Protein AF-0000000066664403 (afdb_homodimer)

Radius of gyration: 31.85 Å; Cα contacts (8 Å, |Δi|>4): 3195; chains: 2; bounding box: 63×95×78 Å

Organism: Nocardia brasiliensis (strain ATCC 700358 / HUJEG-1) (NCBI:txid1133849)

InterPro domains:
  IPR029055 Nucleophile aminohydrolases, N-terminal [SSF56235] (3-592)
  IPR043137 Gamma-glutamyltranspeptidase, small subunit, C-terminal domain [G3DSA:3.60.20.40] (408-598)
  IPR043138 Gamma-glutamyltranspeptidase, large subunit [G3DSA:1.10.246.130] (265-372)
  IPR052896 Gamma-glutamyltransferase-like enzyme [PTHR43881] (5-597)

Nearest PDB structures (foldseek):
  6j3i-assembly2_B  TM=9.494E-01  e=6.767E-77  Streptomyces lincolnensis
  6j3i-assembly1_A  TM=9.422E-01  e=2.345E-77  Streptomyces lincolnensis
  6j3a-assembly1_B-2  TM=9.499E-01  e=2.471E-76  Streptomyces lincolnensis
  2nlz-assembly1_A  TM=9.384E-01  e=1.271E-46  Halalkalibacterium halodurans
  2i3o-assembly2_C  TM=8.991E-01  e=6.482E-43  Thermoplasma acidophilum

Sequence (1198 aa):
MPPSKPELTGTTGAVASTHWLASAAGMRMLADGGNAFDAAAAAGFVLQVVEPHFNGLGGDLSLVAHQAGHDDVQALCAQGPMPRAISSGTFADLGLRSIPGSGLLPACVPGAFGGWMRLLAEFGTKRLAEVLEPAIGYADKGFPLLPETARAIDVLAPLFRAEWHGSEQVYLKGGNAPAAGSRFRNPALANTYQRLIKAAESASGEREAQFRAAHDAFYKGFVAAEISEFLESGPMLDATGRRHRGLLTADDLADWTPSVETAPSHSYGPYQVFKPGPWSQGPVFLQQLALLDGFDLARMGQGSAEYVHTVIECTKLAMADREAWYGDPAFSDVPLAGLLDAEYNRQRRALVGARAEPTLRPGAPGGRTSFLPDLPVPDDPDADSEWMSQLQNGLPTILQATKAKTDTVTVTAVDRHGNMVAATPSGGWLKSSPAIGSLGFPLGTRGQCMFLTEGHPNSLGPGKRPRTTLSPSVALRDGRPYVAFGTPGGDRQDQWTLQFFLNVADFGLDFQSATETTAFHTDQVPASFTPHAHRPGVVVAEQTCPPEVVADLRARGHDVDLVPAYSLGRVCAVGFTDDHEFVRAAASPRGRHAYAVAEMPPSKPELTGTTGAVASTHWLASAAGMRMLADGGNAFDAAAAAGFVLQVVEPHFNGLGGDLSLVAHQAGHDDVQALCAQGPMPRAISSGTFADLGLRSIPGSGLLPACVPGAFGGWMRLLAEFGTKRLAEVLEPAIGYADKGFPLLPETARAIDVLAPLFRAEWHGSEQVYLKGGNAPAAGSRFRNPALANTYQRLIKAAESASGEREAQFRAAHDAFYKGFVAAEISEFLESGPMLDATGRRHRGLLTADDLADWTPSVETAPSHSYGPYQVFKPGPWSQGPVFLQQLALLDGFDLARMGQGSAEYVHTVIECTKLAMADREAWYGDPAFSDVPLAGLLDAEYNRQRRALVGARAEPTLRPGAPGGRTSFLPDLPVPDDPDADSEWMSQLQNGLPTILQATKAKTDTVTVTAVDRHGNMVAATPSGGWLKSSPAIGSLGFPLGTRGQCMFLTEGHPNSLGPGKRPRTTLSPSVALRDGRPYVAFGTPGGDRQDQWTLQFFLNVADFGLDFQSATETTAFHTDQVPASFTPHAHRPGVVVAEQTCPPEVVADLRARGHDVDLVPAYSLGRVCAVGFTDDHEFVRAAASPRGRHAYAVAE

Secondary structure (DSSP, 8-state):
----PPPEEESSEEEEESSHHHHHHHHHHHHTT--HHHHHHHHHHHHHHH-TTTB-TTSEEEEEEEPTT-SS-EEEEE-PPPPTT--HHHHHHTT-SS--SSSSTTPPPP-HHHHHHHHHHHH--S-HHHHHHHHHHHHHH-EEPPHHHHHHHHHHHHHHHHT-HHHHHHH-BTTBPPPTTSEE--HHHHHHHHHHHHHHHHH-SSHHHHHHHHHHHHHTSHHHHHHHHHHHT--EE-TTSSEE-----HHHHHT---EEEEPPEEEETTEEEE---TTBSTHHHHHHHHHHTTS-HHHH-TT-HHHHHHHHHHHHHHHHHHHHH-S-TTTS---HHHHT-HHHHHHHHTT--SS---S-----GGGPPP-PPPPPPP-PPPPSSHHHHHHHS-S-----TTS-------EEEEETTS-EEEEEEEB--TTTS--BTTTTBPPP-GGGGSB-STT-TTB--TTPPP-B----EEEEETTEEEEEEE---GGGHHHHHHHHHHHHHTT---HHHHTTSPPEEE--SPPSSTT----TTEEEEETTS-HHHHHHHHHTT-EEEEE-TT-S---EEEEE-TTSSSEEEEE--GGGT-EEEE-/----PPPEEESSEEEEESSHHHHHHHHHHHHTT--HHHHHHHHHHHHHHH-TTTB-TTSEEEEEEEPTT-SS-EEEEE-PPPPTT--HHHHHHTT-SS--SSSSTTPPPP-HHHHHHHHHHHH--S-HHHHHHHHHHHHHH-EEPPHHHHHHHHHHHHHHHHT-HHHHHHH-BTTBPPPTTS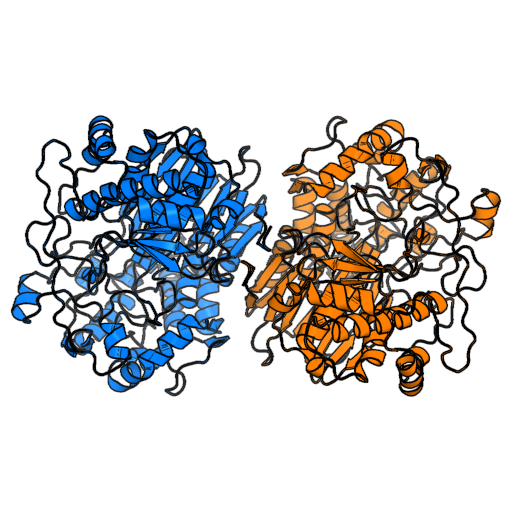EE--HHHHHHHHHHHHHHHHH-SSHHHHHHHHHHHHHTSHHHHHHHHHHHT--EE-TTSSEE-----HHHHHT---EEEEPPEEEETTEEEE---TTBSTHHHHHHHHHHTTS-HHHH-TT-HHHHHHHHHHHHHHHHHHHHH-S-TTTS---HHHHT-HHHHHHHHTT--SS---S-----GGGPPP-PPPPPPP-PPPPSSHHHHHHHS-S-----TTS-------EEEEETTS-EEEEEEEB--TTTS--BTTTTBPPP-GGGGSB-STT-TTB--TTPPPPB----EEEEETTEEEEEEE---GGGHHHHHHHHHHHHHTT---HHHHHTSPPEEE--SPPSSTT----TTEEEEETTS-HHHHHHHHHTT-EEEEE-TT-S---EEEEE-TTSSSEEEEE--GGGT-EEEE-

Foldseek 3Di:
DDDDDDWDWFQFKKKWKLFPLLRVQLVVCSVVPKFFLLSQLLSVLQCCQQPQQFFHQQFWKWKWKDDFPDLFIKIWGQFFAAAQPDALVVCVVVVFQAAFLFFQALFGQRRHLLRSLVSCLVPIDDALCSSCVSSLCCQAVFDFHAQQRLVLCQQCLVVCVPFQVLLQLQQPDVSHGDHGGDTHHRNLQSVLSVVLQVQLVVQDPDRNSSSVSSLCCCLVRDVLVLVQVVLVVAFGQFLQRDTDGHDDHSVSSNPDHMDMDTFDWADAVLKIKGKHDLLALACLLLLLSLLCSVDQLLVCPQLFLVNVLLSQLSSLASLLQSQFAGFFVVVHPRPSVQSSDNVQSVVVSVPRDLFFDQDRDYDARPNHDTDHDDQTDGSGDDDPGLLSVCRRWSASANPDPAAAGFRWMKMWMRGLSQMIMIMIGGFQRSSRYRQSNNNSTHRGSLSSLARSDPPGNRHHHRRTGHHFHIMWMWMDGNSGGFKTKWWTHQVCTSQLVSQLVCCCVNVNDDNAVSLQDKGKHAQSFFGSHPPRDGDGQEMEIEPVNDPVSVVSNVVSPHRYHYHHHQRYIKMWMKGADPVSSIIIIYIRPRPPGIDMDYD/DDDDDDWDWFQFKKKWKLFPLLRVQLVVCSVVPKFQLLSQLLSVLQCCQQPQQFFHQQFFKWKWKDDFPDLFIKIWGQFFAAAQPDALVVCVVVVFQAAFLFFQALFGQRRHLLRSLVSCLVPIDDALCSSCVSSLCCQAVFDFHAQQRLVLCQQCLVVCVPFQVLLQLQQPDVSHGDHGGDTHHRNLQSVLSVVLQVQLVVQDPDRNSSSVSSLCCCLVHDVLVLVQVVLVVAFGQFLQRDTDGHDDHSVSSNPDHMDMDTFDWADAVLKIKGKHDLLALACLLLLLSLLCSVDQLLVCPQLFLVNVLLSQLSSLASLLQSQFAGFFVVVHPRPSVQSSDNVQSVVVSVPRDLFFDQDRDHDARPNHDTDHDDQTDGSGDDDPGLLSVCRRWSASANPDPAAAGFRWMKMWMRGLSQMIMIMIGGFQRSSRYRQSNNNSTHHGSLSSLARSDPPGNRHHHHRTGHHFHIMWMWMDGNSGGFKTKWWTHQVCTSQLVSQLVCCCPNVNDDNAVSLQDKGKHAQSFFGSHPPRDGDGQEMEIEPVNDPVSVVSNVVSPHRYHYHHHLRYIKMWMKGADPVSSIIITYIRPRPPGIDMDYD

pLDDT: mean 95.49, std 7.26, range [35.66, 98.94]

Structure (mmCIF, N/CA/C/O backbone):
data_AF-0000000066664403-model_v1
#
loop_
_entity.id
_entity.type
_entity.pdbx_description
1 polymer Gamma-glutamyltransferase
#
loop_
_atom_site.group_PDB
_atom_site.id
_atom_site.type_symbol
_atom_site.label_atom_id
_atom_site.label_alt_id
_atom_site.label_comp_id
_atom_site.label_asym_id
_atom_site.label_entity_id
_atom_site.label_seq_id
_atom_site.pdbx_PDB_ins_code
_atom_site.Cartn_x
_atom_site.Cartn_y
_atom_site.Cartn_z
_atom_site.occupancy
_atom_site.B_iso_or_equiv
_atom_site.auth_seq_id
_atom_site.auth_comp_id
_atom_site.auth_asym_id
_atom_site.auth_atom_id
_atom_site.pdbx_PDB_model_num
ATOM 1 N N . MET A 1 1 ? -5.883 3.082 -17.734 1 52.94 1 MET A N 1
ATOM 2 C CA . MET A 1 1 ? -5.906 3.73 -16.422 1 52.94 1 MET A CA 1
ATOM 3 C C . MET A 1 1 ? -4.512 3.771 -15.82 1 52.94 1 MET A C 1
ATOM 5 O O . MET A 1 1 ? -3.756 2.803 -15.914 1 52.94 1 MET A O 1
ATOM 9 N N . PRO A 1 2 ? -4.121 4.867 -15.406 1 62.44 2 PRO A N 1
ATOM 10 C CA . PRO A 1 2 ? -2.783 4.957 -14.812 1 62.44 2 PRO A CA 1
ATOM 11 C C . PRO A 1 2 ? -2.574 3.963 -13.672 1 62.44 2 PRO A C 1
ATOM 13 O O . PRO A 1 2 ? -3.525 3.613 -12.969 1 62.44 2 PRO A O 1
ATOM 16 N N . PRO A 1 3 ? -1.36 3.52 -13.641 1 65.69 3 PRO A N 1
ATOM 17 C CA . PRO A 1 3 ? -1.014 2.607 -12.547 1 65.69 3 PRO A CA 1
ATOM 18 C C . PRO A 1 3 ? -1.18 3.248 -11.164 1 65.69 3 PRO A C 1
ATOM 20 O O . PRO A 1 3 ? -0.654 4.336 -10.922 1 65.69 3 PRO A O 1
ATOM 23 N N . SER A 1 4 ? -2.279 2.736 -10.547 1 78.31 4 SER A N 1
ATOM 24 C CA . SER A 1 4 ? -2.432 3.285 -9.203 1 78.31 4 SER A CA 1
ATOM 25 C C . SER A 1 4 ? -2.625 2.176 -8.18 1 78.31 4 SER A C 1
ATOM 27 O O . SER A 1 4 ? -2.402 1 -8.477 1 78.31 4 SER A O 1
ATOM 29 N N . LYS A 1 5 ? -2.842 2.561 -6.926 1 89.31 5 LYS A N 1
ATOM 30 C CA . LYS A 1 5 ? -3.117 1.714 -5.77 1 89.31 5 LYS A CA 1
ATOM 31 C C . LYS A 1 5 ? -4.531 1.144 -5.828 1 89.31 5 LYS A C 1
ATOM 33 O O . LYS A 1 5 ? -5.422 1.74 -6.438 1 89.31 5 LYS A O 1
ATOM 38 N N . PRO A 1 6 ? -4.691 -0.05 -5.289 1 91.62 6 PRO A N 1
ATOM 39 C CA . PRO A 1 6 ? -6.074 -0.498 -5.094 1 91.62 6 PRO A CA 1
ATOM 40 C C . PRO A 1 6 ? -6.777 0.236 -3.955 1 91.62 6 PRO A C 1
ATOM 42 O O . PRO A 1 6 ? -6.117 0.792 -3.074 1 91.62 6 PRO A O 1
ATOM 45 N N . GLU A 1 7 ? -8.133 0.372 -4.086 1 95.19 7 GLU A N 1
ATOM 46 C CA . GLU A 1 7 ? -8.875 0.597 -2.85 1 95.19 7 GLU A CA 1
ATOM 47 C C . GLU A 1 7 ? -8.875 -0.649 -1.97 1 95.19 7 GLU A C 1
ATOM 49 O O . GLU A 1 7 ? -9.227 -1.738 -2.424 1 95.19 7 GLU A O 1
ATOM 54 N N . LEU A 1 8 ? -8.461 -0.511 -0.781 1 97.88 8 LEU A N 1
ATOM 55 C CA . LEU A 1 8 ? -8.359 -1.663 0.109 1 97.88 8 LEU A CA 1
ATOM 56 C C . LEU A 1 8 ? -9.68 -1.89 0.85 1 97.88 8 LEU A C 1
ATOM 58 O O . LEU A 1 8 ? -10.336 -0.933 1.256 1 97.88 8 LEU A O 1
ATOM 62 N N . THR A 1 9 ? -10.07 -3.053 0.95 1 97.94 9 THR A N 1
ATOM 63 C CA . THR A 1 9 ? -11.203 -3.455 1.778 1 97.94 9 THR A CA 1
ATOM 64 C C . THR A 1 9 ? -10.781 -4.531 2.777 1 97.94 9 THR A C 1
ATOM 66 O O . THR A 1 9 ? -9.93 -5.367 2.477 1 97.94 9 THR A O 1
ATOM 69 N N . GLY A 1 10 ? -11.258 -4.477 3.967 1 97.44 10 GLY A N 1
ATOM 70 C CA . GLY A 1 10 ? -10.93 -5.438 5.008 1 97.44 10 GLY A CA 1
ATOM 71 C C . GLY A 1 10 ? -12.07 -5.676 5.984 1 97.44 10 GLY A C 1
ATOM 72 O O . GLY A 1 10 ? -13.156 -5.117 5.824 1 97.44 10 GLY A O 1
ATOM 73 N N . THR A 1 11 ? -11.797 -6.512 6.953 1 97 11 THR A N 1
ATOM 74 C CA . THR A 1 11 ? -12.844 -6.938 7.875 1 97 11 THR A CA 1
ATOM 75 C C . THR A 1 11 ? -12.562 -6.438 9.289 1 97 11 THR A C 1
ATOM 77 O O . THR A 1 11 ? -13.461 -6.383 10.125 1 97 11 THR A O 1
ATOM 80 N N . THR A 1 12 ? -11.289 -6.074 9.586 1 96 12 THR A N 1
ATOM 81 C CA . THR A 1 12 ? -10.859 -5.727 10.938 1 96 12 THR A CA 1
ATOM 82 C C . THR A 1 12 ? -10.82 -4.215 11.117 1 96 12 THR A C 1
ATOM 84 O O . THR A 1 12 ? -11.312 -3.691 12.117 1 96 12 THR A O 1
ATOM 87 N N . GLY A 1 13 ? -10.195 -3.576 10.312 1 98.38 13 GLY A N 1
ATOM 88 C CA . GLY A 1 13 ? -10 -2.137 10.336 1 98.38 13 GLY A CA 1
ATOM 89 C C . GLY A 1 13 ? -9.07 -1.643 9.242 1 98.38 13 GLY A C 1
ATOM 90 O O . GLY A 1 13 ? -8.594 -2.43 8.422 1 98.38 13 GLY A O 1
ATOM 91 N N . ALA A 1 14 ? -8.906 -0.35 9.188 1 98.81 14 ALA A N 1
ATOM 92 C CA . ALA A 1 14 ? -8.062 0.265 8.172 1 98.81 14 ALA A CA 1
ATOM 93 C C . ALA A 1 14 ? -7.461 1.575 8.672 1 98.81 14 ALA A C 1
ATOM 95 O O . ALA A 1 14 ? -8.047 2.252 9.516 1 98.81 14 ALA A O 1
ATOM 96 N N . VAL A 1 15 ? -6.312 1.878 8.219 1 98.94 15 VAL A N 1
ATOM 97 C CA . VAL A 1 15 ? -5.609 3.121 8.508 1 98.94 15 VAL A CA 1
ATOM 98 C C . VAL A 1 15 ? -5.047 3.713 7.223 1 98.94 15 VAL A C 1
ATOM 100 O O . VAL A 1 15 ? -4.539 2.984 6.363 1 98.94 15 VAL A O 1
ATOM 103 N N . ALA A 1 16 ? -5.184 4.938 6.988 1 98.88 16 ALA A N 1
ATOM 104 C CA . ALA A 1 16 ? -4.547 5.691 5.91 1 98.88 16 ALA A CA 1
ATOM 105 C C . ALA A 1 16 ? -3.891 6.961 6.441 1 98.88 16 ALA A C 1
ATOM 107 O O . ALA A 1 16 ? -4.5 7.707 7.211 1 98.88 16 ALA A O 1
ATOM 108 N N . SER A 1 17 ? -2.652 7.168 6.105 1 98.69 17 SER A N 1
ATOM 109 C CA . SER A 1 17 ? -1.935 8.359 6.555 1 98.69 17 SER A CA 1
ATOM 110 C C . SER A 1 17 ? -0.928 8.82 5.508 1 98.69 17 SER A C 1
ATOM 112 O O . SER A 1 17 ? -0.821 8.227 4.434 1 98.69 17 SER A O 1
ATOM 114 N N . THR A 1 18 ? -0.21 9.867 5.844 1 97.56 18 THR A N 1
ATOM 115 C CA . THR A 1 18 ? 0.704 10.492 4.895 1 97.56 18 THR A CA 1
ATOM 116 C C . THR A 1 18 ? 2.045 9.758 4.875 1 97.56 18 THR A C 1
ATOM 118 O O . THR A 1 18 ? 2.967 10.164 4.164 1 97.56 18 THR A O 1
ATOM 121 N N . HIS A 1 19 ? 2.207 8.719 5.645 1 97.75 19 HIS A N 1
ATOM 122 C CA . HIS A 1 19 ? 3.445 7.949 5.668 1 97.75 19 HIS A CA 1
ATOM 123 C C . HIS A 1 19 ? 3.166 6.469 5.906 1 97.75 19 HIS A C 1
ATOM 125 O O . HIS A 1 19 ? 2.4 6.113 6.805 1 97.75 19 HIS A O 1
ATOM 131 N N . TRP A 1 20 ? 3.893 5.594 5.195 1 97.88 20 TRP A N 1
ATOM 132 C CA . TRP A 1 20 ? 3.592 4.168 5.238 1 97.88 20 TRP A CA 1
ATOM 133 C C . TRP A 1 20 ? 3.965 3.574 6.594 1 97.88 20 TRP A C 1
ATOM 135 O O . TRP A 1 20 ? 3.297 2.658 7.082 1 97.88 20 TRP A O 1
ATOM 145 N N . LEU A 1 21 ? 4.984 4.043 7.293 1 98.44 21 LEU A N 1
ATOM 146 C CA . LEU A 1 21 ? 5.359 3.516 8.602 1 98.44 21 LEU A CA 1
ATOM 147 C C . LEU A 1 21 ? 4.301 3.844 9.648 1 98.44 21 LEU A C 1
ATOM 149 O O . LEU A 1 21 ? 4.066 3.059 10.57 1 98.44 21 LEU A O 1
ATOM 153 N N . ALA A 1 22 ? 3.727 5.008 9.492 1 98.69 22 ALA A N 1
ATOM 154 C CA . ALA A 1 22 ? 2.648 5.395 10.398 1 98.69 22 ALA A CA 1
ATOM 155 C C . ALA A 1 22 ? 1.413 4.523 10.18 1 98.69 22 ALA A C 1
ATOM 157 O O . ALA A 1 22 ? 0.797 4.059 11.141 1 98.69 22 ALA A O 1
ATOM 158 N N . SER A 1 23 ? 1.031 4.332 8.953 1 98.75 23 SER A N 1
ATOM 159 C CA . SER A 1 23 ? -0.115 3.479 8.648 1 98.75 23 SER A CA 1
ATOM 160 C C . SER A 1 23 ? 0.095 2.062 9.172 1 98.75 23 SER A C 1
ATOM 162 O O . SER A 1 23 ? -0.831 1.449 9.711 1 98.75 23 SER A O 1
ATOM 164 N N . ALA A 1 24 ? 1.293 1.563 9.008 1 98.19 24 ALA A N 1
ATOM 165 C CA . ALA A 1 24 ? 1.605 0.224 9.492 1 98.19 24 ALA A CA 1
ATOM 166 C C . ALA A 1 24 ? 1.487 0.155 11.016 1 98.19 24 ALA A C 1
ATOM 168 O O . ALA A 1 24 ? 0.958 -0.817 11.562 1 98.19 24 ALA A O 1
ATOM 169 N N . ALA A 1 25 ? 1.992 1.16 11.703 1 98.19 25 ALA A N 1
ATOM 170 C CA . ALA A 1 25 ? 1.91 1.204 13.156 1 98.19 25 ALA A CA 1
ATOM 171 C C . ALA A 1 25 ? 0.458 1.246 13.625 1 98.19 25 ALA A C 1
ATOM 173 O O . ALA A 1 25 ? 0.096 0.595 14.609 1 98.19 25 ALA A O 1
ATOM 174 N N . GLY A 1 26 ? -0.323 2.094 12.961 1 98.69 26 GLY A N 1
ATOM 175 C CA . GLY A 1 26 ? -1.739 2.137 13.289 1 98.69 26 GLY A CA 1
ATOM 176 C C . GLY A 1 26 ? -2.438 0.804 13.094 1 98.69 26 GLY A C 1
ATOM 177 O O . GLY A 1 26 ? -3.23 0.382 13.938 1 98.69 26 GLY A O 1
ATOM 178 N N . MET A 1 27 ? -2.15 0.115 11.992 1 98.25 27 MET A N 1
ATOM 179 C CA . MET A 1 27 ? -2.795 -1.163 11.703 1 98.25 27 MET A CA 1
ATOM 180 C C . MET A 1 27 ? -2.414 -2.213 12.742 1 98.25 27 MET A C 1
ATOM 182 O O . MET A 1 27 ? -3.221 -3.084 13.07 1 98.25 27 MET A O 1
ATOM 186 N N . ARG A 1 28 ? -1.184 -2.143 13.188 1 96.44 28 ARG A N 1
ATOM 187 C CA . ARG A 1 28 ? -0.73 -3.053 14.234 1 96.44 28 ARG A CA 1
ATOM 188 C C . ARG A 1 28 ? -1.621 -2.957 15.469 1 96.44 28 ARG A C 1
ATOM 190 O O . ARG A 1 28 ? -1.925 -3.971 16.109 1 96.44 28 ARG A O 1
ATOM 197 N N . MET A 1 29 ? -2.074 -1.715 15.852 1 97.88 29 MET A N 1
ATOM 198 C CA . MET A 1 29 ? -2.969 -1.527 16.984 1 97.88 29 MET A CA 1
ATOM 199 C C . MET A 1 29 ? -4.301 -2.229 16.75 1 97.88 29 MET A C 1
ATOM 201 O O . MET A 1 29 ? -4.836 -2.871 17.656 1 97.88 29 MET A O 1
ATOM 205 N N . LEU A 1 30 ? -4.805 -2.08 15.555 1 97.94 30 LEU A N 1
ATOM 206 C CA . LEU A 1 30 ? -6.09 -2.689 15.219 1 97.94 30 LEU A CA 1
ATOM 207 C C . LEU A 1 30 ? -5.988 -4.211 15.234 1 97.94 30 LEU A C 1
ATOM 209 O O . LEU A 1 30 ? -6.867 -4.891 15.766 1 97.94 30 LEU A O 1
ATOM 213 N N . ALA A 1 31 ? -4.914 -4.73 14.656 1 94.38 31 ALA A N 1
ATOM 214 C CA . ALA A 1 31 ? -4.711 -6.176 14.586 1 94.38 31 ALA A CA 1
ATOM 215 C C . ALA A 1 31 ? -4.562 -6.781 15.977 1 94.38 31 ALA A C 1
ATOM 217 O O . ALA A 1 31 ? -4.914 -7.941 16.203 1 94.38 31 ALA A O 1
ATOM 218 N N . ASP A 1 32 ? -4.059 -5.996 16.859 1 94.19 32 ASP A N 1
ATOM 219 C CA . ASP A 1 32 ? -3.822 -6.469 18.219 1 94.19 32 ASP A CA 1
ATOM 220 C C . ASP A 1 32 ? -5.023 -6.18 19.109 1 94.19 32 ASP A C 1
ATOM 222 O O . ASP A 1 32 ? -4.891 -6.137 20.344 1 94.19 32 ASP A O 1
ATOM 226 N N . GLY A 1 33 ? -6.117 -5.855 18.562 1 95.69 33 GLY A N 1
ATOM 227 C CA . GLY A 1 33 ? -7.367 -5.785 19.297 1 95.69 33 GLY A CA 1
ATOM 228 C C . GLY A 1 33 ? -7.734 -4.375 19.719 1 95.69 33 GLY A C 1
ATOM 229 O O . GLY A 1 33 ? -8.758 -4.164 20.375 1 95.69 33 GLY A O 1
ATOM 230 N N . GLY A 1 34 ? -6.934 -3.363 19.359 1 98.19 34 GLY A N 1
ATOM 231 C CA . GLY A 1 34 ? -7.277 -1.977 19.625 1 98.19 34 GLY A CA 1
ATOM 232 C C . GLY A 1 34 ? -8.367 -1.446 18.719 1 98.19 34 GLY A C 1
ATOM 233 O O . GLY A 1 34 ? -8.844 -2.156 17.828 1 98.19 34 GLY A O 1
ATOM 234 N N . ASN A 1 35 ? -8.797 -0.247 19 1 98.69 35 ASN A N 1
ATOM 235 C CA . ASN A 1 35 ? -9.828 0.365 18.156 1 98.69 35 ASN A CA 1
ATOM 236 C C . ASN A 1 35 ? -9.25 1.461 17.266 1 98.69 35 ASN A C 1
ATOM 238 O O . ASN A 1 35 ? -8.031 1.62 17.188 1 98.69 35 ASN A O 1
ATOM 242 N N . ALA A 1 36 ? -10.078 2.139 16.531 1 98.94 36 ALA A N 1
ATOM 243 C CA . ALA A 1 36 ? -9.656 3.133 15.547 1 98.94 36 ALA A CA 1
ATOM 244 C C . ALA A 1 36 ? -8.906 4.281 16.219 1 98.94 36 ALA A C 1
ATOM 246 O O . ALA A 1 36 ? -7.992 4.859 15.625 1 98.94 36 ALA A O 1
ATOM 247 N N . PHE A 1 37 ? -9.281 4.613 17.453 1 98.94 37 PHE A N 1
ATOM 248 C CA . PHE A 1 37 ? -8.672 5.73 18.156 1 98.94 37 PHE A CA 1
ATOM 249 C C . PHE A 1 37 ? -7.254 5.383 18.609 1 98.94 37 PHE A C 1
ATOM 251 O O . PHE A 1 37 ? -6.348 6.211 18.516 1 98.94 37 PHE A O 1
ATOM 258 N N . ASP A 1 38 ? -7.059 4.121 19.094 1 98.88 38 ASP A N 1
ATOM 259 C CA . ASP A 1 38 ? -5.715 3.629 19.375 1 98.88 38 ASP A CA 1
ATOM 260 C C . ASP A 1 38 ? -4.82 3.707 18.141 1 98.88 38 ASP A C 1
ATOM 262 O O . ASP A 1 38 ? -3.666 4.129 18.234 1 98.88 38 ASP A O 1
ATOM 266 N N . ALA A 1 39 ? -5.41 3.264 17.047 1 98.94 39 ALA A N 1
ATOM 267 C CA . ALA A 1 39 ? -4.676 3.211 15.781 1 98.94 39 ALA A CA 1
ATOM 268 C C . ALA A 1 39 ? -4.246 4.605 15.344 1 98.94 39 ALA A C 1
ATOM 270 O O . ALA A 1 39 ? -3.1 4.812 14.938 1 98.94 39 ALA A O 1
ATOM 271 N N . ALA A 1 40 ? -5.129 5.539 15.375 1 98.94 40 ALA A N 1
ATOM 272 C CA . ALA A 1 40 ? -4.836 6.902 14.945 1 98.94 40 ALA A CA 1
ATOM 273 C C . ALA A 1 40 ? -3.758 7.535 15.82 1 98.94 40 ALA A C 1
ATOM 275 O O . ALA A 1 40 ? -2.863 8.219 15.32 1 98.94 40 ALA A O 1
ATOM 276 N N . ALA A 1 41 ? -3.887 7.336 17.125 1 98.94 41 ALA A N 1
ATOM 277 C CA . ALA A 1 41 ? -2.91 7.918 18.031 1 98.94 41 ALA A CA 1
ATOM 278 C C . ALA A 1 41 ? -1.521 7.332 17.797 1 98.94 41 ALA A C 1
ATOM 280 O O . ALA A 1 41 ? -0.532 8.07 17.734 1 98.94 41 ALA A O 1
ATOM 281 N N . ALA A 1 42 ? -1.444 6.02 17.672 1 98.94 42 ALA A N 1
ATOM 282 C CA . ALA A 1 42 ? -0.158 5.379 17.406 1 98.94 42 ALA A CA 1
ATOM 283 C C . ALA A 1 42 ? 0.455 5.902 16.109 1 98.94 42 ALA A C 1
ATOM 285 O O . ALA A 1 42 ? 1.641 6.238 16.062 1 98.94 42 ALA A O 1
ATOM 286 N N . ALA A 1 43 ? -0.352 5.93 15.094 1 98.94 43 ALA A N 1
ATOM 287 C CA . ALA A 1 43 ? 0.111 6.449 13.812 1 98.94 43 ALA A CA 1
ATOM 288 C C . ALA A 1 43 ? 0.53 7.914 13.938 1 98.94 43 ALA A C 1
ATOM 290 O O . ALA A 1 43 ? 1.528 8.328 13.344 1 98.94 43 ALA A O 1
ATOM 291 N N . GLY A 1 44 ? -0.26 8.688 14.648 1 98.81 44 GLY A N 1
ATOM 292 C CA . GLY A 1 44 ? 0.051 10.094 14.852 1 98.81 44 GLY A CA 1
ATOM 293 C C . GLY A 1 44 ? 1.39 10.32 15.523 1 98.81 44 GLY A C 1
ATOM 294 O O . GLY A 1 44 ? 2.164 11.188 15.109 1 98.81 44 GLY A O 1
ATOM 295 N N . PHE A 1 45 ? 1.665 9.555 16.578 1 98.88 45 PHE A N 1
ATOM 296 C CA . PHE A 1 45 ? 2.943 9.68 17.266 1 98.88 45 PHE A CA 1
ATOM 297 C C . PHE A 1 45 ? 4.094 9.289 16.359 1 98.88 45 PHE A C 1
ATOM 299 O O . PHE A 1 45 ? 5.168 9.891 16.391 1 98.88 45 PHE A O 1
ATOM 306 N N . VAL A 1 46 ? 3.875 8.281 15.516 1 98.81 46 VAL A N 1
ATOM 307 C CA . VAL A 1 46 ? 4.914 7.879 14.57 1 98.81 46 VAL A CA 1
ATOM 308 C C . VAL A 1 46 ? 5.16 9 13.57 1 98.81 46 VAL A C 1
ATOM 310 O O . VAL A 1 46 ? 6.305 9.281 13.203 1 98.81 46 VAL A O 1
ATOM 313 N N . LEU A 1 47 ? 4.129 9.641 13.086 1 98.62 47 LEU A N 1
ATOM 314 C CA . LEU A 1 47 ? 4.27 10.742 12.141 1 98.62 47 LEU A CA 1
ATOM 315 C C . LEU A 1 47 ? 5.129 11.859 12.727 1 98.62 47 LEU A C 1
ATOM 317 O O . LEU A 1 47 ? 5.895 12.5 12 1 98.62 47 LEU A O 1
ATOM 321 N N . GLN A 1 48 ? 5.008 12.133 14.008 1 98.12 48 GLN A N 1
ATOM 322 C CA . GLN A 1 48 ? 5.797 13.172 14.664 1 98.12 48 GLN A CA 1
ATOM 323 C C . GLN A 1 48 ? 7.289 12.844 14.617 1 98.12 48 GLN A C 1
ATOM 325 O O . GLN A 1 48 ? 8.125 13.742 14.625 1 98.12 48 GLN A O 1
ATOM 330 N N . VAL A 1 49 ? 7.574 11.57 14.523 1 98.44 49 VAL A N 1
ATOM 331 C CA . VAL A 1 49 ? 8.961 11.117 14.5 1 98.44 49 VAL A CA 1
ATOM 332 C C . VAL A 1 49 ? 9.469 11.094 13.062 1 98.44 49 VAL A C 1
ATOM 334 O O . VAL A 1 49 ? 10.531 11.641 12.758 1 98.44 49 VAL A O 1
ATOM 337 N N . VAL A 1 50 ? 8.641 10.578 12.133 1 97.81 50 VAL A N 1
ATOM 338 C CA . VAL A 1 50 ? 9.164 10.242 10.812 1 97.81 50 VAL A CA 1
ATOM 339 C C . VAL A 1 50 ? 8.945 11.414 9.859 1 97.81 50 VAL A C 1
ATOM 341 O O . VAL A 1 50 ? 9.547 11.461 8.781 1 97.81 50 VAL A O 1
ATOM 344 N N . GLU A 1 51 ? 8.109 12.375 10.258 1 96.62 51 GLU A N 1
ATOM 345 C CA . GLU A 1 51 ? 7.914 13.586 9.477 1 96.62 51 GLU A CA 1
ATOM 346 C C . GLU A 1 51 ? 8.039 14.836 10.344 1 96.62 51 GLU A C 1
ATOM 348 O O . GLU A 1 51 ? 7.137 15.68 10.359 1 96.62 51 GLU A O 1
ATOM 353 N N . PRO A 1 52 ? 9.164 15.055 10.898 1 95.5 52 PRO A N 1
ATOM 354 C CA . PRO A 1 52 ? 9.328 16.156 11.859 1 95.5 52 PRO A CA 1
ATOM 355 C C . PRO A 1 52 ? 9.273 17.531 11.188 1 95.5 52 PRO A C 1
ATOM 357 O O . PRO A 1 52 ? 9.125 18.547 11.875 1 95.5 52 PRO A O 1
ATOM 360 N N . HIS A 1 53 ? 9.438 17.578 9.898 1 93.75 53 HIS A N 1
ATOM 361 C CA . HIS A 1 53 ? 9.352 18.844 9.188 1 93.75 53 HIS A CA 1
ATOM 362 C C . HIS A 1 53 ? 7.906 19.312 9.039 1 93.75 53 HIS A C 1
ATOM 364 O O . HIS A 1 53 ? 7.641 20.469 8.734 1 93.75 53 HIS A O 1
ATOM 370 N N . PHE A 1 54 ? 6.969 18.359 9.43 1 95.38 54 PHE A N 1
ATOM 371 C CA . PHE A 1 54 ? 5.574 18.719 9.211 1 95.38 54 PHE A CA 1
ATOM 372 C C . PHE A 1 54 ? 4.816 18.766 10.531 1 95.38 54 PHE A C 1
ATOM 374 O O . PHE A 1 54 ? 3.717 19.312 10.602 1 95.38 54 PHE A O 1
ATOM 381 N N . ASN A 1 55 ? 5.332 18.094 11.523 1 96.81 55 ASN A N 1
ATOM 382 C CA . ASN A 1 55 ? 4.641 18.094 12.805 1 96.81 55 ASN A CA 1
ATOM 383 C C . ASN A 1 55 ? 5.539 17.594 13.93 1 96.81 55 ASN A C 1
ATOM 385 O O . ASN A 1 55 ? 6.594 17 13.672 1 96.81 55 ASN A O 1
ATOM 389 N N . GLY A 1 56 ? 5.16 17.922 15.156 1 96.81 56 GLY A N 1
ATOM 390 C CA . GLY A 1 56 ? 5.902 17.469 16.328 1 96.81 56 GLY A CA 1
ATOM 391 C C . GLY A 1 56 ? 5.137 17.625 17.625 1 96.81 56 GLY A C 1
ATOM 392 O O . GLY A 1 56 ? 4.016 18.141 17.625 1 96.81 56 GLY A O 1
ATOM 393 N N . LEU A 1 57 ? 5.797 17.266 18.703 1 96.75 57 LEU A N 1
ATOM 394 C CA . LEU A 1 57 ? 5.188 17.297 20.031 1 96.75 57 LEU A CA 1
ATOM 395 C C . LEU A 1 57 ? 4.918 18.734 20.469 1 96.75 57 LEU A C 1
ATOM 397 O O . LEU A 1 57 ? 4.047 18.984 21.312 1 96.75 57 LEU A O 1
ATOM 401 N N . GLY A 1 58 ? 5.68 19.625 19.938 1 97.69 58 GLY A N 1
ATOM 402 C CA . GLY A 1 58 ? 5.496 21.031 20.266 1 97.69 58 GLY A CA 1
ATOM 403 C C . GLY A 1 58 ? 4.395 21.703 19.469 1 97.69 58 GLY A C 1
ATOM 404 O O . GLY A 1 58 ? 4.133 22.891 19.641 1 97.69 58 GLY A O 1
ATOM 405 N N . GLY A 1 59 ? 3.77 20.875 18.625 1 97.44 59 GLY A N 1
ATOM 406 C CA . GLY A 1 59 ? 2.76 21.422 17.734 1 97.44 59 GLY A CA 1
ATOM 407 C C . GLY A 1 59 ? 1.344 21.234 18.25 1 97.44 59 GLY A C 1
ATOM 408 O O . GLY A 1 59 ? 1.099 21.312 19.453 1 97.44 59 GLY A O 1
ATOM 409 N N . ASP A 1 60 ? 0.394 21.172 17.281 1 97.06 60 ASP A N 1
ATOM 410 C CA . ASP A 1 60 ? -1.041 21.156 17.547 1 97.06 60 ASP A CA 1
ATOM 411 C C . ASP A 1 60 ? -1.707 19.953 16.891 1 97.06 60 ASP A C 1
ATOM 413 O O . ASP A 1 60 ? -1.064 19.219 16.141 1 97.06 60 ASP A O 1
ATOM 417 N N . LEU A 1 61 ? -2.961 19.766 17.234 1 98.25 61 LEU A N 1
ATOM 418 C CA . LEU A 1 61 ? -3.758 18.656 16.719 1 98.25 61 LEU A CA 1
ATOM 419 C C . LEU A 1 61 ? -5.23 19.047 16.625 1 98.25 61 LEU A C 1
ATOM 421 O O . LEU A 1 61 ? -5.777 19.656 17.547 1 98.25 61 LEU A O 1
ATOM 425 N N . SER A 1 62 ? -5.812 18.828 15.469 1 98.69 62 SER A N 1
ATOM 426 C CA . SER A 1 62 ? -7.258 18.859 15.289 1 98.69 62 SER A CA 1
ATOM 427 C C . SER A 1 62 ? -7.789 17.5 14.844 1 98.69 62 SER A C 1
ATOM 429 O O . SER A 1 62 ? -7.23 16.875 13.945 1 98.69 62 SER A O 1
ATOM 431 N N . LEU A 1 63 ? -8.82 17 15.531 1 98.62 63 LEU A N 1
ATOM 432 C CA . LEU A 1 63 ? -9.367 15.734 15.07 1 98.62 63 LEU A CA 1
ATOM 433 C C . LEU A 1 63 ? -10.883 15.711 15.234 1 98.62 63 LEU A C 1
ATOM 435 O O . LEU A 1 63 ? -11.445 16.484 16.016 1 98.62 63 LEU A O 1
ATOM 439 N N . VAL A 1 64 ? -11.523 14.945 14.414 1 98.88 64 VAL A N 1
ATOM 440 C CA . VAL A 1 64 ? -12.938 14.594 14.531 1 98.88 64 VAL A CA 1
ATOM 441 C C . VAL A 1 64 ? -13.086 13.086 14.664 1 98.88 64 VAL A C 1
ATOM 443 O O . VAL A 1 64 ? -12.375 12.32 14 1 98.88 64 VAL A O 1
ATOM 446 N N . ALA A 1 65 ? -13.961 12.648 15.57 1 98.75 65 ALA A N 1
ATOM 447 C CA . ALA A 1 65 ? -14.086 11.242 15.922 1 98.75 65 ALA A CA 1
ATOM 448 C C . ALA A 1 65 ? -15.555 10.82 16 1 98.75 65 ALA A C 1
ATOM 450 O O . ALA A 1 65 ? -16.375 11.516 16.609 1 98.75 65 ALA A O 1
ATOM 451 N N . HIS A 1 66 ? -15.859 9.812 15.352 1 98.81 66 HIS A N 1
ATOM 452 C CA . HIS A 1 66 ? -17.156 9.148 15.508 1 98.81 66 HIS A CA 1
ATOM 453 C C . HIS A 1 66 ? -17.016 7.875 16.344 1 98.81 66 HIS A C 1
ATOM 455 O O . HIS A 1 66 ? -16.234 6.984 16 1 98.81 66 HIS A O 1
ATOM 461 N N . GLN A 1 67 ? -17.781 7.828 17.391 1 98.19 67 GLN A N 1
ATOM 462 C CA . GLN A 1 67 ? -17.844 6.621 18.219 1 98.19 67 GLN A CA 1
ATOM 463 C C . GLN A 1 67 ? -19 5.727 17.797 1 98.19 67 GLN A C 1
ATOM 465 O O . GLN A 1 67 ? -20.125 6.199 17.609 1 98.19 67 GLN A O 1
ATOM 470 N N . ALA A 1 68 ? -18.719 4.473 17.75 1 96.38 68 ALA A N 1
ATOM 471 C CA . ALA A 1 68 ? -19.75 3.496 17.391 1 96.38 68 ALA A CA 1
ATOM 472 C C . ALA A 1 68 ? -20.969 3.633 18.297 1 96.38 68 ALA A C 1
ATOM 474 O O . ALA A 1 68 ? -20.828 3.771 19.516 1 96.38 68 ALA A O 1
ATOM 475 N N . GLY A 1 69 ? -22.125 3.594 17.672 1 92.69 69 GLY A N 1
ATOM 476 C CA . GLY A 1 69 ? -23.359 3.646 18.438 1 92.69 69 GLY A CA 1
ATOM 477 C C . GLY A 1 69 ? -23.859 5.062 18.688 1 92.69 69 GLY A C 1
ATOM 478 O O . GLY A 1 69 ? -24.938 5.262 19.234 1 92.69 69 GLY A O 1
ATOM 479 N N . HIS A 1 70 ? -23.016 6.012 18.375 1 91.75 70 HIS A N 1
ATOM 480 C CA . HIS A 1 70 ? -23.422 7.402 18.531 1 91.75 70 HIS A CA 1
ATOM 481 C C . HIS A 1 70 ? -23.859 8.008 17.219 1 91.75 70 HIS A C 1
ATOM 483 O O . HIS A 1 70 ? -23.453 7.547 16.141 1 91.75 70 HIS A O 1
ATOM 489 N N . ASP A 1 71 ? -24.672 9.031 17.297 1 89.19 71 ASP A N 1
ATOM 490 C CA . ASP A 1 71 ? -25.188 9.664 16.094 1 89.19 71 ASP A CA 1
ATOM 491 C C . ASP A 1 71 ? -24.469 10.977 15.805 1 89.19 71 ASP A C 1
ATOM 493 O O . ASP A 1 71 ? -24.766 11.648 14.812 1 89.19 71 ASP A O 1
ATOM 497 N N . ASP A 1 72 ? -23.609 11.312 16.703 1 91.81 72 ASP A N 1
ATOM 498 C CA . ASP A 1 72 ? -22.875 12.562 16.5 1 91.81 72 ASP A CA 1
ATOM 499 C C . ASP A 1 72 ? -21.375 12.297 16.359 1 91.81 72 ASP A C 1
ATOM 501 O O . ASP A 1 72 ? -20.922 11.156 16.453 1 91.81 72 ASP A O 1
ATOM 505 N N . VAL A 1 73 ? -20.672 13.32 15.938 1 98.31 73 VAL A N 1
ATOM 506 C CA . VAL A 1 73 ? -19.219 13.336 15.805 1 98.31 73 VAL A CA 1
ATOM 507 C C . VAL A 1 73 ? -18.625 14.383 16.734 1 98.31 73 VAL A C 1
ATOM 509 O O . VAL A 1 73 ? -19.172 15.484 16.875 1 98.31 73 VAL A O 1
ATOM 512 N N . GLN A 1 74 ? -17.609 13.977 17.422 1 98.62 74 GLN A N 1
ATOM 513 C CA . GLN A 1 74 ? -16.953 14.898 18.328 1 98.62 74 GLN A CA 1
ATOM 514 C C . GLN A 1 74 ? -15.727 15.531 17.672 1 98.62 74 GLN A C 1
ATOM 516 O O . GLN A 1 74 ? -15.023 14.883 16.906 1 98.62 74 GLN A O 1
ATOM 521 N N . ALA A 1 75 ? -15.547 16.766 17.969 1 98.75 75 ALA A N 1
ATOM 522 C CA . ALA A 1 75 ? -14.32 17.469 17.594 1 98.75 75 ALA A CA 1
ATOM 523 C C . ALA A 1 75 ? -13.43 17.688 18.812 1 98.75 75 ALA A C 1
ATOM 525 O O . ALA A 1 75 ? -13.891 18.172 19.844 1 98.75 75 ALA A O 1
ATOM 526 N N . LEU A 1 76 ? -12.242 17.25 18.703 1 98.69 76 LEU A N 1
ATOM 527 C CA . LEU A 1 76 ? -11.242 17.516 19.734 1 98.69 76 LEU A CA 1
ATOM 528 C C . LEU A 1 76 ? -10.305 18.641 19.312 1 98.69 76 LEU A C 1
ATOM 530 O O . LEU A 1 76 ? -9.648 18.547 18.266 1 98.69 76 LEU A O 1
ATOM 534 N N . CYS A 1 77 ? -10.273 19.688 20.078 1 98.62 77 CYS A N 1
ATOM 535 C CA . CYS A 1 77 ? -9.43 20.844 19.844 1 98.62 77 CYS A CA 1
ATOM 536 C C . CYS A 1 77 ? -8.172 20.781 20.703 1 98.62 77 CYS A C 1
ATOM 538 O O . CYS A 1 77 ? -8.227 21 21.922 1 98.62 77 CYS A O 1
ATOM 540 N N . ALA A 1 78 ? -7.078 20.484 20.062 1 98.56 78 ALA A N 1
ATOM 541 C CA . ALA A 1 78 ? -5.773 20.531 20.719 1 98.56 78 ALA A CA 1
ATOM 542 C C . ALA A 1 78 ? -4.883 21.609 20.094 1 98.56 78 ALA A C 1
ATOM 544 O O . ALA A 1 78 ? -3.725 21.344 19.766 1 98.56 78 ALA A O 1
ATOM 545 N N . GLN A 1 79 ? -5.469 22.688 19.766 1 96.88 79 GLN A N 1
ATOM 546 C CA . GLN A 1 79 ? -4.789 23.938 19.453 1 96.88 79 GLN A CA 1
ATOM 547 C C . GLN A 1 79 ? -4.547 24.766 20.703 1 96.88 79 GLN A C 1
ATOM 549 O O . GLN A 1 79 ? -5.496 25.266 21.312 1 96.88 79 GLN A O 1
ATOM 554 N N . GLY A 1 80 ? -3.297 24.922 21.031 1 97.19 80 GLY A N 1
ATOM 555 C CA . GLY A 1 80 ? -2.986 25.719 22.219 1 97.19 80 GLY A CA 1
ATOM 556 C C . GLY A 1 80 ? -3.084 27.219 21.969 1 97.19 80 GLY A C 1
ATOM 557 O O . GLY A 1 80 ? -2.902 27.672 20.844 1 97.19 80 GLY A O 1
ATOM 558 N N . PRO A 1 81 ? -3.322 27.953 23.016 1 98 81 PRO A N 1
ATOM 559 C CA . PRO A 1 81 ? -3.443 29.406 22.891 1 98 81 PRO A CA 1
ATOM 560 C C . PRO A 1 81 ? -2.094 30.125 22.953 1 98 81 PRO A C 1
ATOM 562 O O . PRO A 1 81 ? -1.083 29.5 23.312 1 98 81 PRO A O 1
ATOM 565 N N . MET A 1 82 ? -2.15 31.422 22.609 1 98 82 MET A N 1
ATOM 566 C CA . MET A 1 82 ? -1.029 32.312 22.844 1 98 82 MET A CA 1
ATOM 567 C C . MET A 1 82 ? -0.81 32.531 24.344 1 98 82 MET A C 1
ATOM 569 O O . MET A 1 82 ? -1.732 32.344 25.141 1 98 82 MET A O 1
ATOM 573 N N . PRO A 1 83 ? 0.443 32.875 24.734 1 97.81 83 PRO A N 1
ATOM 574 C CA . PRO A 1 83 ? 0.704 33.188 26.141 1 97.81 83 PRO A CA 1
ATOM 575 C C . PRO A 1 83 ? -0.181 34.281 26.688 1 97.81 83 PRO A C 1
ATOM 577 O O . PRO A 1 83 ? -0.475 35.25 25.984 1 97.81 83 PRO A O 1
ATOM 580 N N . ARG A 1 84 ? -0.477 34.219 27.969 1 97.38 84 ARG A N 1
ATOM 581 C CA . ARG A 1 84 ? -1.32 35.219 28.609 1 97.38 84 ARG A CA 1
ATOM 582 C C . ARG A 1 84 ? -0.618 36.594 28.656 1 97.38 84 ARG A C 1
ATOM 584 O O . ARG A 1 84 ? -1.272 37.625 28.703 1 97.38 84 ARG A O 1
ATOM 591 N N . ALA A 1 85 ? 0.659 36.594 28.594 1 96.19 85 ALA A N 1
ATOM 592 C CA . ALA A 1 85 ? 1.434 37.812 28.719 1 96.19 85 ALA A CA 1
ATOM 593 C C . ALA A 1 85 ? 1.505 38.562 27.391 1 96.19 85 ALA A C 1
ATOM 595 O O . ALA A 1 85 ? 1.903 39.719 27.344 1 96.19 85 ALA A O 1
ATOM 596 N N . ILE A 1 86 ? 1.041 37.969 26.359 1 95.5 86 ILE A N 1
ATOM 597 C CA . ILE A 1 86 ? 1.248 38.531 25.031 1 95.5 86 ILE A CA 1
ATOM 598 C C . ILE A 1 86 ? 0.136 39.531 24.719 1 95.5 86 ILE A C 1
ATOM 600 O O . ILE A 1 86 ? -0.98 39.406 25.219 1 95.5 86 ILE A O 1
ATOM 604 N N . SER A 1 87 ? 0.427 40.562 23.922 1 93 87 SER A N 1
ATOM 605 C CA . SER A 1 87 ? -0.54 41.562 23.422 1 93 87 SER A CA 1
ATOM 606 C C . SER A 1 87 ? -0.03 42.25 22.172 1 93 87 SER A C 1
ATOM 608 O O . SER A 1 87 ? 1.135 42.094 21.797 1 93 87 SER A O 1
ATOM 610 N N . SER A 1 88 ? -1.041 42.938 21.562 1 91.5 88 SER A N 1
ATOM 611 C CA . SER A 1 88 ? -0.606 43.75 20.438 1 91.5 88 SER A CA 1
ATOM 612 C C . SER A 1 88 ? 0.451 44.781 20.859 1 91.5 88 SER A C 1
ATOM 614 O O . SER A 1 88 ? 1.348 45.125 20.094 1 91.5 88 SER A O 1
ATOM 616 N N . GLY A 1 89 ? 0.38 45.219 22.016 1 93.81 89 GLY A N 1
ATOM 617 C CA . GLY A 1 89 ? 1.373 46.156 22.562 1 93.81 89 GLY A CA 1
ATOM 618 C C . GLY A 1 89 ? 2.766 45.531 22.625 1 93.81 89 GLY A C 1
ATOM 619 O O . GLY A 1 89 ? 3.758 46.25 22.422 1 93.81 89 GLY A O 1
ATOM 620 N N . THR A 1 90 ? 2.857 44.281 22.906 1 94.81 90 THR A N 1
ATOM 621 C CA . THR A 1 90 ? 4.137 43.594 22.922 1 94.81 90 THR A CA 1
ATOM 622 C C . THR A 1 90 ? 4.859 43.75 21.578 1 94.81 90 THR A C 1
ATOM 624 O O . THR A 1 90 ? 6.051 44.062 21.562 1 94.81 90 THR A O 1
ATOM 627 N N . PHE A 1 91 ? 4.184 43.625 20.5 1 94.12 91 PHE A N 1
ATOM 628 C CA . PHE A 1 91 ? 4.781 43.719 19.172 1 94.12 91 PHE A CA 1
ATOM 629 C C . PHE A 1 91 ? 5.098 45.188 18.828 1 94.12 91 PHE A C 1
ATOM 631 O O . PHE A 1 91 ? 6.133 45.469 18.234 1 94.12 91 PHE A O 1
ATOM 638 N N . ALA A 1 92 ? 4.238 46.031 19.234 1 93.81 92 ALA A N 1
ATOM 639 C CA . ALA A 1 92 ? 4.496 47.469 19.031 1 93.81 92 ALA A CA 1
ATOM 640 C C . ALA A 1 92 ? 5.773 47.875 19.75 1 93.81 92 ALA A C 1
ATOM 642 O O . ALA A 1 92 ? 6.586 48.625 19.188 1 93.81 92 ALA A O 1
ATOM 643 N N . ASP A 1 93 ? 5.871 47.469 20.922 1 96.12 93 ASP A N 1
ATOM 644 C CA . ASP A 1 93 ? 7.043 47.812 21.719 1 96.12 93 ASP A CA 1
ATOM 645 C C . ASP A 1 93 ? 8.32 47.281 21.078 1 96.12 93 ASP A C 1
ATOM 647 O O . ASP A 1 93 ? 9.391 47.875 21.234 1 96.12 93 ASP A O 1
ATOM 651 N N . LEU A 1 94 ? 8.211 46.219 20.375 1 95.25 94 LEU A N 1
ATOM 652 C CA . LEU A 1 94 ? 9.367 45.594 19.734 1 95.25 94 LEU A CA 1
ATOM 653 C C . LEU A 1 94 ? 9.578 46.188 18.328 1 95.25 94 LEU A C 1
ATOM 655 O O . LEU A 1 94 ? 10.531 45.812 17.641 1 95.25 94 LEU A O 1
ATOM 659 N N . GLY A 1 95 ? 8.656 47.062 17.906 1 93.5 95 GLY A N 1
ATOM 660 C CA . GLY A 1 95 ? 8.734 47.656 16.578 1 93.5 95 GLY A CA 1
ATOM 661 C C . GLY A 1 95 ? 8.344 46.688 15.469 1 93.5 95 GLY A C 1
ATOM 662 O O . GLY A 1 95 ? 8.867 46.781 14.352 1 93.5 95 GLY A O 1
ATOM 663 N N . LEU A 1 96 ? 7.578 45.75 15.773 1 93.19 96 LEU A N 1
ATOM 664 C CA . LEU A 1 96 ? 7.145 44.75 14.789 1 93.19 96 LEU A CA 1
ATOM 665 C C . LEU A 1 96 ? 5.723 45.062 14.312 1 93.19 96 LEU A C 1
ATOM 667 O O . LEU A 1 96 ? 4.84 45.344 15.125 1 93.19 96 LEU A O 1
ATOM 671 N N . ARG A 1 97 ? 5.492 44.938 12.969 1 90.44 97 ARG A N 1
ATOM 672 C CA . ARG A 1 97 ? 4.191 45.219 12.367 1 90.44 97 ARG A CA 1
ATOM 673 C C . ARG A 1 97 ? 3.477 43.938 11.984 1 90.44 97 ARG A C 1
ATOM 675 O O . ARG A 1 97 ? 2.32 43.969 11.562 1 90.44 97 ARG A O 1
ATOM 682 N N . SER A 1 98 ? 4.137 42.875 12.141 1 91.5 98 SER A N 1
ATOM 683 C CA . SER A 1 98 ? 3.592 41.562 11.859 1 91.5 98 SER A CA 1
ATOM 684 C C . SER A 1 98 ? 4.16 40.5 12.82 1 91.5 98 SER A C 1
ATOM 686 O O . SER A 1 98 ? 5.207 40.719 13.43 1 91.5 98 SER A O 1
ATOM 688 N N . ILE A 1 99 ? 3.426 39.469 13.023 1 94.5 99 ILE A N 1
ATOM 689 C CA . ILE A 1 99 ? 3.904 38.375 13.836 1 94.5 99 ILE A CA 1
ATOM 690 C C . ILE A 1 99 ? 4.867 37.5 13.016 1 94.5 99 ILE A C 1
ATOM 692 O O . ILE A 1 99 ? 4.523 37.062 11.922 1 94.5 99 ILE A O 1
ATOM 696 N N . PRO A 1 100 ? 6.082 37.25 13.477 1 94.38 100 PRO A N 1
ATOM 697 C CA . PRO A 1 100 ? 7.074 36.5 12.688 1 94.38 100 PRO A CA 1
ATOM 698 C C . PRO A 1 100 ? 6.652 35.062 12.414 1 94.38 100 PRO A C 1
ATOM 700 O O . PRO A 1 100 ? 6.004 34.438 13.25 1 94.38 100 PRO A O 1
ATOM 703 N N . GLY A 1 101 ? 7.141 34.531 11.242 1 93.19 101 GLY A N 1
ATOM 704 C CA . GLY A 1 101 ? 6.785 33.188 10.828 1 93.19 101 GLY A CA 1
ATOM 705 C C . GLY A 1 101 ? 7.52 32.125 11.602 1 93.19 101 GLY A C 1
ATOM 706 O O . GLY A 1 101 ? 7.129 30.953 11.57 1 93.19 101 GLY A O 1
ATOM 707 N N . SER A 1 102 ? 8.539 32.469 12.297 1 94.5 102 SER A N 1
ATOM 708 C CA . SER A 1 102 ? 9.336 31.547 13.125 1 94.5 102 SER A CA 1
ATOM 709 C C . SER A 1 102 ? 9.875 32.25 14.359 1 94.5 102 SER A C 1
ATOM 711 O O . SER A 1 102 ? 9.82 33.5 14.453 1 94.5 102 SER A O 1
ATOM 713 N N . GLY A 1 103 ? 10.336 31.453 15.312 1 96.06 103 GLY A N 1
ATOM 714 C CA . GLY A 1 103 ? 10.875 32 16.547 1 96.06 103 GLY A CA 1
ATOM 715 C C . GLY A 1 103 ? 9.984 31.766 17.75 1 96.06 103 GLY A C 1
ATOM 716 O O . GLY A 1 103 ? 9.031 31 17.688 1 96.06 103 GLY A O 1
ATOM 717 N N . LEU A 1 104 ? 10.336 32.438 18.828 1 97.69 104 LEU A N 1
ATOM 718 C CA . LEU A 1 104 ? 9.703 32.156 20.109 1 97.69 104 LEU A CA 1
ATOM 719 C C . LEU A 1 104 ? 8.508 33.062 20.344 1 97.69 104 LEU A C 1
ATOM 721 O O . LEU A 1 104 ? 7.641 32.75 21.172 1 97.69 104 LEU A O 1
ATOM 725 N N . LEU A 1 105 ? 8.414 34.219 19.594 1 96.31 105 LEU A N 1
ATOM 726 C CA . LEU A 1 105 ? 7.344 35.156 19.797 1 96.31 105 LEU A CA 1
ATOM 727 C C . LEU A 1 105 ? 5.996 34.562 19.422 1 96.31 105 LEU A C 1
ATOM 729 O O . LEU A 1 105 ? 5.008 34.75 20.125 1 96.31 105 LEU A O 1
ATOM 733 N N . PRO A 1 106 ? 5.957 33.844 18.312 1 96.31 106 PRO A N 1
ATOM 734 C CA . PRO A 1 106 ? 4.664 33.312 17.891 1 96.31 106 PRO A CA 1
ATOM 735 C C . PRO A 1 106 ? 4.336 31.969 18.547 1 96.31 106 PRO A C 1
ATOM 737 O O . PRO A 1 106 ? 3.373 31.312 18.156 1 96.31 106 PRO A O 1
ATOM 740 N N . ALA A 1 107 ? 5.098 31.438 19.484 1 97.38 107 ALA A N 1
ATOM 741 C CA . ALA A 1 107 ? 4.906 30.125 20.094 1 97.38 107 ALA A CA 1
ATOM 742 C C . ALA A 1 107 ? 3.633 30.078 20.922 1 97.38 107 ALA A C 1
ATOM 744 O O . ALA A 1 107 ? 3.377 30.984 21.719 1 97.38 107 ALA A O 1
ATOM 745 N N . CYS A 1 108 ? 2.84 29.031 20.703 1 97.81 108 CYS A N 1
ATOM 746 C CA . CYS A 1 108 ? 1.646 28.734 21.484 1 97.81 108 CYS A CA 1
ATOM 747 C C . CYS A 1 108 ? 1.9 27.594 22.453 1 97.81 108 CYS A C 1
ATOM 749 O O . CYS A 1 108 ? 2.928 26.906 22.375 1 97.81 108 CYS A O 1
ATOM 751 N N . VAL A 1 109 ? 1.007 27.469 23.438 1 98.5 109 VAL A N 1
ATOM 752 C CA . VAL A 1 109 ? 1.054 26.25 24.25 1 98.5 109 VAL A CA 1
ATOM 753 C C . VAL A 1 109 ? 1.009 25.016 23.359 1 98.5 109 VAL A C 1
ATOM 755 O O . VAL A 1 109 ? 0.124 24.891 22.516 1 98.5 109 VAL A O 1
ATOM 758 N N . PRO A 1 110 ? 1.988 24.062 23.484 1 98.5 110 PRO A N 1
ATOM 759 C CA . PRO A 1 110 ? 1.919 22.844 22.688 1 98.5 110 PRO A CA 1
ATOM 760 C C . PRO A 1 110 ? 0.66 22.031 22.969 1 98.5 110 PRO A C 1
ATOM 762 O O . PRO A 1 110 ? 0.388 21.688 24.125 1 98.5 110 PRO A O 1
ATOM 765 N N . GLY A 1 111 ? -0.079 21.688 21.938 1 98.56 111 GLY A N 1
ATOM 766 C CA . GLY A 1 111 ? -1.354 21.031 22.188 1 98.56 111 GLY A CA 1
ATOM 767 C C . GLY A 1 111 ? -1.379 19.578 21.75 1 98.56 111 GLY A C 1
ATOM 768 O O . GLY A 1 111 ? -2.258 18.812 22.156 1 98.56 111 GLY A O 1
ATOM 769 N N . ALA A 1 112 ? -0.41 19.125 20.969 1 98.38 112 ALA A N 1
ATOM 770 C CA . ALA A 1 112 ? -0.468 17.828 20.312 1 98.38 112 ALA A CA 1
ATOM 771 C C . ALA A 1 112 ? -0.526 16.688 21.328 1 98.38 112 ALA A C 1
ATOM 773 O O . ALA A 1 112 ? -1.389 15.82 21.25 1 98.38 112 ALA A O 1
ATOM 774 N N . PHE A 1 113 ? 0.383 16.688 22.297 1 98.75 113 PHE A N 1
ATOM 775 C CA . PHE A 1 113 ? 0.453 15.594 23.266 1 98.75 113 PHE A CA 1
ATOM 776 C C . PHE A 1 113 ? -0.834 15.5 24.078 1 98.75 113 PHE A C 1
ATOM 778 O O . PHE A 1 113 ? -1.407 14.422 24.219 1 98.75 113 PHE A O 1
ATOM 785 N N . GLY A 1 114 ? -1.284 16.672 24.609 1 98.62 114 GLY A N 1
ATOM 786 C CA . GLY A 1 114 ? -2.521 16.688 25.375 1 98.62 114 GLY A CA 1
ATOM 787 C C . GLY A 1 114 ? -3.721 16.219 24.578 1 98.62 114 GLY A C 1
ATOM 788 O O . GLY A 1 114 ? -4.613 15.555 25.125 1 98.62 114 GLY A O 1
ATOM 789 N N . GLY A 1 115 ? -3.758 16.578 23.312 1 98.75 115 GLY A N 1
ATOM 790 C CA . GLY A 1 115 ? -4.828 16.109 22.453 1 98.75 115 GLY A CA 1
ATOM 791 C C . GLY A 1 115 ? -4.871 14.594 22.344 1 98.75 115 GLY A C 1
ATOM 792 O O . GLY A 1 115 ? -5.934 13.984 22.484 1 98.75 115 GLY A O 1
ATOM 793 N N . TRP A 1 116 ? -3.773 13.945 22.094 1 98.81 116 TRP A N 1
ATOM 794 C CA . TRP A 1 116 ? -3.715 12.492 21.969 1 98.81 116 TRP A CA 1
ATOM 795 C C . TRP A 1 116 ? -4.066 11.828 23.297 1 98.81 116 TRP A C 1
ATOM 797 O O . TRP A 1 116 ? -4.73 10.789 23.328 1 98.81 116 TRP A O 1
ATOM 807 N N . MET A 1 117 ? -3.576 12.422 24.438 1 98.69 117 MET A N 1
ATOM 808 C CA . MET A 1 117 ? -3.928 11.875 25.734 1 98.69 117 MET A CA 1
ATOM 809 C C . MET A 1 117 ? -5.438 11.883 25.953 1 98.69 117 MET A C 1
ATOM 811 O O . MET A 1 117 ? -6.012 10.898 26.422 1 98.69 117 MET A O 1
ATOM 815 N N . ARG A 1 118 ? -6.016 13 25.594 1 98.44 118 ARG A N 1
ATOM 816 C CA . ARG A 1 118 ? -7.461 13.109 25.766 1 98.44 118 ARG A CA 1
ATOM 817 C C . ARG A 1 118 ? -8.203 12.102 24.891 1 98.44 118 ARG A C 1
ATOM 819 O O . ARG A 1 118 ? -9.141 11.445 25.359 1 98.44 118 ARG A O 1
ATOM 826 N N . LEU A 1 119 ? -7.828 11.977 23.641 1 98.62 119 LEU A N 1
ATOM 827 C CA . LEU A 1 119 ? -8.43 11 22.75 1 98.62 119 LEU A CA 1
ATOM 828 C C . LEU A 1 119 ? -8.359 9.594 23.344 1 98.62 119 LEU A C 1
ATOM 830 O O . LEU A 1 119 ? -9.359 8.883 23.375 1 98.62 119 LEU A O 1
ATOM 834 N N . LEU A 1 120 ? -7.152 9.203 23.734 1 98.69 120 LEU A N 1
ATOM 835 C CA . LEU A 1 120 ? -6.914 7.844 24.219 1 98.69 120 LEU A CA 1
ATOM 836 C C . LEU A 1 120 ? -7.656 7.582 25.516 1 98.69 120 LEU A C 1
ATOM 838 O O . LEU A 1 120 ? -8.203 6.496 25.719 1 98.69 120 LEU A O 1
ATOM 842 N N . ALA A 1 121 ? -7.629 8.57 26.406 1 98.31 121 ALA A N 1
ATOM 843 C CA . ALA A 1 121 ? -8.289 8.414 27.703 1 98.31 121 ALA A CA 1
ATOM 844 C C . ALA A 1 121 ? -9.789 8.203 27.531 1 98.31 121 ALA A C 1
ATOM 846 O O . ALA A 1 121 ? -10.383 7.344 28.188 1 98.31 121 ALA A O 1
ATOM 847 N N . GLU A 1 122 ? -10.32 8.969 26.656 1 97.06 122 GLU A N 1
ATOM 848 C CA . GLU A 1 122 ? -11.773 8.992 26.562 1 97.06 122 GLU A CA 1
ATOM 849 C C . GLU A 1 122 ? -12.281 7.988 25.531 1 97.06 122 GLU A C 1
ATOM 851 O O . GLU A 1 122 ? -13.375 7.441 25.688 1 97.06 122 GLU A O 1
ATOM 856 N N . PHE A 1 123 ? -11.492 7.73 24.5 1 97.5 123 PHE A N 1
ATOM 857 C CA . PHE A 1 123 ? -12.047 6.984 23.375 1 97.5 123 PHE A CA 1
ATOM 858 C C . PHE A 1 123 ? -11.242 5.719 23.109 1 97.5 123 PHE A C 1
ATOM 860 O O . PHE A 1 123 ? -11.695 4.816 22.406 1 97.5 123 PHE A O 1
ATOM 867 N N . GLY A 1 124 ? -10.047 5.617 23.578 1 98.12 124 GLY A N 1
ATOM 868 C CA . GLY A 1 124 ? -9.148 4.512 23.281 1 98.12 124 GLY A CA 1
ATOM 869 C C . GLY A 1 124 ? -9.367 3.309 24.172 1 98.12 124 GLY A C 1
ATOM 870 O O . GLY A 1 124 ? -10.266 3.305 25.016 1 98.12 124 GLY A O 1
ATOM 871 N N . THR A 1 125 ? -8.547 2.232 23.938 1 98.44 125 THR A N 1
ATOM 872 C CA . THR A 1 125 ? -8.656 1.009 24.719 1 98.44 125 THR A CA 1
ATOM 873 C C . THR A 1 125 ? -7.273 0.529 25.156 1 98.44 125 THR A C 1
ATOM 875 O O . THR A 1 125 ? -7.152 -0.28 26.078 1 98.44 125 THR A O 1
ATOM 878 N N . LYS A 1 126 ? -6.246 1.006 24.516 1 98.5 126 LYS A N 1
ATOM 879 C CA . LYS A 1 126 ? -4.895 0.511 24.766 1 98.5 126 LYS A CA 1
ATOM 880 C C . LYS A 1 126 ? -4.188 1.368 25.812 1 98.5 126 LYS A C 1
ATOM 882 O O . LYS A 1 126 ? -4.621 2.484 26.109 1 98.5 126 LYS A O 1
ATOM 887 N N . ARG A 1 127 ? -3.105 0.803 26.438 1 98.06 127 ARG A N 1
ATOM 888 C CA . ARG A 1 127 ? -2.273 1.536 27.375 1 98.06 127 ARG A CA 1
ATOM 889 C C . ARG A 1 127 ? -1.285 2.443 26.656 1 98.06 127 ARG A C 1
ATOM 891 O O . ARG A 1 127 ? -0.918 2.178 25.516 1 98.06 127 ARG A O 1
ATOM 898 N N . LEU A 1 128 ? -0.876 3.473 27.312 1 98.62 128 LEU A N 1
ATOM 899 C CA . LEU A 1 128 ? -0.006 4.488 26.734 1 98.62 128 LEU A CA 1
ATOM 900 C C . LEU A 1 128 ? 1.279 3.865 26.203 1 98.62 128 LEU A C 1
ATOM 902 O O . LEU A 1 128 ? 1.737 4.211 25.109 1 98.62 128 LEU A O 1
ATOM 906 N N . ALA A 1 129 ? 1.876 2.943 26.969 1 98.62 129 ALA A N 1
ATOM 907 C CA . ALA A 1 129 ? 3.131 2.303 26.578 1 98.62 129 ALA A CA 1
ATOM 908 C C . ALA A 1 129 ? 2.98 1.551 25.266 1 98.62 129 ALA A C 1
ATOM 910 O O . ALA A 1 129 ? 3.896 1.547 24.438 1 98.62 129 ALA A O 1
ATOM 911 N N . GLU A 1 130 ? 1.827 0.896 25.062 1 98.12 130 GLU A N 1
ATOM 912 C CA . GLU A 1 130 ? 1.562 0.168 23.828 1 98.12 130 GLU A CA 1
ATOM 913 C C . GLU A 1 130 ? 1.457 1.119 22.641 1 98.12 130 GLU A C 1
ATOM 915 O O . GLU A 1 130 ? 2.016 0.854 21.578 1 98.12 130 GLU A O 1
ATOM 920 N N . VAL A 1 131 ? 0.773 2.211 22.844 1 98.75 131 VAL A N 1
ATOM 921 C CA . VAL A 1 131 ? 0.487 3.162 21.781 1 98.75 131 VAL A CA 1
ATOM 922 C C . VAL A 1 131 ? 1.774 3.867 21.359 1 98.75 131 VAL A C 1
ATOM 924 O O . VAL A 1 131 ? 1.972 4.156 20.172 1 98.75 131 VAL A O 1
ATOM 927 N N . LEU A 1 132 ? 2.707 4.117 22.297 1 98.81 132 LEU A N 1
ATOM 928 C CA . LEU A 1 132 ? 3.902 4.91 22.031 1 98.81 132 LEU A CA 1
ATOM 929 C C . LEU A 1 132 ? 5.051 4.027 21.547 1 98.81 132 LEU A C 1
ATOM 931 O O . LEU A 1 132 ? 6.059 4.527 21.047 1 98.81 132 LEU A O 1
ATOM 935 N N . GLU A 1 133 ? 4.891 2.744 21.672 1 98.25 133 GLU A N 1
ATOM 936 C CA . GLU A 1 133 ? 5.984 1.808 21.422 1 98.25 133 GLU A CA 1
ATOM 937 C C . GLU A 1 133 ? 6.59 2.008 20.031 1 98.25 133 GLU A C 1
ATOM 939 O O . GLU A 1 133 ? 7.809 2.119 19.891 1 98.25 133 GLU A O 1
ATOM 944 N N . PRO A 1 134 ? 5.75 2.084 19 1 98.25 134 PRO A N 1
ATOM 945 C CA . PRO A 1 134 ? 6.363 2.248 17.672 1 98.25 134 PRO A CA 1
ATOM 946 C C . PRO A 1 134 ? 7.117 3.568 17.531 1 98.25 134 PRO A C 1
ATOM 948 O O . PRO A 1 134 ? 8.219 3.598 16.969 1 98.25 134 PRO A O 1
ATOM 951 N N . ALA A 1 135 ? 6.535 4.652 18 1 98.75 135 ALA A N 1
ATOM 952 C CA . ALA A 1 135 ? 7.184 5.961 17.906 1 98.75 135 ALA A CA 1
ATOM 953 C C . ALA A 1 135 ? 8.523 5.961 18.641 1 98.75 135 ALA A C 1
ATOM 955 O O . ALA A 1 135 ? 9.508 6.512 18.156 1 98.75 135 ALA A O 1
ATOM 956 N N . ILE A 1 136 ? 8.547 5.379 19.859 1 98.81 136 ILE A N 1
ATOM 957 C CA . ILE A 1 136 ? 9.773 5.281 20.641 1 98.81 136 ILE A CA 1
ATOM 958 C C . ILE A 1 136 ? 10.805 4.457 19.875 1 98.81 136 ILE A C 1
ATOM 960 O O . ILE A 1 136 ? 11.984 4.82 19.812 1 98.81 136 ILE A O 1
ATOM 964 N N . GLY A 1 137 ? 10.367 3.369 19.281 1 98.25 137 GLY A N 1
ATOM 965 C CA . GLY A 1 137 ? 11.258 2.541 18.484 1 98.25 137 GLY A CA 1
ATOM 966 C C . GLY A 1 137 ? 11.93 3.301 17.359 1 98.25 137 GLY A C 1
ATOM 967 O O . GLY A 1 137 ? 13.148 3.236 17.203 1 98.25 137 GLY A O 1
ATOM 968 N N . TYR A 1 138 ? 11.172 4.047 16.578 1 98.56 138 TYR A N 1
ATOM 969 C CA . TYR A 1 138 ? 11.711 4.797 15.453 1 98.56 138 TYR A CA 1
ATOM 970 C C . TYR A 1 138 ? 12.602 5.934 15.93 1 98.56 138 TYR A C 1
ATOM 972 O O . TYR A 1 138 ? 13.641 6.211 15.328 1 98.56 138 TYR A O 1
ATOM 980 N N . ALA A 1 139 ? 12.188 6.59 17 1 98.75 139 ALA A N 1
ATOM 981 C CA . ALA A 1 139 ? 12.977 7.707 17.5 1 98.75 139 ALA A CA 1
ATOM 982 C C . ALA A 1 139 ? 14.32 7.227 18.047 1 98.75 139 ALA A C 1
ATOM 984 O O . ALA A 1 139 ? 15.336 7.91 17.891 1 98.75 139 ALA A O 1
ATOM 985 N N . ASP A 1 140 ? 14.367 6.102 18.656 1 98.56 140 ASP A N 1
ATOM 986 C CA . ASP A 1 140 ? 15.555 5.578 19.328 1 98.56 140 ASP A CA 1
ATOM 987 C C . ASP A 1 140 ? 16.438 4.801 18.359 1 98.56 140 ASP A C 1
ATOM 989 O O . ASP A 1 140 ? 17.656 5.004 18.328 1 98.56 140 ASP A O 1
ATOM 993 N N . LYS A 1 141 ? 15.805 3.896 17.578 1 97.56 141 LYS A N 1
ATOM 994 C CA . LYS A 1 141 ? 16.578 2.973 16.75 1 97.56 141 LYS A CA 1
ATOM 995 C C . LYS A 1 141 ? 16.703 3.496 15.328 1 97.56 141 LYS A C 1
ATOM 997 O O . LYS A 1 141 ? 17.562 3.023 14.562 1 97.56 141 LYS A O 1
ATOM 1002 N N . GLY A 1 142 ? 15.891 4.434 14.992 1 97.94 142 GLY A N 1
ATOM 1003 C CA . GLY A 1 142 ? 16.062 5.133 13.727 1 97.94 142 GLY A CA 1
ATOM 1004 C C . GLY A 1 142 ? 15.07 4.688 12.664 1 97.94 142 GLY A C 1
ATOM 1005 O O . GLY A 1 142 ? 14.383 3.674 12.836 1 97.94 142 GLY A O 1
ATOM 1006 N N . PHE A 1 143 ? 14.953 5.422 11.664 1 98.12 143 PHE A N 1
ATOM 1007 C CA . PHE A 1 143 ? 14.094 5.25 10.5 1 98.12 143 PHE A CA 1
ATOM 1008 C C . PHE A 1 143 ? 14.719 5.871 9.258 1 98.12 143 PHE A C 1
ATOM 1010 O O . PHE A 1 143 ? 15.633 6.691 9.367 1 98.12 143 PHE A O 1
ATOM 1017 N N . PRO A 1 144 ? 14.336 5.438 8.062 1 97.25 144 PRO A N 1
ATOM 1018 C CA . PRO A 1 144 ? 14.852 6.07 6.844 1 97.25 144 PRO A CA 1
ATOM 1019 C C . PRO A 1 144 ? 14.352 7.5 6.664 1 97.25 144 PRO A C 1
ATOM 1021 O O . PRO A 1 144 ? 13.141 7.734 6.602 1 97.25 144 PRO A O 1
ATOM 1024 N N . LEU A 1 145 ? 15.266 8.422 6.531 1 96.94 145 LEU A N 1
ATOM 1025 C CA . LEU A 1 145 ? 14.914 9.836 6.465 1 96.94 145 LEU A CA 1
ATOM 1026 C C . LEU A 1 145 ? 14.367 10.195 5.086 1 96.94 145 LEU A C 1
ATOM 1028 O O . LEU A 1 145 ? 15.008 9.914 4.07 1 96.94 145 LEU A O 1
ATOM 1032 N N . LEU A 1 146 ? 13.242 10.836 5.027 1 93.75 146 LEU A N 1
ATOM 1033 C CA . LEU A 1 146 ? 12.633 11.25 3.768 1 93.75 146 LEU A CA 1
ATOM 1034 C C . LEU A 1 146 ? 13.492 12.312 3.08 1 93.75 146 LEU A C 1
ATOM 1036 O O . LEU A 1 146 ? 14.078 13.164 3.746 1 93.75 146 LEU A O 1
ATOM 1040 N N . PRO A 1 147 ? 13.492 12.32 1.759 1 93.12 147 PRO A N 1
ATOM 1041 C CA . PRO A 1 147 ? 14.281 13.305 1.021 1 93.12 147 PRO A CA 1
ATOM 1042 C C . PRO A 1 147 ? 13.898 14.742 1.361 1 93.12 147 PRO A C 1
ATOM 1044 O O . PRO A 1 147 ? 14.773 15.602 1.503 1 93.12 147 PRO A O 1
ATOM 1047 N N . GLU A 1 148 ? 12.641 14.977 1.569 1 90.69 148 GLU A N 1
ATOM 1048 C CA . GLU A 1 148 ? 12.188 16.328 1.862 1 90.69 148 GLU A CA 1
ATOM 1049 C C . GLU A 1 148 ? 12.688 16.797 3.229 1 90.69 148 GLU A C 1
ATOM 1051 O O . GLU A 1 148 ? 13.039 17.969 3.404 1 90.69 148 GLU A O 1
ATOM 1056 N N . THR A 1 149 ? 12.648 15.914 4.145 1 94.06 149 THR A N 1
ATOM 1057 C CA . THR A 1 149 ? 13.148 16.25 5.477 1 94.06 149 THR A CA 1
ATOM 1058 C C . THR A 1 149 ? 14.648 16.5 5.438 1 94.06 149 THR A C 1
ATOM 1060 O O . THR A 1 149 ? 15.141 17.453 6.059 1 94.06 149 THR A O 1
ATOM 1063 N N . ALA A 1 150 ? 15.344 15.633 4.719 1 95.94 150 ALA A N 1
ATOM 1064 C CA . ALA A 1 150 ? 16.797 15.797 4.586 1 95.94 150 ALA A CA 1
ATOM 1065 C C . ALA A 1 150 ? 17.141 17.156 3.969 1 95.94 150 ALA A C 1
ATOM 1067 O O . ALA A 1 150 ? 18.062 17.828 4.422 1 95.94 150 ALA A O 1
ATOM 1068 N N . ARG A 1 151 ? 16.438 17.516 2.988 1 93.88 151 ARG A N 1
ATOM 1069 C CA . ARG A 1 151 ? 16.672 18.797 2.322 1 93.88 151 ARG A CA 1
ATOM 1070 C C . ARG A 1 151 ? 16.391 19.969 3.268 1 93.88 151 ARG A C 1
ATOM 1072 O O . ARG A 1 151 ? 17.156 20.938 3.291 1 93.88 151 ARG A O 1
ATOM 1079 N N . ALA A 1 152 ? 15.297 19.844 3.982 1 93.75 152 ALA A N 1
ATOM 1080 C CA . ALA A 1 152 ? 14.969 20.906 4.941 1 93.75 152 ALA A CA 1
ATOM 1081 C C . ALA A 1 152 ? 16.078 21.078 5.969 1 93.75 152 ALA A C 1
ATOM 1083 O O . ALA A 1 152 ? 16.484 22.203 6.281 1 93.75 152 ALA A O 1
ATOM 1084 N N . ILE A 1 153 ? 16.578 19.969 6.469 1 96.75 153 ILE A N 1
ATOM 1085 C CA . ILE A 1 153 ? 17.641 20.016 7.461 1 96.75 153 ILE A CA 1
ATOM 1086 C C . ILE A 1 153 ? 18.906 20.625 6.84 1 96.75 153 ILE A C 1
ATOM 1088 O O . ILE A 1 153 ? 19.578 21.438 7.465 1 96.75 153 ILE A O 1
ATOM 1092 N N . ASP A 1 154 ? 19.172 20.266 5.613 1 96.44 154 ASP A N 1
ATOM 1093 C CA . ASP A 1 154 ? 20.359 20.734 4.918 1 96.44 154 ASP A CA 1
ATOM 1094 C C . ASP A 1 154 ? 20.328 22.25 4.734 1 96.44 154 ASP A C 1
ATOM 1096 O O . ASP A 1 154 ? 21.328 22.938 4.977 1 96.44 154 ASP A O 1
ATOM 1100 N N . VAL A 1 155 ? 19.219 22.766 4.383 1 94.25 155 VAL A N 1
ATOM 1101 C CA . VAL A 1 155 ? 19.047 24.188 4.133 1 94.25 155 VAL A CA 1
ATOM 1102 C C . VAL A 1 155 ? 19.203 24.969 5.434 1 94.25 155 VAL A C 1
ATOM 1104 O O . VAL A 1 155 ? 19.734 26.078 5.438 1 94.25 155 VAL A O 1
ATOM 1107 N N . LEU A 1 156 ? 18.828 24.406 6.531 1 95.94 156 LEU A N 1
ATOM 1108 C CA . LEU A 1 156 ? 18.797 25.109 7.809 1 95.94 156 LEU A CA 1
ATOM 1109 C C . LEU A 1 156 ? 20.078 24.828 8.602 1 95.94 156 LEU A C 1
ATOM 1111 O O . LEU A 1 156 ? 20.297 25.453 9.648 1 95.94 156 LEU A O 1
ATOM 1115 N N . ALA A 1 157 ? 20.938 23.969 8.133 1 97.31 157 ALA A N 1
ATOM 1116 C CA . ALA A 1 157 ? 22.094 23.5 8.867 1 97.31 157 ALA A CA 1
ATOM 1117 C C . ALA A 1 157 ? 22.984 24.672 9.297 1 97.31 157 ALA A C 1
ATOM 1119 O O . ALA A 1 157 ? 23.469 24.703 10.43 1 97.31 157 ALA A O 1
ATOM 1120 N N . PRO A 1 158 ? 23.25 25.672 8.438 1 96.62 158 PRO A N 1
ATOM 1121 C CA . PRO A 1 158 ? 24.062 26.797 8.891 1 96.62 158 PRO A CA 1
ATOM 1122 C C . PRO A 1 158 ? 23.438 27.531 10.07 1 96.62 158 PRO A C 1
ATOM 1124 O O . PRO A 1 158 ? 24.156 27.938 11 1 96.62 158 PRO A O 1
ATOM 1127 N N . LEU A 1 159 ? 22.156 27.75 10.016 1 96.44 159 LEU A N 1
ATOM 1128 C CA . LEU A 1 159 ? 21.438 28.375 11.125 1 96.44 159 LEU A CA 1
ATOM 1129 C C . LEU A 1 159 ? 21.594 27.547 12.398 1 96.44 159 LEU A C 1
ATOM 1131 O O . LEU A 1 159 ? 21.812 28.109 13.477 1 96.44 159 LEU A O 1
ATOM 1135 N N . PHE A 1 160 ? 21.438 26.203 12.281 1 97.88 160 PHE A N 1
ATOM 1136 C CA . PHE A 1 160 ? 21.531 25.312 13.43 1 97.88 160 PHE A CA 1
ATOM 1137 C C . PHE A 1 160 ? 22.891 25.438 14.102 1 97.88 160 PHE A C 1
ATOM 1139 O O . PHE A 1 160 ? 22.984 25.5 15.328 1 97.88 160 PHE A O 1
ATOM 1146 N N . ARG A 1 161 ? 23.906 25.531 13.344 1 97 161 ARG A N 1
ATOM 1147 C CA . ARG A 1 161 ? 25.266 25.594 13.867 1 97 161 ARG A CA 1
ATOM 1148 C C . ARG A 1 161 ? 25.547 26.938 14.508 1 97 161 ARG A C 1
ATOM 1150 O O . ARG A 1 161 ? 26.203 27.016 15.539 1 97 161 ARG A O 1
ATOM 1157 N N . ALA A 1 162 ? 25.016 27.906 13.914 1 96.06 162 ALA A N 1
ATOM 1158 C CA . ALA A 1 162 ? 25.406 29.266 14.305 1 96.06 162 ALA A CA 1
ATOM 1159 C C . ALA A 1 162 ? 24.531 29.781 15.445 1 96.06 162 ALA A C 1
ATOM 1161 O O . ALA A 1 162 ? 25.016 30.516 16.312 1 96.06 162 ALA A O 1
ATOM 1162 N N . GLU A 1 163 ? 23.25 29.453 15.391 1 96.5 163 GLU A N 1
ATOM 1163 C CA . GLU A 1 163 ? 22.312 30.156 16.281 1 96.5 163 GLU A CA 1
ATOM 1164 C C . GLU A 1 163 ? 21.469 29.156 17.062 1 96.5 163 GLU A C 1
ATOM 1166 O O . GLU A 1 163 ? 21.25 29.344 18.266 1 96.5 163 GLU A O 1
ATOM 1171 N N . TRP A 1 164 ? 20.953 28.156 16.406 1 97.75 164 TRP A N 1
ATOM 1172 C CA . TRP A 1 164 ? 20.016 27.234 17.031 1 97.75 164 TRP A CA 1
ATOM 1173 C C . TRP A 1 164 ? 20.719 25.953 17.469 1 97.75 164 TRP A C 1
ATOM 1175 O O . TRP A 1 164 ? 20.5 24.875 16.891 1 97.75 164 TRP A O 1
ATOM 1185 N N . HIS A 1 165 ? 21.359 25.953 18.578 1 97.12 165 HIS A N 1
ATOM 1186 C CA . HIS A 1 165 ? 22.25 24.859 18.984 1 97.12 165 HIS A CA 1
ATOM 1187 C C . HIS A 1 165 ? 21.469 23.641 19.422 1 97.12 165 HIS A C 1
ATOM 1189 O O . HIS A 1 165 ? 21.938 22.5 19.266 1 97.12 165 HIS A O 1
ATOM 1195 N N . GLY A 1 166 ? 20.312 23.797 20.047 1 97.75 166 GLY A N 1
ATOM 1196 C CA . GLY A 1 166 ? 19.453 22.656 20.297 1 97.75 166 GLY A CA 1
ATOM 1197 C C . GLY A 1 166 ? 19.062 21.891 19.047 1 97.75 166 GLY A C 1
ATOM 1198 O O . GLY A 1 166 ? 19 20.656 19.062 1 97.75 166 GLY A O 1
ATOM 1199 N N . SER A 1 167 ? 18.797 22.672 17.984 1 98.38 167 SER A N 1
ATOM 1200 C CA . SER A 1 167 ? 18.5 22.047 16.688 1 98.38 167 SER A CA 1
ATOM 1201 C C . SER A 1 167 ? 19.703 21.312 16.141 1 98.38 167 SER A C 1
ATOM 1203 O O . SER A 1 167 ? 19.562 20.266 15.5 1 98.38 167 SER A O 1
ATOM 1205 N N . GLU A 1 168 ? 20.859 21.938 16.297 1 98.31 168 GLU A N 1
ATOM 1206 C CA . GLU A 1 168 ? 22.078 21.234 15.883 1 98.31 168 GLU A CA 1
ATOM 1207 C C . GLU A 1 168 ? 22.188 19.875 16.547 1 98.31 168 GLU A C 1
ATOM 1209 O O . GLU A 1 168 ? 22.484 18.875 15.898 1 98.31 168 GLU A O 1
ATOM 1214 N N . GLN A 1 169 ? 21.922 19.828 17.812 1 97.69 169 GLN A N 1
ATOM 1215 C CA . GLN A 1 169 ? 22.016 18.609 18.609 1 97.69 169 GLN A CA 1
ATOM 1216 C C . GLN A 1 169 ? 21.031 17.547 18.094 1 97.69 169 GLN A C 1
ATOM 1218 O O . GLN A 1 169 ? 21.344 16.359 18.078 1 97.69 169 GLN A O 1
ATOM 1223 N N . VAL A 1 170 ? 19.875 17.938 17.672 1 98.12 170 VAL A N 1
ATOM 1224 C CA . VAL A 1 170 ? 18.781 17.016 17.344 1 98.12 170 VAL A CA 1
ATOM 1225 C C . VAL A 1 170 ? 18.906 16.562 15.898 1 98.12 170 VAL A C 1
ATOM 1227 O O . VAL A 1 170 ? 18.688 15.398 15.578 1 98.12 170 VAL A O 1
ATOM 1230 N N . TYR A 1 171 ? 19.25 17.516 14.977 1 98.19 171 TYR A N 1
ATOM 1231 C CA . TYR A 1 171 ? 19 17.234 13.57 1 98.19 171 TYR A CA 1
ATOM 1232 C C . TYR A 1 171 ? 20.297 17 12.812 1 98.19 171 TYR A C 1
ATOM 1234 O O . TYR A 1 171 ? 20.297 16.469 11.703 1 98.19 171 TYR A O 1
ATOM 1242 N N . LEU A 1 172 ? 21.422 17.484 13.367 1 97.94 172 LEU A N 1
ATOM 1243 C CA . LEU A 1 172 ? 22.688 17.281 12.68 1 97.94 172 LEU A CA 1
ATOM 1244 C C . LEU A 1 172 ? 23.453 16.109 13.289 1 97.94 172 LEU A C 1
ATOM 1246 O O . LEU A 1 172 ? 23.328 15.836 14.477 1 97.94 172 LEU A O 1
ATOM 1250 N N . LYS A 1 173 ? 24.125 15.359 12.492 1 92.88 173 LYS A N 1
ATOM 1251 C CA . LYS A 1 173 ? 25.016 14.281 12.898 1 92.88 173 LYS A CA 1
ATOM 1252 C C . LYS A 1 173 ? 26.469 14.688 12.734 1 92.88 173 LYS A C 1
ATOM 1254 O O . LYS A 1 173 ? 26.969 14.789 11.617 1 92.88 173 LYS A O 1
ATOM 1259 N N . GLY A 1 174 ? 27.141 14.797 13.852 1 91.5 174 GLY A N 1
ATOM 1260 C CA . GLY A 1 174 ? 28.516 15.273 13.773 1 91.5 174 GLY A CA 1
ATOM 1261 C C . GLY A 1 174 ? 28.625 16.625 13.094 1 91.5 174 GLY A C 1
ATOM 1262 O O . GLY A 1 174 ? 29.562 16.859 12.328 1 91.5 174 GLY A O 1
ATOM 1263 N N . GLY A 1 175 ? 27.594 17.391 13.227 1 93.25 175 GLY A N 1
ATOM 1264 C CA . GLY A 1 175 ? 27.594 18.719 12.656 1 93.25 175 GLY A CA 1
ATOM 1265 C C . GLY A 1 175 ? 27.141 18.766 11.211 1 93.25 175 GLY A C 1
ATOM 1266 O O . GLY A 1 175 ? 27 19.844 10.633 1 93.25 175 GLY A O 1
ATOM 1267 N N . ASN A 1 176 ? 26.875 17.672 10.68 1 96.44 176 ASN A N 1
ATOM 1268 C CA . ASN A 1 176 ? 26.5 17.609 9.273 1 96.44 176 ASN A CA 1
ATOM 1269 C C . ASN A 1 176 ? 25.031 17.203 9.102 1 96.44 176 ASN A C 1
ATOM 1271 O O . ASN A 1 176 ? 24.5 16.438 9.898 1 96.44 176 ASN A O 1
ATOM 1275 N N . ALA A 1 177 ? 24.406 17.766 8.055 1 97.5 177 ALA A N 1
ATOM 1276 C CA . ALA A 1 177 ? 23.047 17.359 7.703 1 97.5 177 ALA A CA 1
ATOM 1277 C C . ALA A 1 177 ? 23 15.898 7.262 1 97.5 177 ALA A C 1
ATOM 1279 O O . ALA A 1 177 ? 23.891 15.43 6.547 1 97.5 177 ALA A O 1
ATOM 1280 N N . PRO A 1 178 ? 21.984 15.156 7.738 1 97.56 178 PRO A N 1
ATOM 1281 C CA . PRO A 1 178 ? 21.844 13.766 7.297 1 97.56 178 PRO A CA 1
ATOM 1282 C C . PRO A 1 178 ? 21.422 13.648 5.836 1 97.56 178 PRO A C 1
ATOM 1284 O O . PRO A 1 178 ? 20.734 14.531 5.32 1 97.56 178 PRO A O 1
ATOM 1287 N N . ALA A 1 179 ? 21.797 12.57 5.18 1 96.38 179 ALA A N 1
ATOM 1288 C CA . ALA A 1 179 ? 21.438 12.32 3.785 1 96.38 179 ALA A CA 1
ATOM 1289 C C . ALA A 1 179 ? 20.047 11.703 3.678 1 96.38 179 ALA A C 1
ATOM 1291 O O . ALA A 1 179 ? 19.594 11 4.59 1 96.38 179 ALA A O 1
ATOM 1292 N N . ALA A 1 180 ? 19.391 11.992 2.537 1 95.5 180 ALA A N 1
ATOM 1293 C CA . ALA A 1 180 ? 18.141 11.297 2.25 1 95.5 180 ALA A CA 1
ATOM 1294 C C . ALA A 1 180 ? 18.328 9.789 2.307 1 95.5 180 ALA A C 1
ATOM 1296 O O . ALA A 1 180 ? 19.328 9.258 1.813 1 95.5 180 ALA A O 1
ATOM 1297 N N . GLY A 1 181 ? 17.406 9.117 2.982 1 95.19 181 GLY A N 1
ATOM 1298 C CA . GLY A 1 181 ? 17.438 7.664 3.047 1 95.19 181 GLY A CA 1
ATOM 1299 C C . GLY A 1 181 ? 18.312 7.133 4.168 1 95.19 181 GLY A C 1
ATOM 1300 O O . GLY A 1 181 ? 18.234 5.949 4.512 1 95.19 181 GLY A O 1
ATOM 1301 N N . SER A 1 182 ? 19.109 7.977 4.793 1 96.69 182 SER A N 1
ATOM 1302 C CA . SER A 1 182 ? 19.969 7.535 5.887 1 96.69 182 SER A CA 1
ATOM 1303 C C . SER A 1 182 ? 19.156 7.27 7.152 1 96.69 182 SER A C 1
ATOM 1305 O O . SER A 1 182 ? 18.031 7.727 7.277 1 96.69 182 SER A O 1
ATOM 1307 N N . ARG A 1 183 ? 19.719 6.469 8.031 1 97.38 183 ARG A N 1
ATOM 1308 C CA . ARG A 1 183 ? 19.078 6.215 9.32 1 97.38 183 ARG A CA 1
ATOM 1309 C C . ARG A 1 183 ? 19.156 7.445 10.219 1 97.38 183 ARG A C 1
ATOM 1311 O O . ARG A 1 183 ? 20.234 7.898 10.578 1 97.38 183 ARG A O 1
ATOM 1318 N N . PHE A 1 184 ? 18.047 7.961 10.508 1 98.06 184 PHE A N 1
ATOM 1319 C CA . PHE A 1 184 ? 17.938 9.125 11.383 1 98.06 184 PHE A CA 1
ATOM 1320 C C . PHE A 1 184 ? 17.375 8.734 12.742 1 98.06 184 PHE A C 1
ATOM 1322 O O . PHE A 1 184 ? 16.438 7.93 12.82 1 98.06 184 PHE A O 1
ATOM 1329 N N . ARG A 1 185 ? 18 9.266 13.82 1 97.56 185 ARG A N 1
ATOM 1330 C CA . ARG A 1 185 ? 17.578 9.023 15.195 1 97.56 185 ARG A CA 1
ATOM 1331 C C . ARG A 1 185 ? 17.328 10.328 15.938 1 97.56 185 ARG A C 1
ATOM 1333 O O . ARG A 1 185 ? 17.969 11.344 15.648 1 97.56 185 ARG A O 1
ATOM 1340 N N . ASN A 1 186 ? 16.375 10.352 16.766 1 98.56 186 ASN A N 1
ATOM 1341 C CA . ASN A 1 186 ? 16.141 11.406 17.75 1 98.56 186 ASN A CA 1
ATOM 1342 C C . ASN A 1 186 ? 16.047 10.844 19.156 1 98.56 186 ASN A C 1
ATOM 1344 O O . ASN A 1 186 ? 14.945 10.766 19.719 1 98.56 186 ASN A O 1
ATOM 1348 N N . PRO A 1 187 ? 17.219 10.484 19.703 1 98.31 187 PRO A N 1
ATOM 1349 C CA . PRO A 1 187 ? 17.219 9.844 21.016 1 98.31 187 PRO A CA 1
ATOM 1350 C C . PRO A 1 187 ? 16.641 10.734 22.109 1 98.31 187 PRO A C 1
ATOM 1352 O O . PRO A 1 187 ? 16.047 10.234 23.078 1 98.31 187 PRO A O 1
ATOM 1355 N N . ALA A 1 188 ? 16.812 12.031 21.969 1 98.62 188 ALA A N 1
ATOM 1356 C CA . ALA A 1 188 ? 16.234 12.945 22.953 1 98.62 188 ALA A CA 1
ATOM 1357 C C . ALA A 1 188 ? 14.719 12.812 23 1 98.62 188 ALA A C 1
ATOM 1359 O O . ALA A 1 188 ? 14.125 12.758 24.078 1 98.62 188 ALA A O 1
ATOM 1360 N N . LEU A 1 189 ? 14.109 12.75 21.859 1 98.81 189 LEU A N 1
ATOM 1361 C CA . LEU A 1 189 ? 12.664 12.594 21.797 1 98.81 189 LEU A CA 1
ATOM 1362 C C . LEU A 1 189 ? 12.242 11.227 22.344 1 98.81 189 LEU A C 1
ATOM 1364 O O . LEU A 1 189 ? 11.234 11.125 23.031 1 98.81 189 LEU A O 1
ATOM 1368 N N . ALA A 1 190 ? 12.992 10.164 21.984 1 98.81 190 ALA A N 1
ATOM 1369 C CA . ALA A 1 190 ? 12.719 8.836 22.547 1 98.81 190 ALA A CA 1
ATOM 1370 C C . ALA A 1 190 ? 12.719 8.867 24.062 1 98.81 190 ALA A C 1
ATOM 1372 O O . ALA A 1 190 ? 11.828 8.297 24.703 1 98.81 190 ALA A O 1
ATOM 1373 N N . ASN A 1 191 ? 13.734 9.492 24.562 1 98.81 191 ASN A N 1
ATOM 1374 C CA . ASN A 1 191 ? 13.859 9.609 26.016 1 98.81 191 ASN A CA 1
ATOM 1375 C C . ASN A 1 191 ? 12.688 10.383 26.609 1 98.81 191 ASN A C 1
ATOM 1377 O O . ASN A 1 191 ? 12.219 10.055 27.703 1 98.81 191 ASN A O 1
ATOM 1381 N N . THR A 1 192 ? 12.289 11.422 25.938 1 98.88 192 THR A N 1
ATOM 1382 C CA . THR A 1 192 ? 11.141 12.188 26.391 1 98.88 192 THR A CA 1
ATOM 1383 C C . THR A 1 192 ? 9.906 11.289 26.5 1 98.88 192 THR A C 1
ATOM 1385 O O . THR A 1 192 ? 9.211 11.305 27.531 1 98.88 192 THR A O 1
ATOM 1388 N N . TYR A 1 193 ? 9.594 10.484 25.5 1 98.88 193 TYR A N 1
ATOM 1389 C CA . TYR A 1 193 ? 8.469 9.562 25.531 1 98.88 193 TYR A CA 1
ATOM 1390 C C . TYR A 1 193 ? 8.617 8.562 26.656 1 98.88 193 TYR A C 1
ATOM 1392 O O . TYR A 1 193 ? 7.648 8.266 27.375 1 98.88 193 TYR A O 1
ATOM 1400 N N . GLN A 1 194 ? 9.797 8.047 26.797 1 98.81 194 GLN A N 1
ATOM 1401 C CA . GLN A 1 194 ? 10.047 7.039 27.812 1 98.81 194 GLN A CA 1
ATOM 1402 C C . GLN A 1 194 ? 9.812 7.609 29.219 1 98.81 194 GLN A C 1
ATOM 1404 O O . GLN A 1 194 ? 9.242 6.938 30.078 1 98.81 194 GLN A O 1
ATOM 1409 N N . ARG A 1 195 ? 10.266 8.812 29.453 1 98.81 195 ARG A N 1
ATOM 1410 C CA . ARG A 1 195 ? 10.062 9.469 30.734 1 98.81 195 ARG A CA 1
ATOM 1411 C C . ARG A 1 195 ? 8.578 9.727 31 1 98.81 195 ARG A C 1
ATOM 1413 O O . ARG A 1 195 ? 8.117 9.648 32.125 1 98.81 195 ARG A O 1
ATOM 1420 N N . LEU A 1 196 ? 7.867 10.07 29.969 1 98.88 196 LEU A N 1
ATOM 1421 C CA . LEU A 1 196 ? 6.43 10.273 30.109 1 98.88 196 LEU A CA 1
ATOM 1422 C C . LEU A 1 196 ? 5.738 8.977 30.5 1 98.88 196 LEU A C 1
ATOM 1424 O O . LEU A 1 196 ? 4.848 8.977 31.344 1 98.88 196 LEU A O 1
ATOM 1428 N N . ILE A 1 197 ? 6.105 7.836 29.859 1 98.81 197 ILE A N 1
ATOM 1429 C CA . ILE A 1 197 ? 5.551 6.527 30.188 1 98.81 197 ILE A CA 1
ATOM 1430 C C . ILE A 1 197 ? 5.867 6.188 31.656 1 98.81 197 ILE A C 1
ATOM 1432 O O . ILE A 1 197 ? 4.996 5.723 32.375 1 98.81 197 ILE A O 1
ATOM 1436 N N . LYS A 1 198 ? 7.117 6.445 32 1 98.56 198 LYS A N 1
ATOM 1437 C CA . LYS A 1 198 ? 7.539 6.156 33.375 1 98.56 198 LYS A CA 1
ATOM 1438 C C . LYS A 1 198 ? 6.719 6.957 34.375 1 98.56 198 LYS A C 1
ATOM 1440 O O . LYS A 1 198 ? 6.305 6.43 35.406 1 98.56 198 LYS A O 1
ATOM 1445 N N . ALA A 1 199 ? 6.523 8.242 34.094 1 98.56 199 ALA A N 1
ATOM 1446 C CA . ALA A 1 199 ? 5.699 9.086 34.938 1 98.56 199 ALA A CA 1
ATOM 1447 C C . ALA A 1 199 ? 4.281 8.531 35.062 1 98.56 199 ALA A C 1
ATOM 1449 O O . ALA A 1 199 ? 3.693 8.523 36.125 1 98.56 199 ALA A O 1
ATOM 1450 N N . ALA A 1 200 ? 3.742 8.117 33.969 1 98.5 200 ALA A N 1
ATOM 1451 C CA . ALA A 1 200 ? 2.391 7.566 33.906 1 98.5 200 ALA A CA 1
ATOM 1452 C C . ALA A 1 200 ? 2.291 6.281 34.75 1 98.5 200 ALA A C 1
ATOM 1454 O O . ALA A 1 200 ? 1.39 6.133 35.562 1 98.5 200 ALA A O 1
ATOM 1455 N N . GLU A 1 201 ? 3.213 5.352 34.5 1 98.31 201 GLU A N 1
ATOM 1456 C CA . GLU A 1 201 ? 3.184 4.039 35.156 1 98.31 201 GLU A CA 1
ATOM 1457 C C . GLU A 1 201 ? 3.484 4.137 36.625 1 98.31 201 GLU A C 1
ATOM 1459 O O . GLU A 1 201 ? 2.957 3.357 37.438 1 98.31 201 GLU A O 1
ATOM 1464 N N . SER A 1 202 ? 4.316 5.074 37.031 1 98.06 202 SER A N 1
ATOM 1465 C CA . SER A 1 202 ? 4.633 5.277 38.438 1 98.06 202 SER A CA 1
ATOM 1466 C C . SER A 1 202 ? 3.441 5.859 39.188 1 98.06 202 SER A C 1
ATOM 1468 O O . SER A 1 202 ? 3.285 5.617 40.375 1 98.06 202 SER A O 1
ATOM 1470 N N . ALA A 1 203 ? 2.666 6.566 38.5 1 97.81 203 ALA A N 1
ATOM 1471 C CA . ALA A 1 203 ? 1.547 7.258 39.156 1 97.81 203 ALA A CA 1
ATOM 1472 C C . ALA A 1 203 ? 0.393 6.293 39.406 1 97.81 203 ALA A C 1
ATOM 1474 O O . ALA A 1 203 ? -0.31 6.426 40.406 1 97.81 203 ALA A O 1
ATOM 1475 N N . SER A 1 204 ? 0.149 5.297 38.531 1 96.75 204 SER A N 1
ATOM 1476 C CA . SER A 1 204 ? -1.015 4.434 38.688 1 96.75 204 SER A CA 1
ATOM 1477 C C . SER A 1 204 ? -0.896 3.182 37.844 1 96.75 204 SER A C 1
ATOM 1479 O O . SER A 1 204 ? -0.215 3.191 36.812 1 96.75 204 SER A O 1
ATOM 1481 N N . GLY A 1 205 ? -1.587 2.135 38.25 1 95.25 205 GLY A N 1
ATOM 1482 C CA . GLY A 1 205 ? -1.749 0.948 37.406 1 95.25 205 GLY A CA 1
ATOM 1483 C C . GLY A 1 205 ? -2.973 1.007 36.5 1 95.25 205 GLY A C 1
ATOM 1484 O O . GLY A 1 205 ? -3.098 0.22 35.562 1 95.25 205 GLY A O 1
ATOM 1485 N N . GLU A 1 206 ? -3.785 1.947 36.781 1 97.31 206 GLU A N 1
ATOM 1486 C CA . GLU A 1 206 ? -5.023 2.098 36 1 97.31 206 GLU A CA 1
ATOM 1487 C C . GLU A 1 206 ? -4.797 2.908 34.75 1 97.31 206 GLU A C 1
ATOM 1489 O O . GLU A 1 206 ? -4.152 3.959 34.781 1 97.31 206 GLU A O 1
ATOM 1494 N N . ARG A 1 207 ? -5.367 2.494 33.625 1 96.94 207 ARG A N 1
ATOM 1495 C CA . ARG A 1 207 ? -5.121 3.041 32.281 1 96.94 207 ARG A CA 1
ATOM 1496 C C . ARG A 1 207 ? -5.477 4.523 32.25 1 96.94 207 ARG A C 1
ATOM 1498 O O . ARG A 1 207 ? -4.656 5.348 31.844 1 96.94 207 ARG A O 1
ATOM 1505 N N . GLU A 1 208 ? -6.691 4.891 32.656 1 96.19 208 GLU A N 1
ATOM 1506 C CA . GLU A 1 208 ? -7.16 6.27 32.562 1 96.19 208 GLU A CA 1
ATOM 1507 C C . GLU A 1 208 ? -6.309 7.203 33.438 1 96.19 208 GLU A C 1
ATOM 1509 O O . GLU A 1 208 ? -6 8.32 33 1 96.19 208 GLU A O 1
ATOM 1514 N N . ALA A 1 209 ? -5.953 6.727 34.594 1 97.38 209 ALA A N 1
ATOM 1515 C CA . ALA A 1 209 ? -5.113 7.52 35.469 1 97.38 209 ALA A CA 1
ATOM 1516 C C . ALA A 1 209 ? -3.725 7.727 34.875 1 97.38 209 ALA A C 1
ATOM 1518 O O . ALA A 1 209 ? -3.105 8.773 35.094 1 97.38 209 ALA A O 1
ATOM 1519 N N . GLN A 1 210 ? -3.281 6.742 34.156 1 98.31 210 GLN A N 1
ATOM 1520 C CA . GLN A 1 210 ? -1.979 6.871 33.531 1 98.31 210 GLN A CA 1
ATOM 1521 C C . GLN A 1 210 ? -1.992 7.98 32.469 1 98.31 210 GLN A C 1
ATOM 1523 O O . GLN A 1 210 ? -1.017 8.719 32.312 1 98.31 210 GLN A O 1
ATOM 1528 N N . PHE A 1 211 ? -3.078 8.117 31.781 1 98.5 211 PHE A N 1
ATOM 1529 C CA . PHE A 1 211 ? -3.168 9.18 30.781 1 98.5 211 PHE A CA 1
ATOM 1530 C C . PHE A 1 211 ? -3.178 10.547 31.453 1 98.5 211 PHE A C 1
ATOM 1532 O O . PHE A 1 211 ? -2.562 11.492 30.953 1 98.5 211 PHE A O 1
ATOM 1539 N N . ARG A 1 212 ? -3.805 10.648 32.562 1 97.5 212 ARG A N 1
ATOM 1540 C CA . ARG A 1 212 ? -3.816 11.906 33.312 1 97.5 212 ARG A CA 1
ATOM 1541 C C . ARG A 1 212 ? -2.428 12.234 33.844 1 97.5 212 ARG A C 1
ATOM 1543 O O . ARG A 1 212 ? -1.992 13.383 33.781 1 97.5 212 ARG A O 1
ATOM 1550 N N . ALA A 1 213 ? -1.786 11.211 34.312 1 98.56 213 ALA A N 1
ATOM 1551 C CA . ALA A 1 213 ? -0.437 11.406 34.844 1 98.56 213 ALA A CA 1
ATOM 1552 C C . ALA A 1 213 ? 0.527 11.828 33.75 1 98.56 213 ALA A C 1
ATOM 1554 O O . ALA A 1 213 ? 1.413 12.656 33.969 1 98.56 213 ALA A O 1
ATOM 1555 N N . ALA A 1 214 ? 0.392 11.227 32.625 1 98.75 214 ALA A N 1
ATOM 1556 C CA . ALA A 1 214 ? 1.227 11.609 31.484 1 98.75 214 ALA A CA 1
ATOM 1557 C C . ALA A 1 214 ? 0.959 13.055 31.062 1 98.75 214 ALA A C 1
ATOM 1559 O O . ALA A 1 214 ? 1.892 13.797 30.75 1 98.75 214 ALA A O 1
ATOM 1560 N N . HIS A 1 215 ? -0.3 13.391 30.984 1 98.5 215 HIS A N 1
ATOM 1561 C CA . HIS A 1 215 ? -0.664 14.773 30.703 1 98.5 215 HIS A CA 1
ATOM 1562 C C . HIS A 1 215 ? -0.012 15.727 31.688 1 98.5 215 HIS A C 1
ATOM 1564 O O . HIS A 1 215 ? 0.572 16.734 31.297 1 98.5 215 HIS A O 1
ATOM 1570 N N . ASP A 1 216 ? -0.056 15.43 32.938 1 98.5 216 ASP A N 1
ATOM 1571 C CA . ASP A 1 216 ? 0.509 16.281 33.969 1 98.5 216 ASP A CA 1
ATOM 1572 C C . ASP A 1 216 ? 2.031 16.359 33.875 1 98.5 216 ASP A C 1
ATOM 1574 O O . ASP A 1 216 ? 2.627 17.406 34.094 1 98.5 216 ASP A O 1
ATOM 1578 N N . ALA A 1 217 ? 2.605 15.266 33.562 1 98.75 217 ALA A N 1
ATOM 1579 C CA . ALA A 1 217 ? 4.055 15.242 33.375 1 98.75 217 ALA A CA 1
ATOM 1580 C C . ALA A 1 217 ? 4.488 16.172 32.25 1 98.75 217 ALA A C 1
ATOM 1582 O O . ALA A 1 217 ? 5.562 16.781 32.312 1 98.75 217 ALA A O 1
ATOM 1583 N N . PHE A 1 218 ? 3.691 16.281 31.281 1 98.81 218 PHE A N 1
ATOM 1584 C CA . PHE A 1 218 ? 3.992 17.156 30.156 1 98.81 218 PHE A CA 1
ATOM 1585 C C . PHE A 1 218 ? 3.717 18.609 30.5 1 98.81 218 PHE A C 1
ATOM 1587 O O . PHE A 1 218 ? 4.562 19.469 30.266 1 98.81 218 PHE A O 1
ATOM 1594 N N . TYR A 1 219 ? 2.615 18.953 31.109 1 98.69 219 TYR A N 1
ATOM 1595 C CA . TYR A 1 219 ? 2.131 20.312 31.219 1 98.69 219 TYR A CA 1
ATOM 1596 C C . TYR A 1 219 ? 2.459 20.922 32.562 1 98.69 219 TYR A C 1
ATOM 1598 O O . TYR A 1 219 ? 2.439 22.141 32.75 1 98.69 219 TYR A O 1
ATOM 1606 N N . LYS A 1 220 ? 2.771 20.109 33.562 1 98.44 220 LYS A N 1
ATOM 1607 C CA . LYS A 1 220 ? 3.068 20.578 34.906 1 98.44 220 LYS A CA 1
ATOM 1608 C C . LYS A 1 220 ? 4.371 19.984 35.438 1 98.44 220 LYS A C 1
ATOM 1610 O O . LYS A 1 220 ? 4.863 20.375 36.5 1 98.44 220 LYS A O 1
ATOM 1615 N N . GLY A 1 221 ? 4.906 19.047 34.688 1 98.38 221 GLY A N 1
ATOM 1616 C CA . GLY A 1 221 ? 6.059 18.297 35.156 1 98.38 221 GLY A CA 1
ATOM 1617 C C . GLY A 1 221 ? 7.332 18.625 34.406 1 98.38 221 GLY A C 1
ATOM 1618 O O . GLY A 1 221 ? 7.664 19.797 34.219 1 98.38 221 GLY A O 1
ATOM 1619 N N . PHE A 1 222 ? 8.109 17.531 34.125 1 98.38 222 PHE A N 1
ATOM 1620 C CA . PHE A 1 222 ? 9.477 17.719 33.656 1 98.38 222 PHE A CA 1
ATOM 1621 C C . PHE A 1 222 ? 9.508 18.391 32.312 1 98.38 222 PHE A C 1
ATOM 1623 O O . PHE A 1 222 ? 10.422 19.172 32 1 98.38 222 PHE A O 1
ATOM 1630 N N . VAL A 1 223 ? 8.531 18.141 31.438 1 98.75 223 VAL A N 1
ATOM 1631 C CA . VAL A 1 223 ? 8.555 18.766 30.125 1 98.75 223 VAL A CA 1
ATOM 1632 C C . VAL A 1 223 ? 8.336 20.281 30.266 1 98.75 223 VAL A C 1
ATOM 1634 O O . VAL A 1 223 ? 9.07 21.078 29.672 1 98.75 223 VAL A O 1
ATOM 1637 N N . ALA A 1 224 ? 7.312 20.656 31.047 1 98.5 224 ALA A N 1
ATOM 1638 C CA . ALA A 1 224 ? 7.059 22.078 31.312 1 98.5 224 ALA A CA 1
ATOM 1639 C C . ALA A 1 224 ? 8.281 22.75 31.906 1 98.5 224 ALA A C 1
ATOM 1641 O O . ALA A 1 224 ? 8.617 23.875 31.547 1 98.5 224 ALA A O 1
ATOM 1642 N N . ALA A 1 225 ? 8.945 22.078 32.812 1 98.25 225 ALA A N 1
ATOM 1643 C CA . ALA A 1 225 ? 10.141 22.609 33.469 1 98.25 225 ALA A CA 1
ATOM 1644 C C . ALA A 1 225 ? 11.258 22.844 32.438 1 98.25 225 ALA A C 1
ATOM 1646 O O . ALA A 1 225 ? 11.914 23.891 32.469 1 98.25 225 ALA A O 1
ATOM 1647 N N . GLU A 1 226 ? 11.477 21.938 31.594 1 98.19 226 GLU A N 1
ATOM 1648 C CA . GLU A 1 226 ? 12.531 22.062 30.594 1 98.19 226 GLU A CA 1
ATOM 1649 C C . GLU A 1 226 ? 12.203 23.141 29.562 1 98.19 226 GLU A C 1
ATOM 1651 O O . GLU A 1 226 ? 13.094 23.844 29.094 1 98.19 226 GLU A O 1
ATOM 1656 N N . ILE A 1 227 ? 10.945 23.266 29.203 1 98.25 227 ILE A N 1
ATOM 1657 C CA . ILE A 1 227 ? 10.523 24.344 28.312 1 98.25 227 ILE A CA 1
ATOM 1658 C C . ILE A 1 227 ? 10.789 25.703 28.984 1 98.25 227 ILE A C 1
ATOM 1660 O O . ILE A 1 227 ? 11.328 26.609 28.344 1 98.25 227 ILE A O 1
ATOM 1664 N N . SER A 1 228 ? 10.43 25.797 30.234 1 97.06 228 SER A N 1
ATOM 1665 C CA . SER A 1 228 ? 10.641 27.047 30.969 1 97.06 228 SER A CA 1
ATOM 1666 C C . SER A 1 228 ? 12.125 27.406 31.047 1 97.06 228 SER A C 1
ATOM 1668 O O . SER A 1 228 ? 12.5 28.547 30.812 1 97.06 228 SER A O 1
ATOM 1670 N N . GLU A 1 229 ? 12.93 26.453 31.375 1 97.31 229 GLU A N 1
ATOM 1671 C CA . GLU A 1 229 ? 14.375 26.672 31.438 1 97.31 229 GLU A CA 1
ATOM 1672 C C . GLU A 1 229 ? 14.93 27.109 30.094 1 97.31 229 GLU A C 1
ATOM 1674 O O . GLU A 1 229 ? 15.766 28.016 30.031 1 97.31 229 GLU A O 1
ATOM 1679 N N . PHE A 1 230 ? 14.547 26.562 29.109 1 97.81 230 PHE A N 1
ATOM 1680 C CA . PHE A 1 230 ? 14.953 26.906 27.766 1 97.81 230 PHE A CA 1
ATOM 1681 C C . PHE A 1 230 ? 14.586 28.359 27.438 1 97.81 230 PHE A C 1
ATOM 1683 O O . PHE A 1 230 ? 15.414 29.109 26.938 1 97.81 230 PHE A O 1
ATOM 1690 N N . LEU A 1 231 ? 13.32 28.688 27.688 1 97.19 231 LEU A N 1
ATOM 1691 C CA . LEU A 1 231 ? 12.844 30.031 27.375 1 97.19 231 LEU A CA 1
ATOM 1692 C C . LEU A 1 231 ? 13.578 31.078 28.203 1 97.19 231 LEU A C 1
ATOM 1694 O O . LEU A 1 231 ? 13.789 32.219 27.75 1 97.19 231 LEU A O 1
ATOM 1698 N N . GLU A 1 232 ? 14.016 30.734 29.359 1 95.38 232 GLU A N 1
ATOM 1699 C CA . GLU A 1 232 ? 14.727 31.641 30.25 1 95.38 232 GLU A CA 1
ATOM 1700 C C . GLU A 1 232 ? 16.188 31.781 29.844 1 95.38 232 GLU A C 1
ATOM 1702 O O . GLU A 1 232 ? 16.875 32.719 30.281 1 95.38 232 GLU A O 1
ATOM 1707 N N . SER A 1 233 ? 16.641 30.906 29.078 1 94.25 233 SER A N 1
ATOM 1708 C CA . SER A 1 233 ? 18.047 30.891 28.703 1 94.25 233 SER A CA 1
ATOM 1709 C C . SER A 1 233 ? 18.391 32.094 27.812 1 94.25 233 SER A C 1
ATOM 1711 O O . SER A 1 233 ? 19.562 32.469 27.703 1 94.25 233 SER A O 1
ATOM 1713 N N . GLY A 1 234 ? 17.391 32.75 27.125 1 92.5 234 GLY A N 1
ATOM 1714 C CA . GLY A 1 234 ? 17.672 34 26.422 1 92.5 234 GLY A CA 1
ATOM 1715 C C . GLY A 1 234 ? 16.938 34.094 25.094 1 92.5 234 GLY A C 1
ATOM 1716 O O . GLY A 1 234 ? 16.188 33.188 24.719 1 92.5 234 GLY A O 1
ATOM 1717 N N . PRO A 1 235 ? 17.203 35.281 24.516 1 97.06 235 PRO A N 1
ATOM 1718 C CA . PRO A 1 235 ? 16.562 35.5 23.219 1 97.06 235 PRO A CA 1
ATOM 1719 C C . PRO A 1 235 ? 17.203 34.656 22.109 1 97.06 235 PRO A C 1
ATOM 1721 O O . PRO A 1 235 ? 18.359 34.281 22.203 1 97.06 235 PRO A O 1
ATOM 1724 N N . MET A 1 236 ? 16.406 34.375 21.078 1 97 236 MET A N 1
ATOM 1725 C CA . MET A 1 236 ? 16.844 33.531 19.953 1 97 236 MET A CA 1
ATOM 1726 C C . MET A 1 236 ? 16.578 34.25 18.625 1 97 236 MET A C 1
ATOM 1728 O O . MET A 1 236 ? 15.586 35 18.5 1 97 236 MET A O 1
ATOM 1732 N N . LEU A 1 237 ? 17.438 33.969 17.656 1 96.38 237 LEU A N 1
ATOM 1733 C CA . LEU A 1 237 ? 17.266 34.531 16.312 1 96.38 237 LEU A CA 1
ATOM 1734 C C . LEU A 1 237 ? 15.984 34 15.672 1 96.38 237 LEU A C 1
ATOM 1736 O O . LEU A 1 237 ? 15.664 32.812 15.797 1 96.38 237 LEU A O 1
ATOM 1740 N N . ASP A 1 238 ? 15.273 34.906 14.977 1 94.69 238 ASP A N 1
ATOM 1741 C CA . ASP A 1 238 ? 14.039 34.469 14.344 1 94.69 238 ASP A CA 1
ATOM 1742 C C . ASP A 1 238 ? 13.844 35.125 12.984 1 94.69 238 ASP A C 1
ATOM 1744 O O . ASP A 1 238 ? 14.805 35.594 12.375 1 94.69 238 ASP A O 1
ATOM 1748 N N . ALA A 1 239 ? 12.672 35.031 12.383 1 93.44 239 ALA A N 1
ATOM 1749 C CA . ALA A 1 239 ? 12.359 35.469 11.023 1 93.44 239 ALA A CA 1
ATOM 1750 C C . ALA A 1 239 ? 12.633 36.938 10.836 1 93.44 239 ALA A C 1
ATOM 1752 O O . ALA A 1 239 ? 12.836 37.406 9.711 1 93.44 239 ALA A O 1
ATOM 1753 N N . THR A 1 240 ? 12.734 37.75 11.922 1 93.19 240 THR A N 1
ATOM 1754 C CA . THR A 1 240 ? 12.922 39.188 11.828 1 93.19 240 THR A CA 1
ATOM 1755 C C . THR A 1 240 ? 14.391 39.531 11.609 1 93.19 240 THR A C 1
ATOM 1757 O O . THR A 1 240 ? 14.727 40.688 11.312 1 93.19 240 THR A O 1
ATOM 1760 N N . GLY A 1 241 ? 15.203 38.531 11.75 1 93 241 GLY A N 1
ATOM 1761 C CA . GLY A 1 241 ? 16.641 38.781 11.719 1 93 241 GLY A CA 1
ATOM 1762 C C . GLY A 1 241 ? 17.188 39.25 13.047 1 93 241 GLY A C 1
ATOM 1763 O O . GLY A 1 241 ? 18.391 39.531 13.164 1 93 241 GLY A O 1
ATOM 1764 N N . ARG A 1 242 ? 16.344 39.344 14 1 94.94 242 ARG A N 1
ATOM 1765 C CA . ARG A 1 242 ? 16.703 39.75 15.359 1 94.94 242 ARG A CA 1
ATOM 1766 C C . ARG A 1 242 ? 16.453 38.625 16.359 1 94.94 242 ARG A C 1
ATOM 1768 O O . ARG A 1 242 ? 15.914 37.594 15.992 1 94.94 242 ARG A O 1
ATOM 1775 N N . ARG A 1 243 ? 17.031 38.844 17.531 1 96.94 243 ARG A N 1
ATOM 1776 C CA . ARG A 1 243 ? 16.828 37.875 18.609 1 96.94 243 ARG A CA 1
ATOM 1777 C C . ARG A 1 243 ? 15.711 38.312 19.547 1 96.94 243 ARG A C 1
ATOM 1779 O O . ARG A 1 243 ? 15.703 39.469 20.016 1 96.94 243 ARG A O 1
ATOM 1786 N N . HIS A 1 244 ? 14.75 37.406 19.734 1 96.94 244 HIS A N 1
ATOM 1787 C CA . HIS A 1 244 ? 13.625 37.75 20.609 1 96.94 244 HIS A CA 1
ATOM 1788 C C . HIS A 1 244 ? 13.391 36.656 21.641 1 96.94 244 HIS A C 1
ATOM 1790 O O . HIS A 1 244 ? 13.695 35.469 21.406 1 96.94 244 HIS A O 1
ATOM 1796 N N . ARG A 1 245 ? 12.82 37.031 22.812 1 96.38 245 ARG A N 1
ATOM 1797 C CA . ARG A 1 245 ? 12.461 36.094 23.891 1 96.38 245 ARG A CA 1
ATOM 1798 C C . ARG A 1 245 ? 11.031 35.594 23.734 1 96.38 245 ARG A C 1
ATOM 1800 O O . ARG A 1 245 ? 10.18 36.312 23.188 1 96.38 245 ARG A O 1
ATOM 1807 N N . GLY A 1 246 ? 10.82 34.375 24.141 1 95.88 246 GLY A N 1
ATOM 1808 C CA . GLY A 1 246 ? 9.461 33.875 24.219 1 95.88 246 GLY A CA 1
ATOM 1809 C C . GLY A 1 246 ? 8.719 34.344 25.453 1 95.88 246 GLY A C 1
ATOM 1810 O O . GLY A 1 246 ? 9.336 34.781 26.438 1 95.88 246 GLY A O 1
ATOM 1811 N N . LEU A 1 247 ? 7.41 34.219 25.359 1 96.44 247 LEU A N 1
ATOM 1812 C CA . LEU A 1 247 ? 6.609 34.75 26.469 1 96.44 247 LEU A CA 1
ATOM 1813 C C . LEU A 1 247 ? 5.832 33.625 27.141 1 96.44 247 LEU A C 1
ATOM 1815 O O . LEU A 1 247 ? 5.176 33.844 28.156 1 96.44 247 LEU A O 1
ATOM 1819 N N . LEU A 1 248 ? 5.941 32.406 26.578 1 96.5 248 LEU A N 1
ATOM 1820 C CA . LEU A 1 248 ? 5.277 31.25 27.188 1 96.5 248 LEU A CA 1
ATOM 1821 C C . LEU A 1 248 ? 5.836 30.984 28.578 1 96.5 248 LEU A C 1
ATOM 1823 O O . LEU A 1 248 ? 7.047 31.031 28.781 1 96.5 248 LEU A O 1
ATOM 1827 N N . THR A 1 249 ? 4.969 30.672 29.484 1 95.75 249 THR A N 1
ATOM 1828 C CA . THR A 1 249 ? 5.379 30.359 30.844 1 95.75 249 THR A CA 1
ATOM 1829 C C . THR A 1 249 ? 4.879 28.984 31.266 1 95.75 249 THR A C 1
ATOM 1831 O O . THR A 1 249 ? 4.02 28.391 30.594 1 95.75 249 THR A O 1
ATOM 1834 N N . ALA A 1 250 ? 5.43 28.516 32.344 1 96.62 250 ALA A N 1
ATOM 1835 C CA . ALA A 1 250 ? 4.965 27.25 32.906 1 96.62 250 ALA A CA 1
ATOM 1836 C C . ALA A 1 250 ? 3.484 27.328 33.281 1 96.62 250 ALA A C 1
ATOM 1838 O O . ALA A 1 250 ? 2.756 26.344 33.156 1 96.62 250 ALA A O 1
ATOM 1839 N N . ASP A 1 251 ? 3.074 28.469 33.75 1 97.19 251 ASP A N 1
ATOM 1840 C CA . ASP A 1 251 ? 1.673 28.656 34.094 1 97.19 251 ASP A CA 1
ATOM 1841 C C . ASP A 1 251 ? 0.77 28.531 32.875 1 97.19 251 ASP A C 1
ATOM 1843 O O . ASP A 1 251 ? -0.339 28 32.969 1 97.19 251 ASP A O 1
ATOM 1847 N N . ASP A 1 252 ? 1.186 29.094 31.766 1 98.06 252 ASP A N 1
ATOM 1848 C CA . ASP A 1 252 ? 0.427 28.938 30.531 1 98.06 252 ASP A CA 1
ATOM 1849 C C . ASP A 1 252 ? 0.204 27.469 30.203 1 98.06 252 ASP A C 1
ATOM 1851 O O . ASP A 1 252 ? -0.879 27.078 29.766 1 98.06 252 ASP A O 1
ATOM 1855 N N . LEU A 1 253 ? 1.27 26.672 30.375 1 98.5 253 LEU A N 1
ATOM 1856 C CA . LEU A 1 253 ? 1.174 25.234 30.094 1 98.5 253 LEU A CA 1
ATOM 1857 C C . LEU A 1 253 ? 0.255 24.547 31.094 1 98.5 253 LEU A C 1
ATOM 1859 O O . LEU A 1 253 ? -0.632 23.781 30.719 1 98.5 253 LEU A O 1
ATOM 1863 N N . ALA A 1 254 ? 0.427 24.859 32.344 1 98.25 254 ALA A N 1
ATOM 1864 C CA . ALA A 1 254 ? -0.281 24.172 33.406 1 98.25 254 ALA A CA 1
ATOM 1865 C C . ALA A 1 254 ? -1.783 24.438 33.344 1 98.25 254 ALA A C 1
ATOM 1867 O O . ALA A 1 254 ? -2.588 23.578 33.688 1 98.25 254 ALA A O 1
ATOM 1868 N N . ASP A 1 255 ? -2.182 25.531 32.844 1 96.75 255 ASP A N 1
ATOM 1869 C CA . ASP A 1 255 ? -3.576 25.969 32.844 1 96.75 255 ASP A CA 1
ATOM 1870 C C . ASP A 1 255 ? -4.316 25.5 31.609 1 96.75 255 ASP A C 1
ATOM 1872 O O . ASP A 1 255 ? -5.527 25.688 31.484 1 96.75 255 ASP A O 1
ATOM 1876 N N . TRP A 1 256 ? -3.691 24.859 30.75 1 97.12 256 TRP A N 1
ATOM 1877 C CA . TRP A 1 256 ? -4.312 24.531 29.469 1 97.12 256 TRP A CA 1
ATOM 1878 C C . TRP A 1 256 ? -4.711 23.062 29.422 1 97.12 256 TRP A C 1
ATOM 1880 O O . TRP A 1 256 ? -3.984 22.188 29.922 1 97.12 256 TRP A O 1
ATOM 1890 N N . THR A 1 257 ? -5.816 22.766 28.828 1 97 257 THR A N 1
ATOM 1891 C CA . THR A 1 257 ? -6.254 21.422 28.484 1 97 257 THR A CA 1
ATOM 1892 C C . THR A 1 257 ? -7.004 21.438 27.156 1 97 257 THR A C 1
ATOM 1894 O O . THR A 1 257 ? -7.668 22.406 26.812 1 97 257 THR A O 1
ATOM 1897 N N . PRO A 1 258 ? -6.855 20.344 26.375 1 97.88 258 PRO A N 1
ATOM 1898 C CA . PRO A 1 258 ? -7.656 20.281 25.141 1 97.88 258 PRO A CA 1
ATOM 1899 C C . PRO A 1 258 ? -9.156 20.188 25.438 1 97.88 258 PRO A C 1
ATOM 1901 O O . PRO A 1 258 ? -9.562 19.719 26.5 1 97.88 258 PRO A O 1
ATOM 1904 N N . SER A 1 259 ? -9.953 20.594 24.469 1 97.38 259 SER A N 1
ATOM 1905 C CA . SER A 1 259 ? -11.398 20.547 24.656 1 97.38 259 SER A CA 1
ATOM 1906 C C . SER A 1 259 ? -12.047 19.609 23.641 1 97.38 259 SER A C 1
ATOM 1908 O O . SER A 1 259 ? -11.484 19.344 22.578 1 97.38 259 SER A O 1
ATOM 1910 N N . VAL A 1 260 ? -13.18 19.062 23.984 1 97.56 260 VAL A N 1
ATOM 1911 C CA . VAL A 1 260 ? -14.008 18.234 23.125 1 97.56 260 VAL A CA 1
ATOM 1912 C C . VAL A 1 260 ? -15.414 18.828 23.031 1 97.56 260 VAL A C 1
ATOM 1914 O O . VAL A 1 260 ? -15.984 19.266 24.031 1 97.56 260 VAL A O 1
ATOM 1917 N N . GLU A 1 261 ? -15.883 18.953 21.875 1 96.88 261 GLU A N 1
ATOM 1918 C CA . GLU A 1 261 ? -17.234 19.453 21.625 1 96.88 261 GLU A CA 1
ATOM 1919 C C . GLU A 1 261 ? -17.891 18.703 20.469 1 96.88 261 GLU A C 1
ATOM 1921 O O . GLU A 1 261 ? -17.234 18 19.719 1 96.88 261 GLU A O 1
ATOM 1926 N N . THR A 1 262 ? -19.203 18.844 20.406 1 97.69 262 THR A N 1
ATOM 1927 C CA . THR A 1 262 ? -19.875 18.312 19.219 1 97.69 262 THR A CA 1
ATOM 1928 C C . THR A 1 262 ? -19.422 19.078 17.969 1 97.69 262 THR A C 1
ATOM 1930 O O . THR A 1 262 ? -19.469 20.312 17.938 1 97.69 262 THR A O 1
ATOM 1933 N N . ALA A 1 263 ? -19 18.344 16.984 1 98.69 263 ALA A N 1
ATOM 1934 C CA . ALA A 1 263 ? -18.516 18.969 15.758 1 98.69 263 ALA A CA 1
ATOM 1935 C C . ALA A 1 263 ? -19.656 19.625 14.984 1 98.69 263 ALA A C 1
ATOM 1937 O O . ALA A 1 263 ? -20.75 19.062 14.859 1 98.69 263 ALA A O 1
ATOM 1938 N N . PRO A 1 264 ? -19.469 20.906 14.492 1 98.38 264 PRO A N 1
ATOM 1939 C CA . PRO A 1 264 ? -20.453 21.438 13.555 1 98.38 264 PRO A CA 1
ATOM 1940 C C . PRO A 1 264 ? -20.594 20.578 12.297 1 98.38 264 PRO A C 1
ATOM 1942 O O . PRO A 1 264 ? -19.656 19.891 11.906 1 98.38 264 PRO A O 1
ATOM 1945 N N . SER A 1 265 ? -21.766 20.625 11.758 1 98.5 265 SER A N 1
ATOM 1946 C CA . SER A 1 265 ? -22.031 19.781 10.594 1 98.5 265 SER A CA 1
ATOM 1947 C C . SER A 1 265 ? -22.984 20.453 9.625 1 98.5 265 SER A C 1
ATOM 1949 O O . SER A 1 265 ? -23.594 21.469 9.953 1 98.5 265 SER A O 1
ATOM 1951 N N . HIS A 1 266 ? -23.047 19.969 8.445 1 98.56 266 HIS A N 1
ATOM 1952 C CA . HIS A 1 266 ? -23.984 20.359 7.402 1 98.56 266 HIS A CA 1
ATOM 1953 C C . HIS A 1 266 ? -24.422 19.156 6.566 1 98.56 266 HIS A C 1
ATOM 1955 O O . HIS A 1 266 ? -23.609 18.281 6.266 1 98.56 266 HIS A O 1
ATOM 1961 N N . SER A 1 267 ? -25.719 19.141 6.242 1 98.12 267 SER A N 1
ATOM 1962 C CA . SER A 1 267 ? -26.25 18.078 5.406 1 98.12 267 SER A CA 1
ATOM 1963 C C . SER A 1 267 ? -26 18.359 3.926 1 98.12 267 SER A C 1
ATOM 1965 O O . SER A 1 267 ? -26.094 19.516 3.486 1 98.12 267 SER A O 1
ATOM 1967 N N . TYR A 1 268 ? -25.734 17.391 3.164 1 98.5 268 TYR A N 1
ATOM 1968 C CA . TYR A 1 268 ? -25.562 17.391 1.714 1 98.5 268 TYR A CA 1
ATOM 1969 C C . TYR A 1 268 ? -26.094 16.094 1.102 1 98.5 268 TYR A C 1
ATOM 1971 O O . TYR A 1 268 ? -25.375 15.094 1.06 1 98.5 268 TYR A O 1
ATOM 1979 N N . GLY A 1 269 ? -27.359 16.156 0.58 1 97.5 269 GLY A N 1
ATOM 1980 C CA . GLY A 1 269 ? -28 14.914 0.196 1 97.5 269 GLY A CA 1
ATOM 1981 C C . GLY A 1 269 ? -28.109 13.93 1.34 1 97.5 269 GLY A C 1
ATOM 1982 O O . GLY A 1 269 ? -28.594 14.273 2.418 1 97.5 269 GLY A O 1
ATOM 1983 N N . PRO A 1 270 ? -27.719 12.695 1.098 1 98 270 PRO A N 1
ATOM 1984 C CA . PRO A 1 270 ? -27.797 11.695 2.162 1 98 270 PRO A CA 1
ATOM 1985 C C . PRO A 1 270 ? -26.656 11.789 3.162 1 98 270 PRO A C 1
ATOM 1987 O O . PRO A 1 270 ? -26.578 11 4.109 1 98 270 PRO A O 1
ATOM 1990 N N . TYR A 1 271 ? -25.828 12.758 2.955 1 98.38 271 TYR A N 1
ATOM 1991 C CA . TYR A 1 271 ? -24.625 12.852 3.791 1 98.38 271 TYR A CA 1
ATOM 1992 C C . TYR A 1 271 ? -24.797 13.922 4.859 1 98.38 271 TYR A C 1
ATOM 1994 O O . TYR A 1 271 ? -25.516 14.898 4.66 1 98.38 271 TYR A O 1
ATOM 2002 N N . GLN A 1 272 ? -24.188 13.711 5.988 1 98.62 272 GLN A N 1
ATOM 2003 C CA . GLN A 1 272 ? -23.922 14.703 7.02 1 98.62 272 GLN A CA 1
ATOM 2004 C C . GLN A 1 272 ? -22.422 14.828 7.281 1 98.62 272 GLN A C 1
ATOM 2006 O O . GLN A 1 272 ? -21.781 13.867 7.723 1 98.62 272 GLN A O 1
ATOM 2011 N N . VAL A 1 273 ? -21.859 15.953 6.953 1 98.81 273 VAL A N 1
ATOM 2012 C CA . VAL A 1 273 ? -20.406 16.125 7.051 1 98.81 273 VAL A CA 1
ATOM 2013 C C . VAL A 1 273 ? -20.062 16.922 8.305 1 98.81 273 VAL A C 1
ATOM 2015 O O . VAL A 1 273 ? -20.656 17.969 8.562 1 98.81 273 VAL A O 1
ATOM 2018 N N . PHE A 1 274 ? -19.125 16.422 9.07 1 98.94 274 PHE A N 1
ATOM 2019 C CA . PHE A 1 274 ? -18.703 17.016 10.336 1 98.94 274 PHE A CA 1
ATOM 2020 C C . PHE A 1 274 ? -17.281 17.562 10.234 1 98.94 274 PHE A C 1
ATOM 2022 O O . PHE A 1 274 ? -16.406 16.922 9.656 1 98.94 274 PHE A O 1
ATOM 2029 N N . LYS A 1 275 ? -17.078 18.766 10.75 1 98.88 275 LYS A N 1
ATOM 2030 C CA . LYS A 1 275 ? -15.805 19.469 10.734 1 98.88 275 LYS A CA 1
ATOM 2031 C C . LYS A 1 275 ? -15.516 20.109 12.094 1 98.88 275 LYS A C 1
ATOM 2033 O O . LYS A 1 275 ? -16.422 20.344 12.883 1 98.88 275 LYS A O 1
ATOM 2038 N N . PRO A 1 276 ? -14.195 20.359 12.383 1 98.69 276 PRO A N 1
ATOM 2039 C CA . PRO A 1 276 ? -13.914 21.156 13.578 1 98.69 276 PRO A CA 1
ATOM 2040 C C . PRO A 1 276 ? -14.562 22.547 13.539 1 98.69 276 PRO A C 1
ATOM 2042 O O . PRO A 1 276 ? -14.883 23.047 12.453 1 98.69 276 PRO A O 1
ATOM 2045 N N . GLY A 1 277 ? -14.727 23.172 14.672 1 98.19 277 GLY A N 1
ATOM 2046 C CA . GLY A 1 277 ? -15.414 24.438 14.797 1 98.19 277 GLY A CA 1
ATOM 2047 C C . GLY A 1 277 ? -14.609 25.609 14.25 1 98.19 277 GLY A C 1
ATOM 2048 O O . GLY A 1 277 ? -13.555 25.422 13.656 1 98.19 277 GLY A O 1
ATOM 2049 N N . PRO A 1 278 ? -15.117 26.859 14.469 1 97.81 278 PRO A N 1
ATOM 2050 C CA . PRO A 1 278 ? -14.562 28.047 13.812 1 97.81 278 PRO A CA 1
ATOM 2051 C C . PRO A 1 278 ? -13.211 28.469 14.375 1 97.81 278 PRO A C 1
ATOM 2053 O O . PRO A 1 278 ? -12.555 29.359 13.836 1 97.81 278 PRO A O 1
ATOM 2056 N N . TRP A 1 279 ? -12.789 27.844 15.516 1 97.69 279 TRP A N 1
ATOM 2057 C CA . TRP A 1 279 ? -11.398 28 15.93 1 97.69 279 TRP A CA 1
ATOM 2058 C C . TRP A 1 279 ? -10.453 27.406 14.891 1 97.69 279 TRP A C 1
ATOM 2060 O O . TRP A 1 279 ? -9.25 27.656 14.93 1 97.69 279 TRP A O 1
ATOM 2070 N N . SER A 1 280 ? -10.992 26.641 13.953 1 98.19 280 SER A N 1
ATOM 2071 C CA . SER A 1 280 ? -10.305 26.109 12.789 1 98.19 280 SER A CA 1
ATOM 2072 C C . SER A 1 280 ? -10.906 26.641 11.492 1 98.19 280 SER A C 1
ATOM 2074 O O . SER A 1 280 ? -11.883 27.391 11.523 1 98.19 280 SER A O 1
ATOM 2076 N N . GLN A 1 281 ? -10.289 26.234 10.367 1 97.94 281 GLN A N 1
ATOM 2077 C CA . GLN A 1 281 ? -10.875 26.609 9.086 1 97.94 281 GLN A CA 1
ATOM 2078 C C . GLN A 1 281 ? -11.984 25.641 8.68 1 97.94 281 GLN A C 1
ATOM 2080 O O . GLN A 1 281 ? -12.641 25.828 7.66 1 97.94 281 GLN A O 1
ATOM 2085 N N . GLY A 1 282 ? -12.266 24.641 9.461 1 98.31 282 GLY A N 1
ATOM 2086 C CA . GLY A 1 282 ? -13.133 23.516 9.156 1 98.31 282 GLY A CA 1
ATOM 2087 C C . GLY A 1 282 ? -14.461 23.922 8.547 1 98.31 282 GLY A C 1
ATOM 2088 O O . GLY A 1 282 ? -14.875 23.375 7.523 1 98.31 282 GLY A O 1
ATOM 2089 N N . PRO A 1 283 ? -15.164 24.906 9.086 1 98.69 283 PRO A N 1
ATOM 2090 C CA . PRO A 1 283 ? -16.5 25.297 8.617 1 98.69 283 PRO A CA 1
ATOM 2091 C C . PRO A 1 283 ? -16.5 25.766 7.164 1 98.69 283 PRO A C 1
ATOM 2093 O O . PRO A 1 283 ? -17.547 25.828 6.527 1 98.69 283 PRO A O 1
ATOM 2096 N N . VAL A 1 284 ? -15.289 26.125 6.629 1 98.62 284 VAL A N 1
ATOM 2097 C CA . VAL A 1 284 ? -15.203 26.484 5.219 1 98.62 284 VAL A CA 1
ATOM 2098 C C . VAL A 1 284 ? -15.766 25.359 4.355 1 98.62 284 VAL A C 1
ATOM 2100 O O . VAL A 1 284 ? -16.484 25.609 3.381 1 98.62 284 VAL A O 1
ATOM 2103 N N . PHE A 1 285 ? -15.367 24.172 4.676 1 98.88 285 PHE A N 1
ATOM 2104 C CA . PHE A 1 285 ? -15.859 23.016 3.949 1 98.88 285 PHE A CA 1
ATOM 2105 C C . PHE A 1 285 ? -17.375 22.969 3.963 1 98.88 285 PHE A C 1
ATOM 2107 O O . PHE A 1 285 ? -18.016 22.766 2.922 1 98.88 285 PHE A O 1
ATOM 2114 N N . LEU A 1 286 ? -17.969 23.125 5.109 1 98.94 286 LEU A N 1
ATOM 2115 C CA . LEU A 1 286 ? -19.422 23.094 5.27 1 98.94 286 LEU A CA 1
ATOM 2116 C C . LEU A 1 286 ? -20.094 24.219 4.477 1 98.94 286 LEU A C 1
ATOM 2118 O O . LEU A 1 286 ? -21.125 24 3.854 1 98.94 286 LEU A O 1
ATOM 2122 N N . GLN A 1 287 ? -19.516 25.375 4.543 1 98.88 287 GLN A N 1
ATOM 2123 C CA . GLN A 1 287 ? -20.062 26.5 3.787 1 98.88 287 GLN A CA 1
ATOM 2124 C C . GLN A 1 287 ? -20.016 26.234 2.285 1 98.88 287 GLN A C 1
ATOM 2126 O O . GLN A 1 287 ? -20.922 26.609 1.546 1 98.88 287 GLN A O 1
ATOM 2131 N N . GLN A 1 288 ? -18.891 25.688 1.801 1 98.88 288 GLN A N 1
ATOM 2132 C CA . GLN A 1 288 ? -18.797 25.328 0.391 1 98.88 288 GLN A CA 1
ATOM 2133 C C . GLN A 1 288 ? -19.922 24.375 -0.002 1 98.88 288 GLN A C 1
ATOM 2135 O O . GLN A 1 288 ? -20.531 24.531 -1.06 1 98.88 288 GLN A O 1
ATOM 2140 N N . LEU A 1 289 ? -20.156 23.375 0.821 1 98.88 289 LEU A N 1
ATOM 2141 C CA . LEU A 1 289 ? -21.25 22.453 0.547 1 98.88 289 LEU A CA 1
ATOM 2142 C C . LEU A 1 289 ? -22.594 23.188 0.5 1 98.88 289 LEU A C 1
ATOM 2144 O O . LEU A 1 289 ? -23.438 22.906 -0.355 1 98.88 289 LEU A O 1
ATOM 2148 N N . ALA A 1 290 ? -22.812 24.078 1.501 1 98.75 290 ALA A N 1
ATOM 2149 C CA . ALA A 1 290 ? -24.062 24.844 1.553 1 98.75 290 ALA A CA 1
ATOM 2150 C C . ALA A 1 290 ? -24.266 25.641 0.267 1 98.75 290 ALA A C 1
ATOM 2152 O O . ALA A 1 290 ? -25.391 25.734 -0.232 1 98.75 290 ALA A O 1
ATOM 2153 N N . LEU A 1 291 ? -23.234 26.234 -0.252 1 98.75 291 LEU A N 1
ATOM 2154 C CA . LEU A 1 291 ? -23.297 26.984 -1.501 1 98.75 291 LEU A CA 1
ATOM 2155 C C . LEU A 1 291 ? -23.547 26.047 -2.684 1 98.75 291 LEU A C 1
ATOM 2157 O O . LEU A 1 291 ? -24.422 26.312 -3.514 1 98.75 291 LEU A O 1
ATOM 2161 N N . LEU A 1 292 ? -22.812 24.953 -2.77 1 98.69 292 LEU A N 1
ATOM 2162 C CA . LEU A 1 292 ? -22.797 24.062 -3.924 1 98.69 292 LEU A CA 1
ATOM 2163 C C . LEU A 1 292 ? -24.094 23.281 -4.012 1 98.69 292 LEU A C 1
ATOM 2165 O O . LEU A 1 292 ? -24.453 22.781 -5.086 1 98.69 292 LEU A O 1
ATOM 2169 N N . ASP A 1 293 ? -24.766 23.094 -2.877 1 96.31 293 ASP A N 1
ATOM 2170 C CA . ASP A 1 293 ? -26 22.344 -2.816 1 96.31 293 ASP A CA 1
ATOM 2171 C C . ASP A 1 293 ? -27.047 22.922 -3.777 1 96.31 293 ASP A C 1
ATOM 2173 O O . ASP A 1 293 ? -27.969 22.219 -4.203 1 96.31 293 ASP A O 1
ATOM 2177 N N . GLY A 1 294 ? -26.938 24.109 -4.215 1 95.69 294 GLY A N 1
ATOM 2178 C CA . GLY A 1 294 ? -27.891 24.75 -5.117 1 95.69 294 GLY A CA 1
ATOM 2179 C C . GLY A 1 294 ? -27.547 24.547 -6.582 1 95.69 294 GLY A C 1
ATOM 2180 O O . GLY A 1 294 ? -28.281 24.969 -7.465 1 95.69 294 GLY A O 1
ATOM 2181 N N . PHE A 1 295 ? -26.453 23.891 -6.891 1 97.69 295 PHE A N 1
ATOM 2182 C CA . PHE A 1 295 ? -26 23.625 -8.25 1 97.69 295 PHE A CA 1
ATOM 2183 C C . PHE A 1 295 ? -26.125 22.141 -8.586 1 97.69 295 PHE A C 1
ATOM 2185 O O . PHE A 1 295 ? -26 21.297 -7.703 1 97.69 295 PHE A O 1
ATOM 2192 N N . ASP A 1 296 ? -26.406 21.844 -9.859 1 97.88 296 ASP A N 1
ATOM 2193 C CA . ASP A 1 296 ? -26.406 20.469 -10.352 1 97.88 296 ASP A CA 1
ATOM 2194 C C . ASP A 1 296 ? -25.031 20.078 -10.891 1 97.88 296 ASP A C 1
ATOM 2196 O O . ASP A 1 296 ? -24.844 20.016 -12.109 1 97.88 296 ASP A O 1
ATOM 2200 N N . LEU A 1 297 ? -24.141 19.703 -10.008 1 98.38 297 LEU A N 1
ATOM 2201 C CA . LEU A 1 297 ? -22.75 19.422 -10.359 1 98.38 297 LEU A CA 1
ATOM 2202 C C . LEU A 1 297 ? -22.656 18.203 -11.273 1 98.38 297 LEU A C 1
ATOM 2204 O O . LEU A 1 297 ? -21.812 18.172 -12.172 1 98.38 297 LEU A O 1
ATOM 2208 N N . ALA A 1 298 ? -23.453 17.203 -11.008 1 97.62 298 ALA A N 1
ATOM 2209 C CA . ALA A 1 298 ? -23.438 16 -11.836 1 97.62 298 ALA A CA 1
ATOM 2210 C C . ALA A 1 298 ? -23.703 16.344 -13.297 1 97.62 298 ALA A C 1
ATOM 2212 O O . ALA A 1 298 ? -23.078 15.789 -14.195 1 97.62 298 ALA A O 1
ATOM 2213 N N . ARG A 1 299 ? -24.641 17.219 -13.539 1 97.5 299 ARG A N 1
ATOM 2214 C CA . ARG A 1 299 ? -25 17.625 -14.891 1 97.5 299 ARG A CA 1
ATOM 2215 C C . ARG A 1 299 ? -23.844 18.391 -15.547 1 97.5 299 ARG A C 1
ATOM 2217 O O . ARG A 1 299 ? -23.625 18.266 -16.75 1 97.5 299 ARG A O 1
ATOM 2224 N N . MET A 1 300 ? -23.094 19.203 -14.766 1 97.88 300 MET A N 1
ATOM 2225 C CA . MET A 1 300 ? -21.969 19.969 -15.305 1 97.88 300 MET A CA 1
ATOM 2226 C C . MET A 1 300 ? -20.875 19.031 -15.828 1 97.88 300 MET A C 1
ATOM 2228 O O . MET A 1 300 ? -20.188 19.375 -16.781 1 97.88 300 MET A O 1
ATOM 2232 N N . GLY A 1 301 ? -20.719 17.859 -15.156 1 97.75 301 GLY A N 1
ATOM 2233 C CA . GLY A 1 301 ? -19.672 16.906 -15.523 1 97.75 301 GLY A CA 1
ATOM 2234 C C . GLY A 1 301 ? -18.406 17.062 -14.695 1 97.75 301 GLY A C 1
ATOM 2235 O O . GLY A 1 301 ? -17.906 18.172 -14.516 1 97.75 301 GLY A O 1
ATOM 2236 N N . GLN A 1 302 ? -17.922 15.953 -14.258 1 97 302 GLN A N 1
ATOM 2237 C CA . GLN A 1 302 ? -16.734 15.922 -13.414 1 97 302 GLN A CA 1
ATOM 2238 C C . GLN A 1 302 ? -15.531 16.516 -14.141 1 97 302 GLN A C 1
ATOM 2240 O O . GLN A 1 302 ? -15.203 16.094 -15.258 1 97 302 GLN A O 1
ATOM 2245 N N . GLY A 1 303 ? -14.938 17.516 -13.57 1 97 303 GLY A N 1
ATOM 2246 C CA . GLY A 1 303 ? -13.711 18.094 -14.102 1 97 303 GLY A CA 1
ATOM 2247 C C . GLY A 1 303 ? -13.945 19.047 -15.258 1 97 303 GLY A C 1
ATOM 2248 O O . GLY A 1 303 ? -13 19.578 -15.828 1 97 303 GLY A O 1
ATOM 2249 N N . SER A 1 304 ? -15.18 19.266 -15.703 1 98.44 304 SER A N 1
ATOM 2250 C CA . SER A 1 304 ? -15.461 20.234 -16.75 1 98.44 304 SER A CA 1
ATOM 2251 C C . SER A 1 304 ? -15.094 21.641 -16.312 1 98.44 304 SER A C 1
ATOM 2253 O O . SER A 1 304 ? -14.914 21.906 -15.125 1 98.44 304 SER A O 1
ATOM 2255 N N . ALA A 1 305 ? -14.961 22.5 -17.25 1 98.69 305 ALA A N 1
ATOM 2256 C CA . ALA A 1 305 ? -14.648 23.891 -16.938 1 98.69 305 ALA A CA 1
ATOM 2257 C C . ALA A 1 305 ? -15.75 24.516 -16.078 1 98.69 305 ALA A C 1
ATOM 2259 O O . ALA A 1 305 ? -15.461 25.297 -15.172 1 98.69 305 ALA A O 1
ATOM 2260 N N . GLU A 1 306 ? -17 24.203 -16.438 1 98.69 306 GLU A N 1
ATOM 2261 C CA . GLU A 1 306 ? -18.125 24.734 -15.672 1 98.69 306 GLU A CA 1
ATOM 2262 C C . GLU A 1 306 ? -18.078 24.25 -14.219 1 98.69 306 GLU A C 1
ATOM 2264 O O . GLU A 1 306 ? -18.312 25.031 -13.297 1 98.69 306 GLU A O 1
ATOM 2269 N N . TYR A 1 307 ? -17.781 23 -14.055 1 98.69 307 TYR A N 1
ATOM 2270 C CA . TYR A 1 307 ? -17.641 22.422 -12.727 1 98.69 307 TYR A CA 1
ATOM 2271 C C . TYR A 1 307 ? -16.531 23.109 -11.945 1 98.69 307 TYR A C 1
ATOM 2273 O O . TYR A 1 307 ? -16.734 23.562 -10.82 1 98.69 307 TYR A O 1
ATOM 2281 N N . VAL A 1 308 ? -15.352 23.188 -12.508 1 98.88 308 VAL A N 1
ATOM 2282 C CA . VAL A 1 308 ? -14.18 23.75 -11.844 1 98.88 308 VAL A CA 1
ATOM 2283 C C . VAL A 1 308 ? -14.453 25.219 -11.492 1 98.88 308 VAL A C 1
ATOM 2285 O O . VAL A 1 308 ? -14.172 25.656 -10.367 1 98.88 308 VAL A O 1
ATOM 2288 N N . HIS A 1 309 ? -15.031 25.953 -12.414 1 98.81 309 HIS A N 1
ATOM 2289 C CA . HIS A 1 309 ? -15.391 27.344 -12.188 1 98.81 309 HIS A CA 1
ATOM 2290 C C . HIS A 1 309 ? -16.344 27.5 -11.008 1 98.81 309 HIS A C 1
ATOM 2292 O O . HIS A 1 309 ? -16.109 28.312 -10.117 1 98.81 309 HIS A O 1
ATOM 2298 N N . THR A 1 310 ? -17.359 26.734 -10.992 1 98.88 310 THR A N 1
ATOM 2299 C CA . THR A 1 310 ? -18.391 26.812 -9.953 1 98.88 310 THR A CA 1
ATOM 2300 C C . THR A 1 310 ? -17.797 26.484 -8.586 1 98.88 310 THR A C 1
ATOM 2302 O O . THR A 1 310 ? -18.047 27.203 -7.613 1 98.88 310 THR A O 1
ATOM 2305 N N . VAL A 1 311 ? -17.016 25.453 -8.508 1 98.88 311 VAL A N 1
ATOM 2306 C CA . VAL A 1 311 ? -16.391 25.047 -7.254 1 98.88 311 VAL A CA 1
ATOM 2307 C C . VAL A 1 311 ? -15.445 26.141 -6.766 1 98.88 311 VAL A C 1
ATOM 2309 O O . VAL A 1 311 ? -15.453 26.5 -5.586 1 98.88 311 VAL A O 1
ATOM 2312 N N . ILE A 1 312 ? -14.688 26.766 -7.664 1 98.81 312 ILE A N 1
ATOM 2313 C CA . ILE A 1 312 ? -13.719 27.797 -7.328 1 98.81 312 ILE A CA 1
ATOM 2314 C C . ILE A 1 312 ? -14.445 29.047 -6.812 1 98.81 312 ILE A C 1
ATOM 2316 O O . ILE A 1 312 ? -14.047 29.625 -5.801 1 98.81 312 ILE A O 1
ATOM 2320 N N . GLU A 1 313 ? -15.477 29.422 -7.492 1 98.75 313 GLU A N 1
ATOM 2321 C CA . GLU A 1 313 ? -16.203 30.625 -7.09 1 98.75 313 GLU A CA 1
ATOM 2322 C C . GLU A 1 313 ? -16.875 30.438 -5.738 1 98.75 313 GLU A C 1
ATOM 2324 O O . GLU A 1 313 ? -16.906 31.344 -4.918 1 98.75 313 GLU A O 1
ATOM 2329 N N . CYS A 1 314 ? -17.422 29.266 -5.508 1 98.81 314 CYS A N 1
ATOM 2330 C CA . CYS A 1 314 ? -18 28.969 -4.203 1 98.81 314 CYS A CA 1
ATOM 2331 C C . CYS A 1 314 ? -16.938 28.953 -3.123 1 98.81 314 CYS A C 1
ATOM 2333 O O . CYS A 1 314 ? -17.172 29.406 -1.999 1 98.81 314 CYS A O 1
ATOM 2335 N N . THR A 1 315 ? -15.789 28.438 -3.449 1 98.69 315 THR A N 1
ATOM 2336 C CA . THR A 1 315 ? -14.664 28.422 -2.521 1 98.69 315 THR A CA 1
ATOM 2337 C C . THR A 1 315 ? -14.266 29.844 -2.131 1 98.69 315 THR A C 1
ATOM 2339 O O . THR A 1 315 ? -14.031 30.125 -0.954 1 98.69 315 THR A O 1
ATOM 2342 N N . LYS A 1 316 ? -14.219 30.734 -3.104 1 98.5 316 LYS A N 1
ATOM 2343 C CA . LYS A 1 316 ? -13.859 32.125 -2.84 1 98.5 316 LYS A CA 1
ATOM 2344 C C . LYS A 1 316 ? -14.828 32.75 -1.854 1 98.5 316 LYS A C 1
ATOM 2346 O O . LYS A 1 316 ? -14.414 33.469 -0.944 1 98.5 316 LYS A O 1
ATOM 2351 N N . LEU A 1 317 ? -16.062 32.469 -2.012 1 98.62 317 LEU A N 1
ATOM 2352 C CA . LEU A 1 317 ? -17.078 33.031 -1.134 1 98.62 317 LEU A CA 1
ATOM 2353 C C . LEU A 1 317 ? -16.938 32.5 0.285 1 98.62 317 LEU A C 1
ATOM 2355 O O . LEU A 1 317 ? -16.969 33.25 1.252 1 98.62 317 LEU A O 1
ATOM 2359 N N . ALA A 1 318 ? -16.781 31.188 0.412 1 98.75 318 ALA A N 1
ATOM 2360 C CA . ALA A 1 318 ? -16.641 30.578 1.728 1 98.75 318 ALA A CA 1
ATOM 2361 C C . ALA A 1 318 ? -15.383 31.062 2.432 1 98.75 318 ALA A C 1
ATOM 2363 O O . ALA A 1 318 ? -15.398 31.344 3.631 1 98.75 318 ALA A O 1
ATOM 2364 N N . MET A 1 319 ? -14.336 31.156 1.708 1 98.25 319 MET A N 1
ATOM 2365 C CA . MET A 1 319 ? -13.062 31.562 2.297 1 98.25 319 MET A CA 1
ATOM 2366 C C . MET A 1 319 ? -13.078 33.031 2.67 1 98.25 319 MET A C 1
ATOM 2368 O O . MET A 1 319 ? -12.445 33.438 3.643 1 98.25 319 MET A O 1
ATOM 2372 N N . ALA A 1 320 ? -13.766 33.812 1.886 1 97.94 320 ALA A N 1
ATOM 2373 C CA . ALA A 1 320 ? -13.938 35.219 2.273 1 97.94 320 ALA A CA 1
ATOM 2374 C C . ALA A 1 320 ? -14.641 35.312 3.625 1 97.94 320 ALA A C 1
ATOM 2376 O O . ALA A 1 320 ? -14.266 36.156 4.457 1 97.94 320 ALA A O 1
ATOM 2377 N N . ASP A 1 321 ? -15.641 34.531 3.811 1 98.38 321 ASP A N 1
ATOM 2378 C CA . ASP A 1 321 ? -16.328 34.5 5.102 1 98.38 321 ASP A CA 1
ATOM 2379 C C . ASP A 1 321 ? -15.367 34.062 6.211 1 98.38 321 ASP A C 1
ATOM 2381 O O . ASP A 1 321 ? -15.406 34.625 7.316 1 98.38 321 ASP A O 1
ATOM 2385 N N . ARG A 1 322 ? -14.578 33.062 5.957 1 98.12 322 ARG A N 1
ATOM 2386 C CA . ARG A 1 322 ? -13.57 32.625 6.918 1 98.12 322 ARG A CA 1
ATOM 2387 C C . ARG A 1 322 ? -12.711 33.781 7.383 1 98.12 322 ARG A C 1
ATOM 2389 O O . ARG A 1 322 ? -12.492 33.969 8.586 1 98.12 322 ARG A O 1
ATOM 2396 N N . GLU A 1 323 ? -12.289 34.594 6.457 1 96.88 323 GLU A N 1
ATOM 2397 C CA . GLU A 1 323 ? -11.375 35.688 6.754 1 96.88 323 GLU A CA 1
ATOM 2398 C C . GLU A 1 323 ? -12.055 36.75 7.605 1 96.88 323 GLU A C 1
ATOM 2400 O O . GLU A 1 323 ? -11.414 37.406 8.445 1 96.88 323 GLU A O 1
ATOM 2405 N N . ALA A 1 324 ? -13.281 36.844 7.438 1 97.5 324 ALA A N 1
ATOM 2406 C CA . ALA A 1 324 ? -13.984 37.938 8.109 1 97.5 324 ALA A CA 1
ATOM 2407 C C . ALA A 1 324 ? -14.477 37.5 9.492 1 97.5 324 ALA A C 1
ATOM 2409 O O . ALA A 1 324 ? -14.57 38.312 10.406 1 97.5 324 ALA A O 1
ATOM 2410 N N . TRP A 1 325 ? -14.766 36.219 9.609 1 97.94 325 TRP A N 1
ATOM 2411 C CA . TRP A 1 325 ? -15.648 35.906 10.734 1 97.94 325 TRP A CA 1
ATOM 2412 C C . TRP A 1 325 ? -15.039 34.875 11.656 1 97.94 325 TRP A C 1
ATOM 2414 O O . TRP A 1 325 ? -15.477 34.719 12.797 1 97.94 325 TRP A O 1
ATOM 2424 N N . TYR A 1 326 ? -14.109 34.062 11.172 1 98 326 TYR A N 1
ATOM 2425 C CA . TYR A 1 326 ? -13.641 32.938 11.977 1 98 326 TYR A CA 1
ATOM 2426 C C . TYR A 1 326 ? -12.656 33.406 13.039 1 98 326 TYR A C 1
ATOM 2428 O O . TYR A 1 326 ? -11.875 34.312 12.812 1 98 326 TYR A O 1
ATOM 2436 N N . GLY A 1 327 ? -12.586 32.75 14.156 1 97.12 327 GLY A N 1
ATOM 2437 C CA . GLY A 1 327 ? -11.711 32.938 15.297 1 97.12 327 GLY A CA 1
ATOM 2438 C C . GLY A 1 327 ? -12.086 32.094 16.5 1 97.12 327 GLY A C 1
ATOM 2439 O O . GLY A 1 327 ? -12.859 31.141 16.359 1 97.12 327 GLY A O 1
ATOM 2440 N N . ASP A 1 328 ? -11.477 32.344 17.594 1 97.5 328 ASP A N 1
ATOM 2441 C CA . ASP A 1 328 ? -11.75 31.609 18.828 1 97.5 328 ASP A CA 1
ATOM 2442 C C . ASP A 1 328 ? -13.102 32.031 19.422 1 97.5 328 ASP A C 1
ATOM 2444 O O . ASP A 1 328 ? -13.266 33.156 19.875 1 97.5 328 ASP A O 1
ATOM 2448 N N . PRO A 1 329 ? -13.992 31.109 19.5 1 96.56 329 PRO A N 1
ATOM 2449 C CA . PRO A 1 329 ? -15.336 31.469 19.984 1 96.56 329 PRO A CA 1
ATOM 2450 C C . PRO A 1 329 ? -15.352 31.859 21.453 1 96.56 329 PRO A C 1
ATOM 2452 O O . PRO A 1 329 ? -16.328 32.438 21.938 1 96.56 329 PRO A O 1
ATOM 2455 N N . ALA A 1 330 ? -14.375 31.531 22.156 1 95.62 330 ALA A N 1
ATOM 2456 C CA . ALA A 1 330 ? -14.289 31.953 23.547 1 95.62 330 ALA A CA 1
ATOM 2457 C C . ALA A 1 330 ? -14.039 33.438 23.656 1 95.62 330 ALA A C 1
ATOM 2459 O O . ALA A 1 330 ? -14.297 34.062 24.703 1 95.62 330 ALA A O 1
ATOM 2460 N N . PHE A 1 331 ? -13.594 34.062 22.641 1 96 331 PHE A N 1
ATOM 2461 C CA . PHE A 1 331 ? -13.188 35.469 22.688 1 96 331 PHE A CA 1
ATOM 2462 C C . PHE A 1 331 ? -13.969 36.312 21.688 1 96 331 PHE A C 1
ATOM 2464 O O . PHE A 1 331 ? -13.977 37.531 21.766 1 96 331 PHE A O 1
ATOM 2471 N N . SER A 1 332 ? -14.578 35.688 20.719 1 93.56 332 SER A N 1
ATOM 2472 C CA . SER A 1 332 ? -15.305 36.375 19.672 1 93.56 332 SER A CA 1
ATOM 2473 C C . SER A 1 332 ? -16.609 35.656 19.344 1 93.56 332 SER A C 1
ATOM 2475 O O . SER A 1 332 ? -16.703 34.438 19.422 1 93.56 332 SER A O 1
ATOM 2477 N N . ASP A 1 333 ? -17.594 36.438 18.969 1 93.44 333 ASP A N 1
ATOM 2478 C CA . ASP A 1 333 ? -18.875 35.875 18.516 1 93.44 333 ASP A CA 1
ATOM 2479 C C . ASP A 1 333 ? -18.797 35.469 17.047 1 93.44 333 ASP A C 1
ATOM 2481 O O . ASP A 1 333 ? -19.016 36.281 16.156 1 93.44 333 ASP A O 1
ATOM 2485 N N . VAL A 1 334 ? -18.562 34.25 16.781 1 95.56 334 VAL A N 1
ATOM 2486 C CA . VAL A 1 334 ? -18.531 33.75 15.414 1 95.56 334 VAL A CA 1
ATOM 2487 C C . VAL A 1 334 ? -19.922 33.281 15 1 95.56 334 VAL A C 1
ATOM 2489 O O . VAL A 1 334 ? -20.5 32.375 15.586 1 95.56 334 VAL A O 1
ATOM 2492 N N . PRO A 1 335 ? -20.516 33.844 14 1 97.25 335 PRO A N 1
ATOM 2493 C CA . PRO A 1 335 ? -21.906 33.531 13.633 1 97.25 335 PRO A CA 1
ATOM 2494 C C . PRO A 1 335 ? -22.016 32.312 12.711 1 97.25 335 PRO A C 1
ATOM 2496 O O . PRO A 1 335 ? -22.578 32.406 11.625 1 97.25 335 PRO A O 1
ATOM 2499 N N . LEU A 1 336 ? -21.609 31.219 13.203 1 97.38 336 LEU A N 1
ATOM 2500 C CA . LEU A 1 336 ? -21.547 30.016 12.383 1 97.38 336 LEU A CA 1
ATOM 2501 C C . LEU A 1 336 ? -22.938 29.609 11.906 1 97.38 336 LEU A C 1
ATOM 2503 O O . LEU A 1 336 ? -23.109 29.203 10.758 1 97.38 336 LEU A O 1
ATOM 2507 N N . ALA A 1 337 ? -23.953 29.656 12.805 1 97.25 337 ALA A N 1
ATOM 2508 C CA . ALA A 1 337 ? -25.328 29.328 12.414 1 97.25 337 ALA A CA 1
ATOM 2509 C C . ALA A 1 337 ? -25.797 30.203 11.266 1 97.25 337 ALA A C 1
ATOM 2511 O O . ALA A 1 337 ? -26.469 29.734 10.344 1 97.25 337 ALA A O 1
ATOM 2512 N N . GLY A 1 338 ? -25.5 31.5 11.375 1 98 338 GLY A N 1
ATOM 2513 C CA . GLY A 1 338 ? -25.844 32.438 10.305 1 98 338 GLY A CA 1
ATOM 2514 C C . GLY A 1 338 ? -25.141 32.125 9 1 98 338 GLY A C 1
ATOM 2515 O O . GLY A 1 338 ? -25.734 32.25 7.926 1 98 338 GLY A O 1
ATOM 2516 N N . LEU A 1 339 ? -23.906 31.734 9.078 1 98.5 339 LEU A N 1
ATOM 2517 C CA . LEU A 1 339 ? -23.078 31.453 7.902 1 98.5 339 LEU A CA 1
ATOM 2518 C C . LEU A 1 339 ? -23.562 30.188 7.199 1 98.5 339 LEU A C 1
ATOM 2520 O O . LEU A 1 339 ? -23.328 30.016 6 1 98.5 339 LEU A O 1
ATOM 2524 N N . LEU A 1 340 ? -24.188 29.281 7.93 1 98.25 340 LEU A N 1
ATOM 2525 C CA . LEU A 1 340 ? -24.656 28.031 7.355 1 98.25 340 LEU A CA 1
ATOM 2526 C C . LEU A 1 340 ? -26.156 28.078 7.086 1 98.25 340 LEU A C 1
ATOM 2528 O O . LEU A 1 340 ? -26.734 27.078 6.648 1 98.25 340 LEU A O 1
ATOM 2532 N N . ASP A 1 341 ? -26.734 29.203 7.266 1 97.5 341 ASP A N 1
ATOM 2533 C CA . ASP A 1 341 ? -28.172 29.391 7.09 1 97.5 341 ASP A CA 1
ATOM 2534 C C . ASP A 1 341 ? -28.562 29.25 5.625 1 97.5 341 ASP A C 1
ATOM 2536 O O . ASP A 1 341 ? -27.844 29.719 4.734 1 97.5 341 ASP A O 1
ATOM 2540 N N . ALA A 1 342 ? -29.766 28.719 5.418 1 97.19 342 ALA A N 1
ATOM 2541 C CA . ALA A 1 342 ? -30.234 28.422 4.062 1 97.19 342 ALA A CA 1
ATOM 2542 C C . ALA A 1 342 ? -30.438 29.719 3.266 1 97.19 342 ALA A C 1
ATOM 2544 O O . ALA A 1 342 ? -30.047 29.797 2.098 1 97.19 342 ALA A O 1
ATOM 2545 N N . GLU A 1 343 ? -31.125 30.656 3.846 1 97.06 343 GLU A N 1
ATOM 2546 C CA . GLU A 1 343 ? -31.391 31.906 3.148 1 97.06 343 GLU A CA 1
ATOM 2547 C C . GLU A 1 343 ? -30.109 32.688 2.895 1 97.06 343 GLU A C 1
ATOM 2549 O O . GLU A 1 343 ? -29.938 33.281 1.83 1 97.06 343 GLU A O 1
ATOM 2554 N N . TYR A 1 344 ? -29.25 32.719 3.854 1 98.19 344 TYR A N 1
ATOM 2555 C CA . TYR A 1 344 ? -27.938 33.344 3.67 1 98.19 344 TYR A CA 1
ATOM 2556 C C . TYR A 1 344 ? -27.203 32.75 2.473 1 98.19 344 TYR A C 1
ATOM 2558 O O . TYR A 1 344 ? -26.719 33.469 1.607 1 98.19 344 TYR A O 1
ATOM 2566 N N . ASN A 1 345 ? -27.125 31.469 2.371 1 98.19 345 ASN A N 1
ATOM 2567 C CA . ASN A 1 345 ? -26.359 30.797 1.319 1 98.19 345 ASN A CA 1
ATOM 2568 C C . ASN A 1 345 ? -27.062 30.891 -0.031 1 98.19 345 ASN A C 1
ATOM 2570 O O . ASN A 1 345 ? -26.422 30.875 -1.077 1 98.19 345 ASN A O 1
ATOM 2574 N N . ARG A 1 346 ? -28.391 30.969 -0.029 1 97.5 346 ARG A N 1
ATOM 2575 C CA . ARG A 1 346 ? -29.094 31.266 -1.271 1 97.5 346 ARG A CA 1
ATOM 2576 C C . ARG A 1 346 ? -28.656 32.594 -1.842 1 97.5 346 ARG A C 1
ATOM 2578 O O . ARG A 1 346 ? -28.422 32.719 -3.045 1 97.5 346 ARG A O 1
ATOM 2585 N N . GLN A 1 347 ? -28.594 33.594 -0.978 1 97.5 347 GLN A N 1
ATOM 2586 C CA . GLN A 1 347 ? -28.172 34.938 -1.395 1 97.5 347 GLN A CA 1
ATOM 2587 C C . GLN A 1 347 ? -26.719 34.938 -1.859 1 97.5 347 GLN A C 1
ATOM 2589 O O . GLN A 1 347 ? -26.375 35.562 -2.869 1 97.5 347 GLN A O 1
ATOM 2594 N N . ARG A 1 348 ? -25.875 34.281 -1.11 1 98.31 348 ARG A N 1
ATOM 2595 C CA . ARG A 1 348 ? -24.453 34.188 -1.469 1 98.31 348 ARG A CA 1
ATOM 2596 C C . ARG A 1 348 ? -24.266 33.469 -2.799 1 98.31 348 ARG A C 1
ATOM 2598 O O . ARG A 1 348 ? -23.438 33.875 -3.613 1 98.31 348 ARG A O 1
ATOM 2605 N N . ARG A 1 349 ? -25 32.406 -3.035 1 97.69 349 ARG A N 1
ATOM 2606 C CA . ARG A 1 349 ? -24.922 31.594 -4.254 1 97.69 349 ARG A CA 1
ATOM 2607 C C . ARG A 1 349 ? -25.219 32.438 -5.484 1 97.69 349 ARG A C 1
ATOM 2609 O O . ARG A 1 349 ? -24.641 32.25 -6.551 1 97.69 349 ARG A O 1
ATOM 2616 N N . ALA A 1 350 ? -26.078 33.375 -5.332 1 97.75 350 ALA A N 1
ATOM 2617 C CA . ALA A 1 350 ? -26.484 34.25 -6.434 1 97.75 350 ALA A CA 1
ATOM 2618 C C . ALA A 1 350 ? -25.312 35.094 -6.914 1 97.75 350 ALA A C 1
ATOM 2620 O O . ALA A 1 350 ? -25.359 35.656 -8.008 1 97.75 350 ALA A O 1
ATOM 2621 N N . LEU A 1 351 ? -24.234 35.156 -6.172 1 98.44 351 LEU A N 1
ATOM 2622 C CA . LEU A 1 351 ? -23.062 35.938 -6.527 1 98.44 351 LEU A CA 1
ATOM 2623 C C . LEU A 1 351 ? -22.172 35.188 -7.496 1 98.44 351 LEU A C 1
ATOM 2625 O O . LEU A 1 351 ? -21.266 35.781 -8.109 1 98.44 351 LEU A O 1
ATOM 2629 N N . VAL A 1 352 ? -22.375 33.906 -7.656 1 98.44 352 VAL A N 1
ATOM 2630 C CA . VAL A 1 352 ? -21.578 33.125 -8.594 1 98.44 352 VAL A CA 1
ATOM 2631 C C . VAL A 1 352 ? -22.031 33.406 -10.023 1 98.44 352 VAL A C 1
ATOM 2633 O O . VAL A 1 352 ? -23.141 33.031 -10.422 1 98.44 352 VAL A O 1
ATOM 2636 N N . GLY A 1 353 ? -21.234 34.062 -10.766 1 97.38 353 GLY A N 1
ATOM 2637 C CA . GLY A 1 353 ? -21.531 34.406 -12.148 1 97.38 353 GLY A CA 1
ATOM 2638 C C . GLY A 1 353 ? -20.734 33.594 -13.156 1 97.38 353 GLY A C 1
ATOM 2639 O O . GLY A 1 353 ? -20.031 32.656 -12.781 1 97.38 353 GLY A O 1
ATOM 2640 N N . ALA A 1 354 ? -20.781 34 -14.422 1 97.31 354 ALA A N 1
ATOM 2641 C CA . ALA A 1 354 ? -20.141 33.25 -15.516 1 97.31 354 ALA A CA 1
ATOM 2642 C C . ALA A 1 354 ? -18.656 33.594 -15.602 1 97.31 354 ALA A C 1
ATOM 2644 O O . ALA A 1 354 ? -17.891 32.875 -16.25 1 97.31 354 ALA A O 1
ATOM 2645 N N . ARG A 1 355 ? -18.297 34.625 -14.961 1 98.12 355 ARG A N 1
ATOM 2646 C CA . ARG A 1 355 ? -16.906 35.062 -15.031 1 98.12 355 ARG A CA 1
ATOM 2647 C C . ARG A 1 355 ? -16.219 34.938 -13.672 1 98.12 355 ARG A C 1
ATOM 2649 O O . ARG A 1 355 ? -16.875 35 -12.633 1 98.12 355 ARG A O 1
ATOM 2656 N N . ALA A 1 356 ? -14.922 34.906 -13.75 1 98.38 356 ALA A N 1
ATOM 2657 C CA . ALA A 1 356 ? -14.125 34.844 -12.531 1 98.38 356 ALA A CA 1
ATOM 2658 C C . ALA A 1 356 ? -14.195 36.156 -11.75 1 98.38 356 ALA A C 1
ATOM 2660 O O . ALA A 1 356 ? -14.148 37.219 -12.336 1 98.38 356 ALA A O 1
ATOM 2661 N N . GLU A 1 357 ? -14.422 36 -10.461 1 97.88 357 GLU A N 1
ATOM 2662 C CA . GLU A 1 357 ? -14.406 37.156 -9.562 1 97.88 357 GLU A CA 1
ATOM 2663 C C . GLU A 1 357 ? -13.062 37.281 -8.844 1 97.88 357 GLU A C 1
ATOM 2665 O O . GLU A 1 357 ? -12.719 36.438 -8.016 1 97.88 357 GLU A O 1
ATOM 2670 N N . PRO A 1 358 ? -12.258 38.281 -9.023 1 96.44 358 PRO A N 1
ATOM 2671 C CA . PRO A 1 358 ? -10.906 38.375 -8.453 1 96.44 358 PRO A CA 1
ATOM 2672 C C . PRO A 1 358 ? -10.875 39.031 -7.078 1 96.44 358 PRO A C 1
ATOM 2674 O O . PRO A 1 358 ? -9.812 39.125 -6.465 1 96.44 358 PRO A O 1
ATOM 2677 N N . THR A 1 359 ? -12.031 39.469 -6.516 1 95.5 359 THR A N 1
ATOM 2678 C CA . THR A 1 359 ? -12.062 40.156 -5.227 1 95.5 359 THR A CA 1
ATOM 2679 C C . THR A 1 359 ? -12.688 39.25 -4.16 1 95.5 359 THR A C 1
ATOM 2681 O O . THR A 1 359 ? -13.539 38.406 -4.465 1 95.5 359 THR A O 1
ATOM 2684 N N . LEU A 1 360 ? -12.25 39.469 -2.891 1 94.94 360 LEU A N 1
ATOM 2685 C CA . LEU A 1 360 ? -12.867 38.781 -1.757 1 94.94 360 LEU A CA 1
ATOM 2686 C C . LEU A 1 360 ? -14.141 39.5 -1.321 1 94.94 360 LEU A C 1
ATOM 2688 O O . LEU A 1 360 ? -14.125 40.719 -1.092 1 94.94 360 LEU A O 1
ATOM 2692 N N . ARG A 1 361 ? -15.188 38.719 -1.168 1 96.5 361 ARG A N 1
ATOM 2693 C CA . ARG A 1 361 ? -16.484 39.312 -0.836 1 96.5 361 ARG A CA 1
ATOM 2694 C C . ARG A 1 361 ? -17.109 38.594 0.365 1 96.5 361 ARG A C 1
ATOM 2696 O O . ARG A 1 361 ? -18 37.781 0.209 1 96.5 361 ARG A O 1
ATOM 2703 N N . PRO A 1 362 ? -16.625 38.938 1.587 1 97.81 362 PRO A N 1
ATOM 2704 C CA . PRO A 1 362 ? -17.297 38.344 2.752 1 97.81 362 PRO A CA 1
ATOM 2705 C C . PRO A 1 362 ? -18.766 38.75 2.863 1 97.81 362 PRO A C 1
ATOM 2707 O O . PRO A 1 362 ? -19.125 39.875 2.484 1 97.81 362 PRO A O 1
ATOM 2710 N N . GLY A 1 363 ? -19.531 37.812 3.336 1 97.62 363 GLY A N 1
ATOM 2711 C CA . GLY A 1 363 ? -20.953 38.094 3.486 1 97.62 363 GLY A CA 1
ATOM 2712 C C . GLY A 1 363 ? -21.281 38.75 4.801 1 97.62 363 GLY A C 1
ATOM 2713 O O . GLY A 1 363 ? -20.391 39.156 5.551 1 97.62 363 GLY A O 1
ATOM 2714 N N . ALA A 1 364 ? -22.641 38.969 4.969 1 96.88 364 ALA A N 1
ATOM 2715 C CA . ALA A 1 364 ? -23.156 39.656 6.152 1 96.88 364 ALA A CA 1
ATOM 2716 C C . ALA A 1 364 ? -24.203 38.781 6.859 1 96.88 364 ALA A C 1
ATOM 2718 O O . ALA A 1 364 ? -25.391 39.094 6.836 1 96.88 364 ALA A O 1
ATOM 2719 N N . PRO A 1 365 ? -23.719 37.75 7.5 1 96.56 365 PRO A N 1
ATOM 2720 C CA . PRO A 1 365 ? -24.688 36.875 8.18 1 96.56 365 PRO A CA 1
ATOM 2721 C C . PRO A 1 365 ? -25.5 37.625 9.227 1 96.56 365 PRO A C 1
ATOM 2723 O O . PRO A 1 365 ? -24.953 38.344 10.047 1 96.56 365 PRO A O 1
ATOM 2726 N N . GLY A 1 366 ? -26.828 37.469 9.156 1 92.38 366 GLY A N 1
ATOM 2727 C CA . GLY A 1 366 ? -27.719 38.125 10.094 1 92.38 366 GLY A CA 1
ATOM 2728 C C . GLY A 1 366 ? -27.719 39.656 9.969 1 92.38 366 GLY A C 1
ATOM 2729 O O . GLY A 1 366 ? -28.047 40.344 10.93 1 92.38 366 GLY A O 1
ATOM 2730 N N . GLY A 1 367 ? -27.234 40.188 9.016 1 91.75 367 GLY A N 1
ATOM 2731 C CA . GLY A 1 367 ? -27.203 41.625 8.797 1 91.75 367 GLY A CA 1
ATOM 2732 C C . GLY A 1 367 ? -26 42.281 9.414 1 91.75 367 GLY A C 1
ATOM 2733 O O . GLY A 1 367 ? -25.891 43.5 9.391 1 91.75 367 GLY A O 1
ATOM 2734 N N . ARG A 1 368 ? -25.109 41.531 9.852 1 94.44 368 ARG A N 1
ATOM 2735 C CA . ARG A 1 368 ? -23.906 42.062 10.484 1 94.44 368 ARG A CA 1
ATOM 2736 C C . ARG A 1 368 ? -22.922 42.594 9.438 1 94.44 368 ARG A C 1
ATOM 2738 O O . ARG A 1 368 ? -22.953 42.188 8.273 1 94.44 368 ARG A O 1
ATOM 2745 N N . THR A 1 369 ? -22.109 43.5 9.867 1 93.69 369 THR A N 1
ATOM 2746 C CA . THR A 1 369 ? -21.109 44.062 8.961 1 93.69 369 THR A CA 1
ATOM 2747 C C . THR A 1 369 ? -19.812 43.281 9.031 1 93.69 369 THR A C 1
ATOM 2749 O O . THR A 1 369 ? -19.281 43.062 10.125 1 93.69 369 THR A O 1
ATOM 2752 N N . SER A 1 370 ? -19.375 42.875 7.891 1 93.44 370 SER A N 1
ATOM 2753 C CA . SER A 1 370 ? -18.125 42.125 7.844 1 93.44 370 SER A CA 1
ATOM 2754 C C . SER A 1 370 ? -16.922 43.062 7.777 1 93.44 370 SER A C 1
ATOM 2756 O O . SER A 1 370 ? -17.062 44.219 7.371 1 93.44 370 SER A O 1
ATOM 2758 N N . PHE A 1 371 ? -15.812 42.5 8.203 1 90.75 371 PHE A N 1
ATOM 2759 C CA . PHE A 1 371 ? -14.555 43.25 8.258 1 90.75 371 PHE A CA 1
ATOM 2760 C C . PHE A 1 371 ? -13.391 42.344 7.855 1 90.75 371 PHE A C 1
ATOM 2762 O O . PHE A 1 371 ? -13.234 41.25 8.375 1 90.75 371 PHE A O 1
ATOM 2769 N N . LEU A 1 372 ? -12.617 42.812 6.785 1 93.94 372 LEU A N 1
ATOM 2770 C CA . LEU A 1 372 ? -11.367 42.156 6.43 1 93.94 372 LEU A CA 1
ATOM 2771 C C . LEU A 1 372 ? -10.172 42.938 6.945 1 93.94 372 LEU A C 1
ATOM 2773 O O . LEU A 1 372 ? -10.031 44.125 6.629 1 93.94 372 LEU A O 1
ATOM 2777 N N . PRO A 1 373 ? -9.383 42.312 7.715 1 91.56 373 PRO A N 1
ATOM 2778 C CA . PRO A 1 373 ? -8.219 43.062 8.195 1 91.56 373 PRO A CA 1
ATOM 2779 C C . PRO A 1 373 ? -7.219 43.375 7.082 1 91.56 373 PRO A C 1
ATOM 2781 O O . PRO A 1 373 ? -7.117 42.625 6.109 1 91.56 373 PRO A O 1
ATOM 2784 N N . ASP A 1 374 ? -6.516 44.5 7.305 1 89.38 374 ASP A N 1
ATOM 2785 C CA . ASP A 1 374 ? -5.395 44.781 6.414 1 89.38 374 ASP A CA 1
ATOM 2786 C C . ASP A 1 374 ? -4.293 43.719 6.574 1 89.38 374 ASP A C 1
ATOM 2788 O O . ASP A 1 374 ? -4.012 43.281 7.688 1 89.38 374 ASP A O 1
ATOM 2792 N N . LEU A 1 375 ? -3.807 43.312 5.445 1 88.75 375 LEU A N 1
ATOM 2793 C CA . LEU A 1 375 ? -2.711 42.344 5.516 1 88.75 375 LEU A CA 1
ATOM 2794 C C . LEU A 1 375 ? -1.426 43.031 5.98 1 88.75 375 LEU A C 1
ATOM 2796 O O . LEU A 1 375 ? -1.05 44.062 5.457 1 88.75 375 LEU A O 1
ATOM 2800 N N . PRO A 1 376 ? -0.86 42.406 6.945 1 81.56 376 PRO A N 1
ATOM 2801 C CA . PRO A 1 376 ? 0.373 43.031 7.438 1 81.56 376 PRO A CA 1
ATOM 2802 C C . PRO A 1 376 ? 1.519 42.938 6.43 1 81.56 376 PRO A C 1
ATOM 2804 O O . PRO A 1 376 ? 1.594 41.969 5.656 1 81.56 376 PRO A O 1
ATOM 2807 N N . VAL A 1 377 ? 2.344 43.969 6.359 1 76.5 377 VAL A N 1
ATOM 2808 C CA . VAL A 1 377 ? 3.596 43.938 5.609 1 76.5 377 VAL A CA 1
ATOM 2809 C C . VAL A 1 377 ? 4.715 43.375 6.492 1 76.5 377 VAL A C 1
ATOM 2811 O O . VAL A 1 377 ? 5.023 43.969 7.543 1 76.5 377 VAL A O 1
ATOM 2814 N N . PRO A 1 378 ? 5.254 42.281 6.027 1 73.12 378 PRO A N 1
ATOM 2815 C CA . PRO A 1 378 ? 6.281 41.688 6.891 1 73.12 378 PRO A CA 1
ATOM 2816 C C . PRO A 1 378 ? 7.465 42.625 7.121 1 73.12 378 PRO A C 1
ATOM 2818 O O . PRO A 1 378 ? 7.848 43.375 6.219 1 73.12 378 PRO A O 1
ATOM 2821 N N . ASP A 1 379 ? 7.941 42.656 8.32 1 71.19 379 ASP A N 1
ATOM 2822 C CA . ASP A 1 379 ? 9.086 43.469 8.719 1 71.19 379 ASP A CA 1
ATOM 2823 C C . ASP A 1 379 ? 10.398 42.781 8.32 1 71.19 379 ASP A C 1
ATOM 2825 O O . ASP A 1 379 ? 11.461 43.125 8.852 1 71.19 379 ASP A O 1
ATOM 2829 N N . ASP A 1 380 ? 10.359 41.969 7.395 1 70 380 ASP A N 1
ATOM 2830 C CA . ASP A 1 380 ? 11.508 41.125 7.094 1 70 380 ASP A CA 1
ATOM 2831 C C . ASP A 1 380 ? 12.492 41.844 6.172 1 70 380 ASP A C 1
ATOM 2833 O O . ASP A 1 380 ? 12.094 42.406 5.156 1 70 380 ASP A O 1
ATOM 2837 N N . PRO A 1 381 ? 13.719 41.906 6.68 1 71.81 381 PRO A N 1
ATOM 2838 C CA . PRO A 1 381 ? 14.719 42.375 5.711 1 71.81 381 PRO A CA 1
ATOM 2839 C C . PRO A 1 381 ? 14.875 41.438 4.527 1 71.81 381 PRO A C 1
ATOM 2841 O O . PRO A 1 381 ? 14.359 40.312 4.555 1 71.81 381 PRO A O 1
ATOM 2844 N N . ASP A 1 382 ? 15.516 42 3.562 1 80.75 382 ASP A N 1
ATOM 2845 C CA . ASP A 1 382 ? 15.859 41.094 2.469 1 80.75 382 ASP A CA 1
ATOM 2846 C C . ASP A 1 382 ? 16.688 39.906 2.973 1 80.75 382 ASP A C 1
ATOM 2848 O O . ASP A 1 382 ? 17.625 40.094 3.742 1 80.75 382 ASP A O 1
ATOM 2852 N N . ALA A 1 383 ? 16.234 38.781 2.68 1 83.81 383 ALA A N 1
ATOM 2853 C CA . ALA A 1 383 ? 16.953 37.594 3.125 1 83.81 383 ALA A CA 1
ATOM 2854 C C . ALA A 1 383 ? 18.359 37.531 2.518 1 83.81 383 ALA A C 1
ATOM 2856 O O . ALA A 1 383 ? 18.516 37.594 1.296 1 83.81 383 ALA A O 1
ATOM 2857 N N . ASP A 1 384 ? 19.312 37.438 3.398 1 83.94 384 ASP A N 1
ATOM 2858 C CA . ASP A 1 384 ? 20.688 37.406 2.938 1 83.94 384 ASP A CA 1
ATOM 2859 C C . ASP A 1 384 ? 21.188 35.969 2.795 1 83.94 384 ASP A C 1
ATOM 2861 O O . ASP A 1 384 ? 22.344 35.719 2.447 1 83.94 384 ASP A O 1
ATOM 2865 N N . SER A 1 385 ? 20.344 35.062 3.16 1 87.62 385 SER A N 1
ATOM 2866 C CA . SER A 1 385 ? 20.656 33.656 3.074 1 87.62 385 SER A CA 1
ATOM 2867 C C . SER A 1 385 ? 19.391 32.812 2.801 1 87.62 385 SER A C 1
ATOM 2869 O O . SER A 1 385 ? 18.281 33.312 2.998 1 87.62 385 SER A O 1
ATOM 2871 N N . GLU A 1 386 ? 19.641 31.594 2.338 1 86.62 386 GLU A N 1
ATOM 2872 C CA . GLU A 1 386 ? 18.516 30.703 2.049 1 86.62 386 GLU A CA 1
ATOM 2873 C C . GLU A 1 386 ? 17.766 30.328 3.32 1 86.62 386 GLU A C 1
ATOM 2875 O O . GLU A 1 386 ? 16.531 30.25 3.312 1 86.62 386 GLU A O 1
ATOM 2880 N N . TRP A 1 387 ? 18.484 30.094 4.359 1 88.31 387 TRP A N 1
ATOM 2881 C CA . TRP A 1 387 ? 17.781 29.703 5.582 1 88.31 387 TRP A CA 1
ATOM 2882 C C . TRP A 1 387 ? 16.969 30.859 6.148 1 88.31 387 TRP A C 1
ATOM 2884 O O . TRP A 1 387 ? 15.922 30.641 6.754 1 88.31 387 TRP A O 1
ATOM 2894 N N . MET A 1 388 ? 17.453 32.094 5.949 1 89.62 388 MET A N 1
ATOM 2895 C CA . MET A 1 388 ? 16.641 33.25 6.379 1 89.62 388 MET A CA 1
ATOM 2896 C C . MET A 1 388 ? 15.352 33.344 5.582 1 89.62 388 MET A C 1
ATOM 2898 O O . MET A 1 388 ? 14.305 33.688 6.133 1 89.62 388 MET A O 1
ATOM 2902 N N . SER A 1 389 ? 15.461 33.031 4.336 1 88.38 389 SER A N 1
ATOM 2903 C CA . SER A 1 389 ? 14.258 33 3.506 1 88.38 389 SER A CA 1
ATOM 2904 C C . SER A 1 389 ? 13.273 31.938 4.012 1 88.38 389 SER A C 1
ATOM 2906 O O . SER A 1 389 ? 12.062 32.188 4.027 1 88.38 389 SER A O 1
ATOM 2908 N N . GLN A 1 390 ? 13.773 30.828 4.441 1 87.44 390 GLN A N 1
ATOM 2909 C CA . GLN A 1 390 ? 12.945 29.766 5 1 87.44 390 GLN A CA 1
ATOM 2910 C C . GLN A 1 390 ? 12.297 30.203 6.309 1 87.44 390 GLN A C 1
ATOM 2912 O O . GLN A 1 390 ? 11.117 29.922 6.543 1 87.44 390 GLN A O 1
ATOM 2917 N N . LEU A 1 391 ? 12.992 30.875 7.086 1 89.69 391 LEU A N 1
ATOM 2918 C CA . LEU A 1 391 ? 12.477 31.328 8.375 1 89.69 391 LEU A CA 1
ATOM 2919 C C . LEU A 1 391 ? 11.367 32.344 8.18 1 89.69 391 LEU A C 1
ATOM 2921 O O . LEU A 1 391 ? 10.43 32.406 8.984 1 89.69 391 LEU A O 1
ATOM 2925 N N . GLN A 1 392 ? 11.547 33.125 7.133 1 88.75 392 GLN A N 1
ATOM 2926 C CA . GLN A 1 392 ? 10.602 34.188 6.887 1 88.75 392 GLN A CA 1
ATOM 2927 C C . GLN A 1 392 ? 9.305 33.656 6.281 1 88.75 392 GLN A C 1
ATOM 2929 O O . GLN A 1 392 ? 8.25 34.281 6.387 1 88.75 392 GLN A O 1
ATOM 2934 N N . ASN A 1 393 ? 9.43 32.469 5.688 1 85.75 393 ASN A N 1
ATOM 2935 C CA . ASN A 1 393 ? 8.234 31.781 5.223 1 85.75 393 ASN A CA 1
ATOM 2936 C C . ASN A 1 393 ? 7.598 30.953 6.34 1 85.75 393 ASN A C 1
ATOM 2938 O O . ASN A 1 393 ? 8.18 29.969 6.805 1 85.75 393 ASN A O 1
ATOM 2942 N N . GLY A 1 394 ? 6.406 31.312 6.66 1 84.19 394 GLY A N 1
ATOM 2943 C CA . GLY A 1 394 ? 5.738 30.703 7.805 1 84.19 394 GLY A CA 1
ATOM 2944 C C . GLY A 1 394 ? 5.309 29.266 7.559 1 84.19 394 GLY A C 1
ATOM 2945 O O . GLY A 1 394 ? 5.004 28.531 8.5 1 84.19 394 GLY A O 1
ATOM 2946 N N . LEU A 1 395 ? 5.281 28.844 6.348 1 80.69 395 LEU A N 1
ATOM 2947 C CA . LEU A 1 395 ? 4.926 27.469 6.012 1 80.69 395 LEU A CA 1
ATOM 2948 C C . LEU A 1 395 ? 6.164 26.578 5.973 1 80.69 395 LEU A C 1
ATOM 2950 O O . LEU A 1 395 ? 7.223 27 5.512 1 80.69 395 LEU A O 1
ATOM 2954 N N . PRO A 1 396 ? 5.992 25.359 6.512 1 72.38 396 PRO A N 1
ATOM 2955 C CA . PRO A 1 396 ? 7.152 24.453 6.492 1 72.38 396 PRO A CA 1
ATOM 2956 C C . PRO A 1 396 ? 7.453 23.922 5.102 1 72.38 396 PRO A C 1
ATOM 2958 O O . PRO A 1 396 ? 7.355 22.703 4.871 1 72.38 396 PRO A O 1
ATOM 2961 N N . THR A 1 397 ? 7.594 24.625 4.094 1 69.06 397 THR A N 1
ATOM 2962 C CA . THR A 1 397 ? 7.871 24.188 2.73 1 69.06 397 THR A CA 1
ATOM 2963 C C . THR A 1 397 ? 9.305 24.531 2.33 1 69.06 397 THR A C 1
ATOM 2965 O O . THR A 1 397 ? 9.859 25.516 2.807 1 69.06 397 THR A O 1
ATOM 2968 N N . ILE A 1 398 ? 9.891 23.469 1.824 1 59.47 398 ILE A N 1
ATOM 2969 C CA . ILE A 1 398 ? 11.18 23.812 1.223 1 59.47 398 ILE A CA 1
ATOM 2970 C C . ILE A 1 398 ? 10.953 24.625 -0.052 1 59.47 398 ILE A C 1
ATOM 2972 O O . ILE A 1 398 ? 10.312 24.141 -0.993 1 59.47 398 ILE A O 1
ATOM 2976 N N . LEU A 1 399 ? 11.109 25.859 0.065 1 51.34 399 LEU A N 1
ATOM 2977 C CA . LEU A 1 399 ? 10.852 26.797 -1.014 1 51.34 399 LEU A CA 1
ATOM 2978 C C . LEU A 1 399 ? 11.617 26.406 -2.273 1 51.34 399 LEU A C 1
ATOM 2980 O O . LEU A 1 399 ? 12.836 26.594 -2.348 1 51.34 399 LEU A O 1
ATOM 2984 N N . GLN A 1 400 ? 11.578 25.172 -2.605 1 50.06 400 GLN A N 1
ATOM 2985 C CA . GLN A 1 400 ? 12.055 25.062 -3.979 1 50.06 400 GLN A CA 1
ATOM 2986 C C . GLN A 1 400 ? 10.953 25.406 -4.977 1 50.06 400 GLN A C 1
ATOM 2988 O O . GLN A 1 400 ? 9.789 25.047 -4.773 1 50.06 400 GLN A O 1
ATOM 2993 N N . ALA A 1 401 ? 11.203 26.391 -5.984 1 41.81 401 ALA A N 1
ATOM 2994 C CA . ALA A 1 401 ? 10.344 26.984 -7.012 1 41.81 401 ALA A CA 1
ATOM 2995 C C . ALA A 1 401 ? 9.336 25.969 -7.535 1 41.81 401 ALA A C 1
ATOM 2997 O O . ALA A 1 401 ? 8.289 26.344 -8.078 1 41.81 401 ALA A O 1
ATOM 2998 N N . THR A 1 402 ? 9.469 24.703 -7.602 1 36.62 402 THR A N 1
ATOM 2999 C CA . THR A 1 402 ? 8.703 23.906 -8.547 1 36.62 402 THR A CA 1
ATOM 3000 C C . THR A 1 402 ? 7.75 22.969 -7.812 1 36.62 402 THR A C 1
ATOM 3002 O O . THR A 1 402 ? 7.008 22.203 -8.438 1 36.62 402 THR A O 1
ATOM 3005 N N . LYS A 1 403 ? 7.766 23.094 -6.344 1 53.12 403 LYS A N 1
ATOM 3006 C CA . LYS A 1 403 ? 6.98 21.969 -5.848 1 53.12 403 LYS A CA 1
ATOM 3007 C C . LYS A 1 403 ? 5.887 22.453 -4.895 1 53.12 403 LYS A C 1
ATOM 3009 O O . LYS A 1 403 ? 5.984 23.531 -4.312 1 53.12 403 LYS A O 1
ATOM 3014 N N . ALA A 1 404 ? 4.82 21.609 -4.848 1 51.38 404 ALA A N 1
ATOM 3015 C CA . ALA A 1 404 ? 3.652 21.797 -3.988 1 51.38 404 ALA A CA 1
ATOM 3016 C C . ALA A 1 404 ? 4.066 21.938 -2.525 1 51.38 404 ALA A C 1
ATOM 3018 O O . ALA A 1 404 ? 4.906 21.188 -2.035 1 51.38 404 ALA A O 1
ATOM 3019 N N . LYS A 1 405 ? 3.609 22.922 -1.906 1 56.38 405 LYS A N 1
ATOM 3020 C CA . LYS A 1 405 ? 3.822 23.281 -0.506 1 56.38 405 LYS A CA 1
ATOM 3021 C C . LYS A 1 405 ? 2.996 22.391 0.418 1 56.38 405 LYS A C 1
ATOM 3023 O O . LYS A 1 405 ? 1.788 22.234 0.224 1 56.38 405 LYS A O 1
ATOM 3028 N N . THR A 1 406 ? 3.643 21.422 1.116 1 62.75 406 THR A N 1
ATOM 3029 C CA . THR A 1 406 ? 2.967 20.625 2.135 1 62.75 406 THR A CA 1
ATOM 3030 C C . THR A 1 406 ? 3.357 21.094 3.533 1 62.75 406 THR A C 1
ATOM 3032 O O . THR A 1 406 ? 4.5 21.5 3.762 1 62.75 406 THR A O 1
ATOM 3035 N N . ASP A 1 407 ? 2.391 21.156 4.414 1 71.69 407 ASP A N 1
ATOM 3036 C CA . ASP A 1 407 ? 2.664 21.875 5.66 1 71.69 407 ASP A CA 1
ATOM 3037 C C . ASP A 1 407 ? 2.191 21.078 6.871 1 71.69 407 ASP A C 1
ATOM 3039 O O . ASP A 1 407 ? 2.279 21.547 8.008 1 71.69 407 ASP A O 1
ATOM 3043 N N . THR A 1 408 ? 1.653 19.938 6.66 1 89.5 408 THR A N 1
ATOM 3044 C CA . THR A 1 408 ? 1.139 19.141 7.766 1 89.5 408 THR A CA 1
ATOM 3045 C C . THR A 1 408 ? 1.048 17.672 7.367 1 89.5 408 THR A C 1
ATOM 3047 O O . THR A 1 408 ? 1.742 17.219 6.449 1 89.5 408 THR A O 1
ATOM 3050 N N . VAL A 1 409 ? 0.433 16.812 8.289 1 96.5 409 VAL A N 1
ATOM 3051 C CA . VAL A 1 409 ? 0.184 15.406 8.016 1 96.5 409 VAL A CA 1
ATOM 3052 C C . VAL A 1 409 ? -1.275 15.07 8.312 1 96.5 409 VAL A C 1
ATOM 3054 O O . VAL A 1 409 ? -2.027 15.922 8.797 1 96.5 409 VAL A O 1
ATOM 3057 N N . THR A 1 410 ? -1.668 13.969 7.918 1 98.19 410 THR A N 1
ATOM 3058 C CA . THR A 1 410 ? -3.01 13.484 8.219 1 98.19 410 THR A CA 1
ATOM 3059 C C . THR A 1 410 ? -2.992 11.992 8.523 1 98.19 410 THR A C 1
ATOM 3061 O O . THR A 1 410 ? -2.141 11.258 8.008 1 98.19 410 THR A O 1
ATOM 3064 N N . VAL A 1 411 ? -3.867 11.57 9.43 1 98.75 411 VAL A N 1
ATOM 3065 C CA . VAL A 1 411 ? -4.105 10.156 9.695 1 98.75 411 VAL A CA 1
ATOM 3066 C C . VAL A 1 411 ? -5.605 9.898 9.844 1 98.75 411 VAL A C 1
ATOM 3068 O O . VAL A 1 411 ? -6.32 10.695 10.461 1 98.75 411 VAL A O 1
ATOM 3071 N N . THR A 1 412 ? -6.082 8.883 9.203 1 98.94 412 THR A N 1
ATOM 3072 C CA . THR A 1 412 ? -7.453 8.406 9.336 1 98.94 412 THR A CA 1
ATOM 3073 C C . THR A 1 412 ? -7.477 6.926 9.711 1 98.94 412 THR A C 1
ATOM 3075 O O . THR A 1 412 ? -6.605 6.16 9.289 1 98.94 412 THR A O 1
ATOM 3078 N N . ALA A 1 413 ? -8.43 6.527 10.539 1 98.94 413 ALA A N 1
ATOM 3079 C CA . ALA A 1 413 ? -8.57 5.133 10.961 1 98.94 413 ALA A CA 1
ATOM 3080 C C . ALA A 1 413 ? -10.031 4.758 11.148 1 98.94 413 ALA A C 1
ATOM 3082 O O . ALA A 1 413 ? -10.859 5.602 11.516 1 98.94 413 ALA A O 1
ATOM 3083 N N . VAL A 1 414 ? -10.359 3.598 10.867 1 98.94 414 VAL A N 1
ATOM 3084 C CA . VAL A 1 414 ? -11.68 3.021 11.062 1 98.94 414 VAL A CA 1
ATOM 3085 C C . VAL A 1 414 ? -11.555 1.592 11.586 1 98.94 414 VAL A C 1
ATOM 3087 O O . VAL A 1 414 ? -10.562 0.908 11.297 1 98.94 414 VAL A O 1
ATOM 3090 N N . ASP A 1 415 ? -12.438 1.121 12.422 1 98.69 415 ASP A N 1
ATOM 3091 C CA . ASP A 1 415 ? -12.438 -0.267 12.867 1 98.69 415 ASP A CA 1
ATOM 3092 C C . ASP A 1 415 ? -13.797 -0.921 12.617 1 98.69 415 ASP A C 1
ATOM 3094 O O . ASP A 1 415 ? -14.758 -0.245 12.25 1 98.69 415 ASP A O 1
ATOM 3098 N N . ARG A 1 416 ? -13.906 -2.174 12.742 1 96.06 416 ARG A N 1
ATOM 3099 C CA . ARG A 1 416 ? -15.07 -2.977 12.375 1 96.06 416 ARG A CA 1
ATOM 3100 C C . ARG A 1 416 ? -16.266 -2.641 13.25 1 96.06 416 ARG A C 1
ATOM 3102 O O . ARG A 1 416 ? -17.406 -2.971 12.914 1 96.06 416 ARG A O 1
ATOM 3109 N N . HIS A 1 417 ? -16.047 -1.977 14.375 1 96.25 417 HIS A N 1
ATOM 3110 C CA . HIS A 1 417 ? -17.125 -1.717 15.32 1 96.25 417 HIS A CA 1
ATOM 3111 C C . HIS A 1 417 ? -17.906 -0.457 14.945 1 96.25 417 HIS A C 1
ATOM 3113 O O . HIS A 1 417 ? -18.984 -0.204 15.484 1 96.25 417 HIS A O 1
ATOM 3119 N N . GLY A 1 418 ? -17.312 0.347 14.102 1 97.5 418 GLY A N 1
ATOM 3120 C CA . GLY A 1 418 ? -18 1.551 13.664 1 97.5 418 GLY A CA 1
ATOM 3121 C C . GLY A 1 418 ? -17.312 2.826 14.102 1 97.5 418 GLY A C 1
ATOM 3122 O O . GLY A 1 418 ? -17.781 3.928 13.812 1 97.5 418 GLY A O 1
ATOM 3123 N N . ASN A 1 419 ? -16.156 2.703 14.82 1 98.75 419 ASN A N 1
ATOM 3124 C CA . ASN A 1 419 ? -15.375 3.881 15.195 1 98.75 419 ASN A CA 1
ATOM 3125 C C . ASN A 1 419 ? -14.602 4.438 14 1 98.75 419 ASN A C 1
ATOM 3127 O O . ASN A 1 419 ? -14.094 3.68 13.172 1 98.75 419 ASN A O 1
ATOM 3131 N N . MET A 1 420 ? -14.586 5.711 13.906 1 98.69 420 MET A N 1
ATOM 3132 C CA . MET A 1 420 ? -13.844 6.387 12.844 1 98.69 420 MET A CA 1
ATOM 3133 C C . MET A 1 420 ? -13.227 7.688 13.352 1 98.69 420 MET A C 1
ATOM 3135 O O . MET A 1 420 ? -13.828 8.383 14.164 1 98.69 420 MET A O 1
ATOM 3139 N N . VAL A 1 421 ? -12.094 7.988 12.805 1 98.94 421 VAL A N 1
ATOM 3140 C CA . VAL A 1 421 ? -11.438 9.219 13.234 1 98.94 421 VAL A CA 1
ATOM 3141 C C . VAL A 1 421 ? -10.578 9.773 12.102 1 98.94 421 VAL A C 1
ATOM 3143 O O . VAL A 1 421 ? -9.977 9.008 11.344 1 98.94 421 VAL A O 1
ATOM 3146 N N . ALA A 1 422 ? -10.562 11 11.906 1 98.94 422 ALA A N 1
ATOM 3147 C CA . ALA A 1 422 ? -9.609 11.766 11.102 1 98.94 422 ALA A CA 1
ATOM 3148 C C . ALA A 1 422 ? -8.867 12.789 11.953 1 98.94 422 ALA A C 1
ATOM 3150 O O . ALA A 1 422 ? -9.484 13.508 12.75 1 98.94 422 ALA A O 1
ATOM 3151 N N . ALA A 1 423 ? -7.574 12.797 11.82 1 98.88 423 ALA A N 1
ATOM 3152 C CA . ALA A 1 423 ? -6.75 13.711 12.602 1 98.88 423 ALA A CA 1
ATOM 3153 C C . ALA A 1 423 ? -5.738 14.43 11.711 1 98.88 423 ALA A C 1
ATOM 3155 O O . ALA A 1 423 ? -5.191 13.836 10.781 1 98.88 423 ALA A O 1
ATOM 3156 N N . THR A 1 424 ? -5.512 15.656 11.992 1 98.56 424 THR A N 1
ATOM 3157 C CA . THR A 1 424 ? -4.508 16.469 11.32 1 98.56 424 THR A CA 1
ATOM 3158 C C . THR A 1 424 ? -3.57 17.125 12.328 1 98.56 424 THR A C 1
ATOM 3160 O O . THR A 1 424 ? -3.811 18.25 12.773 1 98.56 424 THR A O 1
ATOM 3163 N N . PRO A 1 425 ? -2.52 16.453 12.695 1 97.88 425 PRO A N 1
ATOM 3164 C CA . PRO A 1 425 ? -1.485 17.078 13.516 1 97.88 425 PRO A CA 1
ATOM 3165 C C . PRO A 1 425 ? -0.556 17.984 12.703 1 97.88 425 PRO A C 1
ATOM 3167 O O . PRO A 1 425 ? -0.353 17.75 11.508 1 97.88 425 PRO A O 1
ATOM 3170 N N . SER A 1 426 ? -0.036 18.969 13.344 1 97.19 426 SER A N 1
ATOM 3171 C CA . SER A 1 426 ? 0.856 19.922 12.695 1 97.19 426 SER A CA 1
ATOM 3172 C C . SER A 1 426 ? 1.636 20.734 13.727 1 97.19 426 SER A C 1
ATOM 3174 O O . SER A 1 426 ? 1.467 20.547 14.93 1 97.19 426 SER A O 1
ATOM 3176 N N . GLY A 1 427 ? 2.498 21.594 13.234 1 96 427 GLY A N 1
ATOM 3177 C CA . GLY A 1 427 ? 3.246 22.484 14.109 1 96 427 GLY A CA 1
ATOM 3178 C C . GLY A 1 427 ? 4.438 21.812 14.766 1 96 427 GLY A C 1
ATOM 3179 O O . GLY A 1 427 ? 4.676 20.625 14.555 1 96 427 GLY A O 1
ATOM 3180 N N . GLY A 1 428 ? 5.168 22.641 15.547 1 96.5 428 GLY A N 1
ATOM 3181 C CA . GLY A 1 428 ? 6.402 22.094 16.078 1 96.5 428 GLY A CA 1
ATOM 3182 C C . GLY A 1 428 ? 7.371 21.625 15.008 1 96.5 428 GLY A C 1
ATOM 3183 O O . GLY A 1 428 ? 8.008 20.578 15.141 1 96.5 428 GLY A O 1
ATOM 3184 N N . TRP A 1 429 ? 7.406 22.406 13.891 1 95.56 429 TRP A N 1
ATOM 3185 C CA . TRP A 1 429 ? 8.273 22.062 12.766 1 95.56 429 TRP A CA 1
ATOM 3186 C C . TRP A 1 429 ? 9.742 22.281 13.133 1 95.56 429 TRP A C 1
ATOM 3188 O O . TRP A 1 429 ? 10.062 23.109 13.977 1 95.56 429 TRP A O 1
ATOM 3198 N N . LEU A 1 430 ? 10.555 21.578 12.391 1 94.88 430 LEU A N 1
ATOM 3199 C CA . LEU A 1 430 ? 11.977 21.719 12.688 1 94.88 430 LEU A CA 1
ATOM 3200 C C . LEU A 1 430 ? 12.445 23.141 12.398 1 94.88 430 LEU A C 1
ATOM 3202 O O . LEU A 1 430 ? 13.469 23.578 12.938 1 94.88 430 LEU A O 1
ATOM 3206 N N . LYS A 1 431 ? 11.688 23.922 11.602 1 93.69 431 LYS A N 1
ATOM 3207 C CA . LYS A 1 431 ? 12.094 25.281 11.289 1 93.69 431 LYS A CA 1
ATOM 3208 C C . LYS A 1 431 ? 11.305 26.297 12.117 1 93.69 431 LYS A C 1
ATOM 3210 O O . LYS A 1 431 ? 11.484 27.5 11.961 1 93.69 431 LYS A O 1
ATOM 3215 N N . SER A 1 432 ? 10.391 25.828 12.945 1 95.25 432 SER A N 1
ATOM 3216 C CA . SER A 1 432 ? 9.516 26.734 13.68 1 95.25 432 SER A CA 1
ATOM 3217 C C . SER A 1 432 ? 10.297 27.562 14.688 1 95.25 432 SER A C 1
ATOM 3219 O O . SER A 1 432 ? 10.086 28.781 14.805 1 95.25 432 SER A O 1
ATOM 3221 N N . SER A 1 433 ? 11.086 26.969 15.438 1 97.06 433 SER A N 1
ATOM 3222 C CA . SER A 1 433 ? 11.922 27.531 16.484 1 97.06 433 SER A CA 1
ATOM 3223 C C . SER A 1 433 ? 13.07 26.609 16.844 1 97.06 433 SER A C 1
ATOM 3225 O O . SER A 1 433 ? 13.133 25.469 16.359 1 97.06 433 SER A O 1
ATOM 3227 N N . PRO A 1 434 ? 14.07 27.109 17.609 1 97.88 434 PRO A N 1
ATOM 3228 C CA . PRO A 1 434 ? 15.117 26.172 18.016 1 97.88 434 PRO A CA 1
ATOM 3229 C C . PRO A 1 434 ? 14.562 24.969 18.812 1 97.88 434 PRO A C 1
ATOM 3231 O O . PRO A 1 434 ? 13.734 25.156 19.703 1 97.88 434 PRO A O 1
ATOM 3234 N N . ALA A 1 435 ? 15.047 23.797 18.453 1 98.31 435 ALA A N 1
ATOM 3235 C CA . ALA A 1 435 ? 14.672 22.625 19.234 1 98.31 435 ALA A CA 1
ATOM 3236 C C . ALA A 1 435 ? 15.195 22.719 20.656 1 98.31 435 ALA A C 1
ATOM 3238 O O . ALA A 1 435 ? 16.281 23.266 20.891 1 98.31 435 ALA A O 1
ATOM 3239 N N . ILE A 1 436 ? 14.414 22.266 21.578 1 98.5 436 ILE A N 1
ATOM 3240 C CA . ILE A 1 436 ? 14.867 22.062 22.938 1 98.5 436 ILE A CA 1
ATOM 3241 C C . ILE A 1 436 ? 15.68 20.766 23.031 1 98.5 436 ILE A C 1
ATOM 3243 O O . ILE A 1 436 ? 15.109 19.672 23.109 1 98.5 436 ILE A O 1
ATOM 3247 N N . GLY A 1 437 ? 16.969 20.891 23.062 1 97.56 437 GLY A N 1
ATOM 3248 C CA . GLY A 1 437 ? 17.891 19.781 22.922 1 97.56 437 GLY A CA 1
ATOM 3249 C C . GLY A 1 437 ? 17.578 18.625 23.859 1 97.56 437 GLY A C 1
ATOM 3250 O O . GLY A 1 437 ? 17.656 17.469 23.453 1 97.56 437 GLY A O 1
ATOM 3251 N N . SER A 1 438 ? 17.156 18.906 25.062 1 97.62 438 SER A N 1
ATOM 3252 C CA . SER A 1 438 ? 16.922 17.891 26.078 1 97.62 438 SER A CA 1
ATOM 3253 C C . SER A 1 438 ? 15.633 17.125 25.812 1 97.62 438 SER A C 1
ATOM 3255 O O . SER A 1 438 ? 15.469 16 26.266 1 97.62 438 SER A O 1
ATOM 3257 N N . LEU A 1 439 ? 14.734 17.766 25.062 1 98.69 439 LEU A N 1
ATOM 3258 C CA . LEU A 1 439 ? 13.43 17.156 24.828 1 98.69 439 LEU A CA 1
ATOM 3259 C C . LEU A 1 439 ? 13.328 16.609 23.406 1 98.69 439 LEU A C 1
ATOM 3261 O O . LEU A 1 439 ? 12.492 15.75 23.125 1 98.69 439 LEU A O 1
ATOM 3265 N N . GLY A 1 440 ? 14.055 17.172 22.516 1 98.62 440 GLY A N 1
ATOM 3266 C CA . GLY A 1 440 ? 14.141 16.656 21.156 1 98.62 440 GLY A CA 1
ATOM 3267 C C . GLY A 1 440 ? 13.102 17.234 20.219 1 98.62 440 GLY A C 1
ATOM 3268 O O . GLY A 1 440 ? 12.797 16.656 19.172 1 98.62 440 GLY A O 1
ATOM 3269 N N . PHE A 1 441 ? 12.422 18.344 20.531 1 98.5 441 PHE A N 1
ATOM 3270 C CA . PHE A 1 441 ? 11.445 18.953 19.625 1 98.5 441 PHE A CA 1
ATOM 3271 C C . PHE A 1 441 ? 11.414 20.469 19.797 1 98.5 441 PHE A C 1
ATOM 3273 O O . PHE A 1 441 ? 11.82 20.984 20.828 1 98.5 441 PHE A O 1
ATOM 3280 N N . PRO A 1 442 ? 11.016 21.203 18.766 1 98.25 442 PRO A N 1
ATOM 3281 C CA . PRO A 1 442 ? 10.812 22.641 18.844 1 98.25 442 PRO A CA 1
ATOM 3282 C C . PRO A 1 442 ? 9.383 23.016 19.234 1 98.25 442 PRO A C 1
ATOM 3284 O O . PRO A 1 442 ? 8.477 22.188 19.141 1 98.25 442 PRO A O 1
ATOM 3287 N N . LEU A 1 443 ? 9.242 24.25 19.688 1 98.12 443 LEU A N 1
ATOM 3288 C CA . LEU A 1 443 ? 7.91 24.781 19.938 1 98.12 443 LEU A CA 1
ATOM 3289 C C . LEU A 1 443 ? 7.254 25.234 18.641 1 98.12 443 LEU A C 1
ATOM 3291 O O . LEU A 1 443 ? 7.945 25.562 17.672 1 98.12 443 LEU A O 1
ATOM 3295 N N . GLY A 1 444 ? 5.953 25.188 18.609 1 96.81 444 GLY A N 1
ATOM 3296 C CA . GLY A 1 444 ? 5.207 25.594 17.422 1 96.81 444 GLY A CA 1
ATOM 3297 C C . GLY A 1 444 ? 5.09 27.109 17.281 1 96.81 444 GLY A C 1
ATOM 3298 O O . GLY A 1 444 ? 5.332 27.844 18.234 1 96.81 444 GLY A O 1
ATOM 3299 N N . THR A 1 445 ? 4.68 27.531 16.078 1 96.75 445 THR A N 1
ATOM 3300 C CA . THR A 1 445 ? 4.621 28.969 15.789 1 96.75 445 THR A CA 1
ATOM 3301 C C . THR A 1 445 ? 3.275 29.344 15.172 1 96.75 445 THR A C 1
ATOM 3303 O O . THR A 1 445 ? 3.205 30.203 14.305 1 96.75 445 THR A O 1
ATOM 3306 N N . ARG A 1 446 ? 2.262 28.625 15.539 1 96.56 446 ARG A N 1
ATOM 3307 C CA . ARG A 1 446 ? 0.956 28.828 14.922 1 96.56 446 ARG A CA 1
ATOM 3308 C C . ARG A 1 446 ? 0.403 30.203 15.266 1 96.56 446 ARG A C 1
ATOM 3310 O O . ARG A 1 446 ? -0.539 30.688 14.625 1 96.56 446 ARG A O 1
ATOM 3317 N N . GLY A 1 447 ? 0.937 30.891 16.25 1 97 447 GLY A N 1
ATOM 3318 C CA . GLY A 1 447 ? 0.55 32.281 16.531 1 97 447 GLY A CA 1
ATOM 3319 C C . GLY A 1 447 ? 0.702 33.188 15.328 1 97 447 GLY A C 1
ATOM 3320 O O . GLY A 1 447 ? 0.042 34.219 15.25 1 97 447 GLY A O 1
ATOM 3321 N N . GLN A 1 448 ? 1.519 32.812 14.383 1 95.56 448 GLN A N 1
ATOM 3322 C CA . GLN A 1 448 ? 1.787 33.625 13.188 1 95.56 448 GLN A CA 1
ATOM 3323 C C . GLN A 1 448 ? 0.522 33.812 12.359 1 95.56 448 GLN A C 1
ATOM 3325 O O . GLN A 1 448 ? 0.468 34.688 11.484 1 95.56 448 GLN A O 1
ATOM 3330 N N . CYS A 1 449 ? -0.481 33 12.633 1 95.94 449 CYS A N 1
ATOM 3331 C CA . CYS A 1 449 ? -1.711 33.031 11.852 1 95.94 449 CYS A CA 1
ATOM 3332 C C . CYS A 1 449 ? -2.631 34.156 12.328 1 95.94 449 CYS A C 1
ATOM 3334 O O . CYS A 1 449 ? -3.645 34.438 11.688 1 95.94 449 CYS A O 1
ATOM 3336 N N . MET A 1 450 ? -2.305 34.812 13.414 1 96.56 450 MET A N 1
ATOM 3337 C CA . MET A 1 450 ? -3.164 35.844 13.992 1 96.56 450 MET A CA 1
ATOM 3338 C C . MET A 1 450 ? -2.822 37.219 13.43 1 96.56 450 MET A C 1
ATOM 3340 O O . MET A 1 450 ? -1.772 37.375 12.812 1 96.56 450 MET A O 1
ATOM 3344 N N . PHE A 1 451 ? -3.723 38.094 13.68 1 95.38 451 PHE A N 1
ATOM 3345 C CA . PHE A 1 451 ? -3.549 39.5 13.242 1 95.38 451 PHE A CA 1
ATOM 3346 C C . PHE A 1 451 ? -3.299 40.406 14.43 1 95.38 451 PHE A C 1
ATOM 3348 O O . PHE A 1 451 ? -3.783 40.156 15.531 1 95.38 451 PHE A O 1
ATOM 3355 N N . LEU A 1 452 ? -2.555 41.469 14.141 1 94.94 452 LEU A N 1
ATOM 3356 C CA . LEU A 1 452 ? -2.348 42.5 15.156 1 94.94 452 LEU A CA 1
ATOM 3357 C C . LEU A 1 452 ? -3.439 43.562 15.086 1 94.94 452 LEU A C 1
ATOM 3359 O O . LEU A 1 452 ? -3.527 44.438 15.961 1 94.94 452 LEU A O 1
ATOM 3363 N N . THR A 1 453 ? -4.305 43.438 14.18 1 92.94 453 THR A N 1
ATOM 3364 C CA . THR A 1 453 ? -5.43 44.344 14.016 1 92.94 453 THR A CA 1
ATOM 3365 C C . THR A 1 453 ? -6.445 44.156 15.141 1 92.94 453 THR A C 1
ATOM 3367 O O . THR A 1 453 ? -6.906 43.031 15.391 1 92.94 453 THR A O 1
ATOM 3370 N N . GLU A 1 454 ? -6.891 45.25 15.711 1 91.06 454 GLU A N 1
ATOM 3371 C CA . GLU A 1 454 ? -7.824 45.188 16.828 1 91.06 454 GLU A CA 1
ATOM 3372 C C . GLU A 1 454 ? -9.25 44.938 16.344 1 91.06 454 GLU A C 1
ATOM 3374 O O . GLU A 1 454 ? -9.664 45.469 15.32 1 91.06 454 GLU A O 1
ATOM 3379 N N . GLY A 1 455 ? -9.891 44.125 17.078 1 91 455 GLY A N 1
ATOM 3380 C CA . GLY A 1 455 ? -11.32 43.969 16.859 1 91 455 GLY A CA 1
ATOM 3381 C C . GLY A 1 455 ? -11.664 42.844 15.93 1 91 455 GLY A C 1
ATOM 3382 O O . GLY A 1 455 ? -12.828 42.438 15.812 1 91 455 GLY A O 1
ATOM 3383 N N . HIS A 1 456 ? -10.75 42.344 15.219 1 94.69 456 HIS A N 1
ATOM 3384 C CA . HIS A 1 456 ? -10.984 41.219 14.336 1 94.69 456 HIS A CA 1
ATOM 3385 C C . HIS A 1 456 ? -11.148 39.906 15.125 1 94.69 456 HIS A C 1
ATOM 3387 O O . HIS A 1 456 ? -10.523 39.75 16.172 1 94.69 456 HIS A O 1
ATOM 3393 N N . PRO A 1 457 ? -12 38.969 14.648 1 96.12 457 PRO A N 1
ATOM 3394 C CA . PRO A 1 457 ? -12.203 37.719 15.375 1 96.12 457 PRO A CA 1
ATOM 3395 C C . PRO A 1 457 ? -10.898 36.938 15.594 1 96.12 457 PRO A C 1
ATOM 3397 O O . PRO A 1 457 ? -10.758 36.219 16.578 1 96.12 457 PRO A O 1
ATOM 3400 N N . ASN A 1 458 ? -9.953 37.094 14.734 1 96.69 458 ASN A N 1
ATOM 3401 C CA . ASN A 1 458 ? -8.68 36.375 14.844 1 96.69 458 ASN A CA 1
ATOM 3402 C C . ASN A 1 458 ? -7.559 37.312 15.266 1 96.69 458 ASN A C 1
ATOM 3404 O O . ASN A 1 458 ? -6.387 37.062 14.984 1 96.69 458 ASN A O 1
ATOM 3408 N N . SER A 1 459 ? -7.863 38.375 15.898 1 96.12 459 SER A N 1
ATOM 3409 C CA . SER A 1 459 ? -6.863 39.25 16.5 1 96.12 459 SER A CA 1
ATOM 3410 C C . SER A 1 459 ? -6.105 38.531 17.609 1 96.12 459 SER A C 1
ATOM 3412 O O . SER A 1 459 ? -6.688 37.75 18.375 1 96.12 459 SER A O 1
ATOM 3414 N N . LEU A 1 460 ? -4.863 38.875 17.656 1 96.62 460 LEU A N 1
ATOM 3415 C CA . LEU A 1 460 ? -4.047 38.375 18.75 1 96.62 460 LEU A CA 1
ATOM 3416 C C . LEU A 1 460 ? -4.594 38.844 20.094 1 96.62 460 LEU A C 1
ATOM 3418 O O . LEU A 1 460 ? -5.039 39.969 20.234 1 96.62 460 LEU A O 1
ATOM 3422 N N . GLY A 1 461 ? -4.516 37.969 21.062 1 95.69 461 GLY A N 1
ATOM 3423 C CA . GLY A 1 461 ? -4.918 38.281 22.422 1 95.69 461 GLY A CA 1
ATOM 3424 C C . GLY A 1 461 ? -4.387 37.312 23.438 1 95.69 461 GLY A C 1
ATOM 3425 O O . GLY A 1 461 ? -4.043 36.156 23.109 1 95.69 461 GLY A O 1
ATOM 3426 N N . PRO A 1 462 ? -4.316 37.812 24.734 1 96.31 462 PRO A N 1
ATOM 3427 C CA . PRO A 1 462 ? -3.828 36.938 25.797 1 96.31 462 PRO A CA 1
ATOM 3428 C C . PRO A 1 462 ? -4.688 35.688 25.984 1 96.31 462 PRO A C 1
ATOM 3430 O O . PRO A 1 462 ? -5.879 35.781 26.297 1 96.31 462 PRO A O 1
ATOM 3433 N N . GLY A 1 463 ? -4.016 34.5 25.812 1 97 463 GLY A N 1
ATOM 3434 C CA . GLY A 1 463 ? -4.711 33.25 26.047 1 97 463 GLY A CA 1
ATOM 3435 C C . GLY A 1 463 ? -5.656 32.875 24.922 1 97 463 GLY A C 1
ATOM 3436 O O . GLY A 1 463 ? -6.484 31.984 25.078 1 97 463 GLY A O 1
ATOM 3437 N N . LYS A 1 464 ? -5.582 33.594 23.875 1 97.06 464 LYS A N 1
ATOM 3438 C CA . LYS A 1 464 ? -6.453 33.344 22.734 1 97.06 464 LYS A CA 1
ATOM 3439 C C . LYS A 1 464 ? -5.805 32.375 21.734 1 97.06 464 LYS A C 1
ATOM 3441 O O . LYS A 1 464 ? -4.602 32.469 21.484 1 97.06 464 LYS A O 1
ATOM 3446 N N . ARG A 1 465 ? -6.629 31.484 21.203 1 97.06 465 ARG A N 1
ATOM 3447 C CA . ARG A 1 465 ? -6.141 30.547 20.188 1 97.06 465 ARG A CA 1
ATOM 3448 C C . ARG A 1 465 ? -6.086 31.203 18.812 1 97.06 465 ARG A C 1
ATOM 3450 O O . ARG A 1 465 ? -6.984 31.953 18.453 1 97.06 465 ARG A O 1
ATOM 3457 N N . PRO A 1 466 ? -5.016 30.891 18.094 1 97.5 466 PRO A N 1
ATOM 3458 C CA . PRO A 1 466 ? -5.059 31.281 16.688 1 97.5 466 PRO A CA 1
ATOM 3459 C C . PRO A 1 466 ? -6.023 30.422 15.867 1 97.5 466 PRO A C 1
ATOM 3461 O O . PRO A 1 466 ? -6.203 29.234 16.172 1 97.5 466 PRO A O 1
ATOM 3464 N N . ARG A 1 467 ? -6.645 30.984 14.836 1 97.38 467 ARG A N 1
ATOM 3465 C CA . ARG A 1 467 ? -7.422 30.172 13.898 1 97.38 467 ARG A CA 1
ATOM 3466 C C . ARG A 1 467 ? -6.52 29.219 13.125 1 97.38 467 ARG A C 1
ATOM 3468 O O . ARG A 1 467 ? -5.66 29.656 12.359 1 97.38 467 ARG A O 1
ATOM 3475 N N . THR A 1 468 ? -6.703 27.953 13.312 1 97.19 468 THR A N 1
ATOM 3476 C CA . THR A 1 468 ? -5.82 26.969 12.68 1 97.19 468 THR A CA 1
ATOM 3477 C C . THR A 1 468 ? -6.348 26.578 11.305 1 97.19 468 THR A C 1
ATOM 3479 O O . THR A 1 468 ? -7.531 26.734 11.016 1 97.19 468 THR A O 1
ATOM 3482 N N . THR A 1 469 ? -5.469 26.078 10.422 1 97.12 469 THR A N 1
ATOM 3483 C CA . THR A 1 469 ? -5.836 25.562 9.109 1 97.12 469 THR A CA 1
ATOM 3484 C C . THR A 1 469 ? -6.184 24.078 9.195 1 97.12 469 THR A C 1
ATOM 3486 O O . THR A 1 469 ? -6.641 23.484 8.211 1 97.12 469 THR A O 1
ATOM 3489 N N . LEU A 1 470 ? -5.934 23.375 10.273 1 98.06 470 LEU A N 1
ATOM 3490 C CA . LEU A 1 470 ? -6.129 21.938 10.422 1 98.06 470 LEU A CA 1
ATOM 3491 C C . LEU A 1 470 ? -7.602 21.578 10.297 1 98.06 470 LEU A C 1
ATOM 3493 O O . LEU A 1 470 ? -8.43 22.031 11.086 1 98.06 470 LEU A O 1
ATOM 3497 N N . SER A 1 471 ? -7.859 20.734 9.305 1 98.19 471 SER A N 1
ATOM 3498 C CA . SER A 1 471 ? -9.266 20.578 8.938 1 98.19 471 SER A CA 1
ATOM 3499 C C . SER A 1 471 ? -9.594 19.125 8.594 1 98.19 471 SER A C 1
ATOM 3501 O O . SER A 1 471 ? -9.938 18.812 7.453 1 98.19 471 SER A O 1
ATOM 3503 N N . PRO A 1 472 ? -9.609 18.203 9.578 1 98.69 472 PRO A N 1
ATOM 3504 C CA . PRO A 1 472 ? -10.055 16.828 9.352 1 98.69 472 PRO A CA 1
ATOM 3505 C C . PRO A 1 472 ? -11.562 16.719 9.141 1 98.69 472 PRO A C 1
ATOM 3507 O O . PRO A 1 472 ? -12.305 17.625 9.539 1 98.69 472 PRO A O 1
ATOM 3510 N N . SER A 1 473 ? -12 15.602 8.539 1 98.88 473 SER A N 1
ATOM 3511 C CA . SER A 1 473 ? -13.406 15.477 8.164 1 98.88 473 SER A CA 1
ATOM 3512 C C . SER A 1 473 ? -13.938 14.078 8.461 1 98.88 473 SER A C 1
ATOM 3514 O O . SER A 1 473 ? -13.227 13.086 8.281 1 98.88 473 SER A O 1
ATOM 3516 N N . VAL A 1 474 ? -15.172 14.039 8.906 1 98.88 474 VAL A N 1
ATOM 3517 C CA . VAL A 1 474 ? -15.938 12.797 8.977 1 98.88 474 VAL A CA 1
ATOM 3518 C C . VAL A 1 474 ? -17.312 13.008 8.344 1 98.88 474 VAL A C 1
ATOM 3520 O O . VAL A 1 474 ? -17.922 14.062 8.516 1 98.88 474 VAL A O 1
ATOM 3523 N N . ALA A 1 475 ? -17.75 12.086 7.562 1 98.75 475 ALA A N 1
ATOM 3524 C CA . ALA A 1 475 ? -19.094 12.125 7 1 98.75 475 ALA A CA 1
ATOM 3525 C C . ALA A 1 475 ? -19.891 10.875 7.375 1 98.75 475 ALA A C 1
ATOM 3527 O O . ALA A 1 475 ? -19.344 9.766 7.375 1 98.75 475 ALA A O 1
ATOM 3528 N N . LEU A 1 476 ? -21.094 11.094 7.797 1 98.19 476 LEU A N 1
ATOM 3529 C CA . LEU A 1 476 ? -22.078 10.023 7.895 1 98.19 476 LEU A CA 1
ATOM 3530 C C . LEU A 1 476 ? -22.953 9.977 6.645 1 98.19 476 LEU A C 1
ATOM 3532 O O . LEU A 1 476 ? -23.125 10.984 5.961 1 98.19 476 LEU A O 1
ATOM 3536 N N . ARG A 1 477 ? -23.406 8.875 6.266 1 97.81 477 ARG A N 1
ATOM 3537 C CA . ARG A 1 477 ? -24.375 8.68 5.195 1 97.81 477 ARG A CA 1
ATOM 3538 C C . ARG A 1 477 ? -25.625 7.965 5.715 1 97.81 477 ARG A C 1
ATOM 3540 O O . ARG A 1 477 ? -25.531 6.859 6.25 1 97.81 477 ARG A O 1
ATOM 3547 N N . ASP A 1 478 ? -26.812 8.594 5.586 1 96.56 478 ASP A N 1
ATOM 3548 C CA . ASP A 1 478 ? -28.078 8.055 6.09 1 96.56 478 ASP A CA 1
ATOM 3549 C C . ASP A 1 478 ? -27.969 7.711 7.574 1 96.56 478 ASP A C 1
ATOM 3551 O O . ASP A 1 478 ? -28.438 6.652 8.008 1 96.56 478 ASP A O 1
ATOM 3555 N N . GLY A 1 479 ? -27.234 8.531 8.281 1 95.5 479 GLY A N 1
ATOM 3556 C CA . GLY A 1 479 ? -27.141 8.422 9.734 1 95.5 479 GLY A CA 1
ATOM 3557 C C . GLY A 1 479 ? -26.109 7.402 10.18 1 95.5 479 GLY A C 1
ATOM 3558 O O . GLY A 1 479 ? -25.906 7.203 11.383 1 95.5 479 GLY A O 1
ATOM 3559 N N . ARG A 1 480 ? -25.391 6.75 9.242 1 96.38 480 ARG A N 1
ATOM 3560 C CA . ARG A 1 480 ? -24.391 5.742 9.57 1 96.38 480 ARG A CA 1
ATOM 3561 C C . ARG A 1 480 ? -22.984 6.227 9.203 1 96.38 480 ARG A C 1
ATOM 3563 O O . ARG A 1 480 ? -22.812 6.98 8.242 1 96.38 480 ARG A O 1
ATOM 3570 N N . PRO A 1 481 ? -21.953 5.793 10.023 1 98.06 481 PRO A N 1
ATOM 3571 C CA . PRO A 1 481 ? -20.594 6.18 9.656 1 98.06 481 PRO A CA 1
ATOM 3572 C C . PRO A 1 481 ? -20.234 5.789 8.227 1 98.06 481 PRO A C 1
ATOM 3574 O O . PRO A 1 481 ? -20.484 4.656 7.805 1 98.06 481 PRO A O 1
ATOM 3577 N N . TYR A 1 482 ? -19.594 6.699 7.492 1 98.25 482 TYR A N 1
ATOM 3578 C CA . TYR A 1 482 ? -19.359 6.426 6.078 1 98.25 482 TYR A CA 1
ATOM 3579 C C . TYR A 1 482 ? -17.906 6.641 5.711 1 98.25 482 TYR A C 1
ATOM 3581 O O . TYR A 1 482 ? -17.234 5.719 5.242 1 98.25 482 TYR A O 1
ATOM 3589 N N . VAL A 1 483 ? -17.328 7.867 5.98 1 98.88 483 VAL A N 1
ATOM 3590 C CA . VAL A 1 483 ? -15.953 8.094 5.574 1 98.88 483 VAL A CA 1
ATOM 3591 C C . VAL A 1 483 ? -15.305 9.133 6.484 1 98.88 483 VAL A C 1
ATOM 3593 O O . VAL A 1 483 ? -15.953 10.109 6.867 1 98.88 483 VAL A O 1
ATOM 3596 N N . ALA A 1 484 ? -14.102 8.898 6.973 1 98.94 484 ALA A N 1
ATOM 3597 C CA . ALA A 1 484 ? -13.172 9.852 7.562 1 98.94 484 ALA A CA 1
ATOM 3598 C C . ALA A 1 484 ? -12.047 10.195 6.586 1 98.94 484 ALA A C 1
ATOM 3600 O O . ALA A 1 484 ? -11.469 9.305 5.965 1 98.94 484 ALA A O 1
ATOM 3601 N N . PHE A 1 485 ? -11.727 11.469 6.387 1 98.94 485 PHE A N 1
ATOM 3602 C CA . PHE A 1 485 ? -10.75 11.836 5.367 1 98.94 485 PHE A CA 1
ATOM 3603 C C . PHE A 1 485 ? -10.086 13.172 5.707 1 98.94 485 PHE A C 1
ATOM 3605 O O . PHE A 1 485 ? -10.633 13.961 6.48 1 98.94 485 PHE A O 1
ATOM 3612 N N . GLY A 1 486 ? -8.969 13.398 5.203 1 98.62 486 GLY A N 1
ATOM 3613 C CA . GLY A 1 486 ? -8.18 14.609 5.387 1 98.62 486 GLY A CA 1
ATOM 3614 C C . GLY A 1 486 ? -6.984 14.688 4.457 1 98.62 486 GLY A C 1
ATOM 3615 O O . GLY A 1 486 ? -6.75 13.781 3.66 1 98.62 486 GLY A O 1
ATOM 3616 N N . THR A 1 487 ? -6.352 15.781 4.465 1 98.12 487 THR A N 1
ATOM 3617 C CA . THR A 1 487 ? -5.152 16.031 3.672 1 98.12 487 THR A CA 1
ATOM 3618 C C . THR A 1 487 ? -4.312 17.141 4.297 1 98.12 487 THR A C 1
ATOM 3620 O O . THR A 1 487 ? -4.848 18.031 4.953 1 98.12 487 THR A O 1
ATOM 3623 N N . PRO A 1 488 ? -2.994 17.016 4.172 1 95.44 488 PRO A N 1
ATOM 3624 C CA . PRO A 1 488 ? -2.205 18.219 4.418 1 95.44 488 PRO A CA 1
ATOM 3625 C C . PRO A 1 488 ? -2.42 19.297 3.355 1 95.44 488 PRO A C 1
ATOM 3627 O O . PRO A 1 488 ? -2.98 19.016 2.291 1 95.44 488 PRO A O 1
ATOM 3630 N N . GLY A 1 489 ? -2.047 20.609 3.73 1 94.25 489 GLY A N 1
ATOM 3631 C CA . GLY A 1 489 ? -2.104 21.578 2.646 1 94.25 489 GLY A CA 1
ATOM 3632 C C . GLY A 1 489 ? -2.488 22.969 3.109 1 94.25 489 GLY A C 1
ATOM 3633 O O . GLY A 1 489 ? -2.99 23.766 2.322 1 94.25 489 GLY A O 1
ATOM 3634 N N . GLY A 1 490 ? -2.293 23.297 4.406 1 94.25 490 GLY A N 1
ATOM 3635 C CA . GLY A 1 490 ? -2.611 24.625 4.883 1 94.25 490 GLY A CA 1
ATOM 3636 C C . GLY A 1 490 ? -4.012 25.078 4.508 1 94.25 490 GLY A C 1
ATOM 3637 O O . GLY A 1 490 ? -4.984 24.375 4.762 1 94.25 490 GLY A O 1
ATOM 3638 N N . ASP A 1 491 ? -4.012 26.172 3.812 1 95.75 491 ASP A N 1
ATOM 3639 C CA . ASP A 1 491 ? -5.289 26.781 3.467 1 95.75 491 ASP A CA 1
ATOM 3640 C C . ASP A 1 491 ? -5.988 26.016 2.35 1 95.75 491 ASP A C 1
ATOM 3642 O O . ASP A 1 491 ? -7.172 26.234 2.086 1 95.75 491 ASP A O 1
ATOM 3646 N N . ARG A 1 492 ? -5.316 25.062 1.775 1 96.81 492 ARG A N 1
ATOM 3647 C CA . ARG A 1 492 ? -5.863 24.359 0.619 1 96.81 492 ARG A CA 1
ATOM 3648 C C . ARG A 1 492 ? -6.555 23.078 1.041 1 96.81 492 ARG A C 1
ATOM 3650 O O . ARG A 1 492 ? -7.223 22.422 0.23 1 96.81 492 ARG A O 1
ATOM 3657 N N . GLN A 1 493 ? -6.484 22.688 2.264 1 97.62 493 GLN A N 1
ATOM 3658 C CA . GLN A 1 493 ? -7 21.422 2.746 1 97.62 493 GLN A CA 1
ATOM 3659 C C . GLN A 1 493 ? -8.469 21.25 2.367 1 97.62 493 GLN A C 1
ATOM 3661 O O . GLN A 1 493 ? -8.844 20.219 1.791 1 97.62 493 GLN A O 1
ATOM 3666 N N . ASP A 1 494 ? -9.242 22.281 2.596 1 98.19 494 ASP A N 1
ATOM 3667 C CA . ASP A 1 494 ? -10.688 22.141 2.4 1 98.19 494 ASP A CA 1
ATOM 3668 C C . ASP A 1 494 ? -11.062 22.344 0.938 1 98.19 494 ASP A C 1
ATOM 3670 O O . ASP A 1 494 ? -12.25 22.312 0.586 1 98.19 494 ASP A O 1
ATOM 3674 N N . GLN A 1 495 ? -10.078 22.656 0.119 1 98.38 495 GLN A N 1
ATOM 3675 C CA . GLN A 1 495 ? -10.312 22.656 -1.322 1 98.38 495 GLN A CA 1
ATOM 3676 C C . GLN A 1 495 ? -10.078 21.266 -1.912 1 98.38 495 GLN A C 1
ATOM 3678 O O . GLN A 1 495 ? -10.898 20.781 -2.689 1 98.38 495 GLN A O 1
ATOM 3683 N N . TRP A 1 496 ? -9.055 20.656 -1.509 1 98.31 496 TRP A N 1
ATOM 3684 C CA . TRP A 1 496 ? -8.711 19.344 -2.057 1 98.31 496 TRP A CA 1
ATOM 3685 C C . TRP A 1 496 ? -9.594 18.25 -1.455 1 98.31 496 TRP A C 1
ATOM 3687 O O . TRP A 1 496 ? -10.016 17.328 -2.156 1 98.31 496 TRP A O 1
ATOM 3697 N N . THR A 1 497 ? -9.891 18.297 -0.13 1 98.69 497 THR A N 1
ATOM 3698 C CA . THR A 1 497 ? -10.773 17.297 0.464 1 98.69 497 THR A CA 1
ATOM 3699 C C . THR A 1 497 ? -12.195 17.469 -0.054 1 98.69 497 THR A C 1
ATOM 3701 O O . THR A 1 497 ? -12.93 16.484 -0.197 1 98.69 497 THR A O 1
ATOM 3704 N N . LEU A 1 498 ? -12.562 18.719 -0.387 1 98.88 498 LEU A N 1
ATOM 3705 C CA . LEU A 1 498 ? -13.875 18.922 -0.986 1 98.88 498 LEU A CA 1
ATOM 3706 C C . LEU A 1 498 ? -14 18.188 -2.314 1 98.88 498 LEU A C 1
ATOM 3708 O O . LEU A 1 498 ? -15.016 17.547 -2.584 1 98.88 498 LEU A O 1
ATOM 3712 N N . GLN A 1 499 ? -12.992 18.344 -3.109 1 98.69 499 GLN A N 1
ATOM 3713 C CA . GLN A 1 499 ? -12.992 17.672 -4.406 1 98.69 499 GLN A CA 1
ATOM 3714 C C . GLN A 1 499 ? -13.117 16.156 -4.242 1 98.69 499 GLN A C 1
ATOM 3716 O O . GLN A 1 499 ? -13.883 15.516 -4.957 1 98.69 499 GLN A O 1
ATOM 3721 N N . PHE A 1 500 ? -12.375 15.578 -3.301 1 98.62 500 PHE A N 1
ATOM 3722 C CA . PHE A 1 500 ? -12.516 14.164 -2.98 1 98.62 500 PHE A CA 1
ATOM 3723 C C . PHE A 1 500 ? -13.961 13.828 -2.641 1 98.62 500 PHE A C 1
ATOM 3725 O O . PHE A 1 500 ? -14.531 12.883 -3.195 1 98.62 500 PHE A O 1
ATOM 3732 N N . PHE A 1 501 ? -14.531 14.594 -1.743 1 98.88 501 PHE A N 1
ATOM 3733 C CA . PHE A 1 501 ? -15.883 14.32 -1.259 1 98.88 501 PHE A CA 1
ATOM 3734 C C . PHE A 1 501 ? -16.891 14.438 -2.391 1 98.88 501 PHE A C 1
ATOM 3736 O O . PHE A 1 501 ? -17.781 13.594 -2.523 1 98.88 501 PHE A O 1
ATOM 3743 N N . LEU A 1 502 ? -16.797 15.469 -3.221 1 98.88 502 LEU A N 1
ATOM 3744 C CA . LEU A 1 502 ? -17.734 15.664 -4.324 1 98.88 502 LEU A CA 1
ATOM 3745 C C . LEU A 1 502 ? -17.625 14.523 -5.332 1 98.88 502 LEU A C 1
ATOM 3747 O O . LEU A 1 502 ? -18.625 14.125 -5.934 1 98.88 502 LEU A O 1
ATOM 3751 N N . ASN A 1 503 ? -16.391 14.055 -5.559 1 98.5 503 ASN A N 1
ATOM 3752 C CA . ASN A 1 503 ? -16.203 12.922 -6.453 1 98.5 503 ASN A CA 1
ATOM 3753 C C . ASN A 1 503 ? -16.938 11.68 -5.949 1 98.5 503 ASN A C 1
ATOM 3755 O O . ASN A 1 503 ? -17.453 10.898 -6.746 1 98.5 503 ASN A O 1
ATOM 3759 N N . VAL A 1 504 ? -16.969 11.508 -4.676 1 98.38 504 VAL A N 1
ATOM 3760 C CA . VAL A 1 504 ? -17.672 10.383 -4.07 1 98.38 504 VAL A CA 1
ATOM 3761 C C . VAL A 1 504 ? -19.172 10.648 -4.074 1 98.38 504 VAL A C 1
ATOM 3763 O O . VAL A 1 504 ? -19.953 9.82 -4.551 1 98.38 504 VAL A O 1
ATOM 3766 N N . ALA A 1 505 ? -19.578 11.805 -3.648 1 98.44 505 ALA A N 1
ATOM 3767 C CA . ALA A 1 505 ? -20.984 12.109 -3.363 1 98.44 505 ALA A CA 1
ATOM 3768 C C . ALA A 1 505 ? -21.766 12.383 -4.652 1 98.44 505 ALA A C 1
ATOM 3770 O O . ALA A 1 505 ? -22.891 11.914 -4.812 1 98.44 505 ALA A O 1
ATOM 3771 N N . ASP A 1 506 ? -21.156 13.164 -5.559 1 98.44 506 ASP A N 1
ATOM 3772 C CA . ASP A 1 506 ? -21.891 13.625 -6.73 1 98.44 506 ASP A CA 1
ATOM 3773 C C . ASP A 1 506 ? -21.594 12.758 -7.949 1 98.44 506 ASP A C 1
ATOM 3775 O O . ASP A 1 506 ? -22.438 12.594 -8.828 1 98.44 506 ASP A O 1
ATOM 3779 N N . PHE A 1 507 ? -20.391 12.188 -7.961 1 98.25 507 PHE A N 1
ATOM 3780 C CA . PHE A 1 507 ? -19.984 11.508 -9.188 1 98.25 507 PHE A CA 1
ATOM 3781 C C . PHE A 1 507 ? -19.844 10.008 -8.953 1 98.25 507 PHE A C 1
ATOM 3783 O O . PHE A 1 507 ? -19.516 9.258 -9.883 1 98.25 507 PHE A O 1
ATOM 3790 N N . GLY A 1 508 ? -19.969 9.539 -7.805 1 97.38 508 GLY A N 1
ATOM 3791 C CA . GLY A 1 508 ? -20.109 8.125 -7.508 1 97.38 508 GLY A CA 1
ATOM 3792 C C . GLY A 1 508 ? -18.781 7.371 -7.574 1 97.38 508 GLY A C 1
ATOM 3793 O O . GLY A 1 508 ? -18.766 6.152 -7.746 1 97.38 508 GLY A O 1
ATOM 3794 N N . LEU A 1 509 ? -17.703 8.031 -7.469 1 96.94 509 LEU A N 1
ATOM 3795 C CA . LEU A 1 509 ? -16.406 7.371 -7.512 1 96.94 509 LEU A CA 1
ATOM 3796 C C . LEU A 1 509 ? -16.109 6.645 -6.199 1 96.94 509 LEU A C 1
ATOM 3798 O O . LEU A 1 509 ? -16.594 7.059 -5.141 1 96.94 509 LEU A O 1
ATOM 3802 N N . ASP A 1 510 ? -15.336 5.504 -6.293 1 96.06 510 ASP A N 1
ATOM 3803 C CA . ASP A 1 510 ? -14.836 4.895 -5.062 1 96.06 510 ASP A CA 1
ATOM 3804 C C . ASP A 1 510 ? -13.773 5.777 -4.406 1 96.06 510 ASP A C 1
ATOM 3806 O O . ASP A 1 510 ? -13.328 6.766 -4.996 1 96.06 510 ASP A O 1
ATOM 3810 N N . PHE A 1 511 ? -13.398 5.469 -3.168 1 98 511 PHE A N 1
ATOM 3811 C CA . PHE A 1 511 ? -12.508 6.336 -2.404 1 98 511 PHE A CA 1
ATOM 3812 C C . PHE A 1 511 ? -11.172 6.5 -3.117 1 98 511 PHE A C 1
ATOM 3814 O O . PHE A 1 511 ? -10.625 7.602 -3.174 1 98 511 PHE A O 1
ATOM 3821 N N . GLN A 1 512 ? -10.609 5.406 -3.643 1 96.56 512 GLN A N 1
ATOM 3822 C CA . GLN A 1 512 ? -9.281 5.48 -4.242 1 96.56 512 GLN A CA 1
ATOM 3823 C C . GLN A 1 512 ? -9.297 6.312 -5.52 1 96.56 512 GLN A C 1
ATOM 3825 O O . GLN A 1 512 ? -8.469 7.203 -5.699 1 96.56 512 GLN A O 1
ATOM 3830 N N . SER A 1 513 ? -10.227 6.059 -6.422 1 95.25 513 SER A N 1
ATOM 3831 C CA . SER A 1 513 ? -10.352 6.828 -7.656 1 95.25 513 SER A CA 1
ATOM 3832 C C . SER A 1 513 ? -10.586 8.305 -7.359 1 95.25 513 SER A C 1
ATOM 3834 O O . SER A 1 513 ? -10.117 9.172 -8.102 1 95.25 513 SER A O 1
ATOM 3836 N N . ALA A 1 514 ? -11.297 8.555 -6.301 1 97.06 514 ALA A N 1
ATOM 3837 C CA . ALA A 1 514 ? -11.609 9.93 -5.922 1 97.06 514 ALA A CA 1
ATOM 3838 C C . ALA A 1 514 ? -10.352 10.695 -5.543 1 97.06 514 ALA A C 1
ATOM 3840 O O . ALA A 1 514 ? -10.281 11.914 -5.723 1 97.06 514 ALA A O 1
ATOM 3841 N N . THR A 1 515 ? -9.328 10.023 -4.992 1 95.75 515 THR A N 1
ATOM 3842 C CA . THR A 1 515 ? -8.086 10.688 -4.613 1 95.75 515 THR A CA 1
ATOM 3843 C C . THR A 1 515 ? -7.211 10.945 -5.84 1 95.75 515 THR A C 1
ATOM 3845 O O . THR A 1 515 ? -6.211 11.656 -5.758 1 95.75 515 THR A O 1
ATOM 3848 N N . GLU A 1 516 ? -7.574 10.414 -6.996 1 94.06 516 GLU A N 1
ATOM 3849 C CA . GLU A 1 516 ? -6.684 10.391 -8.148 1 94.06 516 GLU A CA 1
ATOM 3850 C C . GLU A 1 516 ? -7.152 11.367 -9.227 1 94.06 516 GLU A C 1
ATOM 3852 O O . GLU A 1 516 ? -6.496 11.523 -10.258 1 94.06 516 GLU A O 1
ATOM 3857 N N . THR A 1 517 ? -8.289 12.078 -9.016 1 95 517 THR A N 1
ATOM 3858 C CA . THR A 1 517 ? -8.812 13.023 -9.992 1 95 517 THR A CA 1
ATOM 3859 C C . THR A 1 517 ? -7.953 14.281 -10.039 1 95 517 THR A C 1
ATOM 3861 O O . THR A 1 517 ? -7.164 14.531 -9.133 1 95 517 THR A O 1
ATOM 3864 N N . THR A 1 518 ? -8.07 15.023 -11.117 1 96.12 518 THR A N 1
ATOM 3865 C CA . THR A 1 518 ? -7.359 16.297 -11.25 1 96.12 518 THR A CA 1
ATOM 3866 C C . THR A 1 518 ? -7.652 17.203 -10.062 1 96.12 518 THR A C 1
ATOM 3868 O O . THR A 1 518 ? -8.812 17.469 -9.75 1 96.12 518 THR A O 1
ATOM 3871 N N . ALA A 1 519 ? -6.613 17.641 -9.414 1 96.75 519 ALA A N 1
ATOM 3872 C CA . ALA A 1 519 ? -6.77 18.547 -8.281 1 96.75 519 ALA A CA 1
ATOM 3873 C C . ALA A 1 519 ? -6.559 20 -8.711 1 96.75 519 ALA A C 1
ATOM 3875 O O . ALA A 1 519 ? -5.758 20.281 -9.602 1 96.75 519 ALA A O 1
ATOM 3876 N N . PHE A 1 520 ? -7.258 20.844 -8.086 1 98.56 520 PHE A N 1
ATOM 3877 C CA . PHE A 1 520 ? -7.141 22.281 -8.336 1 98.56 520 PHE A CA 1
ATOM 3878 C C . PHE A 1 520 ? -7.48 23.078 -7.078 1 98.56 520 PHE A C 1
ATOM 3880 O O . PHE A 1 520 ? -8.086 22.547 -6.145 1 98.56 520 PHE A O 1
ATOM 3887 N N . HIS A 1 521 ? -6.992 24.281 -6.988 1 98.44 521 HIS A N 1
ATOM 3888 C CA . HIS A 1 521 ? -7.367 25.203 -5.918 1 98.44 521 HIS A CA 1
ATOM 3889 C C . HIS A 1 521 ? -7.164 26.656 -6.344 1 98.44 521 HIS A C 1
ATOM 3891 O O . HIS A 1 521 ? -6.551 26.922 -7.379 1 98.44 521 HIS A O 1
ATOM 3897 N N . THR A 1 522 ? -7.711 27.594 -5.609 1 98.38 522 THR A N 1
ATOM 3898 C CA . THR A 1 522 ? -7.438 29 -5.824 1 98.38 522 THR A CA 1
ATOM 3899 C C . THR A 1 522 ? -6.473 29.547 -4.77 1 98.38 522 THR A C 1
ATOM 3901 O O . THR A 1 522 ? -6.504 29.109 -3.615 1 98.38 522 THR A O 1
ATOM 3904 N N . ASP A 1 523 ? -5.621 30.422 -5.156 1 96.69 523 ASP A N 1
ATOM 3905 C CA . ASP A 1 523 ? -4.707 31.109 -4.258 1 96.69 523 ASP A CA 1
ATOM 3906 C C . ASP A 1 523 ? -5.152 32.562 -4.027 1 96.69 523 ASP A C 1
ATOM 3908 O O . ASP A 1 523 ? -4.355 33.406 -3.625 1 96.69 523 ASP A O 1
ATOM 3912 N N . GLN A 1 524 ? -6.391 32.781 -4.297 1 96.06 524 GLN A N 1
ATOM 3913 C CA . GLN A 1 524 ? -6.887 34.156 -4.203 1 96.06 524 GLN A CA 1
ATOM 3914 C C . GLN A 1 524 ? -6.953 34.625 -2.75 1 96.06 524 GLN A C 1
ATOM 3916 O O . GLN A 1 524 ? -6.781 35.812 -2.463 1 96.06 524 GLN A O 1
ATOM 3921 N N . VAL A 1 525 ? -7.191 33.75 -1.846 1 94.06 525 VAL A N 1
ATOM 3922 C CA . VAL A 1 525 ? -7.387 34.094 -0.44 1 94.06 525 VAL A CA 1
ATOM 3923 C C . VAL A 1 525 ? -6.035 34.188 0.264 1 94.06 525 VAL A C 1
ATOM 3925 O O . VAL A 1 525 ? -5.188 33.281 0.102 1 94.06 525 VAL A O 1
ATOM 3928 N N . PRO A 1 526 ? -5.836 35.281 1.052 1 93.56 526 PRO A N 1
ATOM 3929 C CA . PRO A 1 526 ? -4.559 35.375 1.767 1 93.56 526 PRO A CA 1
ATOM 3930 C C . PRO A 1 526 ? -4.262 34.156 2.605 1 93.56 526 PRO A C 1
ATOM 3932 O O . PRO A 1 526 ? -5.137 33.656 3.322 1 93.56 526 PRO A O 1
ATOM 3935 N N . ALA A 1 527 ? -3.004 33.688 2.504 1 93.62 527 ALA A N 1
ATOM 3936 C CA . ALA A 1 527 ? -2.576 32.531 3.303 1 93.62 527 ALA A CA 1
ATOM 3937 C C . ALA A 1 527 ? -2.635 32.844 4.793 1 93.62 527 ALA A C 1
ATOM 3939 O O . ALA A 1 527 ? -2.373 33.969 5.203 1 93.62 527 ALA A O 1
ATOM 3940 N N . SER A 1 528 ? -2.934 31.812 5.547 1 94.94 528 SER A N 1
ATOM 3941 C CA . SER A 1 528 ? -2.984 31.984 6.996 1 94.94 528 SER A CA 1
ATOM 3942 C C . SER A 1 528 ? -1.599 32.25 7.566 1 94.94 528 SER A C 1
ATOM 3944 O O . SER A 1 528 ? -1.467 32.969 8.57 1 94.94 528 SER A O 1
ATOM 3946 N N . PHE A 1 529 ? -0.596 31.812 6.941 1 93.94 529 PHE A N 1
ATOM 3947 C CA . PHE A 1 529 ? 0.766 31.875 7.457 1 93.94 529 PHE A CA 1
ATOM 3948 C C . PHE A 1 529 ? 1.478 33.125 6.93 1 93.94 529 PHE A C 1
ATOM 3950 O O . PHE A 1 529 ? 1.218 33.562 5.809 1 93.94 529 PHE A O 1
ATOM 3957 N N . THR A 1 530 ? 2.338 33.688 7.809 1 91.5 530 THR A N 1
ATOM 3958 C CA . THR A 1 530 ? 3.207 34.75 7.352 1 91.5 530 THR A CA 1
ATOM 3959 C C . THR A 1 530 ? 4 34.312 6.121 1 91.5 530 THR A C 1
ATOM 3961 O O . THR A 1 530 ? 4.496 33.188 6.055 1 91.5 530 THR A O 1
ATOM 3964 N N . PRO A 1 531 ? 4.07 35.125 4.996 1 90.81 531 PRO A N 1
ATOM 3965 C CA . PRO A 1 531 ? 3.734 36.562 4.953 1 90.81 531 PRO A CA 1
ATOM 3966 C C . PRO A 1 531 ? 2.32 36.812 4.434 1 90.81 531 PRO A C 1
ATOM 3968 O O . PRO A 1 531 ? 2.051 37.875 3.867 1 90.81 531 PRO A O 1
ATOM 3971 N N . HIS A 1 532 ? 1.436 35.844 4.449 1 92.69 532 HIS A N 1
ATOM 3972 C CA . HIS A 1 532 ? 0.035 35.938 4.059 1 92.69 532 HIS A CA 1
ATOM 3973 C C . HIS A 1 532 ? -0.099 36.219 2.564 1 92.69 532 HIS A C 1
ATOM 3975 O O . HIS A 1 532 ? -0.868 37.094 2.162 1 92.69 532 HIS A O 1
ATOM 3981 N N . ALA A 1 533 ? 0.709 35.5 1.841 1 90.06 533 ALA A N 1
ATOM 3982 C CA . ALA A 1 533 ? 0.738 35.688 0.393 1 90.06 533 ALA A CA 1
ATOM 3983 C C . ALA A 1 533 ? -0.587 35.281 -0.241 1 90.06 533 ALA A C 1
ATOM 3985 O O . ALA A 1 533 ? -1.276 34.406 0.269 1 90.06 533 ALA A O 1
ATOM 3986 N N . HIS A 1 534 ? -0.991 35.969 -1.301 1 93.75 534 HIS A N 1
ATOM 3987 C CA . HIS A 1 534 ? -2.164 35.594 -2.082 1 93.75 534 HIS A CA 1
ATOM 3988 C C . HIS A 1 534 ? -2.018 36.031 -3.537 1 93.75 534 HIS A C 1
ATOM 3990 O O . HIS A 1 534 ? -1.204 36.906 -3.85 1 93.75 534 HIS A O 1
ATOM 3996 N N . ARG A 1 535 ? -2.693 35.375 -4.453 1 96.19 535 ARG A N 1
ATOM 3997 C CA . ARG A 1 535 ? -2.717 35.625 -5.887 1 96.19 535 ARG A CA 1
ATOM 3998 C C . ARG A 1 535 ? -4.148 35.75 -6.395 1 96.19 535 ARG A C 1
ATOM 4000 O O . ARG A 1 535 ? -4.746 34.781 -6.84 1 96.19 535 ARG A O 1
ATOM 4007 N N . PRO A 1 536 ? -4.672 37.031 -6.441 1 96.31 536 PRO A N 1
ATOM 4008 C CA . PRO A 1 536 ? -6.059 37.25 -6.867 1 96.31 536 PRO A CA 1
ATOM 4009 C C . PRO A 1 536 ? -6.34 36.688 -8.258 1 96.31 536 PRO A C 1
ATOM 4011 O O . PRO A 1 536 ? -5.574 36.938 -9.195 1 96.31 536 PRO A O 1
ATOM 4014 N N . GLY A 1 537 ? -7.348 35.906 -8.375 1 96.88 537 GLY A N 1
ATOM 4015 C CA . GLY A 1 537 ? -7.828 35.406 -9.656 1 96.88 537 GLY A CA 1
ATOM 4016 C C . GLY A 1 537 ? -7.125 34.125 -10.102 1 96.88 537 GLY A C 1
ATOM 4017 O O . GLY A 1 537 ? -7.512 33.531 -11.094 1 96.88 537 GLY A O 1
ATOM 4018 N N . VAL A 1 538 ? -6.188 33.656 -9.344 1 98.19 538 VAL A N 1
ATOM 4019 C CA . VAL A 1 538 ? -5.371 32.531 -9.797 1 98.19 538 VAL A CA 1
ATOM 4020 C C . VAL A 1 538 ? -6.039 31.234 -9.414 1 98.19 538 VAL A C 1
ATOM 4022 O O . VAL A 1 538 ? -6.48 31.062 -8.273 1 98.19 538 VAL A O 1
ATOM 4025 N N . VAL A 1 539 ? -6.109 30.359 -10.352 1 98.56 539 VAL A N 1
ATOM 4026 C CA . VAL A 1 539 ? -6.469 28.953 -10.164 1 98.56 539 VAL A CA 1
ATOM 4027 C C . VAL A 1 539 ? -5.266 28.062 -10.469 1 98.56 539 VAL A C 1
ATOM 4029 O O . VAL A 1 539 ? -4.73 28.094 -11.586 1 98.56 539 VAL A O 1
ATOM 4032 N N . VAL A 1 540 ? -4.816 27.344 -9.508 1 98.38 540 VAL A N 1
ATOM 4033 C CA . VAL A 1 540 ? -3.752 26.359 -9.688 1 98.38 540 VAL A CA 1
ATOM 4034 C C . VAL A 1 540 ? -4.355 25 -10.008 1 98.38 540 VAL A C 1
ATOM 4036 O O . VAL A 1 540 ? -5.246 24.531 -9.305 1 98.38 540 VAL A O 1
ATOM 4039 N N . ALA A 1 541 ? -3.93 24.391 -11.078 1 98.44 541 ALA A N 1
ATOM 4040 C CA . ALA A 1 541 ? -4.449 23.094 -11.469 1 98.44 541 ALA A CA 1
ATOM 4041 C C . ALA A 1 541 ? -3.318 22.172 -11.914 1 98.44 541 ALA A C 1
ATOM 4043 O O . ALA A 1 541 ? -2.299 22.625 -12.438 1 98.44 541 ALA A O 1
ATOM 4044 N N . GLU A 1 542 ? -3.459 20.875 -11.672 1 96.19 542 GLU A N 1
ATOM 4045 C CA . GLU A 1 542 ? -2.502 19.891 -12.156 1 96.19 542 GLU A CA 1
ATOM 4046 C C . GLU A 1 542 ? -2.533 19.797 -13.68 1 96.19 542 GLU A C 1
ATOM 4048 O O . GLU A 1 542 ? -3.58 20.016 -14.297 1 96.19 542 GLU A O 1
ATOM 4053 N N . GLN A 1 543 ? -1.464 19.375 -14.242 1 96.12 543 GLN A N 1
ATOM 4054 C CA . GLN A 1 543 ? -1.306 19.25 -15.688 1 96.12 543 GLN A CA 1
ATOM 4055 C C . GLN A 1 543 ? -2.225 18.172 -16.25 1 96.12 543 GLN A C 1
ATOM 4057 O O . GLN A 1 543 ? -2.432 18.094 -17.469 1 96.12 543 GLN A O 1
ATOM 4062 N N . THR A 1 544 ? -2.77 17.391 -15.383 1 94.44 544 THR A N 1
ATOM 4063 C CA . THR A 1 544 ? -3.74 16.406 -15.82 1 94.44 544 THR A CA 1
ATOM 4064 C C . THR A 1 544 ? -5.035 17.062 -16.281 1 94.44 544 THR A C 1
ATOM 4066 O O . THR A 1 544 ? -5.887 16.438 -16.891 1 94.44 544 THR A O 1
ATOM 4069 N N . CYS A 1 545 ? -5.227 18.344 -15.969 1 97.56 545 CYS A N 1
ATOM 4070 C CA . CYS A 1 545 ? -6.379 19.094 -16.469 1 97.56 545 CYS A CA 1
ATOM 4071 C C . CYS A 1 545 ? -6.352 19.188 -17.984 1 97.56 545 CYS A C 1
ATOM 4073 O O . CYS A 1 545 ? -5.367 19.656 -18.562 1 97.56 545 CYS A O 1
ATOM 4075 N N . PRO A 1 546 ? -7.426 18.859 -18.672 1 97.5 546 PRO A N 1
ATOM 4076 C CA . PRO A 1 546 ? -7.43 18.922 -20.125 1 97.5 546 PRO A CA 1
ATOM 4077 C C . PRO A 1 546 ? -7.223 20.328 -20.672 1 97.5 546 PRO A C 1
ATOM 4079 O O . PRO A 1 546 ? -7.746 21.297 -20.109 1 97.5 546 PRO A O 1
ATOM 4082 N N . PRO A 1 547 ? -6.539 20.391 -21.781 1 98.25 547 PRO A N 1
ATOM 4083 C CA . PRO A 1 547 ? -6.242 21.703 -22.359 1 98.25 547 PRO A CA 1
ATOM 4084 C C . PRO A 1 547 ? -7.504 22.484 -22.703 1 98.25 547 PRO A C 1
ATOM 4086 O O . PRO A 1 547 ? -7.52 23.719 -22.562 1 98.25 547 PRO A O 1
ATOM 4089 N N . GLU A 1 548 ? -8.461 21.797 -23.125 1 98.5 548 GLU A N 1
ATOM 4090 C CA . GLU A 1 548 ? -9.695 22.5 -23.469 1 98.5 548 GLU A CA 1
ATOM 4091 C C . GLU A 1 548 ? -10.352 23.109 -22.234 1 98.5 548 GLU A C 1
ATOM 4093 O O . GLU A 1 548 ? -10.992 24.156 -22.312 1 98.5 548 GLU A O 1
ATOM 4098 N N . VAL A 1 549 ? -10.266 22.438 -21.078 1 98.75 549 VAL A N 1
ATOM 4099 C CA . VAL A 1 549 ? -10.789 22.953 -19.828 1 98.75 549 VAL A CA 1
ATOM 4100 C C . VAL A 1 549 ? -9.984 24.172 -19.391 1 98.75 549 VAL A C 1
ATOM 4102 O O . VAL A 1 549 ? -10.547 25.188 -18.969 1 98.75 549 VAL A O 1
ATOM 4105 N N . VAL A 1 550 ? -8.68 24.125 -19.5 1 98.81 550 VAL A N 1
ATOM 4106 C CA . VAL A 1 550 ? -7.801 25.234 -19.172 1 98.81 550 VAL A CA 1
ATOM 4107 C C . VAL A 1 550 ? -8.164 26.469 -20 1 98.81 550 VAL A C 1
ATOM 4109 O O . VAL A 1 550 ? -8.289 27.578 -19.484 1 98.81 550 VAL A O 1
ATOM 4112 N N . ALA A 1 551 ? -8.352 26.234 -21.312 1 98.75 551 ALA A N 1
ATOM 4113 C CA . ALA A 1 551 ? -8.688 27.312 -22.219 1 98.75 551 ALA A CA 1
ATOM 4114 C C . ALA A 1 551 ? -10.016 27.969 -21.844 1 98.75 551 ALA A C 1
ATOM 4116 O O . ALA A 1 551 ? -10.156 29.188 -21.875 1 98.75 551 ALA A O 1
ATOM 4117 N N . ASP A 1 552 ? -10.938 27.141 -21.531 1 98.81 552 ASP A N 1
ATOM 4118 C CA . ASP A 1 552 ? -12.25 27.656 -21.156 1 98.81 552 ASP A CA 1
ATOM 4119 C C . ASP A 1 552 ? -12.18 28.438 -19.844 1 98.81 552 ASP A C 1
ATOM 4121 O O . ASP A 1 552 ? -12.82 29.484 -19.703 1 98.81 552 ASP A O 1
ATOM 4125 N N . LEU A 1 553 ? -11.445 27.969 -18.844 1 98.88 553 LEU A N 1
ATOM 4126 C CA . LEU A 1 553 ? -11.273 28.688 -17.578 1 98.88 553 LEU A CA 1
ATOM 4127 C C . LEU A 1 553 ? -10.633 30.047 -17.812 1 98.88 553 LEU A C 1
ATOM 4129 O O . LEU A 1 553 ? -11.039 31.031 -17.203 1 98.88 553 LEU A O 1
ATOM 4133 N N . ARG A 1 554 ? -9.672 30.078 -18.672 1 98.75 554 ARG A N 1
ATOM 4134 C CA . ARG A 1 554 ? -9.039 31.344 -19 1 98.75 554 ARG A CA 1
ATOM 4135 C C . ARG A 1 554 ? -10.016 32.281 -19.703 1 98.75 554 ARG A C 1
ATOM 4137 O O . ARG A 1 554 ? -10.023 33.5 -19.438 1 98.75 554 ARG A O 1
ATOM 4144 N N . ALA A 1 555 ? -10.789 31.766 -20.547 1 98.69 555 ALA A N 1
ATOM 4145 C CA . ALA A 1 555 ? -11.805 32.562 -21.219 1 98.69 555 ALA A CA 1
ATOM 4146 C C . ALA A 1 555 ? -12.812 33.125 -20.234 1 98.69 555 ALA A C 1
ATOM 4148 O O . ALA A 1 555 ? -13.352 34.219 -20.453 1 98.69 555 ALA A O 1
ATOM 4149 N N . ARG A 1 556 ? -13.023 32.438 -19.156 1 98.62 556 ARG A N 1
ATOM 4150 C CA . ARG A 1 556 ? -13.938 32.875 -18.125 1 98.62 556 ARG A CA 1
ATOM 4151 C C . ARG A 1 556 ? -13.281 33.938 -17.219 1 98.62 556 ARG A C 1
ATOM 4153 O O . ARG A 1 556 ? -13.938 34.531 -16.359 1 98.62 556 ARG A O 1
ATOM 4160 N N . GLY A 1 557 ? -11.984 34.094 -17.375 1 98.62 557 GLY A N 1
ATOM 4161 C CA . GLY A 1 557 ? -11.312 35.156 -16.656 1 98.62 557 GLY A CA 1
ATOM 4162 C C . GLY A 1 557 ? -10.375 34.656 -15.578 1 98.62 557 GLY A C 1
ATOM 4163 O O . GLY A 1 557 ? -9.758 35.438 -14.867 1 98.62 557 GLY A O 1
ATOM 4164 N N . HIS A 1 558 ? -10.273 33.344 -15.375 1 98.69 558 HIS A N 1
ATOM 4165 C CA . HIS A 1 558 ? -9.32 32.812 -14.422 1 98.69 558 HIS A CA 1
ATOM 4166 C C . HIS A 1 558 ? -7.891 32.906 -14.945 1 98.69 558 HIS A C 1
ATOM 4168 O O . HIS A 1 558 ? -7.656 32.781 -16.141 1 98.69 558 HIS A O 1
ATOM 4174 N N . ASP A 1 559 ? -6.938 33.25 -14.094 1 98.56 559 ASP A N 1
ATOM 4175 C CA . ASP A 1 559 ? -5.52 33.062 -14.375 1 98.56 559 ASP A CA 1
ATOM 4176 C C . ASP A 1 559 ? -5.062 31.641 -13.977 1 98.56 559 ASP A C 1
ATOM 4178 O O . ASP A 1 559 ? -4.719 31.406 -12.82 1 98.56 559 ASP A O 1
ATOM 4182 N N . VAL A 1 560 ? -4.973 30.781 -14.953 1 98.69 560 VAL A N 1
ATOM 4183 C CA . VAL A 1 560 ? -4.73 29.375 -14.656 1 98.69 560 VAL A CA 1
ATOM 4184 C C . VAL A 1 560 ? -3.23 29.109 -14.586 1 98.69 560 VAL A C 1
ATOM 4186 O O . VAL A 1 560 ? -2.5 29.359 -15.547 1 98.69 560 VAL A O 1
ATOM 4189 N N . ASP A 1 561 ? -2.723 28.625 -13.461 1 98.38 561 ASP A N 1
ATOM 4190 C CA . ASP A 1 561 ? -1.35 28.188 -13.227 1 98.38 561 ASP A CA 1
ATOM 4191 C C . ASP A 1 561 ? -1.253 26.672 -13.195 1 98.38 561 ASP A C 1
ATOM 4193 O O . ASP A 1 561 ? -1.749 26.031 -12.266 1 98.38 561 ASP A O 1
ATOM 4197 N N . LEU A 1 562 ? -0.615 26.125 -14.203 1 98 562 LEU A N 1
ATOM 4198 C CA . LEU A 1 562 ? -0.498 24.688 -14.297 1 98 562 LEU A CA 1
ATOM 4199 C C . LEU A 1 562 ? 0.721 24.188 -13.523 1 98 562 LEU A C 1
ATOM 4201 O O . LEU A 1 562 ? 1.815 24.734 -13.664 1 98 562 LEU A O 1
ATOM 4205 N N . VAL A 1 563 ? 0.508 23.172 -12.672 1 95.94 563 VAL A N 1
ATOM 4206 C CA . VAL A 1 563 ? 1.571 22.531 -11.898 1 95.94 563 VAL A CA 1
ATOM 4207 C C . VAL A 1 563 ? 1.714 21.078 -12.32 1 95.94 563 VAL A C 1
ATOM 4209 O O . VAL A 1 563 ? 0.854 20.547 -13.023 1 95.94 563 VAL A O 1
ATOM 4212 N N . PRO A 1 564 ? 2.773 20.391 -11.977 1 93.56 564 PRO A N 1
ATOM 4213 C CA . PRO A 1 564 ? 2.986 19.016 -12.414 1 93.56 564 PRO A CA 1
ATOM 4214 C C . PRO A 1 564 ? 1.826 18.094 -12.047 1 93.56 564 PRO A C 1
ATOM 4216 O O . PRO A 1 564 ? 1.174 18.281 -11.023 1 93.56 564 PRO A O 1
ATOM 4219 N N . ALA A 1 565 ? 1.614 17.062 -12.844 1 93.31 565 ALA A N 1
ATOM 4220 C CA . ALA A 1 565 ? 0.569 16.062 -12.609 1 93.31 565 ALA A CA 1
ATOM 4221 C C . ALA A 1 565 ? 0.756 15.383 -11.258 1 93.31 565 ALA A C 1
ATOM 4223 O O . ALA A 1 565 ? 1.88 15.062 -10.867 1 93.31 565 ALA A O 1
ATOM 4224 N N . TYR A 1 566 ? -0.391 15.273 -10.508 1 91.38 566 TYR A N 1
ATOM 4225 C CA . TYR A 1 566 ? -0.453 14.523 -9.258 1 91.38 566 TYR A CA 1
ATOM 4226 C C . TYR A 1 566 ? 0.508 15.109 -8.227 1 91.38 566 TYR A C 1
ATOM 4228 O O . TYR A 1 566 ? 1.274 14.375 -7.598 1 91.38 566 TYR A O 1
ATOM 4236 N N . SER A 1 567 ? 0.403 16.422 -8.047 1 91.62 567 SER A N 1
ATOM 4237 C CA . SER A 1 567 ? 1.32 17.094 -7.125 1 91.62 567 SER A CA 1
ATOM 4238 C C . SER A 1 567 ? 0.563 17.844 -6.035 1 91.62 567 SER A C 1
ATOM 4240 O O . SER A 1 567 ? 1.171 18.359 -5.098 1 91.62 567 SER A O 1
ATOM 4242 N N . LEU A 1 568 ? -0.778 17.859 -6.133 1 93.56 568 LEU A N 1
ATOM 4243 C CA . LEU A 1 568 ? -1.541 18.703 -5.223 1 93.56 568 LEU A CA 1
ATOM 4244 C C . LEU A 1 568 ? -2.303 17.859 -4.203 1 93.56 568 LEU A C 1
ATOM 4246 O O . LEU A 1 568 ? -3.223 17.125 -4.562 1 93.56 568 LEU A O 1
ATOM 4250 N N . GLY A 1 569 ? -1.963 18.062 -2.945 1 91.69 569 GLY A N 1
ATOM 4251 C CA . GLY A 1 569 ? -2.658 17.391 -1.864 1 91.69 569 GLY A CA 1
ATOM 4252 C C . GLY A 1 569 ? -2.199 15.953 -1.664 1 91.69 569 GLY A C 1
ATOM 4253 O O . GLY A 1 569 ? -1.455 15.414 -2.486 1 91.69 569 GLY A O 1
ATOM 4254 N N . ARG A 1 570 ? -2.633 15.336 -0.588 1 94.75 570 ARG A N 1
ATOM 4255 C CA . ARG A 1 570 ? -2.365 13.945 -0.232 1 94.75 570 ARG A CA 1
ATOM 4256 C C . ARG A 1 570 ? -3.52 13.352 0.57 1 94.75 570 ARG A C 1
ATOM 4258 O O . ARG A 1 570 ? -3.322 12.875 1.688 1 94.75 570 ARG A O 1
ATOM 4265 N N . VAL A 1 571 ? -4.645 13.344 -0.057 1 97.81 571 VAL A N 1
ATOM 4266 C CA . VAL A 1 571 ? -5.875 12.945 0.624 1 97.81 571 VAL A CA 1
ATOM 4267 C C . VAL A 1 571 ? -5.766 11.492 1.086 1 97.81 571 VAL A C 1
ATOM 4269 O O . VAL A 1 571 ? -5.34 10.625 0.322 1 97.81 571 VAL A O 1
ATOM 4272 N N . CYS A 1 572 ? -6.043 11.234 2.301 1 98.62 572 CYS A N 1
ATOM 4273 C CA . CYS A 1 572 ? -6.203 9.914 2.895 1 98.62 572 CYS A CA 1
ATOM 4274 C C . CYS A 1 572 ? -7.629 9.703 3.393 1 98.62 572 CYS A C 1
ATOM 4276 O O . CYS A 1 572 ? -8.25 10.633 3.922 1 98.62 572 CYS A O 1
ATOM 4278 N N . ALA A 1 573 ? -8.141 8.523 3.201 1 98.88 573 ALA A N 1
ATOM 4279 C CA . ALA A 1 573 ? -9.531 8.273 3.562 1 98.88 573 ALA A CA 1
ATOM 4280 C C . ALA A 1 573 ? -9.727 6.832 4.02 1 98.88 573 ALA A C 1
ATOM 4282 O O . ALA A 1 573 ? -9.117 5.91 3.467 1 98.88 573 ALA A O 1
ATOM 4283 N N . VAL A 1 574 ? -10.555 6.637 5.027 1 98.94 574 VAL A N 1
ATOM 4284 C CA . VAL A 1 574 ? -11.039 5.324 5.453 1 98.94 574 VAL A CA 1
ATOM 4285 C C . VAL A 1 574 ? -12.547 5.379 5.688 1 98.94 574 VAL A C 1
ATOM 4287 O O . VAL A 1 574 ? -13.102 6.449 5.93 1 98.94 574 VAL A O 1
ATOM 4290 N N . GLY A 1 575 ? -13.195 4.316 5.652 1 98.81 575 GLY A N 1
ATOM 4291 C CA . GLY A 1 575 ? -14.625 4.27 5.898 1 98.81 575 GLY A CA 1
ATOM 4292 C C . GLY A 1 575 ? -15.219 2.883 5.715 1 98.81 575 GLY A C 1
ATOM 4293 O O . GLY A 1 575 ? -14.586 1.882 6.047 1 98.81 575 GLY A O 1
ATOM 4294 N N . PHE A 1 576 ? -16.453 2.881 5.312 1 98.44 576 PHE A N 1
ATOM 4295 C CA . PHE A 1 576 ? -17.188 1.626 5.164 1 98.44 576 PHE A CA 1
ATOM 4296 C C . PHE A 1 576 ? -17.719 1.479 3.744 1 98.44 576 PHE A C 1
ATOM 4298 O O . PHE A 1 576 ? -17.969 2.477 3.061 1 98.44 576 PHE A O 1
ATOM 4305 N N . THR A 1 577 ? -17.859 0.203 3.291 1 97.44 577 THR A N 1
ATOM 4306 C CA . THR A 1 577 ? -18.656 -0.071 2.094 1 97.44 577 THR A CA 1
ATOM 4307 C C . THR A 1 577 ? -20.109 0.308 2.311 1 97.44 577 THR A C 1
ATOM 4309 O O . THR A 1 577 ? -20.562 0.485 3.447 1 97.44 577 THR A O 1
ATOM 4312 N N . ASP A 1 578 ? -20.875 0.451 1.223 1 94.44 578 ASP A N 1
ATOM 4313 C CA . ASP A 1 578 ? -22.25 0.927 1.291 1 94.44 578 ASP A CA 1
ATOM 4314 C C . ASP A 1 578 ? -23.109 0.006 2.158 1 94.44 578 ASP A C 1
ATOM 4316 O O . ASP A 1 578 ? -24.016 0.466 2.854 1 94.44 578 ASP A O 1
ATOM 4320 N N . ASP A 1 579 ? -22.812 -1.238 2.131 1 94.69 579 ASP A N 1
ATOM 4321 C CA . ASP A 1 579 ? -23.578 -2.221 2.887 1 94.69 579 ASP A CA 1
ATOM 4322 C C . ASP A 1 579 ? -23.047 -2.369 4.305 1 94.69 579 ASP A C 1
ATOM 4324 O O . ASP A 1 579 ? -23.578 -3.145 5.102 1 94.69 579 ASP A O 1
ATOM 4328 N N . HIS A 1 580 ? -21.922 -1.707 4.664 1 95.25 580 HIS A N 1
ATOM 4329 C CA . HIS A 1 580 ? -21.297 -1.672 5.977 1 95.25 580 HIS A CA 1
ATOM 4330 C C . HIS A 1 580 ? -20.734 -3.037 6.355 1 95.25 580 HIS A C 1
ATOM 4332 O O . HIS A 1 580 ? -20.516 -3.318 7.535 1 95.25 580 HIS A O 1
ATOM 4338 N N . GLU A 1 581 ? -20.5 -3.873 5.285 1 96.5 581 GLU A N 1
ATOM 4339 C CA . GLU A 1 581 ? -19.953 -5.207 5.543 1 96.5 581 GLU A CA 1
ATOM 4340 C C . GLU A 1 581 ? -18.438 -5.164 5.727 1 96.5 581 GLU A C 1
ATOM 4342 O O . GLU A 1 581 ? -17.859 -6.039 6.371 1 96.5 581 GLU A O 1
ATOM 4347 N N . PHE A 1 582 ? -17.844 -4.164 5.137 1 98.25 582 PHE A N 1
ATOM 4348 C CA . PHE A 1 582 ? -16.391 -4.098 5.148 1 98.25 582 PHE A CA 1
ATOM 4349 C C . PHE A 1 582 ? -15.922 -2.668 5.379 1 98.25 582 PHE A C 1
ATOM 4351 O O . PHE A 1 582 ? -16.641 -1.713 5.082 1 98.25 582 PHE A O 1
ATOM 4358 N N . VAL A 1 583 ? -14.727 -2.531 5.938 1 98.62 583 VAL A N 1
ATOM 4359 C CA . VAL A 1 583 ? -14.039 -1.245 5.973 1 98.62 583 VAL A CA 1
ATOM 4360 C C . VAL A 1 583 ? -13.328 -1.002 4.641 1 98.62 583 VAL A C 1
ATOM 4362 O O . VAL A 1 583 ? -13.047 -1.945 3.898 1 98.62 583 VAL A O 1
ATOM 4365 N N . ARG A 1 584 ? -13.055 0.249 4.32 1 98 584 ARG A N 1
ATOM 4366 C CA . ARG A 1 584 ? -12.352 0.693 3.123 1 98 584 ARG A CA 1
ATOM 4367 C C . ARG A 1 584 ? -11.211 1.638 3.482 1 98 584 ARG A C 1
ATOM 4369 O O . ARG A 1 584 ? -11.273 2.344 4.492 1 98 584 ARG A O 1
ATOM 4376 N N . ALA A 1 585 ? -10.242 1.664 2.646 1 98.69 585 ALA A N 1
ATOM 4377 C CA . ALA A 1 585 ? -9.148 2.615 2.82 1 98.69 585 ALA A CA 1
ATOM 4378 C C . ALA A 1 585 ? -8.57 3.043 1.474 1 98.69 585 ALA A C 1
ATOM 4380 O O . ALA A 1 585 ? -8.492 2.24 0.541 1 98.69 585 ALA A O 1
ATOM 4381 N N . ALA A 1 586 ? -8.18 4.258 1.377 1 97.88 586 ALA A N 1
ATOM 4382 C CA . ALA A 1 586 ? -7.566 4.859 0.192 1 97.88 586 ALA A CA 1
ATOM 4383 C C . ALA A 1 586 ? -6.508 5.887 0.58 1 97.88 586 ALA A C 1
ATOM 4385 O O . ALA A 1 586 ? -6.59 6.496 1.647 1 97.88 586 ALA A O 1
ATOM 4386 N N . ALA A 1 587 ? -5.516 6.027 -0.214 1 97.19 587 ALA A N 1
ATOM 4387 C CA . ALA A 1 587 ? -4.473 7.031 -0.029 1 97.19 587 ALA A CA 1
ATOM 4388 C C . ALA A 1 587 ? -4.035 7.621 -1.367 1 97.19 587 ALA A C 1
ATOM 4390 O O . ALA A 1 587 ? -3.809 6.887 -2.332 1 97.19 587 ALA A O 1
ATOM 4391 N N . SER A 1 588 ? -3.861 8.883 -1.363 1 95.06 588 SER A N 1
ATOM 4392 C CA . SER A 1 588 ? -3.459 9.617 -2.557 1 95.06 588 SER A CA 1
ATOM 4393 C C . SER A 1 588 ? -2.133 9.102 -3.107 1 95.06 588 SER A C 1
ATOM 4395 O O . SER A 1 588 ? -1.215 8.797 -2.344 1 95.06 588 SER A O 1
ATOM 4397 N N . PRO A 1 589 ? -2.064 8.945 -4.438 1 91.94 589 PRO A N 1
ATOM 4398 C CA . PRO A 1 589 ? -0.778 8.555 -5.02 1 91.94 589 PRO A CA 1
ATOM 4399 C C . PRO A 1 589 ? 0.203 9.719 -5.129 1 91.94 589 PRO A C 1
ATOM 4401 O O . PRO A 1 589 ? 1.366 9.516 -5.488 1 91.94 589 PRO A O 1
ATOM 4404 N N . ARG A 1 590 ? -0.262 10.914 -4.883 1 90.12 590 ARG A N 1
ATOM 4405 C CA . ARG A 1 590 ? 0.529 12.125 -5.074 1 90.12 590 ARG A CA 1
ATOM 4406 C C . ARG A 1 590 ? 1.732 12.148 -4.137 1 90.12 590 ARG A C 1
ATOM 4408 O O . ARG A 1 590 ? 1.609 11.828 -2.953 1 90.12 590 ARG A O 1
ATOM 4415 N N . GLY A 1 591 ? 2.889 12.43 -4.754 1 83.44 591 GLY A N 1
ATOM 4416 C CA . GLY A 1 591 ? 4.113 12.5 -3.969 1 83.44 591 GLY A CA 1
ATOM 4417 C C . GLY A 1 591 ? 4.676 11.133 -3.617 1 83.44 591 GLY A C 1
ATOM 4418 O O . GLY A 1 591 ? 5.797 11.031 -3.119 1 83.44 591 GLY A O 1
ATOM 4419 N N . ARG A 1 592 ? 3.945 10.039 -3.854 1 87.88 592 ARG A N 1
ATOM 4420 C CA . ARG A 1 592 ? 4.371 8.672 -3.576 1 87.88 592 ARG A CA 1
ATOM 4421 C C . ARG A 1 592 ? 4.793 8.516 -2.117 1 87.88 592 ARG A C 1
ATOM 4423 O O . ARG A 1 592 ? 5.883 8.016 -1.831 1 87.88 592 ARG A O 1
ATOM 4430 N N . HIS A 1 593 ? 3.848 8.922 -1.261 1 90.31 593 HIS A N 1
ATOM 4431 C CA . HIS A 1 593 ? 4.195 8.859 0.155 1 90.31 593 HIS A CA 1
ATOM 4432 C C . HIS A 1 593 ? 3.025 8.352 0.989 1 90.31 593 HIS A C 1
ATOM 4434 O O . HIS A 1 593 ? 3.197 7.457 1.824 1 90.31 593 HIS A O 1
ATOM 4440 N N . ALA A 1 594 ? 1.859 8.922 0.759 1 95.69 594 ALA A N 1
ATOM 4441 C CA . ALA A 1 594 ? 0.673 8.508 1.504 1 95.69 594 ALA A CA 1
ATOM 4442 C C . ALA A 1 594 ? 0.363 7.031 1.264 1 95.69 594 ALA A C 1
ATOM 4444 O O . ALA A 1 594 ? 0.562 6.523 0.159 1 95.69 594 ALA A O 1
ATOM 4445 N N . TYR A 1 595 ? -0.089 6.359 2.271 1 97.75 595 TYR A N 1
ATOM 4446 C CA . TYR A 1 595 ? -0.256 4.914 2.18 1 97.75 595 TYR A CA 1
ATOM 4447 C C . TYR A 1 595 ? -1.366 4.434 3.105 1 97.75 595 TYR A C 1
ATOM 4449 O O . TYR A 1 595 ? -1.592 5.016 4.168 1 97.75 595 TYR A O 1
ATOM 4457 N N . ALA A 1 596 ? -2.092 3.447 2.674 1 98.5 596 ALA A N 1
ATOM 4458 C CA . ALA A 1 596 ? -3.17 2.84 3.449 1 98.5 596 ALA A CA 1
ATOM 4459 C C . ALA A 1 596 ? -2.891 1.363 3.717 1 98.5 596 ALA A C 1
ATOM 4461 O O . ALA A 1 596 ? -2.168 0.714 2.955 1 98.5 596 ALA A O 1
ATOM 4462 N N . VAL A 1 597 ? -3.342 0.831 4.766 1 98.62 597 VAL A N 1
ATOM 4463 C CA . VAL A 1 597 ? -3.312 -0.59 5.098 1 98.62 597 VAL A CA 1
ATOM 4464 C C . VAL A 1 597 ? -4.672 -1.02 5.645 1 98.62 597 VAL A C 1
ATOM 4466 O O . VAL A 1 597 ? -5.312 -0.272 6.387 1 98.62 597 VAL A O 1
ATOM 4469 N N . ALA A 1 598 ? -5.16 -2.158 5.262 1 98.25 598 ALA A N 1
ATOM 4470 C CA . ALA A 1 598 ? -6.43 -2.693 5.746 1 98.25 598 ALA A CA 1
ATOM 4471 C C . ALA A 1 598 ? -6.332 -4.195 5.992 1 98.25 598 ALA A C 1
ATOM 4473 O O . ALA A 1 598 ? -5.566 -4.895 5.324 1 98.25 598 ALA A O 1
ATOM 4474 N N . GLU A 1 599 ? -7.031 -4.695 6.945 1 96.81 599 GLU A N 1
ATOM 4475 C CA . GLU A 1 599 ? -7.188 -6.113 7.246 1 96.81 599 GLU A CA 1
ATOM 4476 C C . GLU A 1 599 ? -8.641 -6.453 7.562 1 96.81 599 GLU A C 1
ATOM 4478 O O . GLU A 1 599 ? -9.336 -5.672 8.219 1 96.81 599 GLU A O 1
ATOM 4483 N N . MET B 1 1 ? 5.531 11.383 -14.305 1 54.66 1 MET B N 1
ATOM 4484 C CA . MET B 1 1 ? 5.535 10 -13.812 1 54.66 1 MET B CA 1
ATOM 4485 C C . MET B 1 1 ? 4.133 9.57 -13.398 1 54.66 1 MET B C 1
ATOM 4487 O O . MET B 1 1 ? 3.402 10.336 -12.766 1 54.66 1 MET B O 1
ATOM 4491 N N . PRO B 1 2 ? 3.725 8.5 -13.867 1 64.5 2 PRO B N 1
ATOM 4492 C CA . PRO B 1 2 ? 2.379 8.062 -13.492 1 64.5 2 PRO B CA 1
ATOM 4493 C C . PRO B 1 2 ? 2.213 7.906 -11.984 1 64.5 2 PRO B C 1
ATOM 4495 O O . PRO B 1 2 ? 3.182 7.613 -11.273 1 64.5 2 PRO B O 1
ATOM 4498 N N . PRO B 1 3 ? 1.04 8.266 -11.578 1 71 3 PRO B N 1
ATOM 4499 C CA . PRO B 1 3 ? 0.759 8.047 -10.164 1 71 3 PRO B CA 1
ATOM 4500 C C . PRO B 1 3 ? 0.926 6.582 -9.75 1 71 3 PRO B C 1
ATOM 4502 O O . PRO B 1 3 ? 0.449 5.684 -10.445 1 71 3 PRO B O 1
ATOM 4505 N N . SER B 1 4 ? 1.973 6.441 -8.891 1 80.88 4 SER B N 1
ATOM 4506 C CA . SER B 1 4 ? 2.143 5.062 -8.438 1 80.88 4 SER B CA 1
ATOM 4507 C C . SER B 1 4 ? 2.414 5.004 -6.938 1 80.88 4 SER B C 1
ATOM 4509 O O . SER B 1 4 ? 2.184 5.98 -6.223 1 80.88 4 SER B O 1
ATOM 4511 N N . LYS B 1 5 ? 2.717 3.785 -6.422 1 89.62 5 LYS B N 1
ATOM 4512 C CA . LYS B 1 5 ? 3.047 3.469 -5.035 1 89.62 5 LYS B CA 1
ATOM 4513 C C . LYS B 1 5 ? 4.473 3.895 -4.699 1 89.62 5 LYS B C 1
ATOM 4515 O O . LYS B 1 5 ? 5.328 3.98 -5.586 1 89.62 5 LYS B O 1
ATOM 4520 N N . PRO B 1 6 ? 4.691 4.23 -3.449 1 91.81 6 PRO B N 1
ATOM 4521 C CA . PRO B 1 6 ? 6.09 4.383 -3.035 1 91.81 6 PRO B CA 1
ATOM 4522 C C . PRO B 1 6 ? 6.809 3.043 -2.9 1 91.81 6 PRO B C 1
ATOM 4524 O O . PRO B 1 6 ? 6.164 2.004 -2.734 1 91.81 6 PRO B O 1
ATOM 4527 N N . GLU B 1 7 ? 8.156 3.064 -3.146 1 95.25 7 GLU B N 1
ATOM 4528 C CA . GLU B 1 7 ? 8.938 1.98 -2.555 1 95.25 7 GLU B CA 1
ATOM 4529 C C . GLU B 1 7 ? 8.984 2.104 -1.035 1 95.25 7 GLU B C 1
ATOM 4531 O O . GLU B 1 7 ? 9.352 3.154 -0.503 1 95.25 7 GLU B O 1
ATOM 4536 N N . LEU B 1 8 ? 8.617 1.095 -0.361 1 97.94 8 LEU B N 1
ATOM 4537 C CA . LEU B 1 8 ? 8.562 1.149 1.096 1 97.94 8 LEU B CA 1
ATOM 4538 C C . LEU B 1 8 ? 9.906 0.746 1.702 1 97.94 8 LEU B C 1
ATOM 4540 O O . LEU B 1 8 ? 10.57 -0.169 1.205 1 97.94 8 LEU B O 1
ATOM 4544 N N . THR B 1 9 ? 10.312 1.422 2.648 1 98 9 THR B N 1
ATOM 4545 C CA . THR B 1 9 ? 11.477 1.057 3.455 1 98 9 THR B CA 1
ATOM 4546 C C . THR B 1 9 ? 11.102 0.967 4.93 1 98 9 THR B C 1
ATOM 4548 O O . THR B 1 9 ? 10.234 1.711 5.406 1 98 9 THR B O 1
ATOM 4551 N N . GLY B 1 10 ? 11.617 0.026 5.633 1 97.5 10 GLY B N 1
ATOM 4552 C CA . GLY B 1 10 ? 11.328 -0.171 7.047 1 97.5 10 GLY B CA 1
ATOM 4553 C C . GLY B 1 10 ? 12.5 -0.744 7.82 1 97.5 10 GLY B C 1
ATOM 4554 O O . GLY B 1 10 ? 13.578 -0.949 7.258 1 97.5 10 GLY B O 1
ATOM 4555 N N . THR B 1 11 ? 12.273 -0.957 9.086 1 97.06 11 THR B N 1
ATOM 4556 C CA . THR B 1 11 ? 13.359 -1.37 9.969 1 97.06 11 THR B CA 1
ATOM 4557 C C . THR B 1 11 ? 13.117 -2.781 10.5 1 97.06 11 THR B C 1
ATOM 4559 O O . THR B 1 11 ? 14.047 -3.445 10.961 1 97.06 11 THR B O 1
ATOM 4562 N N . THR B 1 12 ? 11.859 -3.268 10.438 1 96.12 12 THR B N 1
ATOM 4563 C CA . THR B 1 12 ? 11.469 -4.535 11.055 1 96.12 12 THR B CA 1
ATOM 4564 C C . THR B 1 12 ? 11.406 -5.645 10.008 1 96.12 12 THR B C 1
ATOM 4566 O O . THR B 1 12 ? 11.93 -6.742 10.227 1 96.12 12 THR B O 1
ATOM 4569 N N . GLY B 1 13 ? 10.742 -5.441 9.031 1 98.38 13 GLY B N 1
ATOM 4570 C CA . GLY B 1 13 ? 10.523 -6.387 7.953 1 98.38 13 GLY B CA 1
ATOM 4571 C C . GLY B 1 13 ? 9.555 -5.879 6.906 1 98.38 13 GLY B C 1
ATOM 4572 O O . GLY B 1 13 ? 9.062 -4.754 7.004 1 98.38 13 GLY B O 1
ATOM 4573 N N . ALA B 1 14 ? 9.375 -6.664 5.875 1 98.81 14 ALA B N 1
ATOM 4574 C CA . ALA B 1 14 ? 8.492 -6.285 4.777 1 98.81 14 ALA B CA 1
ATOM 4575 C C . ALA B 1 14 ? 7.891 -7.52 4.105 1 98.81 14 ALA B C 1
ATOM 4577 O O . ALA B 1 14 ? 8.5 -8.594 4.109 1 98.81 14 ALA B O 1
ATOM 4578 N N . VAL B 1 15 ? 6.723 -7.387 3.619 1 98.94 15 VAL B N 1
ATOM 4579 C CA . VAL B 1 15 ? 6.012 -8.422 2.873 1 98.94 15 VAL B CA 1
ATOM 4580 C C . VAL B 1 15 ? 5.398 -7.816 1.611 1 98.94 15 VAL B C 1
ATOM 4582 O O . VAL B 1 15 ? 4.875 -6.699 1.642 1 98.94 15 VAL B O 1
ATOM 4585 N N . ALA B 1 16 ? 5.512 -8.414 0.511 1 98.88 16 ALA B N 1
ATOM 4586 C CA . ALA B 1 16 ? 4.828 -8.078 -0.735 1 98.88 16 ALA B CA 1
ATOM 4587 C C . ALA B 1 16 ? 4.172 -9.305 -1.354 1 98.88 16 ALA B C 1
ATOM 4589 O O . ALA B 1 16 ? 4.801 -10.367 -1.462 1 98.88 16 ALA B O 1
ATOM 4590 N N . SER B 1 17 ? 2.922 -9.203 -1.68 1 98.69 17 SER B N 1
ATOM 4591 C CA . SER B 1 17 ? 2.199 -10.312 -2.287 1 98.69 17 SER B CA 1
ATOM 4592 C C . SER B 1 17 ? 1.155 -9.82 -3.281 1 98.69 17 SER B C 1
ATOM 4594 O O . SER B 1 17 ? 1.027 -8.617 -3.506 1 98.69 17 SER B O 1
ATOM 4596 N N . THR B 1 18 ? 0.429 -10.766 -3.854 1 97.56 18 THR B N 1
ATOM 4597 C CA . THR B 1 18 ? -0.526 -10.438 -4.906 1 97.56 18 THR B CA 1
ATOM 4598 C C . THR B 1 18 ? -1.854 -9.984 -4.309 1 97.56 18 THR B C 1
ATOM 4600 O O . THR B 1 18 ? -2.809 -9.711 -5.043 1 97.56 18 THR B O 1
ATOM 4603 N N . HIS B 1 19 ? -1.968 -9.898 -3.008 1 97.69 19 HIS B N 1
ATOM 4604 C CA . HIS B 1 19 ? -3.193 -9.453 -2.357 1 97.69 19 HIS B CA 1
ATOM 4605 C C . HIS B 1 19 ? -2.887 -8.688 -1.074 1 97.69 19 HIS B C 1
ATOM 4607 O O . HIS B 1 19 ? -2.09 -9.141 -0.25 1 97.69 19 HIS B O 1
ATOM 4613 N N . TRP B 1 20 ? -3.623 -7.594 -0.832 1 97.88 20 TRP B N 1
ATOM 4614 C CA . TRP B 1 20 ? -3.303 -6.711 0.286 1 97.88 20 TRP B CA 1
ATOM 4615 C C . TRP B 1 20 ? -3.623 -7.383 1.617 1 97.88 20 TRP B C 1
ATOM 4617 O O . TRP B 1 20 ? -2.93 -7.164 2.613 1 97.88 20 TRP B O 1
ATOM 4627 N N . LEU B 1 21 ? -4.629 -8.227 1.732 1 98.44 21 LEU B N 1
ATOM 4628 C CA . LEU B 1 21 ? -4.957 -8.906 2.982 1 98.44 21 LEU B CA 1
ATOM 4629 C C . LEU B 1 21 ? -3.867 -9.906 3.361 1 98.44 21 LEU B C 1
ATOM 4631 O O . LEU B 1 21 ? -3.594 -10.109 4.547 1 98.44 21 LEU B O 1
ATOM 4635 N N . ALA B 1 22 ? -3.316 -10.523 2.355 1 98.69 22 ALA B N 1
ATOM 4636 C CA . ALA B 1 22 ? -2.215 -11.445 2.604 1 98.69 22 ALA B CA 1
ATOM 4637 C C . ALA B 1 22 ? -0.974 -10.711 3.092 1 98.69 22 ALA B C 1
ATOM 4639 O O . ALA B 1 22 ? -0.322 -11.141 4.047 1 98.69 22 ALA B O 1
ATOM 4640 N N . SER B 1 23 ? -0.629 -9.633 2.436 1 98.75 23 SER B N 1
ATOM 4641 C CA . SER B 1 23 ? 0.52 -8.836 2.861 1 98.75 23 SER B CA 1
ATOM 4642 C C . SER B 1 23 ? 0.349 -8.344 4.293 1 98.75 23 SER B C 1
ATOM 4644 O O . SER B 1 23 ? 1.301 -8.344 5.074 1 98.75 23 SER B O 1
ATOM 4646 N N . ALA B 1 24 ? -0.847 -7.914 4.609 1 98.19 24 ALA B N 1
ATOM 4647 C CA . ALA B 1 24 ? -1.123 -7.438 5.961 1 98.19 24 ALA B CA 1
ATOM 4648 C C . ALA B 1 24 ? -0.955 -8.562 6.98 1 98.19 24 ALA B C 1
ATOM 4650 O O . ALA B 1 24 ? -0.394 -8.352 8.062 1 98.19 24 ALA B O 1
ATOM 4651 N N . ALA B 1 25 ? -1.45 -9.734 6.656 1 98.25 25 ALA B N 1
ATOM 4652 C CA . ALA B 1 25 ? -1.323 -10.883 7.551 1 98.25 25 ALA B CA 1
ATOM 4653 C C . ALA B 1 25 ? 0.142 -11.25 7.773 1 98.25 25 ALA B C 1
ATOM 4655 O O . ALA B 1 25 ? 0.545 -11.586 8.891 1 98.25 25 ALA B O 1
ATOM 4656 N N . GLY B 1 26 ? 0.888 -11.266 6.672 1 98.75 26 GLY B N 1
ATOM 4657 C CA . GLY B 1 26 ? 2.312 -11.523 6.805 1 98.75 26 GLY B CA 1
ATOM 4658 C C . GLY B 1 26 ? 3.023 -10.508 7.684 1 98.75 26 GLY B C 1
ATOM 4659 O O . GLY B 1 26 ? 3.848 -10.883 8.523 1 98.75 26 GLY B O 1
ATOM 4660 N N . MET B 1 27 ? 2.717 -9.227 7.52 1 98.25 27 MET B N 1
ATOM 4661 C CA . MET B 1 27 ? 3.367 -8.18 8.297 1 98.25 27 MET B CA 1
ATOM 4662 C C . MET B 1 27 ? 3.035 -8.312 9.781 1 98.25 27 MET B C 1
ATOM 4664 O O . MET B 1 27 ? 3.863 -8 10.641 1 98.25 27 MET B O 1
ATOM 4668 N N . ARG B 1 28 ? 1.82 -8.727 10.055 1 96.5 28 ARG B N 1
ATOM 4669 C CA . ARG B 1 28 ? 1.414 -8.953 11.43 1 96.5 28 ARG B CA 1
ATOM 4670 C C . ARG B 1 28 ? 2.344 -9.953 12.117 1 96.5 28 ARG B C 1
ATOM 4672 O O . ARG B 1 28 ? 2.682 -9.789 13.289 1 96.5 28 ARG B O 1
ATOM 4679 N N . MET B 1 29 ? 2.787 -11.039 11.391 1 97.94 29 MET B N 1
ATOM 4680 C CA . MET B 1 29 ? 3.717 -12.016 11.945 1 97.94 29 MET B CA 1
ATOM 4681 C C . MET B 1 29 ? 5.051 -11.367 12.289 1 97.94 29 MET B C 1
ATOM 4683 O O . MET B 1 29 ? 5.625 -11.641 13.344 1 97.94 29 MET B O 1
ATOM 4687 N N . LEU B 1 30 ? 5.516 -10.531 11.391 1 98 30 LEU B N 1
ATOM 4688 C CA . LEU B 1 30 ? 6.793 -9.859 11.609 1 98 30 LEU B CA 1
ATOM 4689 C C . LEU B 1 30 ? 6.711 -8.906 12.789 1 98 30 LEU B C 1
ATOM 4691 O O . LEU B 1 30 ? 7.617 -8.859 13.625 1 98 30 LEU B O 1
ATOM 4695 N N . ALA B 1 31 ? 5.633 -8.148 12.859 1 94.44 31 ALA B N 1
ATOM 4696 C CA . ALA B 1 31 ? 5.445 -7.168 13.922 1 94.44 31 ALA B CA 1
ATOM 4697 C C . ALA B 1 31 ? 5.348 -7.852 15.281 1 94.44 31 ALA B C 1
ATOM 4699 O O . ALA B 1 31 ? 5.727 -7.277 16.312 1 94.44 31 ALA B O 1
ATOM 4700 N N . ASP B 1 32 ? 4.871 -9.039 15.258 1 94.19 32 ASP B N 1
ATOM 4701 C CA . ASP B 1 32 ? 4.688 -9.781 16.5 1 94.19 32 ASP B CA 1
ATOM 4702 C C . ASP B 1 32 ? 5.914 -10.633 16.812 1 94.19 32 ASP B C 1
ATOM 4704 O O . ASP B 1 32 ? 5.828 -11.602 17.578 1 94.19 32 ASP B O 1
ATOM 4708 N N . GLY B 1 33 ? 6.98 -10.406 16.172 1 95.69 33 GLY B N 1
ATOM 4709 C CA . GLY B 1 33 ? 8.25 -10.992 16.547 1 95.69 33 GLY B CA 1
ATOM 4710 C C . GLY B 1 33 ? 8.617 -12.211 15.727 1 95.69 33 GLY B C 1
ATOM 4711 O O . GLY B 1 33 ? 9.656 -12.836 15.953 1 95.69 33 GLY B O 1
ATOM 4712 N N . GLY B 1 34 ? 7.781 -12.602 14.742 1 98.19 34 GLY B N 1
ATOM 4713 C CA . GLY B 1 34 ? 8.117 -13.688 13.836 1 98.19 34 GLY B CA 1
ATOM 4714 C C . GLY B 1 34 ? 9.172 -13.312 12.82 1 98.19 34 GLY B C 1
ATOM 4715 O O . GLY B 1 34 ? 9.633 -12.164 12.781 1 98.19 34 GLY B O 1
ATOM 4716 N N . ASN B 1 35 ? 9.594 -14.281 12.055 1 98.69 35 ASN B N 1
ATOM 4717 C CA . ASN B 1 35 ? 10.586 -14.016 11.016 1 98.69 35 ASN B CA 1
ATOM 4718 C C . ASN B 1 35 ? 9.961 -14.039 9.625 1 98.69 35 ASN B C 1
ATOM 4720 O O . ASN B 1 35 ? 8.742 -14.102 9.484 1 98.69 35 ASN B O 1
ATOM 4724 N N . ALA B 1 36 ? 10.758 -13.883 8.602 1 98.94 36 ALA B N 1
ATOM 4725 C CA . ALA B 1 36 ? 10.289 -13.773 7.227 1 98.94 36 ALA B CA 1
ATOM 4726 C C . ALA B 1 36 ? 9.547 -15.031 6.793 1 98.94 36 ALA B C 1
ATOM 4728 O O . ALA B 1 36 ? 8.602 -14.969 6.004 1 98.94 36 ALA B O 1
ATOM 4729 N N . PHE B 1 37 ? 9.945 -16.188 7.316 1 98.94 37 PHE B N 1
ATOM 4730 C CA . PHE B 1 37 ? 9.344 -17.453 6.93 1 98.94 37 PHE B CA 1
ATOM 4731 C C . PHE B 1 37 ? 7.953 -17.609 7.527 1 98.94 37 PHE B C 1
ATOM 4733 O O . PHE B 1 37 ? 7.031 -18.078 6.859 1 98.94 37 PHE B O 1
ATOM 4740 N N . ASP B 1 38 ? 7.793 -17.172 8.805 1 98.88 38 ASP B N 1
ATOM 4741 C CA . ASP B 1 38 ? 6.469 -17.094 9.414 1 98.88 38 ASP B CA 1
ATOM 4742 C C . ASP B 1 38 ? 5.535 -16.219 8.586 1 98.88 38 ASP B C 1
ATOM 4744 O O . ASP B 1 38 ? 4.379 -16.562 8.359 1 98.88 38 ASP B O 1
ATOM 4748 N N . ALA B 1 39 ? 6.094 -15.078 8.211 1 98.94 39 ALA B N 1
ATOM 4749 C CA . ALA B 1 39 ? 5.32 -14.086 7.469 1 98.94 39 ALA B CA 1
ATOM 4750 C C . ALA B 1 39 ? 4.855 -14.641 6.129 1 98.94 39 ALA B C 1
ATOM 4752 O O . ALA B 1 39 ? 3.693 -14.484 5.75 1 98.94 39 ALA B O 1
ATOM 4753 N N . ALA B 1 40 ? 5.723 -15.258 5.41 1 98.94 40 ALA B N 1
ATOM 4754 C CA . ALA B 1 40 ? 5.395 -15.805 4.094 1 98.94 40 ALA B CA 1
ATOM 4755 C C . ALA B 1 40 ? 4.34 -16.891 4.203 1 98.94 40 ALA B C 1
ATOM 4757 O O . ALA B 1 40 ? 3.42 -16.969 3.383 1 98.94 40 ALA B O 1
ATOM 4758 N N . ALA B 1 41 ? 4.516 -17.766 5.184 1 98.94 41 ALA B N 1
ATOM 4759 C CA . ALA B 1 41 ? 3.559 -18.859 5.352 1 98.94 41 ALA B CA 1
ATOM 4760 C C . ALA B 1 41 ? 2.17 -18.328 5.695 1 98.94 41 ALA B C 1
ATOM 4762 O O . ALA B 1 41 ? 1.171 -18.75 5.117 1 98.94 41 ALA B O 1
ATOM 4763 N N . ALA B 1 42 ? 2.111 -17.375 6.625 1 98.94 42 ALA B N 1
ATOM 4764 C CA . ALA B 1 42 ? 0.827 -16.797 6.984 1 98.94 42 ALA B CA 1
ATOM 4765 C C . ALA B 1 42 ? 0.163 -16.141 5.777 1 98.94 42 ALA B C 1
ATOM 4767 O O . ALA B 1 42 ? -1.027 -16.344 5.527 1 98.94 42 ALA B O 1
ATOM 4768 N N . ALA B 1 43 ? 0.935 -15.359 5.09 1 98.94 43 ALA B N 1
ATOM 4769 C CA . ALA B 1 43 ? 0.422 -14.719 3.883 1 98.94 43 ALA B CA 1
ATOM 4770 C C . ALA B 1 43 ? -0.013 -15.75 2.85 1 98.94 43 ALA B C 1
ATOM 4772 O O . ALA B 1 43 ? -1.037 -15.586 2.184 1 98.94 43 ALA B O 1
ATOM 4773 N N . GLY B 1 44 ? 0.789 -16.781 2.678 1 98.81 44 GLY B N 1
ATOM 4774 C CA . GLY B 1 44 ? 0.464 -17.844 1.735 1 98.81 44 GLY B CA 1
ATOM 4775 C C . GLY B 1 44 ? -0.855 -18.531 2.039 1 98.81 44 GLY B C 1
ATOM 4776 O O . GLY B 1 44 ? -1.656 -18.781 1.136 1 98.81 44 GLY B O 1
ATOM 4777 N N . PHE B 1 45 ? -1.081 -18.859 3.307 1 98.88 45 PHE B N 1
ATOM 4778 C CA . PHE B 1 45 ? -2.338 -19.484 3.697 1 98.88 45 PHE B CA 1
ATOM 4779 C C . PHE B 1 45 ? -3.512 -18.547 3.453 1 98.88 45 PHE B C 1
ATOM 4781 O O . PHE B 1 45 ? -4.59 -18.984 3.045 1 98.88 45 PHE B O 1
ATOM 4788 N N . VAL B 1 46 ? -3.311 -17.266 3.688 1 98.81 46 VAL B N 1
ATOM 4789 C CA . VAL B 1 46 ? -4.371 -16.297 3.428 1 98.81 46 VAL B CA 1
ATOM 4790 C C . VAL B 1 46 ? -4.668 -16.234 1.931 1 98.81 46 VAL B C 1
ATOM 4792 O O . VAL B 1 46 ? -5.828 -16.156 1.522 1 98.81 46 VAL B O 1
ATOM 4795 N N . LEU B 1 47 ? -3.662 -16.266 1.098 1 98.62 47 LEU B N 1
ATOM 4796 C CA . LEU B 1 47 ? -3.852 -16.234 -0.349 1 98.62 47 LEU B CA 1
ATOM 4797 C C . LEU B 1 47 ? -4.711 -17.406 -0.807 1 98.62 47 LEU B C 1
ATOM 4799 O O . LEU B 1 47 ? -5.508 -17.266 -1.735 1 98.62 47 LEU B O 1
ATOM 4803 N N . GLN B 1 48 ? -4.555 -18.578 -0.199 1 98.12 48 GLN B N 1
ATOM 4804 C CA . GLN B 1 48 ? -5.34 -19.75 -0.557 1 98.12 48 GLN B CA 1
ATOM 4805 C C . GLN B 1 48 ? -6.824 -19.516 -0.284 1 98.12 48 GLN B C 1
ATOM 4807 O O . GLN B 1 48 ? -7.68 -20.125 -0.935 1 98.12 48 GLN B O 1
ATOM 4812 N N . VAL B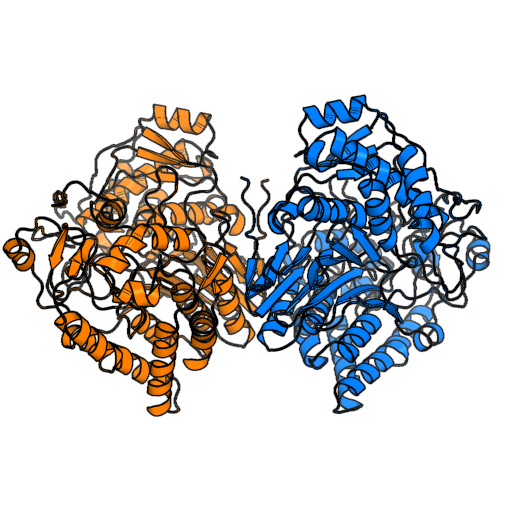 1 49 ? -7.09 -18.641 0.64 1 98.44 49 VAL B N 1
ATOM 4813 C CA . VAL B 1 49 ? -8.469 -18.344 1.015 1 98.44 49 VAL B CA 1
ATOM 4814 C C . VAL B 1 49 ? -9.023 -17.234 0.132 1 98.44 49 VAL B C 1
ATOM 4816 O O . VAL B 1 49 ? -10.109 -17.359 -0.443 1 98.44 49 VAL B O 1
ATOM 4819 N N . VAL B 1 50 ? -8.219 -16.188 -0.092 1 97.75 50 VAL B N 1
ATOM 4820 C CA . VAL B 1 50 ? -8.781 -14.961 -0.657 1 97.75 50 VAL B CA 1
ATOM 4821 C C . VAL B 1 50 ? -8.609 -14.961 -2.174 1 97.75 50 VAL B C 1
ATOM 4823 O O . VAL B 1 50 ? -9.242 -14.18 -2.881 1 97.75 50 VAL B O 1
ATOM 4826 N N . GLU B 1 51 ? -7.77 -15.875 -2.684 1 96.62 51 GLU B N 1
ATOM 4827 C CA . GLU B 1 51 ? -7.621 -16.047 -4.125 1 96.62 51 GLU B CA 1
ATOM 4828 C C . GLU B 1 51 ? -7.734 -17.516 -4.523 1 96.62 51 GLU B C 1
ATOM 4830 O O . GLU B 1 51 ? -6.844 -18.047 -5.188 1 96.62 51 GLU B O 1
ATOM 4835 N N . PRO B 1 52 ? -8.844 -18.094 -4.309 1 95.44 52 PRO B N 1
ATOM 4836 C CA . PRO B 1 52 ? -9 -19.531 -4.539 1 95.44 52 PRO B CA 1
ATOM 4837 C C . PRO B 1 52 ? -8.984 -19.891 -6.02 1 95.44 52 PRO B C 1
ATOM 4839 O O . PRO B 1 52 ? -8.82 -21.062 -6.367 1 95.44 52 PRO B O 1
ATOM 4842 N N . HIS B 1 53 ? -9.195 -18.953 -6.879 1 93.69 53 HIS B N 1
ATOM 4843 C CA . HIS B 1 53 ? -9.148 -19.203 -8.312 1 93.69 53 HIS B CA 1
ATOM 4844 C C . HIS B 1 53 ? -7.711 -19.375 -8.797 1 93.69 53 HIS B C 1
ATOM 4846 O O . HIS B 1 53 ? -7.473 -19.875 -9.898 1 93.69 53 HIS B O 1
ATOM 4852 N N . PHE B 1 54 ? -6.75 -19.031 -7.855 1 95.44 54 PHE B N 1
ATOM 4853 C CA . PHE B 1 54 ? -5.363 -19.078 -8.312 1 95.44 54 PHE B CA 1
ATOM 4854 C C . PHE B 1 54 ? -4.57 -20.125 -7.531 1 95.44 54 PHE B C 1
ATOM 4856 O O . PHE B 1 54 ? -3.479 -20.516 -7.941 1 95.44 54 PHE B O 1
ATOM 4863 N N . ASN B 1 55 ? -5.047 -20.469 -6.363 1 96.75 55 ASN B N 1
ATOM 4864 C CA . ASN B 1 55 ? -4.316 -21.453 -5.574 1 96.75 55 ASN B CA 1
ATOM 4865 C C . ASN B 1 55 ? -5.172 -22 -4.438 1 96.75 55 ASN B C 1
ATOM 4867 O O . ASN B 1 55 ? -6.219 -21.438 -4.113 1 96.75 55 ASN B O 1
ATOM 4871 N N . GLY B 1 56 ? -4.762 -23.156 -3.918 1 96.81 56 GLY B N 1
ATOM 4872 C CA . GLY B 1 56 ? -5.457 -23.766 -2.795 1 96.81 56 GLY B CA 1
ATOM 4873 C C . GLY B 1 56 ? -4.652 -24.859 -2.121 1 96.81 56 GLY B C 1
ATOM 4874 O O . GLY B 1 56 ? -3.537 -25.172 -2.545 1 96.81 56 GLY B O 1
ATOM 4875 N N . LEU B 1 57 ? -5.273 -25.469 -1.125 1 96.62 57 LEU B N 1
ATOM 4876 C CA . LEU B 1 57 ? -4.617 -26.5 -0.325 1 96.62 57 LEU B CA 1
ATOM 4877 C C . LEU B 1 57 ? -4.352 -27.734 -1.157 1 96.62 57 LEU B C 1
ATOM 4879 O O . LEU B 1 57 ? -3.457 -28.531 -0.84 1 96.62 57 LEU B O 1
ATOM 4883 N N . GLY B 1 58 ? -5.145 -27.922 -2.162 1 97.69 58 GLY B N 1
ATOM 4884 C CA . GLY B 1 58 ? -4.973 -29.078 -3.029 1 97.69 58 GLY B CA 1
ATOM 4885 C C . GLY B 1 58 ? -3.906 -28.875 -4.09 1 97.69 58 GLY B C 1
ATOM 4886 O O . GLY B 1 58 ? -3.668 -29.75 -4.918 1 97.69 58 GLY B O 1
ATOM 4887 N N . GLY B 1 59 ? -3.293 -27.703 -4.02 1 97.44 59 GLY B N 1
ATOM 4888 C CA . GLY B 1 59 ? -2.322 -27.344 -5.043 1 97.44 59 GLY B CA 1
ATOM 4889 C C . GLY B 1 59 ? -0.887 -27.594 -4.617 1 97.44 59 GLY B C 1
ATOM 4890 O O . GLY B 1 59 ? -0.603 -28.578 -3.922 1 97.44 59 GLY B O 1
ATOM 4891 N N . ASP B 1 60 ? 0.031 -26.781 -5.199 1 97.06 60 ASP B N 1
ATOM 4892 C CA . ASP B 1 60 ? 1.474 -26.953 -5.062 1 97.06 60 ASP B CA 1
ATOM 4893 C C . ASP B 1 60 ? 2.137 -25.672 -4.582 1 97.06 60 ASP B C 1
ATOM 4895 O O . ASP B 1 60 ? 1.481 -24.641 -4.465 1 97.06 60 ASP B O 1
ATOM 4899 N N . LEU B 1 61 ? 3.408 -25.812 -4.273 1 98.25 61 LEU B N 1
ATOM 4900 C CA . LEU B 1 61 ? 4.203 -24.688 -3.777 1 98.25 61 LEU B CA 1
ATOM 4901 C C . LEU B 1 61 ? 5.668 -24.844 -4.184 1 98.25 61 LEU B C 1
ATOM 4903 O O . LEU B 1 61 ? 6.234 -25.938 -4.082 1 98.25 61 LEU B O 1
ATOM 4907 N N . SER B 1 62 ? 6.219 -23.797 -4.766 1 98.69 62 SER B N 1
ATOM 4908 C CA . SER B 1 62 ? 7.656 -23.656 -4.953 1 98.69 62 SER B CA 1
ATOM 4909 C C . SER B 1 62 ? 8.195 -22.438 -4.207 1 98.69 62 SER B C 1
ATOM 4911 O O . SER B 1 62 ? 7.613 -21.359 -4.281 1 98.69 62 SER B O 1
ATOM 4913 N N . LEU B 1 63 ? 9.242 -22.641 -3.422 1 98.62 63 LEU B N 1
ATOM 4914 C CA . LEU B 1 63 ? 9.797 -21.453 -2.762 1 98.62 63 LEU B CA 1
ATOM 4915 C C . LEU B 1 63 ? 11.32 -21.547 -2.682 1 98.62 63 LEU B C 1
ATOM 4917 O O . LEU B 1 63 ? 11.891 -22.625 -2.803 1 98.62 63 LEU B O 1
ATOM 4921 N N . VAL B 1 64 ? 11.945 -20.422 -2.645 1 98.88 64 VAL B N 1
ATOM 4922 C CA . VAL B 1 64 ? 13.367 -20.266 -2.348 1 98.88 64 VAL B CA 1
ATOM 4923 C C . VAL B 1 64 ? 13.539 -19.406 -1.101 1 98.88 64 VAL B C 1
ATOM 4925 O O . VAL B 1 64 ? 12.828 -18.422 -0.916 1 98.88 64 VAL B O 1
ATOM 4928 N N . ALA B 1 65 ? 14.445 -19.812 -0.213 1 98.75 65 ALA B N 1
ATOM 4929 C CA . ALA B 1 65 ? 14.602 -19.188 1.096 1 98.75 65 ALA B CA 1
ATOM 4930 C C . ALA B 1 65 ? 16.078 -18.953 1.42 1 98.75 65 ALA B C 1
ATOM 4932 O O . ALA B 1 65 ? 16.906 -19.859 1.257 1 98.75 65 ALA B O 1
ATOM 4933 N N . HIS B 1 66 ? 16.375 -17.797 1.769 1 98.81 66 HIS B N 1
ATOM 4934 C CA . HIS B 1 66 ? 17.688 -17.469 2.332 1 98.81 66 HIS B CA 1
ATOM 4935 C C . HIS B 1 66 ? 17.609 -17.297 3.846 1 98.81 66 HIS B C 1
ATOM 4937 O O . HIS B 1 66 ? 16.828 -16.484 4.34 1 98.81 66 HIS B O 1
ATOM 4943 N N . GLN B 1 67 ? 18.406 -18.062 4.531 1 98.25 67 GLN B N 1
ATOM 4944 C CA . GLN B 1 67 ? 18.516 -17.922 5.98 1 98.25 67 GLN B CA 1
ATOM 4945 C C . GLN B 1 67 ? 19.672 -17 6.359 1 98.25 67 GLN B C 1
ATOM 4947 O O . GLN B 1 67 ? 20.781 -17.156 5.84 1 98.25 67 GLN B O 1
ATOM 4952 N N . ALA B 1 68 ? 19.406 -16.172 7.297 1 96.44 68 ALA B N 1
ATOM 4953 C CA . ALA B 1 68 ? 20.422 -15.258 7.785 1 96.44 68 ALA B CA 1
ATOM 4954 C C . ALA B 1 68 ? 21.672 -16.031 8.227 1 96.44 68 ALA B C 1
ATOM 4956 O O . ALA B 1 68 ? 21.578 -17.047 8.906 1 96.44 68 ALA B O 1
ATOM 4957 N N . GLY B 1 69 ? 22.812 -15.516 7.824 1 92.75 69 GLY B N 1
ATOM 4958 C CA . GLY B 1 69 ? 24.078 -16.109 8.234 1 92.75 69 GLY B CA 1
ATOM 4959 C C . GLY B 1 69 ? 24.547 -17.203 7.289 1 92.75 69 GLY B C 1
ATOM 4960 O O . GLY B 1 69 ? 25.656 -17.734 7.445 1 92.75 69 GLY B O 1
ATOM 4961 N N . HIS B 1 70 ? 23.688 -17.562 6.379 1 91.81 70 HIS B N 1
ATOM 4962 C CA . HIS B 1 70 ? 24.078 -18.578 5.402 1 91.81 70 HIS B CA 1
ATOM 4963 C C . HIS B 1 70 ? 24.469 -17.938 4.07 1 91.81 70 HIS B C 1
ATOM 4965 O O . HIS B 1 70 ? 24.031 -16.828 3.762 1 91.81 70 HIS B O 1
ATOM 4971 N N . ASP B 1 71 ? 25.25 -18.656 3.312 1 89.19 71 ASP B N 1
ATOM 4972 C CA . ASP B 1 71 ? 25.719 -18.125 2.037 1 89.19 71 ASP B CA 1
ATOM 4973 C C . ASP B 1 71 ? 24.969 -18.75 0.868 1 89.19 71 ASP B C 1
ATOM 4975 O O . ASP B 1 71 ? 25.234 -18.422 -0.292 1 89.19 71 ASP B O 1
ATOM 4979 N N . ASP B 1 72 ? 24.125 -19.672 1.22 1 91.75 72 ASP B N 1
ATOM 4980 C CA . ASP B 1 72 ? 23.375 -20.328 0.16 1 91.75 72 ASP B CA 1
ATOM 4981 C C . ASP B 1 72 ? 21.875 -20.078 0.32 1 91.75 72 ASP B C 1
ATOM 4983 O O . ASP B 1 72 ? 21.453 -19.422 1.274 1 91.75 72 ASP B O 1
ATOM 4987 N N . VAL B 1 73 ? 21.156 -20.406 -0.713 1 98.31 73 VAL B N 1
ATOM 4988 C CA . VAL B 1 73 ? 19.703 -20.344 -0.761 1 98.31 73 VAL B CA 1
ATOM 4989 C C . VAL B 1 73 ? 19.109 -21.75 -0.956 1 98.31 73 VAL B C 1
ATOM 4991 O O . VAL B 1 73 ? 19.641 -22.531 -1.736 1 98.31 73 VAL B O 1
ATOM 4994 N N . GLN B 1 74 ? 18.141 -22.016 -0.167 1 98.62 74 GLN B N 1
ATOM 4995 C CA . GLN B 1 74 ? 17.484 -23.312 -0.276 1 98.62 74 GLN B CA 1
ATOM 4996 C C . GLN B 1 74 ? 16.234 -23.234 -1.143 1 98.62 74 GLN B C 1
ATOM 4998 O O . GLN B 1 74 ? 15.508 -22.234 -1.11 1 98.62 74 GLN B O 1
ATOM 5003 N N . ALA B 1 75 ? 16.047 -24.25 -1.91 1 98.75 75 ALA B N 1
ATOM 5004 C CA . ALA B 1 75 ? 14.805 -24.438 -2.646 1 98.75 75 ALA B CA 1
ATOM 5005 C C . ALA B 1 75 ? 13.945 -25.531 -2.014 1 98.75 75 ALA B C 1
ATOM 5007 O O . ALA B 1 75 ? 14.438 -26.625 -1.742 1 98.75 75 ALA B O 1
ATOM 5008 N N . LEU B 1 76 ? 12.766 -25.188 -1.698 1 98.75 76 LEU B N 1
ATOM 5009 C CA . LEU B 1 76 ? 11.797 -26.156 -1.21 1 98.75 76 LEU B CA 1
ATOM 5010 C C . LEU B 1 76 ? 10.828 -26.562 -2.318 1 98.75 76 LEU B C 1
ATOM 5012 O O . LEU B 1 76 ? 10.148 -25.719 -2.896 1 98.75 76 LEU B O 1
ATOM 5016 N N . CYS B 1 77 ? 10.805 -27.828 -2.627 1 98.62 77 CYS B N 1
ATOM 5017 C CA . CYS B 1 77 ? 9.938 -28.406 -3.643 1 98.62 77 CYS B CA 1
ATOM 5018 C C . CYS B 1 77 ? 8.703 -29.047 -3.008 1 98.62 77 CYS B C 1
ATOM 5020 O O . CYS B 1 77 ? 8.797 -30.109 -2.396 1 98.62 77 CYS B O 1
ATOM 5022 N N . ALA B 1 78 ? 7.594 -28.375 -3.166 1 98.56 78 ALA B N 1
ATOM 5023 C CA . ALA B 1 78 ? 6.312 -28.922 -2.738 1 98.56 78 ALA B CA 1
ATOM 5024 C C . ALA B 1 78 ? 5.391 -29.156 -3.93 1 98.56 78 ALA B C 1
ATOM 5026 O O . ALA B 1 78 ? 4.223 -28.75 -3.908 1 98.56 78 ALA B O 1
ATOM 5027 N N . GLN B 1 79 ? 5.953 -29.578 -4.988 1 96.88 79 GLN B N 1
ATOM 5028 C CA . GLN B 1 79 ? 5.246 -30.156 -6.133 1 96.88 79 GLN B CA 1
ATOM 5029 C C . GLN B 1 79 ? 5.035 -31.656 -5.965 1 96.88 79 GLN B C 1
ATOM 5031 O O . GLN B 1 79 ? 5.992 -32.438 -5.988 1 96.88 79 GLN B O 1
ATOM 5036 N N . GLY B 1 80 ? 3.787 -32.031 -5.832 1 97.25 80 GLY B N 1
ATOM 5037 C CA . GLY B 1 80 ? 3.502 -33.438 -5.68 1 97.25 80 GLY B CA 1
ATOM 5038 C C . GLY B 1 80 ? 3.572 -34.219 -6.984 1 97.25 80 GLY B C 1
ATOM 5039 O O . GLY B 1 80 ? 3.348 -33.625 -8.055 1 97.25 80 GLY B O 1
ATOM 5040 N N . PRO B 1 81 ? 3.832 -35.469 -6.902 1 98.06 81 PRO B N 1
ATOM 5041 C CA . PRO B 1 81 ? 3.928 -36.312 -8.094 1 98.06 81 PRO B CA 1
ATOM 5042 C C . PRO B 1 81 ? 2.568 -36.844 -8.562 1 98.06 81 PRO B C 1
ATOM 5044 O O . PRO B 1 81 ? 1.578 -36.719 -7.832 1 98.06 81 PRO B O 1
ATOM 5047 N N . MET B 1 82 ? 2.6 -37.406 -9.781 1 98 82 MET B N 1
ATOM 5048 C CA . MET B 1 82 ? 1.473 -38.188 -10.289 1 98 82 MET B CA 1
ATOM 5049 C C . MET B 1 82 ? 1.295 -39.469 -9.477 1 98 82 MET B C 1
ATOM 5051 O O . MET B 1 82 ? 2.244 -39.938 -8.859 1 98 82 MET B O 1
ATOM 5055 N N . PRO B 1 83 ? 0.05 -40 -9.477 1 97.81 83 PRO B N 1
ATOM 5056 C CA . PRO B 1 83 ? -0.173 -41.281 -8.789 1 97.81 83 PRO B CA 1
ATOM 5057 C C . PRO B 1 83 ? 0.711 -42.406 -9.328 1 97.81 83 PRO B C 1
ATOM 5059 O O . PRO B 1 83 ? 0.965 -42.469 -10.531 1 97.81 83 PRO B O 1
ATOM 5062 N N . ARG B 1 84 ? 1.05 -43.344 -8.469 1 97.38 84 ARG B N 1
ATOM 5063 C CA . ARG B 1 84 ? 1.895 -44.469 -8.859 1 97.38 84 ARG B CA 1
ATOM 5064 C C . ARG B 1 84 ? 1.172 -45.375 -9.844 1 97.38 84 ARG B C 1
ATOM 5066 O O . ARG B 1 84 ? 1.81 -46.062 -10.641 1 97.38 84 ARG B O 1
ATOM 5073 N N . ALA B 1 85 ? -0.108 -45.344 -9.844 1 96.19 85 ALA B N 1
ATOM 5074 C CA . ALA B 1 85 ? -0.899 -46.25 -10.688 1 96.19 85 ALA B CA 1
ATOM 5075 C C . ALA B 1 85 ? -1.023 -45.688 -12.102 1 96.19 85 ALA B C 1
ATOM 5077 O O . ALA B 1 85 ? -1.447 -46.406 -13.016 1 96.19 85 ALA B O 1
ATOM 5078 N N . ILE B 1 86 ? -0.58 -44.531 -12.328 1 95.44 86 ILE B N 1
ATOM 5079 C CA . ILE B 1 86 ? -0.835 -43.875 -13.602 1 95.44 86 ILE B CA 1
ATOM 5080 C C . ILE B 1 86 ? 0.25 -44.25 -14.609 1 95.44 86 ILE B C 1
ATOM 5082 O O . ILE B 1 86 ? 1.38 -44.562 -14.227 1 95.44 86 ILE B O 1
ATOM 5086 N N . SER B 1 87 ? -0.086 -44.281 -15.898 1 93.06 87 SER B N 1
ATOM 5087 C CA . SER B 1 87 ? 0.851 -44.5 -17 1 93.06 87 SER B CA 1
ATOM 5088 C C . SER B 1 87 ? 0.292 -44 -18.312 1 93.06 87 SER B C 1
ATOM 5090 O O . SER B 1 87 ? -0.882 -43.625 -18.391 1 93.06 87 SER B O 1
ATOM 5092 N N . SER B 1 88 ? 1.271 -43.938 -19.281 1 91.62 88 SER B N 1
ATOM 5093 C CA . SER B 1 88 ? 0.788 -43.594 -20.609 1 91.62 88 SER B CA 1
ATOM 5094 C C . SER B 1 88 ? -0.268 -44.594 -21.094 1 91.62 88 SER B C 1
ATOM 5096 O O . SER B 1 88 ? -1.196 -44.219 -21.812 1 91.62 88 SER B O 1
ATOM 5098 N N . GLY B 1 89 ? -0.16 -45.781 -20.703 1 93.88 89 GLY B N 1
ATOM 5099 C CA . GLY B 1 89 ? -1.146 -46.781 -21.031 1 93.88 89 GLY B CA 1
ATOM 5100 C C . GLY B 1 89 ? -2.529 -46.469 -20.5 1 93.88 89 GLY B C 1
ATOM 5101 O O . GLY B 1 89 ? -3.535 -46.781 -21.125 1 93.88 89 GLY B O 1
ATOM 5102 N N . THR B 1 90 ? -2.588 -45.906 -19.328 1 94.94 90 THR B N 1
ATOM 5103 C CA . THR B 1 90 ? -3.857 -45.5 -18.734 1 94.94 90 THR B CA 1
ATOM 5104 C C . THR B 1 90 ? -4.629 -44.594 -19.703 1 94.94 90 THR B C 1
ATOM 5106 O O . THR B 1 90 ? -5.824 -44.781 -19.922 1 94.94 90 THR B O 1
ATOM 5109 N N . PHE B 1 91 ? -3.996 -43.656 -20.328 1 94.19 91 PHE B N 1
ATOM 5110 C CA . PHE B 1 91 ? -4.641 -42.719 -21.234 1 94.19 91 PHE B CA 1
ATOM 5111 C C . PHE B 1 91 ? -4.988 -43.375 -22.547 1 94.19 91 PHE B C 1
ATOM 5113 O O . PHE B 1 91 ? -6.051 -43.125 -23.125 1 94.19 91 PHE B O 1
ATOM 5120 N N . ALA B 1 92 ? -4.133 -44.219 -22.969 1 93.88 92 ALA B N 1
ATOM 5121 C CA . ALA B 1 92 ? -4.418 -44.969 -24.188 1 93.88 92 ALA B CA 1
ATOM 5122 C C . ALA B 1 92 ? -5.676 -45.812 -24.031 1 93.88 92 ALA B C 1
ATOM 5124 O O . ALA B 1 92 ? -6.512 -45.875 -24.922 1 93.88 92 ALA B O 1
ATOM 5125 N N . ASP B 1 93 ? -5.723 -46.438 -22.953 1 96.19 93 ASP B N 1
ATOM 5126 C CA . ASP B 1 93 ? -6.871 -47.312 -22.656 1 96.19 93 ASP B CA 1
ATOM 5127 C C . ASP B 1 93 ? -8.164 -46.5 -22.625 1 96.19 93 ASP B C 1
ATOM 5129 O O . ASP B 1 93 ? -9.234 -47 -22.953 1 96.19 93 ASP B O 1
ATOM 5133 N N . LEU B 1 94 ? -8.062 -45.281 -22.25 1 95.31 94 LEU B N 1
ATOM 5134 C CA . LEU B 1 94 ? -9.227 -44.406 -22.156 1 95.31 94 LEU B CA 1
ATOM 5135 C C . LEU B 1 94 ? -9.492 -43.719 -23.484 1 95.31 94 LEU B C 1
ATOM 5137 O O . LEU B 1 94 ? -10.461 -42.938 -23.609 1 95.31 94 LEU B O 1
ATOM 5141 N N . GLY B 1 95 ? -8.594 -43.906 -24.469 1 93.69 95 GLY B N 1
ATOM 5142 C CA . GLY B 1 95 ? -8.727 -43.281 -25.766 1 93.69 95 GLY B CA 1
ATOM 5143 C C . GLY B 1 95 ? -8.352 -41.812 -25.75 1 93.69 95 GLY B C 1
ATOM 5144 O O . GLY B 1 95 ? -8.906 -41 -26.516 1 93.69 95 GLY B O 1
ATOM 5145 N N . LEU B 1 96 ? -7.562 -41.438 -24.859 1 93.25 96 LEU B N 1
ATOM 5146 C CA . LEU B 1 96 ? -7.145 -40.031 -24.75 1 93.25 96 LEU B CA 1
ATOM 5147 C C . LEU B 1 96 ? -5.746 -39.844 -25.312 1 93.25 96 LEU B C 1
ATOM 5149 O O . LEU B 1 96 ? -4.84 -40.625 -25.031 1 93.25 96 LEU B O 1
ATOM 5153 N N . ARG B 1 97 ? -5.551 -38.719 -26.109 1 90.5 97 ARG B N 1
ATOM 5154 C CA . ARG B 1 97 ? -4.273 -38.438 -26.734 1 90.5 97 ARG B CA 1
ATOM 5155 C C . ARG B 1 97 ? -3.553 -37.312 -26.016 1 90.5 97 ARG B C 1
ATOM 5157 O O . ARG B 1 97 ? -2.414 -36.969 -26.344 1 90.5 97 ARG B O 1
ATOM 5164 N N . SER B 1 98 ? -4.191 -36.75 -25.078 1 91.62 98 SER B N 1
ATOM 5165 C CA . SER B 1 98 ? -3.637 -35.688 -24.266 1 91.62 98 SER B CA 1
ATOM 5166 C C . SER B 1 98 ? -4.16 -35.781 -22.828 1 91.62 98 SER B C 1
ATOM 5168 O O . SER B 1 98 ? -5.188 -36.406 -22.578 1 91.62 98 SER B O 1
ATOM 5170 N N . ILE B 1 99 ? -3.416 -35.25 -21.922 1 94.62 99 ILE B N 1
ATOM 5171 C CA . ILE B 1 99 ? -3.854 -35.188 -20.531 1 94.62 99 ILE B CA 1
ATOM 5172 C C . ILE B 1 99 ? -4.832 -34 -20.375 1 94.62 99 ILE B C 1
ATOM 5174 O O . ILE B 1 99 ? -4.527 -32.875 -20.734 1 94.62 99 ILE B O 1
ATOM 5178 N N . PRO B 1 100 ? -6.027 -34.219 -19.844 1 94.44 100 PRO B N 1
ATOM 5179 C CA . PRO B 1 100 ? -7.035 -33.156 -19.734 1 94.44 100 PRO B CA 1
ATOM 5180 C C . PRO B 1 100 ? -6.602 -32.031 -18.812 1 94.44 100 PRO B C 1
ATOM 5182 O O . PRO B 1 100 ? -5.922 -32.25 -17.812 1 94.44 100 PRO B O 1
ATOM 5185 N N . GLY B 1 101 ? -7.109 -30.812 -19.141 1 93.31 101 GLY B N 1
ATOM 5186 C CA . GLY B 1 101 ? -6.742 -29.625 -18.391 1 93.31 101 GLY B CA 1
ATOM 5187 C C . GLY B 1 101 ? -7.434 -29.531 -17.047 1 93.31 101 GLY B C 1
ATOM 5188 O O . GLY B 1 101 ? -7.027 -28.75 -16.172 1 93.31 101 GLY B O 1
ATOM 5189 N N . SER B 1 102 ? -8.438 -30.312 -16.812 1 94.62 102 SER B N 1
ATOM 5190 C CA . SER B 1 102 ? -9.188 -30.375 -15.57 1 94.62 102 SER B CA 1
ATOM 5191 C C . SER B 1 102 ? -9.688 -31.797 -15.305 1 94.62 102 SER B C 1
ATOM 5193 O O . SER B 1 102 ? -9.656 -32.656 -16.188 1 94.62 102 SER B O 1
ATOM 5195 N N . GLY B 1 103 ? -10.109 -32 -14.07 1 96.25 103 GLY B N 1
ATOM 5196 C CA . GLY B 1 103 ? -10.625 -33.312 -13.688 1 96.25 103 GLY B CA 1
ATOM 5197 C C . GLY B 1 103 ? -9.695 -34.094 -12.766 1 96.25 103 GLY B C 1
ATOM 5198 O O . GLY B 1 103 ? -8.734 -33.5 -12.234 1 96.25 103 GLY B O 1
ATOM 5199 N N . LEU B 1 104 ? -10.016 -35.344 -12.594 1 97.75 104 LEU B N 1
ATOM 5200 C CA . LEU B 1 104 ? -9.336 -36.125 -11.562 1 97.75 104 LEU B CA 1
ATOM 5201 C C . LEU B 1 104 ? -8.148 -36.875 -12.141 1 97.75 104 LEU B C 1
ATOM 5203 O O . LEU B 1 104 ? -7.254 -37.312 -11.406 1 97.75 104 LEU B O 1
ATOM 5207 N N . LEU B 1 105 ? -8.094 -37.031 -13.508 1 96.38 105 LEU B N 1
ATOM 5208 C CA . LEU B 1 105 ? -7.027 -37.781 -14.148 1 96.38 105 LEU B CA 1
ATOM 5209 C C . LEU B 1 105 ? -5.684 -37.094 -13.977 1 96.38 105 LEU B C 1
ATOM 5211 O O . LEU B 1 105 ? -4.676 -37.75 -13.68 1 96.38 105 LEU B O 1
ATOM 5215 N N . PRO B 1 106 ? -5.676 -35.781 -14.125 1 96.44 106 PRO B N 1
ATOM 5216 C CA . PRO B 1 106 ? -4.387 -35.094 -14.016 1 96.44 106 PRO B CA 1
ATOM 5217 C C . PRO B 1 106 ? -4.027 -34.719 -12.578 1 96.44 106 PRO B C 1
ATOM 5219 O O . PRO B 1 106 ? -3.072 -33.969 -12.352 1 96.44 106 PRO B O 1
ATOM 5222 N N . ALA B 1 107 ? -4.746 -35.125 -11.547 1 97.38 107 ALA B N 1
ATOM 5223 C CA . ALA B 1 107 ? -4.523 -34.75 -10.156 1 97.38 107 ALA B CA 1
ATOM 5224 C C . ALA B 1 107 ? -3.223 -35.344 -9.625 1 97.38 107 ALA B C 1
ATOM 5226 O O . ALA B 1 107 ? -2.961 -36.531 -9.805 1 97.38 107 ALA B O 1
ATOM 5227 N N . CYS B 1 108 ? -2.416 -34.5 -8.992 1 97.81 108 CYS B N 1
ATOM 5228 C CA . CYS B 1 108 ? -1.193 -34.875 -8.297 1 97.81 108 CYS B CA 1
ATOM 5229 C C . CYS B 1 108 ? -1.402 -34.906 -6.793 1 97.81 108 CYS B C 1
ATOM 5231 O O . CYS B 1 108 ? -2.422 -34.406 -6.297 1 97.81 108 CYS B O 1
ATOM 5233 N N . VAL B 1 109 ? -0.476 -35.562 -6.094 1 98.5 109 VAL B N 1
ATOM 5234 C CA . VAL B 1 109 ? -0.477 -35.406 -4.641 1 98.5 109 VAL B CA 1
ATOM 5235 C C . VAL B 1 109 ? -0.439 -33.938 -4.27 1 98.5 109 VAL B C 1
ATOM 5237 O O . VAL B 1 109 ? 0.423 -33.188 -4.742 1 98.5 109 VAL B O 1
ATOM 5240 N N . PRO B 1 110 ? -1.401 -33.438 -3.432 1 98.5 110 PRO B N 1
ATOM 5241 C CA . PRO B 1 110 ? -1.338 -32.031 -3.006 1 98.5 110 PRO B CA 1
ATOM 5242 C C . PRO B 1 110 ? -0.061 -31.703 -2.236 1 98.5 110 PRO B C 1
ATOM 5244 O O . PRO B 1 110 ? 0.249 -32.375 -1.24 1 98.5 110 PRO B O 1
ATOM 5247 N N . GLY B 1 111 ? 0.658 -30.688 -2.648 1 98.62 111 GLY B N 1
ATOM 5248 C CA . GLY B 1 111 ? 1.949 -30.438 -2.023 1 98.62 111 GLY B CA 1
ATOM 5249 C C . GLY B 1 111 ? 1.98 -29.172 -1.189 1 98.62 111 GLY B C 1
ATOM 5250 O O . GLY B 1 111 ? 2.885 -28.984 -0.374 1 98.62 111 GLY B O 1
ATOM 5251 N N . ALA B 1 112 ? 0.989 -28.312 -1.322 1 98.38 112 ALA B N 1
ATOM 5252 C CA . ALA B 1 112 ? 1.043 -26.969 -0.745 1 98.38 112 ALA B CA 1
ATOM 5253 C C . ALA B 1 112 ? 1.15 -27.031 0.776 1 98.38 112 ALA B C 1
ATOM 5255 O O . ALA B 1 112 ? 2.021 -26.391 1.37 1 98.38 112 ALA B O 1
ATOM 5256 N N . PHE B 1 113 ? 0.276 -27.797 1.441 1 98.75 113 PHE B N 1
ATOM 5257 C CA . PHE B 1 113 ? 0.254 -27.844 2.898 1 98.75 113 PHE B CA 1
ATOM 5258 C C . PHE B 1 113 ? 1.569 -28.375 3.445 1 98.75 113 PHE B C 1
ATOM 5260 O O . PHE B 1 113 ? 2.162 -27.781 4.352 1 98.75 113 PHE B O 1
ATOM 5267 N N . GLY B 1 114 ? 2.018 -29.516 2.867 1 98.62 114 GLY B N 1
ATOM 5268 C CA . GLY B 1 114 ? 3.279 -30.094 3.301 1 98.62 114 GLY B CA 1
ATOM 5269 C C . GLY B 1 114 ? 4.457 -29.156 3.127 1 98.62 114 GLY B C 1
ATOM 5270 O O . GLY B 1 114 ? 5.375 -29.141 3.949 1 98.62 114 GLY B O 1
ATOM 5271 N N . GLY B 1 115 ? 4.441 -28.422 2.033 1 98.75 115 GLY B N 1
ATOM 5272 C CA . GLY B 1 115 ? 5.492 -27.453 1.817 1 98.75 115 GLY B CA 1
ATOM 5273 C C . GLY B 1 115 ? 5.555 -26.391 2.904 1 98.75 115 GLY B C 1
ATOM 5274 O O . GLY B 1 115 ? 6.629 -26.094 3.43 1 98.75 115 GLY B O 1
ATOM 5275 N N . TRP B 1 116 ? 4.457 -25.812 3.273 1 98.81 116 TRP B N 1
ATOM 5276 C CA . TRP B 1 116 ? 4.414 -24.797 4.32 1 98.81 116 TRP B CA 1
ATOM 5277 C C . TRP B 1 116 ? 4.82 -25.391 5.668 1 98.81 116 TRP B C 1
ATOM 5279 O O . TRP B 1 116 ? 5.5 -24.734 6.461 1 98.81 116 TRP B O 1
ATOM 5289 N N . MET B 1 117 ? 4.367 -26.641 5.953 1 98.69 117 MET B N 1
ATOM 5290 C CA . MET B 1 117 ? 4.77 -27.281 7.195 1 98.69 117 MET B CA 1
ATOM 5291 C C . MET B 1 117 ? 6.289 -27.438 7.27 1 98.69 117 MET B C 1
ATOM 5293 O O . MET B 1 117 ? 6.891 -27.156 8.305 1 98.69 117 MET B O 1
ATOM 5297 N N . ARG B 1 118 ? 6.836 -27.844 6.164 1 98.44 118 ARG B N 1
ATOM 5298 C CA . ARG B 1 118 ? 8.281 -28.031 6.145 1 98.44 118 ARG B CA 1
ATOM 5299 C C . ARG B 1 118 ? 9.008 -26.703 6.34 1 98.44 118 ARG B C 1
ATOM 5301 O O . ARG B 1 118 ? 9.969 -26.625 7.102 1 98.44 118 ARG B O 1
ATOM 5308 N N . LEU B 1 119 ? 8.586 -25.672 5.652 1 98.62 119 LEU B N 1
ATOM 5309 C CA . LEU B 1 119 ? 9.172 -24.344 5.809 1 98.62 119 LEU B CA 1
ATOM 5310 C C . LEU B 1 119 ? 9.141 -23.906 7.27 1 98.62 119 LEU B C 1
ATOM 5312 O O . LEU B 1 119 ? 10.156 -23.469 7.812 1 98.62 119 LEU B O 1
ATOM 5316 N N . LEU B 1 120 ? 7.961 -24 7.875 1 98.69 120 LEU B N 1
ATOM 5317 C CA . LEU B 1 120 ? 7.762 -23.5 9.227 1 98.69 120 LEU B CA 1
ATOM 5318 C C . LEU B 1 120 ? 8.555 -24.328 10.234 1 98.69 120 LEU B C 1
ATOM 5320 O O . LEU B 1 120 ? 9.125 -23.781 11.18 1 98.69 120 LEU B O 1
ATOM 5324 N N . ALA B 1 121 ? 8.539 -25.625 10.039 1 98.31 121 ALA B N 1
ATOM 5325 C CA . ALA B 1 121 ? 9.242 -26.516 10.969 1 98.31 121 ALA B CA 1
ATOM 5326 C C . ALA B 1 121 ? 10.742 -26.219 10.969 1 98.31 121 ALA B C 1
ATOM 5328 O O . ALA B 1 121 ? 11.367 -26.172 12.023 1 98.31 121 ALA B O 1
ATOM 5329 N N . GLU B 1 122 ? 11.227 -26.047 9.805 1 97.12 122 GLU B N 1
ATOM 5330 C CA . GLU B 1 122 ? 12.68 -25.969 9.672 1 97.12 122 GLU B CA 1
ATOM 5331 C C . GLU B 1 122 ? 13.172 -24.531 9.773 1 97.12 122 GLU B C 1
ATOM 5333 O O . GLU B 1 122 ? 14.273 -24.266 10.258 1 97.12 122 GLU B O 1
ATOM 5338 N N . PHE B 1 123 ? 12.344 -23.562 9.344 1 97.5 123 PHE B N 1
ATOM 5339 C CA . PHE B 1 123 ? 12.875 -22.219 9.18 1 97.5 123 PHE B CA 1
ATOM 5340 C C . PHE B 1 123 ? 12.078 -21.219 10.016 1 97.5 123 PHE B C 1
ATOM 5342 O O . PHE B 1 123 ? 12.523 -20.094 10.242 1 97.5 123 PHE B O 1
ATOM 5349 N N . GLY B 1 124 ? 10.898 -21.547 10.438 1 98.19 124 GLY B N 1
ATOM 5350 C CA . GLY B 1 124 ? 10.016 -20.609 11.117 1 98.19 124 GLY B CA 1
ATOM 5351 C C . GLY B 1 124 ? 10.273 -20.531 12.609 1 98.19 124 GLY B C 1
ATOM 5352 O O . GLY B 1 124 ? 11.203 -21.156 13.117 1 98.19 124 GLY B O 1
ATOM 5353 N N . THR B 1 125 ? 9.469 -19.672 13.312 1 98.44 125 THR B N 1
ATOM 5354 C CA . THR B 1 125 ? 9.617 -19.484 14.75 1 98.44 125 THR B CA 1
ATOM 5355 C C . THR B 1 125 ? 8.258 -19.547 15.445 1 98.44 125 THR B C 1
ATOM 5357 O O . THR B 1 125 ? 8.18 -19.734 16.656 1 98.44 125 THR B O 1
ATOM 5360 N N . LYS B 1 126 ? 7.203 -19.375 14.695 1 98.5 126 LYS B N 1
ATOM 5361 C CA . LYS B 1 126 ? 5.871 -19.281 15.289 1 98.5 126 LYS B CA 1
ATOM 5362 C C . LYS B 1 126 ? 5.184 -20.641 15.312 1 98.5 126 LYS B C 1
ATOM 5364 O O . LYS B 1 126 ? 5.605 -21.562 14.625 1 98.5 126 LYS B O 1
ATOM 5369 N N . ARG B 1 127 ? 4.133 -20.766 16.188 1 98.06 127 ARG B N 1
ATOM 5370 C CA . ARG B 1 127 ? 3.32 -21.984 16.25 1 98.06 127 ARG B CA 1
ATOM 5371 C C . ARG B 1 127 ? 2.299 -22.016 15.117 1 98.06 127 ARG B C 1
ATOM 5373 O O . ARG B 1 127 ? 1.901 -20.969 14.602 1 98.06 127 ARG B O 1
ATOM 5380 N N . LEU B 1 128 ? 1.892 -23.188 14.766 1 98.62 128 LEU B N 1
ATOM 5381 C CA . LEU B 1 128 ? 0.989 -23.406 13.641 1 98.62 128 LEU B CA 1
ATOM 5382 C C . LEU B 1 128 ? -0.303 -22.625 13.82 1 98.62 128 LEU B C 1
ATOM 5384 O O . LEU B 1 128 ? -0.799 -22.016 12.867 1 98.62 128 LEU B O 1
ATOM 5388 N N . ALA B 1 129 ? -0.859 -22.625 15.031 1 98.62 129 ALA B N 1
ATOM 5389 C CA . ALA B 1 129 ? -2.117 -21.938 15.312 1 98.62 129 ALA B CA 1
ATOM 5390 C C . ALA B 1 129 ? -1.997 -20.438 15.047 1 98.62 129 ALA B C 1
ATOM 5392 O O . ALA B 1 129 ? -2.938 -19.812 14.547 1 98.62 129 ALA B O 1
ATOM 5393 N N . GLU B 1 130 ? -0.846 -19.844 15.391 1 98.19 130 GLU B N 1
ATOM 5394 C CA . GLU B 1 130 ? -0.609 -18.422 15.156 1 98.19 130 GLU B CA 1
ATOM 5395 C C . GLU B 1 130 ? -0.557 -18.125 13.656 1 98.19 130 GLU B C 1
ATOM 5397 O O . GLU B 1 130 ? -1.146 -17.141 13.203 1 98.19 130 GLU B O 1
ATOM 5402 N N . VAL B 1 131 ? 0.121 -18.969 12.93 1 98.75 131 VAL B N 1
ATOM 5403 C CA . VAL B 1 131 ? 0.359 -18.75 11.508 1 98.75 131 VAL B CA 1
ATOM 5404 C C . VAL B 1 131 ? -0.95 -18.891 10.742 1 98.75 131 VAL B C 1
ATOM 5406 O O . VAL B 1 131 ? -1.189 -18.172 9.766 1 98.75 131 VAL B O 1
ATOM 5409 N N . LEU B 1 132 ? -1.861 -19.781 11.172 1 98.81 132 LEU B N 1
ATOM 5410 C CA . LEU B 1 132 ? -3.076 -20.109 10.43 1 98.81 132 LEU B CA 1
ATOM 5411 C C . LEU B 1 132 ? -4.223 -19.203 10.844 1 98.81 132 LEU B C 1
ATOM 5413 O O . LEU B 1 132 ? -5.258 -19.141 10.172 1 98.81 132 LEU B O 1
ATOM 5417 N N . GLU B 1 133 ? -4.043 -18.469 11.898 1 98.25 133 GLU B N 1
ATOM 5418 C CA . GLU B 1 133 ? -5.129 -17.703 12.5 1 98.25 133 GLU B CA 1
ATOM 5419 C C . GLU B 1 133 ? -5.777 -16.766 11.477 1 98.25 133 GLU B C 1
ATOM 5421 O O . GLU B 1 133 ? -7.004 -16.75 11.344 1 98.25 133 GLU B O 1
ATOM 5426 N N . PRO B 1 134 ? -4.969 -16 10.727 1 98.25 134 PRO B N 1
ATOM 5427 C CA . PRO B 1 134 ? -5.625 -15.102 9.781 1 98.25 134 PRO B CA 1
ATOM 5428 C C . PRO B 1 134 ? -6.41 -15.844 8.703 1 98.25 134 PRO B C 1
ATOM 5430 O O . PRO B 1 134 ? -7.523 -15.445 8.359 1 98.25 134 PRO B O 1
ATOM 5433 N N . ALA B 1 135 ? -5.836 -16.891 8.148 1 98.75 135 ALA B N 1
ATOM 5434 C CA . ALA B 1 135 ? -6.508 -17.656 7.105 1 98.75 135 ALA B CA 1
ATOM 5435 C C . ALA B 1 135 ? -7.82 -18.25 7.617 1 98.75 135 ALA B C 1
ATOM 5437 O O . ALA B 1 135 ? -8.836 -18.234 6.91 1 98.75 135 ALA B O 1
ATOM 5438 N N . ILE B 1 136 ? -7.793 -18.812 8.836 1 98.81 136 ILE B N 1
ATOM 5439 C CA . ILE B 1 136 ? -9 -19.359 9.445 1 98.81 136 ILE B CA 1
ATOM 5440 C C . ILE B 1 136 ? -10.039 -18.266 9.625 1 98.81 136 ILE B C 1
ATOM 5442 O O . ILE B 1 136 ? -11.227 -18.469 9.352 1 98.81 136 ILE B O 1
ATOM 5446 N N . GLY B 1 137 ? -9.602 -17.109 10.07 1 98.25 137 GLY B N 1
ATOM 5447 C CA . GLY B 1 137 ? -10.508 -15.984 10.234 1 98.25 137 GLY B CA 1
ATOM 5448 C C . GLY B 1 137 ? -11.227 -15.602 8.953 1 98.25 137 GLY B C 1
ATOM 5449 O O . GLY B 1 137 ? -12.453 -15.453 8.938 1 98.25 137 GLY B O 1
ATOM 5450 N N . TYR B 1 138 ? -10.508 -15.461 7.855 1 98.56 138 TYR B N 1
ATOM 5451 C CA . TYR B 1 138 ? -11.094 -15.078 6.574 1 98.56 138 TYR B CA 1
ATOM 5452 C C . TYR B 1 138 ? -11.984 -16.188 6.031 1 98.56 138 TYR B C 1
ATOM 5454 O O . TYR B 1 138 ? -13.055 -15.922 5.469 1 98.56 138 TYR B O 1
ATOM 5462 N N . ALA B 1 139 ? -11.547 -17.422 6.199 1 98.75 139 ALA B N 1
ATOM 5463 C CA . ALA B 1 139 ? -12.336 -18.547 5.691 1 98.75 139 ALA B CA 1
ATOM 5464 C C . ALA B 1 139 ? -13.664 -18.656 6.445 1 98.75 139 ALA B C 1
ATOM 5466 O O . ALA B 1 139 ? -14.695 -18.984 5.855 1 98.75 139 ALA B O 1
ATOM 5467 N N . ASP B 1 140 ? -13.664 -18.422 7.703 1 98.56 140 ASP B N 1
ATOM 5468 C CA . ASP B 1 140 ? -14.82 -18.625 8.57 1 98.56 140 ASP B CA 1
ATOM 5469 C C . ASP B 1 140 ? -15.727 -17.391 8.578 1 98.56 140 ASP B C 1
ATOM 5471 O O . ASP B 1 140 ? -16.953 -17.516 8.445 1 98.56 140 ASP B O 1
ATOM 5475 N N . LYS B 1 141 ? -15.109 -16.203 8.758 1 97.5 141 LYS B N 1
ATOM 5476 C CA . LYS B 1 141 ? -15.891 -14.992 8.961 1 97.5 141 LYS B CA 1
ATOM 5477 C C . LYS B 1 141 ? -16.078 -14.234 7.652 1 97.5 141 LYS B C 1
ATOM 5479 O O . LYS B 1 141 ? -16.953 -13.359 7.559 1 97.5 141 LYS B O 1
ATOM 5484 N N . GLY B 1 142 ? -15.281 -14.555 6.691 1 97.88 142 GLY B N 1
ATOM 5485 C CA . GLY B 1 142 ? -15.5 -14.031 5.355 1 97.88 142 GLY B CA 1
ATOM 5486 C C . GLY B 1 142 ? -14.547 -12.922 4.984 1 97.88 142 GLY B C 1
ATOM 5487 O O . GLY B 1 142 ? -13.836 -12.391 5.844 1 97.88 142 GLY B O 1
ATOM 5488 N N . PHE B 1 143 ? -14.477 -12.609 3.777 1 98.12 143 PHE B N 1
ATOM 5489 C CA . PHE B 1 143 ? -13.641 -11.594 3.141 1 98.12 143 PHE B CA 1
ATOM 5490 C C . PHE B 1 143 ? -14.32 -11.047 1.888 1 98.12 143 PHE B C 1
ATOM 5492 O O . PHE B 1 143 ? -15.242 -11.672 1.356 1 98.12 143 PHE B O 1
ATOM 5499 N N . PRO B 1 144 ? -13.969 -9.844 1.439 1 97.25 144 PRO B N 1
ATOM 5500 C CA . PRO B 1 144 ? -14.531 -9.32 0.193 1 97.25 144 PRO B CA 1
ATOM 5501 C C . PRO B 1 144 ? -14.055 -10.094 -1.037 1 97.25 144 PRO B C 1
ATOM 5503 O O . PRO B 1 144 ? -12.852 -10.172 -1.298 1 97.25 144 PRO B O 1
ATOM 5506 N N . LEU B 1 145 ? -14.992 -10.602 -1.793 1 97 145 LEU B N 1
ATOM 5507 C CA . LEU B 1 145 ? -14.656 -11.445 -2.932 1 97 145 LEU B CA 1
ATOM 5508 C C . LEU B 1 145 ? -14.164 -10.609 -4.105 1 97 145 LEU B C 1
ATOM 5510 O O . LEU B 1 145 ? -14.828 -9.656 -4.52 1 97 145 LEU B O 1
ATOM 5514 N N . LEU B 1 146 ? -13.047 -10.961 -4.672 1 93.75 146 LEU B N 1
ATOM 5515 C CA . LEU B 1 146 ? -12.484 -10.25 -5.816 1 93.75 146 LEU B CA 1
ATOM 5516 C C . LEU B 1 146 ? -13.375 -10.414 -7.047 1 93.75 146 LEU B C 1
ATOM 5518 O O . LEU B 1 146 ? -13.961 -11.484 -7.258 1 93.75 146 LEU B O 1
ATOM 5522 N N . PRO B 1 147 ? -13.414 -9.398 -7.898 1 93.06 147 PRO B N 1
ATOM 5523 C CA . PRO B 1 147 ? -14.242 -9.477 -9.102 1 93.06 147 PRO B CA 1
ATOM 5524 C C . PRO B 1 147 ? -13.859 -10.656 -10 1 93.06 147 PRO B C 1
ATOM 5526 O O . PRO B 1 147 ? -14.742 -11.32 -10.547 1 93.06 147 PRO B O 1
ATOM 5529 N N . GLU B 1 148 ? -12.594 -10.945 -10.094 1 90.75 148 GLU B N 1
ATOM 5530 C CA . GLU B 1 148 ? -12.156 -12.039 -10.961 1 90.75 148 GLU B CA 1
ATOM 5531 C C . GLU B 1 148 ? -12.617 -13.391 -10.422 1 90.75 148 GLU B C 1
ATOM 5533 O O . GLU B 1 148 ? -12.977 -14.281 -11.195 1 90.75 148 GLU B O 1
ATOM 5538 N N . THR B 1 149 ? -12.547 -13.523 -9.156 1 94.19 149 THR B N 1
ATOM 5539 C CA . THR B 1 149 ? -13.008 -14.766 -8.539 1 94.19 149 THR B CA 1
ATOM 5540 C C . THR B 1 149 ? -14.516 -14.922 -8.727 1 94.19 149 THR B C 1
ATOM 5542 O O . THR B 1 149 ? -15 -16.016 -9.047 1 94.19 149 THR B O 1
ATOM 5545 N N . ALA B 1 150 ? -15.219 -13.828 -8.5 1 96 150 ALA B N 1
ATOM 5546 C CA . ALA B 1 150 ? -16.672 -13.852 -8.672 1 96 150 ALA B CA 1
ATOM 5547 C C . ALA B 1 150 ? -17.047 -14.25 -10.094 1 96 150 ALA B C 1
ATOM 5549 O O . ALA B 1 150 ? -17.969 -15.047 -10.297 1 96 150 ALA B O 1
ATOM 5550 N N . ARG B 1 151 ? -16.391 -13.719 -11.023 1 94 151 ARG B N 1
ATOM 5551 C CA . ARG B 1 151 ? -16.656 -14.031 -12.422 1 94 151 ARG B CA 1
ATOM 5552 C C . ARG B 1 151 ? -16.375 -15.5 -12.727 1 94 151 ARG B C 1
ATOM 5554 O O . ARG B 1 151 ? -17.141 -16.156 -13.438 1 94 151 ARG B O 1
ATOM 5561 N N . ALA B 1 152 ? -15.25 -15.969 -12.219 1 93.94 152 ALA B N 1
ATOM 5562 C CA . ALA B 1 152 ? -14.906 -17.375 -12.414 1 93.94 152 ALA B CA 1
ATOM 5563 C C . ALA B 1 152 ? -15.992 -18.281 -11.859 1 93.94 152 ALA B C 1
ATOM 5565 O O . ALA B 1 152 ? -16.391 -19.25 -12.516 1 93.94 152 ALA B O 1
ATOM 5566 N N . ILE B 1 153 ? -16.453 -17.969 -10.68 1 96.88 153 ILE B N 1
ATOM 5567 C CA . ILE B 1 153 ? -17.5 -18.766 -10.047 1 96.88 153 ILE B CA 1
ATOM 5568 C C . ILE B 1 153 ? -18.781 -18.703 -10.875 1 96.88 153 ILE B C 1
ATOM 5570 O O . ILE B 1 153 ? -19.438 -19.719 -11.086 1 96.88 153 ILE B O 1
ATOM 5574 N N . ASP B 1 154 ? -19.078 -17.531 -11.359 1 96.56 154 ASP B N 1
ATOM 5575 C CA . ASP B 1 154 ? -20.297 -17.328 -12.133 1 96.56 154 ASP B CA 1
ATOM 5576 C C . ASP B 1 154 ? -20.297 -18.156 -13.414 1 96.56 154 ASP B C 1
ATOM 5578 O O . ASP B 1 154 ? -21.281 -18.797 -13.758 1 96.56 154 ASP B O 1
ATOM 5582 N N . VAL B 1 155 ? -19.188 -18.188 -14.07 1 94.38 155 VAL B N 1
ATOM 5583 C CA . VAL B 1 155 ? -19.047 -18.906 -15.336 1 94.38 155 VAL B CA 1
ATOM 5584 C C . VAL B 1 155 ? -19.188 -20.406 -15.094 1 94.38 155 VAL B C 1
ATOM 5586 O O . VAL B 1 155 ? -19.734 -21.125 -15.93 1 94.38 155 VAL B O 1
ATOM 5589 N N . LEU B 1 156 ? -18.766 -20.891 -13.969 1 96.12 156 LEU B N 1
ATOM 5590 C CA . LEU B 1 156 ? -18.719 -22.312 -13.695 1 96.12 156 LEU B CA 1
ATOM 5591 C C . LEU B 1 156 ? -19.953 -22.766 -12.938 1 96.12 156 LEU B C 1
ATOM 5593 O O . LEU B 1 156 ? -20.172 -23.969 -12.742 1 96.12 156 LEU B O 1
ATOM 5597 N N . ALA B 1 157 ? -20.812 -21.875 -12.555 1 97.38 157 ALA B N 1
ATOM 5598 C CA . ALA B 1 157 ? -21.953 -22.141 -11.688 1 97.38 157 ALA B CA 1
ATOM 5599 C C . ALA B 1 157 ? -22.844 -23.234 -12.281 1 97.38 157 ALA B C 1
ATOM 5601 O O . ALA B 1 157 ? -23.297 -24.125 -11.562 1 97.38 157 ALA B O 1
ATOM 5602 N N . PRO B 1 158 ? -23.141 -23.219 -13.594 1 96.75 158 PRO B N 1
ATOM 5603 C CA . PRO B 1 158 ? -23.969 -24.297 -14.141 1 96.75 158 PRO B CA 1
ATOM 5604 C C . PRO B 1 158 ? -23.312 -25.672 -13.977 1 96.75 158 PRO B C 1
ATOM 5606 O O . PRO B 1 158 ? -24 -26.656 -13.664 1 96.75 158 PRO B O 1
ATOM 5609 N N . LEU B 1 159 ? -22.047 -25.75 -14.211 1 96.62 159 LEU B N 1
ATOM 5610 C CA . LEU B 1 159 ? -21.312 -26.984 -14.008 1 96.62 159 LEU B CA 1
ATOM 5611 C C . LEU B 1 159 ? -21.406 -27.438 -12.555 1 96.62 159 LEU B C 1
ATOM 5613 O O . LEU B 1 159 ? -21.609 -28.625 -12.281 1 96.62 159 LEU B O 1
ATOM 5617 N N . PHE B 1 160 ? -21.234 -26.5 -11.602 1 97.94 160 PHE B N 1
ATOM 5618 C CA . PHE B 1 160 ? -21.281 -26.797 -10.18 1 97.94 160 PHE B CA 1
ATOM 5619 C C . PHE B 1 160 ? -22.625 -27.406 -9.797 1 97.94 160 PHE B C 1
ATOM 5621 O O . PHE B 1 160 ? -22.672 -28.406 -9.062 1 97.94 160 PHE B O 1
ATOM 5628 N N . ARG B 1 161 ? -23.656 -26.891 -10.32 1 97.12 161 ARG B N 1
ATOM 5629 C CA . ARG B 1 161 ? -25 -27.359 -9.984 1 97.12 161 ARG B CA 1
ATOM 5630 C C . ARG B 1 161 ? -25.281 -28.719 -10.602 1 97.12 161 ARG B C 1
ATOM 5632 O O . ARG B 1 161 ? -25.906 -29.578 -9.969 1 97.12 161 ARG B O 1
ATOM 5639 N N . ALA B 1 162 ? -24.781 -28.891 -11.742 1 96.19 162 ALA B N 1
ATOM 5640 C CA . ALA B 1 162 ? -25.188 -30.062 -12.516 1 96.19 162 ALA B CA 1
ATOM 5641 C C . ALA B 1 162 ? -24.297 -31.25 -12.203 1 96.19 162 ALA B C 1
ATOM 5643 O O . ALA B 1 162 ? -24.75 -32.406 -12.188 1 96.19 162 ALA B O 1
ATOM 5644 N N . GLU B 1 163 ? -23 -30.984 -12.031 1 96.56 163 GLU B N 1
ATOM 5645 C CA . GLU B 1 163 ? -22.047 -32.094 -12.031 1 96.56 163 GLU B CA 1
ATOM 5646 C C . GLU B 1 163 ? -21.156 -32.062 -10.797 1 96.56 163 GLU B C 1
ATOM 5648 O O . GLU B 1 163 ? -20.906 -33.094 -10.172 1 96.56 163 GLU B O 1
ATOM 5653 N N . TRP B 1 164 ? -20.656 -30.891 -10.469 1 97.88 164 TRP B N 1
ATOM 5654 C CA . TRP B 1 164 ? -19.672 -30.766 -9.391 1 97.88 164 TRP B CA 1
ATOM 5655 C C . TRP B 1 164 ? -20.344 -30.297 -8.109 1 97.88 164 TRP B C 1
ATOM 5657 O O . TRP B 1 164 ? -20.125 -29.172 -7.66 1 97.88 164 TRP B O 1
ATOM 5667 N N . HIS B 1 165 ? -20.938 -31.156 -7.375 1 97.19 165 HIS B N 1
ATOM 5668 C CA . HIS B 1 165 ? -21.812 -30.781 -6.262 1 97.19 165 HIS B CA 1
ATOM 5669 C C . HIS B 1 165 ? -20.984 -30.312 -5.059 1 97.19 165 HIS B C 1
ATOM 5671 O O . HIS B 1 165 ? -21.438 -29.484 -4.277 1 97.19 165 HIS B O 1
ATOM 5677 N N . GLY B 1 166 ? -19.812 -30.891 -4.824 1 97.81 166 GLY B N 1
ATOM 5678 C CA . GLY B 1 166 ? -18.938 -30.344 -3.805 1 97.81 166 GLY B CA 1
ATOM 5679 C C . GLY B 1 166 ? -18.578 -28.891 -4.035 1 97.81 166 GLY B C 1
ATOM 5680 O O . GLY B 1 166 ? -18.5 -28.109 -3.09 1 97.81 166 GLY B O 1
ATOM 5681 N N . SER B 1 167 ? -18.359 -28.562 -5.328 1 98.44 167 SER B N 1
ATOM 5682 C CA . SER B 1 167 ? -18.078 -27.172 -5.688 1 98.44 167 SER B CA 1
ATOM 5683 C C . SER B 1 167 ? -19.297 -26.297 -5.441 1 98.44 167 SER B C 1
ATOM 5685 O O . SER B 1 167 ? -19.156 -25.125 -5.051 1 98.44 167 SER B O 1
ATOM 5687 N N . GLU B 1 168 ? -20.453 -26.812 -5.773 1 98.38 168 GLU B N 1
ATOM 5688 C CA . GLU B 1 168 ? -21.672 -26.078 -5.461 1 98.38 168 GLU B CA 1
ATOM 5689 C C . GLU B 1 168 ? -21.734 -25.719 -3.98 1 98.38 168 GLU B C 1
ATOM 5691 O O . GLU B 1 168 ? -22.047 -24.578 -3.623 1 98.38 168 GLU B O 1
ATOM 5696 N N . GLN B 1 169 ? -21.453 -26.656 -3.141 1 97.69 169 GLN B N 1
ATOM 5697 C CA . GLN B 1 169 ? -21.484 -26.484 -1.692 1 97.69 169 GLN B CA 1
ATOM 5698 C C . GLN B 1 169 ? -20.516 -25.406 -1.236 1 97.69 169 GLN B C 1
ATOM 5700 O O . GLN B 1 169 ? -20.812 -24.641 -0.325 1 97.69 169 GLN B O 1
ATOM 5705 N N . VAL B 1 170 ? -19.359 -25.312 -1.84 1 98.19 170 VAL B N 1
ATOM 5706 C CA . VAL B 1 170 ? -18.281 -24.453 -1.378 1 98.19 170 VAL B CA 1
ATOM 5707 C C . VAL B 1 170 ? -18.438 -23.062 -1.96 1 98.19 170 VAL B C 1
ATOM 5709 O O . VAL B 1 170 ? -18.219 -22.062 -1.267 1 98.19 170 VAL B O 1
ATOM 5712 N N . TYR B 1 171 ? -18.828 -22.953 -3.258 1 98.19 171 TYR B N 1
ATOM 5713 C CA . TYR B 1 171 ? -18.609 -21.688 -3.953 1 98.19 171 TYR B CA 1
ATOM 5714 C C . TYR B 1 171 ? -19.938 -20.984 -4.219 1 98.19 171 TYR B C 1
ATOM 5716 O O . TYR B 1 171 ? -19.953 -19.781 -4.516 1 98.19 171 TYR B O 1
ATOM 5724 N N . LEU B 1 172 ? -21.031 -21.75 -4.203 1 98 172 LEU B N 1
ATOM 5725 C CA . LEU B 1 172 ? -22.328 -21.109 -4.445 1 98 172 LEU B CA 1
ATOM 5726 C C . LEU B 1 172 ? -23.062 -20.844 -3.133 1 98 172 LEU B C 1
ATOM 5728 O O . LEU B 1 172 ? -22.891 -21.578 -2.16 1 98 172 LEU B O 1
ATOM 5732 N N . LYS B 1 173 ? -23.734 -19.766 -3.041 1 92.94 173 LYS B N 1
ATOM 5733 C CA . LYS B 1 173 ? -24.594 -19.406 -1.919 1 92.94 173 LYS B CA 1
ATOM 5734 C C . LYS B 1 173 ? -26.062 -19.562 -2.285 1 92.94 173 LYS B C 1
ATOM 5736 O O . LYS B 1 173 ? -26.609 -18.766 -3.062 1 92.94 173 LYS B O 1
ATOM 5741 N N . GLY B 1 174 ? -26.688 -20.484 -1.635 1 91.56 174 GLY B N 1
ATOM 5742 C CA . GLY B 1 174 ? -28.078 -20.766 -2.006 1 91.56 174 GLY B CA 1
ATOM 5743 C C . GLY B 1 174 ? -28.234 -21.109 -3.475 1 91.56 174 GLY B C 1
ATOM 5744 O O . GLY B 1 174 ? -29.203 -20.688 -4.113 1 91.56 174 GLY B O 1
ATOM 5745 N N . GLY B 1 175 ? -27.188 -21.688 -4.016 1 93.44 175 GLY B N 1
ATOM 5746 C CA . GLY B 1 175 ? -27.25 -22.094 -5.406 1 93.44 175 GLY B CA 1
ATOM 5747 C C . GLY B 1 175 ? -26.844 -21 -6.375 1 93.44 175 GLY B C 1
ATOM 5748 O O . GLY B 1 175 ? -26.734 -21.234 -7.582 1 93.44 175 GLY B O 1
ATOM 5749 N N . ASN B 1 176 ? -26.578 -19.891 -5.879 1 96.5 176 ASN B N 1
ATOM 5750 C CA . ASN B 1 176 ? -26.25 -18.75 -6.738 1 96.5 176 ASN B CA 1
ATOM 5751 C C . ASN B 1 176 ? -24.797 -18.344 -6.59 1 96.5 176 ASN B C 1
ATOM 5753 O O . ASN B 1 176 ? -24.219 -18.453 -5.508 1 96.5 176 ASN B O 1
ATOM 5757 N N . ALA B 1 177 ? -24.203 -17.891 -7.707 1 97.56 177 ALA B N 1
ATOM 5758 C CA . ALA B 1 177 ? -22.844 -17.344 -7.668 1 97.56 177 ALA B CA 1
ATOM 5759 C C . ALA B 1 177 ? -22.797 -16.062 -6.832 1 97.56 177 ALA B C 1
ATOM 5761 O O . ALA B 1 177 ? -23.703 -15.227 -6.906 1 97.56 177 ALA B O 1
ATOM 5762 N N . PRO B 1 178 ? -21.766 -15.938 -5.988 1 97.62 178 PRO B N 1
ATOM 5763 C CA . PRO B 1 178 ? -21.625 -14.711 -5.207 1 97.62 178 PRO B CA 1
ATOM 5764 C C . PRO B 1 178 ? -21.234 -13.508 -6.062 1 97.62 178 PRO B C 1
ATOM 5766 O O . PRO B 1 178 ? -20.562 -13.664 -7.09 1 97.62 178 PRO B O 1
ATOM 5769 N N . ALA B 1 179 ? -21.609 -12.32 -5.641 1 96.38 179 ALA B N 1
ATOM 5770 C CA . ALA B 1 179 ? -21.281 -11.078 -6.348 1 96.38 179 ALA B CA 1
ATOM 5771 C C . ALA B 1 179 ? -19.891 -10.578 -5.98 1 96.38 179 ALA B C 1
ATOM 5773 O O . ALA B 1 179 ? -19.406 -10.828 -4.871 1 96.38 179 ALA B O 1
ATOM 5774 N N . ALA B 1 180 ? -19.297 -9.883 -6.953 1 95.56 180 ALA B N 1
ATOM 5775 C CA . ALA B 1 180 ? -18.047 -9.195 -6.641 1 95.56 180 ALA B CA 1
ATOM 5776 C C . ALA B 1 180 ? -18.203 -8.273 -5.438 1 95.56 180 ALA B C 1
ATOM 5778 O O . ALA B 1 180 ? -19.219 -7.578 -5.316 1 95.56 180 ALA B O 1
ATOM 5779 N N . GLY B 1 181 ? -17.25 -8.352 -4.523 1 95.25 181 GLY B N 1
ATOM 5780 C CA . GLY B 1 181 ? -17.25 -7.469 -3.365 1 95.25 181 GLY B CA 1
ATOM 5781 C C . GLY B 1 181 ? -18.094 -8 -2.215 1 95.25 181 GLY B C 1
ATOM 5782 O O . GLY B 1 181 ? -18 -7.508 -1.09 1 95.25 181 GLY B O 1
ATOM 5783 N N . SER B 1 182 ? -18.875 -9.031 -2.438 1 96.69 182 SER B N 1
ATOM 5784 C CA . SER B 1 182 ? -19.703 -9.594 -1.372 1 96.69 182 SER B CA 1
ATOM 5785 C C . SER B 1 182 ? -18.844 -10.391 -0.384 1 96.69 182 SER B C 1
ATOM 5787 O O . SER B 1 182 ? -17.719 -10.758 -0.692 1 96.69 182 SER B O 1
ATOM 5789 N N . ARG B 1 183 ? -19.375 -10.57 0.805 1 97.38 183 ARG B N 1
ATOM 5790 C CA . ARG B 1 183 ? -18.688 -11.391 1.803 1 97.38 183 ARG B CA 1
ATOM 5791 C C . ARG B 1 183 ? -18.734 -12.867 1.428 1 97.38 183 ARG B C 1
ATOM 5793 O O . ARG B 1 183 ? -19.828 -13.453 1.336 1 97.38 183 ARG B O 1
ATOM 5800 N N . PHE B 1 184 ? -17.625 -13.406 1.181 1 98.06 184 PHE B N 1
ATOM 5801 C CA . PHE B 1 184 ? -17.516 -14.82 0.842 1 98.06 184 PHE B CA 1
ATOM 5802 C C . PHE B 1 184 ? -16.891 -15.602 1.991 1 98.06 184 PHE B C 1
ATOM 5804 O O . PHE B 1 184 ? -15.953 -15.133 2.637 1 98.06 184 PHE B O 1
ATOM 5811 N N . ARG B 1 185 ? -17.5 -16.797 2.293 1 97.62 185 ARG B N 1
ATOM 5812 C CA . ARG B 1 185 ? -17.016 -17.672 3.348 1 97.62 185 ARG B CA 1
ATOM 5813 C C . ARG B 1 185 ? -16.766 -19.078 2.812 1 97.62 185 ARG B C 1
ATOM 5815 O O . ARG B 1 185 ? -17.422 -19.516 1.867 1 97.62 185 ARG B O 1
ATOM 5822 N N . ASN B 1 186 ? -15.789 -19.719 3.289 1 98.56 186 ASN B N 1
ATOM 5823 C CA . ASN B 1 186 ? -15.531 -21.141 3.096 1 98.56 186 ASN B CA 1
ATOM 5824 C C . ASN B 1 186 ? -15.383 -21.859 4.43 1 98.56 186 ASN B C 1
ATOM 5826 O O . ASN B 1 186 ? -14.273 -22.234 4.82 1 98.56 186 ASN B O 1
ATOM 5830 N N . PRO B 1 187 ? -16.531 -22.062 5.082 1 98.31 187 PRO B N 1
ATOM 5831 C CA . PRO B 1 187 ? -16.484 -22.672 6.418 1 98.31 187 PRO B CA 1
ATOM 5832 C C . PRO B 1 187 ? -15.891 -24.078 6.414 1 98.31 187 PRO B C 1
ATOM 5834 O O . PRO B 1 187 ? -15.266 -24.484 7.398 1 98.31 187 PRO B O 1
ATOM 5837 N N . ALA B 1 188 ? -16.078 -24.781 5.32 1 98.62 188 ALA B N 1
ATOM 5838 C CA . ALA B 1 188 ? -15.484 -26.125 5.23 1 98.62 188 ALA B CA 1
ATOM 5839 C C . ALA B 1 188 ? -13.969 -26.047 5.316 1 98.62 188 ALA B C 1
ATOM 5841 O O . ALA B 1 188 ? -13.344 -26.844 6.031 1 98.62 188 ALA B O 1
ATOM 5842 N N . LEU B 1 189 ? -13.391 -25.125 4.613 1 98.81 189 LEU B N 1
ATOM 5843 C CA . LEU B 1 189 ? -11.945 -24.953 4.652 1 98.81 189 LEU B CA 1
ATOM 5844 C C . LEU B 1 189 ? -11.484 -24.5 6.035 1 98.81 189 LEU B C 1
ATOM 5846 O O . LEU B 1 189 ? -10.453 -24.953 6.531 1 98.81 189 LEU B O 1
ATOM 5850 N N . ALA B 1 190 ? -12.234 -23.562 6.664 1 98.81 190 ALA B N 1
ATOM 5851 C CA . ALA B 1 190 ? -11.922 -23.141 8.023 1 98.81 190 ALA B CA 1
ATOM 5852 C C . ALA B 1 190 ? -11.875 -24.328 8.977 1 98.81 190 ALA B C 1
ATOM 5854 O O . ALA B 1 190 ? -10.953 -24.453 9.789 1 98.81 190 ALA B O 1
ATOM 5855 N N . ASN B 1 191 ? -12.891 -25.125 8.836 1 98.81 191 ASN B N 1
ATOM 5856 C CA . ASN B 1 191 ? -12.969 -26.328 9.68 1 98.81 191 ASN B CA 1
ATOM 5857 C C . ASN B 1 191 ? -11.789 -27.266 9.43 1 98.81 191 ASN B C 1
ATOM 5859 O O . ASN B 1 191 ? -11.281 -27.875 10.367 1 98.81 191 ASN B O 1
ATOM 5863 N N . THR B 1 192 ? -11.43 -27.406 8.188 1 98.88 192 THR B N 1
ATOM 5864 C CA . THR B 1 192 ? -10.273 -28.219 7.855 1 98.88 192 THR B CA 1
ATOM 5865 C C . THR B 1 192 ? -9.023 -27.719 8.57 1 98.88 192 THR B C 1
ATOM 5867 O O . THR B 1 192 ? -8.305 -28.5 9.195 1 98.88 192 THR B O 1
ATOM 5870 N N . TYR B 1 193 ? -8.734 -26.422 8.539 1 98.88 193 TYR B N 1
ATOM 5871 C CA . TYR B 1 193 ? -7.59 -25.844 9.234 1 98.88 193 TYR B CA 1
ATOM 5872 C C . TYR B 1 193 ? -7.688 -26.078 10.734 1 98.88 193 TYR B C 1
ATOM 5874 O O . TYR B 1 193 ? -6.691 -26.422 11.383 1 98.88 193 TYR B O 1
ATOM 5882 N N . GLN B 1 194 ? -8.867 -25.859 11.25 1 98.81 194 GLN B N 1
ATOM 5883 C CA . GLN B 1 194 ? -9.062 -26.016 12.688 1 98.81 194 GLN B CA 1
ATOM 5884 C C . GLN B 1 194 ? -8.797 -27.453 13.133 1 98.81 194 GLN B C 1
ATOM 5886 O O . GLN B 1 194 ? -8.195 -27.672 14.18 1 98.81 194 GLN B O 1
ATOM 5891 N N . ARG B 1 195 ? -9.25 -28.406 12.359 1 98.81 195 ARG B N 1
ATOM 5892 C CA . ARG B 1 195 ? -9.023 -29.812 12.672 1 98.81 195 ARG B CA 1
ATOM 5893 C C . ARG B 1 195 ? -7.539 -30.156 12.594 1 98.81 195 ARG B C 1
ATOM 5895 O O . ARG B 1 195 ? -7.039 -30.969 13.367 1 98.81 195 ARG B O 1
ATOM 5902 N N . LEU B 1 196 ? -6.863 -29.578 11.648 1 98.88 196 LEU B N 1
ATOM 5903 C CA . LEU B 1 196 ? -5.426 -29.781 11.539 1 98.88 196 LEU B CA 1
ATOM 5904 C C . LEU B 1 196 ? -4.703 -29.25 12.766 1 98.88 196 LEU B C 1
ATOM 5906 O O . LEU B 1 196 ? -3.787 -29.891 13.281 1 98.88 196 LEU B O 1
ATOM 5910 N N . ILE B 1 197 ? -5.07 -28.031 13.25 1 98.81 197 ILE B N 1
ATOM 5911 C CA . ILE B 1 197 ? -4.488 -27.453 14.445 1 98.81 197 ILE B CA 1
ATOM 5912 C C . ILE B 1 197 ? -4.754 -28.359 15.648 1 98.81 197 ILE B C 1
ATOM 5914 O O . ILE B 1 197 ? -3.854 -28.609 16.453 1 98.81 197 ILE B O 1
ATOM 5918 N N . LYS B 1 198 ? -5.996 -28.812 15.719 1 98.56 198 LYS B N 1
ATOM 5919 C CA . LYS B 1 198 ? -6.371 -29.688 16.828 1 98.56 198 LYS B CA 1
ATOM 5920 C C . LYS B 1 198 ? -5.531 -30.953 16.828 1 98.56 198 LYS B C 1
ATOM 5922 O O . LYS B 1 198 ? -5.078 -31.406 17.875 1 98.56 198 LYS B O 1
ATOM 5927 N N . ALA B 1 199 ? -5.367 -31.547 15.641 1 98.56 199 ALA B N 1
ATOM 5928 C CA . ALA B 1 199 ? -4.531 -32.719 15.523 1 98.56 199 ALA B CA 1
ATOM 5929 C C . ALA B 1 199 ? -3.1 -32.438 15.969 1 98.56 199 ALA B C 1
ATOM 5931 O O . ALA B 1 199 ? -2.479 -33.281 16.641 1 98.56 199 ALA B O 1
ATOM 5932 N N . ALA B 1 200 ? -2.59 -31.328 15.578 1 98.5 200 ALA B N 1
ATOM 5933 C CA . ALA B 1 200 ? -1.231 -30.922 15.93 1 98.5 200 ALA B CA 1
ATOM 5934 C C . ALA B 1 200 ? -1.087 -30.734 17.438 1 98.5 200 ALA B C 1
ATOM 5936 O O . ALA B 1 200 ? -0.158 -31.266 18.047 1 98.5 200 ALA B O 1
ATOM 5937 N N . GLU B 1 201 ? -2.002 -29.984 18.031 1 98.31 201 GLU B N 1
ATOM 5938 C CA . GLU B 1 201 ? -1.933 -29.625 19.438 1 98.31 201 GLU B CA 1
ATOM 5939 C C . GLU B 1 201 ? -2.186 -30.844 20.328 1 98.31 201 GLU B C 1
ATOM 5941 O O . GLU B 1 201 ? -1.621 -30.938 21.422 1 98.31 201 GLU B O 1
ATOM 5946 N N . SER B 1 202 ? -3.027 -31.734 19.875 1 98.12 202 SER B N 1
ATOM 5947 C CA . SER B 1 202 ? -3.301 -32.969 20.641 1 98.12 202 SER B CA 1
ATOM 5948 C C . SER B 1 202 ? -2.094 -33.875 20.641 1 98.12 202 SER B C 1
ATOM 5950 O O . SER B 1 202 ? -1.893 -34.656 21.578 1 98.12 202 SER B O 1
ATOM 5952 N N . ALA B 1 203 ? -1.346 -33.812 19.641 1 97.81 203 ALA B N 1
ATOM 5953 C CA . ALA B 1 203 ? -0.219 -34.75 19.484 1 97.81 203 ALA B CA 1
ATOM 5954 C C . ALA B 1 203 ? 0.958 -34.312 20.359 1 97.81 203 ALA B C 1
ATOM 5956 O O . ALA B 1 203 ? 1.691 -35.156 20.875 1 97.81 203 ALA B O 1
ATOM 5957 N N . SER B 1 204 ? 1.191 -32.969 20.547 1 96.81 204 SER B N 1
ATOM 5958 C CA . SER B 1 204 ? 2.373 -32.531 21.266 1 96.81 204 SER B CA 1
ATOM 5959 C C . SER B 1 204 ? 2.248 -31.078 21.688 1 96.81 204 SER B C 1
ATOM 5961 O O . SER B 1 204 ? 1.535 -30.297 21.031 1 96.81 204 SER B O 1
ATOM 5963 N N . GLY B 1 205 ? 2.959 -30.703 22.734 1 95.31 205 GLY B N 1
ATOM 5964 C CA . GLY B 1 205 ? 3.115 -29.312 23.109 1 95.31 205 GLY B CA 1
ATOM 5965 C C . GLY B 1 205 ? 4.309 -28.641 22.453 1 95.31 205 GLY B C 1
ATOM 5966 O O . GLY B 1 205 ? 4.418 -27.422 22.453 1 95.31 205 GLY B O 1
ATOM 5967 N N . GLU B 1 206 ? 5.121 -29.438 21.859 1 97.31 206 GLU B N 1
ATOM 5968 C CA . GLU B 1 206 ? 6.336 -28.938 21.219 1 97.31 206 GLU B CA 1
ATOM 5969 C C . GLU B 1 206 ? 6.059 -28.469 19.797 1 97.31 206 GLU B C 1
ATOM 5971 O O . GLU B 1 206 ? 5.402 -29.188 19.031 1 97.31 206 GLU B O 1
ATOM 5976 N N . ARG B 1 207 ? 6.594 -27.344 19.391 1 96.94 207 ARG B N 1
ATOM 5977 C CA . ARG B 1 207 ? 6.301 -26.672 18.125 1 96.94 207 ARG B CA 1
ATOM 5978 C C . ARG B 1 207 ? 6.629 -27.578 16.938 1 96.94 207 ARG B C 1
ATOM 5980 O O . ARG B 1 207 ? 5.777 -27.812 16.078 1 96.94 207 ARG B O 1
ATOM 5987 N N . GLU B 1 208 ? 7.852 -28.125 16.891 1 96.25 208 GLU B N 1
ATOM 5988 C CA . GLU B 1 208 ? 8.297 -28.922 15.75 1 96.25 208 GLU B CA 1
ATOM 5989 C C . GLU B 1 208 ? 7.457 -30.188 15.609 1 96.25 208 GLU B C 1
ATOM 5991 O O . GLU B 1 208 ? 7.117 -30.594 14.5 1 96.25 208 GLU B O 1
ATOM 5996 N N . ALA B 1 209 ? 7.148 -30.781 16.734 1 97.44 209 ALA B N 1
ATOM 5997 C CA . ALA B 1 209 ? 6.32 -31.984 16.719 1 97.44 209 ALA B CA 1
ATOM 5998 C C . ALA B 1 209 ? 4.91 -31.672 16.219 1 97.44 209 ALA B C 1
ATOM 6000 O O . ALA B 1 209 ? 4.281 -32.5 15.562 1 97.44 209 ALA B O 1
ATOM 6001 N N . GLN B 1 210 ? 4.461 -30.5 16.531 1 98.38 210 GLN B N 1
ATOM 6002 C CA . GLN B 1 210 ? 3.139 -30.109 16.062 1 98.38 210 GLN B CA 1
ATOM 6003 C C . GLN B 1 210 ? 3.102 -30.016 14.539 1 98.38 210 GLN B C 1
ATOM 6005 O O . GLN B 1 210 ? 2.109 -30.391 13.914 1 98.38 210 GLN B O 1
ATOM 6010 N N . PHE B 1 211 ? 4.16 -29.547 13.961 1 98.5 211 PHE B N 1
ATOM 6011 C CA . PHE B 1 211 ? 4.199 -29.453 12.508 1 98.5 211 PHE B CA 1
ATOM 6012 C C . PHE B 1 211 ? 4.215 -30.844 11.883 1 98.5 211 PHE B C 1
ATOM 6014 O O . PHE B 1 211 ? 3.568 -31.078 10.859 1 98.5 211 PHE B O 1
ATOM 6021 N N . ARG B 1 212 ? 4.879 -31.75 12.484 1 97.5 212 ARG B N 1
ATOM 6022 C CA . ARG B 1 212 ? 4.898 -33.125 11.992 1 97.5 212 ARG B CA 1
ATOM 6023 C C . ARG B 1 212 ? 3.523 -33.781 12.125 1 97.5 212 ARG B C 1
ATOM 6025 O O . ARG B 1 212 ? 3.072 -34.469 11.219 1 97.5 212 ARG B O 1
ATOM 6032 N N . ALA B 1 213 ? 2.916 -33.5 13.234 1 98.56 213 ALA B N 1
ATOM 6033 C CA . ALA B 1 213 ? 1.582 -34.062 13.469 1 98.56 213 ALA B CA 1
ATOM 6034 C C . ALA B 1 213 ? 0.576 -33.469 12.469 1 98.56 213 ALA B C 1
ATOM 6036 O O . ALA B 1 213 ? -0.315 -34.188 12 1 98.56 213 ALA B O 1
ATOM 6037 N N . ALA B 1 214 ? 0.686 -32.25 12.219 1 98.75 214 ALA B N 1
ATOM 6038 C CA . ALA B 1 214 ? -0.191 -31.625 11.227 1 98.75 214 ALA B CA 1
ATOM 6039 C C . ALA B 1 214 ? 0.039 -32.219 9.844 1 98.75 214 ALA B C 1
ATOM 6041 O O . ALA B 1 214 ? -0.915 -32.469 9.102 1 98.75 214 ALA B O 1
ATOM 6042 N N . HIS B 1 215 ? 1.293 -32.344 9.5 1 98.5 215 HIS B N 1
ATOM 6043 C CA . HIS B 1 215 ? 1.628 -33 8.242 1 98.5 215 HIS B CA 1
ATOM 6044 C C . HIS B 1 215 ? 0.994 -34.375 8.156 1 98.5 215 HIS B C 1
ATOM 6046 O O . HIS B 1 215 ? 0.383 -34.719 7.141 1 98.5 215 HIS B O 1
ATOM 6052 N N . ASP B 1 216 ? 1.08 -35.156 9.18 1 98.5 216 ASP B N 1
ATOM 6053 C CA . ASP B 1 216 ? 0.536 -36.5 9.195 1 98.5 216 ASP B CA 1
ATOM 6054 C C . ASP B 1 216 ? -0.989 -36.5 9.125 1 98.5 216 ASP B C 1
ATOM 6056 O O . ASP B 1 216 ? -1.596 -37.344 8.477 1 98.5 216 ASP B O 1
ATOM 6060 N N . ALA B 1 217 ? -1.559 -35.562 9.773 1 98.75 217 ALA B N 1
ATOM 6061 C CA 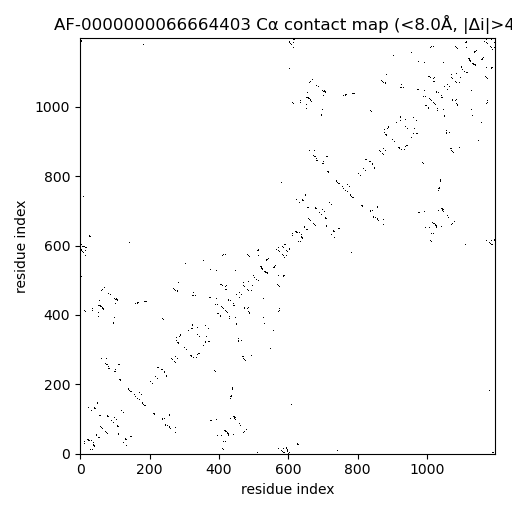. ALA B 1 217 ? -3.014 -35.438 9.727 1 98.75 217 ALA B CA 1
ATOM 6062 C C . ALA B 1 217 ? -3.496 -35.188 8.305 1 98.75 217 ALA B C 1
ATOM 6064 O O . ALA B 1 217 ? -4.578 -35.625 7.918 1 98.75 217 ALA B O 1
ATOM 6065 N N . PHE B 1 218 ? -2.738 -34.469 7.582 1 98.81 218 PHE B N 1
ATOM 6066 C CA . PHE B 1 218 ? -3.09 -34.156 6.199 1 98.81 218 PHE B CA 1
ATOM 6067 C C . PHE B 1 218 ? -2.826 -35.375 5.297 1 98.81 218 PHE B C 1
ATOM 6069 O O . PHE B 1 218 ? -3.691 -35.75 4.508 1 98.81 218 PHE B O 1
ATOM 6076 N N . TYR B 1 219 ? -1.707 -36.031 5.398 1 98.69 219 TYR B N 1
ATOM 6077 C CA . TYR B 1 219 ? -1.24 -36.969 4.387 1 98.69 219 TYR B CA 1
ATOM 6078 C C . TYR B 1 219 ? -1.532 -38.406 4.805 1 98.69 219 TYR B C 1
ATOM 6080 O O . TYR B 1 219 ? -1.525 -39.312 3.971 1 98.69 219 TYR B O 1
ATOM 6088 N N . LYS B 1 220 ? -1.802 -38.656 6.066 1 98.44 220 LYS B N 1
ATOM 6089 C CA . LYS B 1 220 ? -2.059 -40 6.57 1 98.44 220 LYS B CA 1
ATOM 6090 C C . LYS B 1 220 ? -3.332 -40.062 7.41 1 98.44 220 LYS B C 1
ATOM 6092 O O . LYS B 1 220 ? -3.789 -41.125 7.809 1 98.44 220 LYS B O 1
ATOM 6097 N N . GLY B 1 221 ? -3.893 -38.906 7.664 1 98.38 221 GLY B N 1
ATOM 6098 C CA . GLY B 1 221 ? -5.016 -38.781 8.578 1 98.38 221 GLY B CA 1
ATOM 6099 C C . GLY B 1 221 ? -6.32 -38.438 7.887 1 98.38 221 GLY B C 1
ATOM 6100 O O . GLY B 1 221 ? -6.672 -39.062 6.879 1 98.38 221 GLY B O 1
ATOM 6101 N N . PHE B 1 222 ? -7.078 -37.531 8.57 1 98.38 222 PHE B N 1
ATOM 6102 C CA . PHE B 1 222 ? -8.469 -37.312 8.18 1 98.38 222 PHE B CA 1
ATOM 6103 C C . PHE B 1 222 ? -8.547 -36.688 6.785 1 98.38 222 PHE B C 1
ATOM 6105 O O . PHE B 1 222 ? -9.484 -36.969 6.035 1 98.38 222 PHE B O 1
ATOM 6112 N N . VAL B 1 223 ? -7.602 -35.875 6.406 1 98.75 223 VAL B N 1
ATOM 6113 C CA . VAL B 1 223 ? -7.676 -35.25 5.082 1 98.75 223 VAL B CA 1
ATOM 6114 C C . VAL B 1 223 ? -7.48 -36.344 4.012 1 98.75 223 VAL B C 1
ATOM 6116 O O . VAL B 1 223 ? -8.242 -36.406 3.043 1 98.75 223 VAL B O 1
ATOM 6119 N N . ALA B 1 224 ? -6.43 -37.156 4.176 1 98.5 224 ALA B N 1
ATOM 6120 C CA . ALA B 1 224 ? -6.191 -38.25 3.244 1 98.5 224 ALA B CA 1
ATOM 6121 C C . ALA B 1 224 ? -7.41 -39.156 3.152 1 98.5 224 ALA B C 1
ATOM 6123 O O . ALA B 1 224 ? -7.77 -39.625 2.064 1 98.5 224 ALA B O 1
ATOM 6124 N N . ALA B 1 225 ? -8.023 -39.438 4.262 1 98.25 225 ALA B N 1
ATOM 6125 C CA . ALA B 1 225 ? -9.203 -40.312 4.301 1 98.25 225 ALA B CA 1
ATOM 6126 C C . ALA B 1 225 ? -10.359 -39.688 3.51 1 98.25 225 ALA B C 1
ATOM 6128 O O . ALA B 1 225 ? -11.039 -40.375 2.748 1 98.25 225 ALA B O 1
ATOM 6129 N N . GLU B 1 226 ? -10.602 -38.469 3.68 1 98.19 226 GLU B N 1
ATOM 6130 C CA . GLU B 1 226 ? -11.688 -37.781 2.986 1 98.19 226 GLU B CA 1
ATOM 6131 C C . GLU B 1 226 ? -11.414 -37.688 1.49 1 98.19 226 GLU B C 1
ATOM 6133 O O . GLU B 1 226 ? -12.328 -37.781 0.673 1 98.19 226 GLU B O 1
ATOM 6138 N N . ILE B 1 227 ? -10.172 -37.469 1.12 1 98.25 227 ILE B N 1
ATOM 6139 C CA . ILE B 1 227 ? -9.797 -37.469 -0.29 1 98.25 227 ILE B CA 1
ATOM 6140 C C . ILE B 1 227 ? -10.07 -38.844 -0.897 1 98.25 227 ILE B C 1
ATOM 6142 O O . ILE B 1 227 ? -10.648 -38.938 -1.982 1 98.25 227 ILE B O 1
ATOM 6146 N N . SER B 1 228 ? -9.664 -39.875 -0.19 1 97.19 228 SER B N 1
ATOM 6147 C CA . SER B 1 228 ? -9.867 -41.219 -0.663 1 97.19 228 SER B CA 1
ATOM 6148 C C . SER B 1 228 ? -11.352 -41.531 -0.849 1 97.19 228 SER B C 1
ATOM 6150 O O . SER B 1 228 ? -11.75 -42.094 -1.866 1 97.19 228 SER B O 1
ATOM 6152 N N . GLU B 1 229 ? -12.133 -41.188 0.108 1 97.38 229 GLU B N 1
ATOM 6153 C CA . GLU B 1 229 ? -13.578 -41.406 0.034 1 97.38 229 GLU B CA 1
ATOM 6154 C C . GLU B 1 229 ? -14.188 -40.656 -1.15 1 97.38 229 GLU B C 1
ATOM 6156 O O . GLU B 1 229 ? -15.039 -41.188 -1.857 1 97.38 229 GLU B O 1
ATOM 6161 N N . PHE B 1 230 ? -13.82 -39.562 -1.36 1 97.81 230 PHE B N 1
ATOM 6162 C CA . PHE B 1 230 ? -14.281 -38.75 -2.48 1 97.81 230 PHE B CA 1
ATOM 6163 C C . PHE B 1 230 ? -13.938 -39.406 -3.809 1 97.81 230 PHE B C 1
ATOM 6165 O O . PHE B 1 230 ? -14.797 -39.531 -4.684 1 97.81 230 PHE B O 1
ATOM 6172 N N . LEU B 1 231 ? -12.672 -39.781 -3.949 1 97.19 231 LEU B N 1
ATOM 6173 C CA . LEU B 1 231 ? -12.227 -40.406 -5.191 1 97.19 231 LEU B CA 1
ATOM 6174 C C . LEU B 1 231 ? -12.945 -41.719 -5.441 1 97.19 231 LEU B C 1
ATOM 6176 O O . LEU B 1 231 ? -13.188 -42.094 -6.59 1 97.19 231 LEU B O 1
ATOM 6180 N N . GLU B 1 232 ? -13.352 -42.406 -4.434 1 95.5 232 GLU B N 1
ATOM 6181 C CA . GLU B 1 232 ? -14.047 -43.656 -4.527 1 95.5 232 GLU B CA 1
ATOM 6182 C C . GLU B 1 232 ? -15.531 -43.469 -4.848 1 95.5 232 GLU B C 1
ATOM 6184 O O . GLU B 1 232 ? -16.219 -44.406 -5.262 1 95.5 232 GLU B O 1
ATOM 6189 N N . SER B 1 233 ? -15.984 -42.312 -4.645 1 94.31 233 SER B N 1
ATOM 6190 C CA . SER B 1 233 ? -17.406 -42.031 -4.82 1 94.31 233 SER B CA 1
ATOM 6191 C C . SER B 1 233 ? -17.812 -42.125 -6.289 1 94.31 233 SER B C 1
ATOM 6193 O O . SER B 1 233 ? -18.984 -42.312 -6.609 1 94.31 233 SER B O 1
ATOM 6195 N N . GLY B 1 234 ? -16.844 -42 -7.289 1 92.75 234 GLY B N 1
ATOM 6196 C CA . GLY B 1 234 ? -17.172 -42.25 -8.68 1 92.75 234 GLY B CA 1
ATOM 6197 C C . GLY B 1 234 ? -16.469 -41.281 -9.633 1 92.75 234 GLY B C 1
ATOM 6198 O O . GLY B 1 234 ? -15.711 -40.438 -9.203 1 92.75 234 GLY B O 1
ATOM 6199 N N . PRO B 1 235 ? -16.766 -41.625 -10.898 1 97.12 235 PRO B N 1
ATOM 6200 C CA . PRO B 1 235 ? -16.172 -40.75 -11.922 1 97.12 235 PRO B CA 1
ATOM 6201 C C . PRO B 1 235 ? -16.812 -39.375 -11.977 1 97.12 235 PRO B C 1
ATOM 6203 O O . PRO B 1 235 ? -17.969 -39.188 -11.578 1 97.12 235 PRO B O 1
ATOM 6206 N N . MET B 1 236 ? -16.047 -38.375 -12.414 1 97.06 236 MET B N 1
ATOM 6207 C CA . MET B 1 236 ? -16.484 -37 -12.492 1 97.06 236 MET B CA 1
ATOM 6208 C C . MET B 1 236 ? -16.281 -36.438 -13.891 1 97.06 236 MET B C 1
ATOM 6210 O O . MET B 1 236 ? -15.32 -36.781 -14.57 1 97.06 236 MET B O 1
ATOM 6214 N N . LEU B 1 237 ? -17.188 -35.5 -14.289 1 96.5 237 LEU B N 1
ATOM 6215 C CA . LEU B 1 237 ? -17.062 -34.844 -15.57 1 96.5 237 LEU B CA 1
ATOM 6216 C C . LEU B 1 237 ? -15.797 -33.969 -15.617 1 96.5 237 LEU B C 1
ATOM 6218 O O . LEU B 1 237 ? -15.461 -33.312 -14.641 1 96.5 237 LEU B O 1
ATOM 6222 N N . ASP B 1 238 ? -15.133 -34.031 -16.797 1 94.94 238 ASP B N 1
ATOM 6223 C CA . ASP B 1 238 ? -13.914 -33.219 -16.891 1 94.94 238 ASP B CA 1
ATOM 6224 C C . ASP B 1 238 ? -13.766 -32.594 -18.266 1 94.94 238 ASP B C 1
ATOM 6226 O O . ASP B 1 238 ? -14.75 -32.438 -19 1 94.94 238 ASP B O 1
ATOM 6230 N N . ALA B 1 239 ? -12.609 -32.062 -18.609 1 93.69 239 ALA B N 1
ATOM 6231 C CA . ALA B 1 239 ? -12.344 -31.281 -19.812 1 93.69 239 ALA B CA 1
ATOM 6232 C C . ALA B 1 239 ? -12.648 -32.094 -21.078 1 93.69 239 ALA B C 1
ATOM 6234 O O . ALA B 1 239 ? -12.898 -31.516 -22.141 1 93.69 239 ALA B O 1
ATOM 6235 N N . THR B 1 240 ? -12.734 -33.438 -21 1 93.31 240 THR B N 1
ATOM 6236 C CA . THR B 1 240 ? -12.945 -34.281 -22.156 1 93.31 240 THR B CA 1
ATOM 6237 C C . THR B 1 240 ? -14.43 -34.344 -22.5 1 93.31 240 THR B C 1
ATOM 6239 O O . THR B 1 240 ? -14.805 -34.844 -23.562 1 93.31 240 THR B O 1
ATOM 6242 N N . GLY B 1 241 ? -15.219 -33.844 -21.625 1 93.19 241 GLY B N 1
ATOM 6243 C CA . GLY B 1 241 ? -16.656 -34 -21.781 1 93.19 241 GLY B CA 1
ATOM 6244 C C . GLY B 1 241 ? -17.172 -35.344 -21.297 1 93.19 241 GLY B C 1
ATOM 6245 O O . GLY B 1 241 ? -18.359 -35.625 -21.375 1 93.19 241 GLY B O 1
ATOM 6246 N N . ARG B 1 242 ? -16.297 -36.125 -20.781 1 95.06 242 ARG B N 1
ATOM 6247 C CA . ARG B 1 242 ? -16.625 -37.406 -20.219 1 95.06 242 ARG B CA 1
ATOM 6248 C C . ARG B 1 242 ? -16.328 -37.469 -18.719 1 95.06 242 ARG B C 1
ATOM 6250 O O . ARG B 1 242 ? -15.781 -36.5 -18.156 1 95.06 242 ARG B O 1
ATOM 6257 N N . ARG B 1 243 ? -16.844 -38.531 -18.109 1 97 243 ARG B N 1
ATOM 6258 C CA . ARG B 1 243 ? -16.594 -38.719 -16.688 1 97 243 ARG B CA 1
ATOM 6259 C C . ARG B 1 243 ? -15.453 -39.719 -16.469 1 97 243 ARG B C 1
ATOM 6261 O O . ARG B 1 243 ? -15.453 -40.812 -17.062 1 97 243 ARG B O 1
ATOM 6268 N N . HIS B 1 244 ? -14.492 -39.281 -15.672 1 97 244 HIS B N 1
ATOM 6269 C CA . HIS B 1 244 ? -13.336 -40.125 -15.414 1 97 244 HIS B CA 1
ATOM 6270 C C . HIS B 1 244 ? -13.055 -40.219 -13.914 1 97 244 HIS B C 1
ATOM 6272 O O . HIS B 1 244 ? -13.359 -39.312 -13.164 1 97 244 HIS B O 1
ATOM 6278 N N . ARG B 1 245 ? -12.453 -41.375 -13.477 1 96.38 245 ARG B N 1
ATOM 6279 C CA . ARG B 1 245 ? -12.047 -41.594 -12.094 1 96.38 245 ARG B CA 1
ATOM 6280 C C . ARG B 1 245 ? -10.609 -41.156 -11.867 1 96.38 245 ARG B C 1
ATOM 6282 O O . ARG B 1 245 ? -9.789 -41.188 -12.789 1 96.38 245 ARG B O 1
ATOM 6289 N N . GLY B 1 246 ? -10.367 -40.656 -10.656 1 95.94 246 GLY B N 1
ATOM 6290 C CA . GLY B 1 246 ? -9 -40.375 -10.266 1 95.94 246 GLY B CA 1
ATOM 6291 C C . GLY B 1 246 ? -8.227 -41.625 -9.867 1 95.94 246 GLY B C 1
ATOM 6292 O O . GLY B 1 246 ? -8.82 -42.656 -9.562 1 95.94 246 GLY B O 1
ATOM 6293 N N . LEU B 1 247 ? -6.918 -41.469 -9.891 1 96.5 247 LEU B N 1
ATOM 6294 C CA . LEU B 1 247 ? -6.094 -42.625 -9.602 1 96.5 247 LEU B CA 1
ATOM 6295 C C . LEU B 1 247 ? -5.273 -42.406 -8.336 1 96.5 247 LEU B C 1
ATOM 6297 O O . LEU B 1 247 ? -4.582 -43.344 -7.879 1 96.5 247 LEU B O 1
ATOM 6301 N N . LEU B 1 248 ? -5.379 -41.219 -7.77 1 96.44 248 LEU B N 1
ATOM 6302 C CA . LEU B 1 248 ? -4.68 -40.938 -6.52 1 96.44 248 LEU B CA 1
ATOM 6303 C C . LEU B 1 248 ? -5.184 -41.812 -5.395 1 96.44 248 LEU B C 1
ATOM 6305 O O . LEU B 1 248 ? -6.391 -42.031 -5.262 1 96.44 248 LEU B O 1
ATOM 6309 N N . THR B 1 249 ? -4.281 -42.312 -4.598 1 95.75 249 THR B N 1
ATOM 6310 C CA . THR B 1 249 ? -4.645 -43.156 -3.473 1 95.75 249 THR B CA 1
ATOM 6311 C C . THR B 1 249 ? -4.113 -42.594 -2.162 1 95.75 249 THR B C 1
ATOM 6313 O O . THR B 1 249 ? -3.273 -41.688 -2.17 1 95.75 249 THR B O 1
ATOM 6316 N N . ALA B 1 250 ? -4.629 -43.156 -1.103 1 96.56 250 ALA B N 1
ATOM 6317 C CA . ALA B 1 250 ? -4.129 -42.75 0.215 1 96.56 250 ALA B CA 1
ATOM 6318 C C . ALA B 1 250 ? -2.639 -43.062 0.345 1 96.56 250 ALA B C 1
ATOM 6320 O O . ALA B 1 250 ? -1.902 -42.344 1.014 1 96.56 250 ALA B O 1
ATOM 6321 N N . ASP B 1 251 ? -2.225 -44.156 -0.247 1 97.19 251 ASP B N 1
ATOM 6322 C CA . ASP B 1 251 ? -0.814 -44.531 -0.196 1 97.19 251 ASP B CA 1
ATOM 6323 C C . ASP B 1 251 ? 0.051 -43.5 -0.917 1 97.19 251 ASP B C 1
ATOM 6325 O O . ASP B 1 251 ? 1.168 -43.188 -0.485 1 97.19 251 ASP B O 1
ATOM 6329 N N . ASP B 1 252 ? -0.409 -43 -2.043 1 98.06 252 ASP B N 1
ATOM 6330 C CA . ASP B 1 252 ? 0.313 -41.938 -2.738 1 98.06 252 ASP B CA 1
ATOM 6331 C C . ASP B 1 252 ? 0.546 -40.75 -1.819 1 98.06 252 ASP B C 1
ATOM 6333 O O . ASP B 1 252 ? 1.619 -40.156 -1.842 1 98.06 252 ASP B O 1
ATOM 6337 N N . LEU B 1 253 ? -0.503 -40.375 -1.066 1 98.5 253 LEU B N 1
ATOM 6338 C CA . LEU B 1 253 ? -0.397 -39.25 -0.144 1 98.5 253 LEU B CA 1
ATOM 6339 C C . LEU B 1 253 ? 0.562 -39.594 0.997 1 98.5 253 LEU B C 1
ATOM 6341 O O . LEU B 1 253 ? 1.446 -38.781 1.314 1 98.5 253 LEU B O 1
ATOM 6345 N N . ALA B 1 254 ? 0.431 -40.719 1.545 1 98.25 254 ALA B N 1
ATOM 6346 C CA . ALA B 1 254 ? 1.18 -41.125 2.734 1 98.25 254 ALA B CA 1
ATOM 6347 C C . ALA B 1 254 ? 2.676 -41.188 2.441 1 98.25 254 ALA B C 1
ATOM 6349 O O . ALA B 1 254 ? 3.502 -40.906 3.312 1 98.25 254 ALA B O 1
ATOM 6350 N N . ASP B 1 255 ? 3.045 -41.5 1.26 1 96.75 255 ASP B N 1
ATOM 6351 C CA . ASP B 1 255 ? 4.434 -41.781 0.904 1 96.75 255 ASP B CA 1
ATOM 6352 C C . ASP B 1 255 ? 5.141 -40.5 0.443 1 96.75 255 ASP B C 1
ATOM 6354 O O . ASP B 1 255 ? 6.34 -40.531 0.157 1 96.75 255 ASP B O 1
ATOM 6358 N N . TRP B 1 256 ? 4.5 -39.438 0.414 1 97.06 256 TRP B N 1
ATOM 6359 C CA . TRP B 1 256 ? 5.086 -38.219 -0.168 1 97.06 256 TRP B CA 1
ATOM 6360 C C . TRP B 1 256 ? 5.496 -37.25 0.92 1 97.06 256 TRP B C 1
ATOM 6362 O O . TRP B 1 256 ? 4.797 -37.094 1.924 1 97.06 256 TRP B O 1
ATOM 6372 N N . THR B 1 257 ? 6.582 -36.594 0.733 1 97 257 THR B N 1
ATOM 6373 C CA . THR B 1 257 ? 7.02 -35.438 1.525 1 97 257 THR B CA 1
ATOM 6374 C C . THR B 1 257 ? 7.727 -34.406 0.646 1 97 257 THR B C 1
ATOM 6376 O O . THR B 1 257 ? 8.359 -34.781 -0.347 1 97 257 THR B O 1
ATOM 6379 N N . PRO B 1 258 ? 7.566 -33.125 0.981 1 97.88 258 PRO B N 1
ATOM 6380 C CA . PRO B 1 258 ? 8.336 -32.125 0.226 1 97.88 258 PRO B CA 1
ATOM 6381 C C . PRO B 1 258 ? 9.844 -32.281 0.421 1 97.88 258 PRO B C 1
ATOM 6383 O O . PRO B 1 258 ? 10.289 -32.781 1.457 1 97.88 258 PRO B O 1
ATOM 6386 N N . SER B 1 259 ? 10.602 -31.797 -0.523 1 97.38 259 SER B N 1
ATOM 6387 C CA . SER B 1 259 ? 12.055 -31.875 -0.418 1 97.38 259 SER B CA 1
ATOM 6388 C C . SER B 1 259 ? 12.688 -30.5 -0.354 1 97.38 259 SER B C 1
ATOM 6390 O O . SER B 1 259 ? 12.094 -29.516 -0.802 1 97.38 259 SER B O 1
ATOM 6392 N N . VAL B 1 260 ? 13.836 -30.406 0.246 1 97.62 260 VAL B N 1
ATOM 6393 C CA . VAL B 1 260 ? 14.648 -29.188 0.308 1 97.62 260 VAL B CA 1
ATOM 6394 C C . VAL B 1 260 ? 16.047 -29.469 -0.258 1 97.62 260 VAL B C 1
ATOM 6396 O O . VAL B 1 260 ? 16.625 -30.516 0.024 1 97.62 260 VAL B O 1
ATOM 6399 N N . GLU B 1 261 ? 16.484 -28.656 -1.106 1 97 261 GLU B N 1
ATOM 6400 C CA . GLU B 1 261 ? 17.812 -28.766 -1.692 1 97 261 GLU B CA 1
ATOM 6401 C C . GLU B 1 261 ? 18.453 -27.391 -1.878 1 97 261 GLU B C 1
ATOM 6403 O O . GLU B 1 261 ? 17.766 -26.375 -1.793 1 97 261 GLU B O 1
ATOM 6408 N N . THR B 1 262 ? 19.75 -27.406 -2.059 1 97.69 262 THR B N 1
ATOM 6409 C CA . THR B 1 262 ? 20.391 -26.156 -2.438 1 97.69 262 THR B CA 1
ATOM 6410 C C . THR B 1 262 ? 19.891 -25.688 -3.799 1 97.69 262 THR B C 1
ATOM 6412 O O . THR B 1 262 ? 19.922 -26.438 -4.773 1 97.69 262 THR B O 1
ATOM 6415 N N . ALA B 1 263 ? 19.453 -24.469 -3.861 1 98.69 263 ALA B N 1
ATOM 6416 C CA . ALA B 1 263 ? 18.922 -23.922 -5.109 1 98.69 263 ALA B CA 1
ATOM 6417 C C . ALA B 1 263 ? 20.031 -23.734 -6.145 1 98.69 263 ALA B C 1
ATOM 6419 O O . ALA B 1 263 ? 21.109 -23.25 -5.816 1 98.69 263 ALA B O 1
ATOM 6420 N N . PRO B 1 264 ? 19.797 -24.156 -7.418 1 98.44 264 PRO B N 1
ATOM 6421 C CA . PRO B 1 264 ? 20.75 -23.766 -8.461 1 98.44 264 PRO B CA 1
ATOM 6422 C C . PRO B 1 264 ? 20.875 -22.25 -8.609 1 98.44 264 PRO B C 1
ATOM 6424 O O . PRO B 1 264 ? 19.922 -21.531 -8.297 1 98.44 264 PRO B O 1
ATOM 6427 N N . SER B 1 265 ? 22.016 -21.844 -9.031 1 98.5 265 SER B N 1
ATOM 6428 C CA . SER B 1 265 ? 22.25 -20.406 -9.125 1 98.5 265 SER B CA 1
ATOM 6429 C C . SER B 1 265 ? 23.172 -20.078 -10.297 1 98.5 265 SER B C 1
ATOM 6431 O O . SER B 1 265 ? 23.781 -20.969 -10.891 1 98.5 265 SER B O 1
ATOM 6433 N N . HIS B 1 266 ? 23.188 -18.859 -10.664 1 98.56 266 HIS B N 1
ATOM 6434 C CA . HIS B 1 266 ? 24.094 -18.297 -11.672 1 98.56 266 HIS B CA 1
ATOM 6435 C C . HIS B 1 266 ? 24.516 -16.875 -11.297 1 98.56 266 HIS B C 1
ATOM 6437 O O . HIS B 1 266 ? 23.719 -16.094 -10.781 1 98.56 266 HIS B O 1
ATOM 6443 N N . SER B 1 267 ? 25.797 -16.594 -11.539 1 98.12 267 SER B N 1
ATOM 6444 C CA . SER B 1 267 ? 26.312 -15.258 -11.273 1 98.12 267 SER B CA 1
ATOM 6445 C C . SER B 1 267 ? 26.016 -14.305 -12.43 1 98.12 267 SER B C 1
ATOM 6447 O O . SER B 1 267 ? 26.062 -14.703 -13.594 1 98.12 267 SER B O 1
ATOM 6449 N N . TYR B 1 268 ? 25.75 -13.094 -12.156 1 98.5 268 TYR B N 1
ATOM 6450 C CA . TYR B 1 268 ? 25.531 -11.984 -13.078 1 98.5 268 TYR B CA 1
ATOM 6451 C C . TYR B 1 268 ? 26.047 -10.68 -12.492 1 98.5 268 TYR B C 1
ATOM 6453 O O . TYR B 1 268 ? 25.359 -10.016 -11.719 1 98.5 268 TYR B O 1
ATOM 6461 N N . GLY B 1 269 ? 27.297 -10.297 -12.906 1 97.5 269 GLY B N 1
ATOM 6462 C CA . GLY B 1 269 ? 27.953 -9.195 -12.219 1 97.5 269 GLY B CA 1
ATOM 6463 C C . GLY B 1 269 ? 28.109 -9.438 -10.734 1 97.5 269 GLY B C 1
ATOM 6464 O O . GLY B 1 269 ? 28.641 -10.484 -10.328 1 97.5 269 GLY B O 1
ATOM 6465 N N . PRO B 1 270 ? 27.719 -8.477 -9.93 1 97.94 270 PRO B N 1
ATOM 6466 C CA . PRO B 1 270 ? 27.859 -8.656 -8.477 1 97.94 270 PRO B CA 1
ATOM 6467 C C . PRO B 1 270 ? 26.75 -9.508 -7.879 1 97.94 270 PRO B C 1
ATOM 6469 O O . PRO B 1 270 ? 26.719 -9.734 -6.664 1 97.94 270 PRO B O 1
ATOM 6472 N N . TYR B 1 271 ? 25.891 -9.984 -8.727 1 98.38 271 TYR B N 1
ATOM 6473 C CA . TYR B 1 271 ? 24.734 -10.703 -8.227 1 98.38 271 TYR B CA 1
ATOM 6474 C C . TYR B 1 271 ? 24.922 -12.211 -8.375 1 98.38 271 TYR B C 1
ATOM 6476 O O . TYR B 1 271 ? 25.625 -12.672 -9.266 1 98.38 271 TYR B O 1
ATOM 6484 N N . GLN B 1 272 ? 24.344 -12.945 -7.473 1 98.62 272 GLN B N 1
ATOM 6485 C CA . GLN B 1 272 ? 24.094 -14.383 -7.57 1 98.62 272 GLN B CA 1
ATOM 6486 C C . GLN B 1 272 ? 22.609 -14.688 -7.449 1 98.62 272 GLN B C 1
ATOM 6488 O O . GLN B 1 272 ? 22 -14.43 -6.41 1 98.62 272 GLN B O 1
ATOM 6493 N N . VAL B 1 273 ? 22.016 -15.164 -8.508 1 98.81 273 VAL B N 1
ATOM 6494 C CA . VAL B 1 273 ? 20.578 -15.375 -8.531 1 98.81 273 VAL B CA 1
ATOM 6495 C C . VAL B 1 273 ? 20.266 -16.859 -8.336 1 98.81 273 VAL B C 1
ATOM 6497 O O . VAL B 1 273 ? 20.844 -17.719 -8.992 1 98.81 273 VAL B O 1
ATOM 6500 N N . PHE B 1 274 ? 19.344 -17.141 -7.426 1 98.94 274 PHE B N 1
ATOM 6501 C CA . PHE B 1 274 ? 18.953 -18.5 -7.062 1 98.94 274 PHE B CA 1
ATOM 6502 C C . PHE B 1 274 ? 17.531 -18.781 -7.5 1 98.94 274 PHE B C 1
ATOM 6504 O O . PHE B 1 274 ? 16.641 -17.953 -7.348 1 98.94 274 PHE B O 1
ATOM 6511 N N . LYS B 1 275 ? 17.328 -19.953 -8.094 1 98.88 275 LYS B N 1
ATOM 6512 C CA . LYS B 1 275 ? 16.047 -20.422 -8.609 1 98.88 275 LYS B CA 1
ATOM 6513 C C . LYS B 1 275 ? 15.781 -21.875 -8.219 1 98.88 275 LYS B C 1
ATOM 6515 O O . LYS B 1 275 ? 16.719 -22.625 -7.926 1 98.88 275 LYS B O 1
ATOM 6520 N N . PRO B 1 276 ? 14.477 -22.281 -8.195 1 98.69 276 PRO B N 1
ATOM 6521 C CA . PRO B 1 276 ? 14.219 -23.703 -8.031 1 98.69 276 PRO B CA 1
ATOM 6522 C C . PRO B 1 276 ? 14.852 -24.547 -9.148 1 98.69 276 PRO B C 1
ATOM 6524 O O . PRO B 1 276 ? 15.133 -24.031 -10.227 1 98.69 276 PRO B O 1
ATOM 6527 N N . GLY B 1 277 ? 15.031 -25.828 -8.898 1 98.19 277 GLY B N 1
ATOM 6528 C CA . GLY B 1 277 ? 15.711 -26.719 -9.82 1 98.19 277 GLY B CA 1
ATOM 6529 C C . GLY B 1 277 ? 14.875 -27.062 -11.039 1 98.19 277 GLY B C 1
ATOM 6530 O O . GLY B 1 277 ? 13.797 -26.5 -11.242 1 98.19 277 GLY B O 1
ATOM 6531 N N . PRO B 1 278 ? 15.359 -28.031 -11.875 1 97.81 278 PRO B N 1
ATOM 6532 C CA . PRO B 1 278 ? 14.773 -28.281 -13.195 1 97.81 278 PRO B CA 1
ATOM 6533 C C . PRO B 1 278 ? 13.43 -29.016 -13.109 1 97.81 278 PRO B C 1
ATOM 6535 O O . PRO B 1 278 ? 12.742 -29.172 -14.117 1 97.81 278 PRO B O 1
ATOM 6538 N N . TRP B 1 279 ? 13.055 -29.484 -11.883 1 97.69 279 TRP B N 1
ATOM 6539 C CA . TRP B 1 279 ? 11.68 -29.922 -11.688 1 97.69 279 TRP B CA 1
ATOM 6540 C C . TRP B 1 279 ? 10.711 -28.766 -11.867 1 97.69 279 TRP B C 1
ATOM 6542 O O . TRP B 1 279 ? 9.5 -28.969 -11.992 1 97.69 279 TRP B O 1
ATOM 6552 N N . SER B 1 280 ? 11.219 -27.547 -11.906 1 98.19 280 SER B N 1
ATOM 6553 C CA . SER B 1 280 ? 10.5 -26.312 -12.219 1 98.19 280 SER B CA 1
ATOM 6554 C C . SER B 1 280 ? 11.062 -25.656 -13.469 1 98.19 280 SER B C 1
ATOM 6556 O O . SER B 1 280 ? 12.023 -26.141 -14.062 1 98.19 280 SER B O 1
ATOM 6558 N N . GLN B 1 281 ? 10.422 -24.531 -13.852 1 97.94 281 GLN B N 1
ATOM 6559 C CA . GLN B 1 281 ? 10.969 -23.781 -14.977 1 97.94 281 GLN B CA 1
ATOM 6560 C C . GLN B 1 281 ? 12.07 -22.828 -14.523 1 97.94 281 GLN B C 1
ATOM 6562 O O . GLN B 1 281 ? 12.688 -22.156 -15.344 1 97.94 281 GLN B O 1
ATOM 6567 N N . GLY B 1 282 ? 12.398 -22.797 -13.273 1 98.38 282 GLY B N 1
ATOM 6568 C CA . GLY B 1 282 ? 13.266 -21.828 -12.633 1 98.38 282 GLY B CA 1
ATOM 6569 C C . GLY B 1 282 ? 14.57 -21.594 -13.375 1 98.38 282 GLY B C 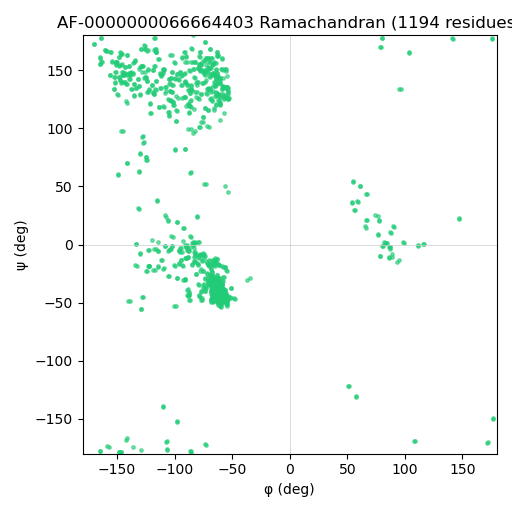1
ATOM 6570 O O . GLY B 1 282 ? 14.961 -20.453 -13.617 1 98.38 282 GLY B O 1
ATOM 6571 N N . PRO B 1 283 ? 15.266 -22.641 -13.812 1 98.69 283 PRO B N 1
ATOM 6572 C CA . PRO B 1 283 ? 16.578 -22.5 -14.445 1 98.69 283 PRO B CA 1
ATOM 6573 C C . PRO B 1 283 ? 16.531 -21.688 -15.742 1 98.69 283 PRO B C 1
ATOM 6575 O O . PRO B 1 283 ? 17.562 -21.219 -16.219 1 98.69 283 PRO B O 1
ATOM 6578 N N . VAL B 1 284 ? 15.297 -21.516 -16.312 1 98.62 284 VAL B N 1
ATOM 6579 C CA . VAL B 1 284 ? 15.156 -20.672 -17.5 1 98.62 284 VAL B CA 1
ATOM 6580 C C . VAL B 1 284 ? 15.711 -19.281 -17.203 1 98.62 284 VAL B C 1
ATOM 6582 O O . VAL B 1 284 ? 16.391 -18.688 -18.047 1 98.62 284 VAL B O 1
ATOM 6585 N N . PHE B 1 285 ? 15.344 -18.781 -16.078 1 98.88 285 PHE B N 1
ATOM 6586 C CA . PHE B 1 285 ? 15.82 -17.469 -15.656 1 98.88 285 PHE B CA 1
ATOM 6587 C C . PHE B 1 285 ? 17.344 -17.422 -15.664 1 98.88 285 PHE B C 1
ATOM 6589 O O . PHE B 1 285 ? 17.938 -16.484 -16.203 1 98.88 285 PHE B O 1
ATOM 6596 N N . LEU B 1 286 ? 17.969 -18.406 -15.078 1 98.94 286 LEU B N 1
ATOM 6597 C CA . LEU B 1 286 ? 19.422 -18.469 -14.992 1 98.94 286 LEU B CA 1
ATOM 6598 C C . LEU B 1 286 ? 20.047 -18.578 -16.375 1 98.94 286 LEU B C 1
ATOM 6600 O O . LEU B 1 286 ? 21.078 -17.938 -16.641 1 98.94 286 LEU B O 1
ATOM 6604 N N . GLN B 1 287 ? 19.469 -19.375 -17.203 1 98.88 287 GLN B N 1
ATOM 6605 C CA . GLN B 1 287 ? 19.984 -19.5 -18.578 1 98.88 287 GLN B CA 1
ATOM 6606 C C . GLN B 1 287 ? 19.875 -18.172 -19.328 1 98.88 287 GLN B C 1
ATOM 6608 O O . GLN B 1 287 ? 20.766 -17.828 -20.109 1 98.88 287 GLN B O 1
ATOM 6613 N N . GLN B 1 288 ? 18.75 -17.484 -19.188 1 98.88 288 GLN B N 1
ATOM 6614 C CA . GLN B 1 288 ? 18.625 -16.156 -19.797 1 98.88 288 GLN B CA 1
ATOM 6615 C C . GLN B 1 288 ? 19.734 -15.227 -19.344 1 98.88 288 GLN B C 1
ATOM 6617 O O . GLN B 1 288 ? 20.312 -14.508 -20.172 1 98.88 288 GLN B O 1
ATOM 6622 N N . LEU B 1 289 ? 20.016 -15.219 -18.078 1 98.88 289 LEU B N 1
ATOM 6623 C CA . LEU B 1 289 ? 21.109 -14.398 -17.562 1 98.88 289 LEU B CA 1
ATOM 6624 C C . LEU B 1 289 ? 22.438 -14.805 -18.203 1 98.88 289 LEU B C 1
ATOM 6626 O O . LEU B 1 289 ? 23.25 -13.953 -18.562 1 98.88 289 LEU B O 1
ATOM 6630 N N . ALA B 1 290 ? 22.688 -16.141 -18.266 1 98.75 290 ALA B N 1
ATOM 6631 C CA . ALA B 1 290 ? 23.922 -16.641 -18.859 1 98.75 290 ALA B CA 1
ATOM 6632 C C . ALA B 1 290 ? 24.078 -16.156 -20.297 1 98.75 290 ALA B C 1
ATOM 6634 O O . ALA B 1 290 ? 25.188 -15.82 -20.719 1 98.75 290 ALA B O 1
ATOM 6635 N N . LEU B 1 291 ? 23.016 -16.156 -21.047 1 98.75 291 LEU B N 1
ATOM 6636 C CA . LEU B 1 291 ? 23.031 -15.688 -22.422 1 98.75 291 LEU B CA 1
ATOM 6637 C C . LEU B 1 291 ? 23.25 -14.18 -22.469 1 98.75 291 LEU B C 1
ATOM 6639 O O . LEU B 1 291 ? 24.094 -13.695 -23.234 1 98.75 291 LEU B O 1
ATOM 6643 N N . LEU B 1 292 ? 22.516 -13.422 -21.656 1 98.69 292 LEU B N 1
ATOM 6644 C CA . LEU B 1 292 ? 22.484 -11.969 -21.719 1 98.69 292 LEU B CA 1
ATOM 6645 C C . LEU B 1 292 ? 23.781 -11.367 -21.203 1 98.69 292 LEU B C 1
ATOM 6647 O O . LEU B 1 292 ? 24.109 -10.227 -21.531 1 98.69 292 LEU B O 1
ATOM 6651 N N . ASP B 1 293 ? 24.484 -12.117 -20.359 1 96.31 293 ASP B N 1
ATOM 6652 C CA . ASP B 1 293 ? 25.75 -11.648 -19.781 1 96.31 293 ASP B CA 1
ATOM 6653 C C . ASP B 1 293 ? 26.75 -11.266 -20.875 1 96.31 293 ASP B C 1
ATOM 6655 O O . ASP B 1 293 ? 27.656 -10.469 -20.641 1 96.31 293 ASP B O 1
ATOM 6659 N N . GLY B 1 294 ? 26.625 -11.695 -22.062 1 95.69 294 GLY B N 1
ATOM 6660 C CA . GLY B 1 294 ? 27.516 -11.391 -23.172 1 95.69 294 GLY B CA 1
ATOM 6661 C C . GLY B 1 294 ? 27.125 -10.141 -23.922 1 95.69 294 GLY B C 1
ATOM 6662 O O . GLY B 1 294 ? 27.844 -9.719 -24.844 1 95.69 294 GLY B O 1
ATOM 6663 N N . PHE B 1 295 ? 26.047 -9.508 -23.594 1 97.75 295 PHE B N 1
ATOM 6664 C CA . PHE B 1 295 ? 25.547 -8.297 -24.25 1 97.75 295 PHE B CA 1
ATOM 6665 C C . PHE B 1 295 ? 25.672 -7.09 -23.328 1 97.75 295 PHE B C 1
ATOM 6667 O O . PHE B 1 295 ? 25.594 -7.227 -22.094 1 97.75 295 PHE B O 1
ATOM 6674 N N . ASP B 1 296 ? 25.922 -5.91 -23.922 1 97.94 296 ASP B N 1
ATOM 6675 C CA . ASP B 1 296 ? 25.922 -4.656 -23.172 1 97.94 296 ASP B CA 1
ATOM 6676 C C . ASP B 1 296 ? 24.547 -4.012 -23.172 1 97.94 296 ASP B C 1
ATOM 6678 O O . ASP B 1 296 ? 24.312 -3.035 -23.891 1 97.94 296 ASP B O 1
ATOM 6682 N N . LEU B 1 297 ? 23.688 -4.469 -22.281 1 98.38 297 LEU B N 1
ATOM 6683 C CA . LEU B 1 297 ? 22.281 -4.047 -22.266 1 98.38 297 LEU B CA 1
ATOM 6684 C C . LEU B 1 297 ? 22.172 -2.568 -21.906 1 98.38 297 LEU B C 1
ATOM 6686 O O . LEU B 1 297 ? 21.297 -1.865 -22.422 1 98.38 297 LEU B O 1
ATOM 6690 N N . ALA B 1 298 ? 23 -2.125 -20.984 1 97.62 298 ALA B N 1
ATOM 6691 C CA . ALA B 1 298 ? 22.984 -0.72 -20.594 1 97.62 298 ALA B CA 1
ATOM 6692 C C . ALA B 1 298 ? 23.203 0.193 -21.797 1 97.62 298 ALA B C 1
ATOM 6694 O O . ALA B 1 298 ? 22.531 1.226 -21.922 1 97.62 298 ALA B O 1
ATOM 6695 N N . ARG B 1 299 ? 24.109 -0.159 -22.641 1 97.56 299 ARG B N 1
ATOM 6696 C CA . ARG B 1 299 ? 24.422 0.62 -23.844 1 97.56 299 ARG B CA 1
ATOM 6697 C C . ARG B 1 299 ? 23.234 0.613 -24.812 1 97.56 299 ARG B C 1
ATOM 6699 O O . ARG B 1 299 ? 22.969 1.61 -25.484 1 97.56 299 ARG B O 1
ATOM 6706 N N . MET B 1 300 ? 22.5 -0.507 -24.906 1 97.94 300 MET B N 1
ATOM 6707 C CA . MET B 1 300 ? 21.344 -0.609 -25.797 1 97.94 300 MET B CA 1
ATOM 6708 C C . MET B 1 300 ? 20.25 0.374 -25.391 1 97.94 300 MET B C 1
ATOM 6710 O O . MET B 1 300 ? 19.516 0.882 -26.234 1 97.94 300 MET B O 1
ATOM 6714 N N . GLY B 1 301 ? 20.109 0.598 -24.062 1 97.81 301 GLY B N 1
ATOM 6715 C CA . GLY B 1 301 ? 19.078 1.469 -23.531 1 97.81 301 GLY B CA 1
ATOM 6716 C C . GLY B 1 301 ? 17.844 0.716 -23.078 1 97.81 301 GLY B C 1
ATOM 6717 O O . GLY B 1 301 ? 17.328 -0.136 -23.797 1 97.81 301 GLY B O 1
ATOM 6718 N N . GLN B 1 302 ? 17.391 1.068 -21.938 1 96.94 302 GLN B N 1
ATOM 6719 C CA . GLN B 1 302 ? 16.234 0.427 -21.328 1 96.94 302 GLN B CA 1
ATOM 6720 C C . GLN B 1 302 ? 14.992 0.586 -22.203 1 96.94 302 GLN B C 1
ATOM 6722 O O . GLN B 1 302 ? 14.633 1.703 -22.578 1 96.94 302 GLN B O 1
ATOM 6727 N N . GLY B 1 303 ? 14.406 -0.511 -22.609 1 97 303 GLY B N 1
ATOM 6728 C CA . GLY B 1 303 ? 13.156 -0.49 -23.344 1 97 303 GLY B CA 1
ATOM 6729 C C . GLY B 1 303 ? 13.336 -0.202 -24.828 1 97 303 GLY B C 1
ATOM 6730 O O . GLY B 1 303 ? 12.359 -0.129 -25.578 1 97 303 GLY B O 1
ATOM 6731 N N . SER B 1 304 ? 14.555 0.028 -25.312 1 98.44 304 SER B N 1
ATOM 6732 C CA . SER B 1 304 ? 14.789 0.219 -26.734 1 98.44 304 SER B CA 1
ATOM 6733 C C . SER B 1 304 ? 14.414 -1.027 -27.531 1 98.44 304 SER B C 1
ATOM 6735 O O . SER B 1 304 ? 14.273 -2.111 -26.969 1 98.44 304 SER B O 1
ATOM 6737 N N . ALA B 1 305 ? 14.242 -0.851 -28.781 1 98.69 305 ALA B N 1
ATOM 6738 C CA . ALA B 1 305 ? 13.922 -1.984 -29.641 1 98.69 305 ALA B CA 1
ATOM 6739 C C . ALA B 1 305 ? 15.039 -3.025 -29.609 1 98.69 305 ALA B C 1
ATOM 6741 O O . ALA B 1 305 ? 14.773 -4.23 -29.625 1 98.69 305 ALA B O 1
ATOM 6742 N N . GLU B 1 306 ? 16.281 -2.541 -29.641 1 98.69 306 GLU B N 1
ATOM 6743 C CA . GLU B 1 306 ? 17.422 -3.445 -29.578 1 98.69 306 GLU B CA 1
ATOM 6744 C C . GLU B 1 306 ? 17.422 -4.254 -28.297 1 98.69 306 GLU B C 1
ATOM 6746 O O . GLU B 1 306 ? 17.672 -5.461 -28.312 1 98.69 306 GLU B O 1
ATOM 6751 N N . TYR B 1 307 ? 17.156 -3.586 -27.219 1 98.75 307 TYR B N 1
ATOM 6752 C CA . TYR B 1 307 ? 17.062 -4.242 -25.922 1 98.75 307 TYR B CA 1
ATOM 6753 C C . TYR B 1 307 ? 15.961 -5.293 -25.906 1 98.75 307 TYR B C 1
ATOM 6755 O O . TYR B 1 307 ? 16.203 -6.445 -25.547 1 98.75 307 TYR B O 1
ATOM 6763 N N . VAL B 1 308 ? 14.766 -4.93 -26.281 1 98.88 308 VAL B N 1
ATOM 6764 C CA . VAL B 1 308 ? 13.617 -5.824 -26.266 1 98.88 308 VAL B CA 1
ATOM 6765 C C . VAL B 1 308 ? 13.883 -7.027 -27.172 1 98.88 308 VAL B C 1
ATOM 6767 O O . VAL B 1 308 ? 13.633 -8.172 -26.781 1 98.88 308 VAL B O 1
ATOM 6770 N N . HIS B 1 309 ? 14.422 -6.773 -28.359 1 98.88 309 HIS B N 1
ATOM 6771 C CA . HIS B 1 309 ? 14.766 -7.836 -29.297 1 98.88 309 HIS B CA 1
ATOM 6772 C C . HIS B 1 309 ? 15.75 -8.82 -28.672 1 98.88 309 HIS B C 1
ATOM 6774 O O . HIS B 1 309 ? 15.539 -10.031 -28.734 1 98.88 309 HIS B O 1
ATOM 6780 N N . THR B 1 310 ? 16.781 -8.328 -28.109 1 98.88 310 THR B N 1
ATOM 6781 C CA . THR B 1 310 ? 17.844 -9.156 -27.547 1 98.88 310 THR B CA 1
ATOM 6782 C C . THR B 1 310 ? 17.297 -10.016 -26.406 1 98.88 310 THR B C 1
ATOM 6784 O O . THR B 1 310 ? 17.578 -11.219 -26.344 1 98.88 310 THR B O 1
ATOM 6787 N N . VAL B 1 311 ? 16.531 -9.43 -25.531 1 98.88 311 VAL B N 1
ATOM 6788 C CA . VAL B 1 311 ? 15.953 -10.141 -24.391 1 98.88 311 VAL B CA 1
ATOM 6789 C C . VAL B 1 311 ? 15.016 -11.234 -24.906 1 98.88 311 VAL B C 1
ATOM 6791 O O . VAL B 1 311 ? 15.055 -12.375 -24.422 1 98.88 311 VAL B O 1
ATOM 6794 N N . ILE B 1 312 ? 14.219 -10.961 -25.922 1 98.81 312 ILE B N 1
ATOM 6795 C CA . ILE B 1 312 ? 13.25 -11.898 -26.484 1 98.81 312 ILE B CA 1
ATOM 6796 C C . ILE B 1 312 ? 13.977 -13.07 -27.125 1 98.81 312 ILE B C 1
ATOM 6798 O O . ILE B 1 312 ? 13.609 -14.234 -26.922 1 98.81 312 ILE B O 1
ATOM 6802 N N . GLU B 1 313 ? 14.984 -12.766 -27.875 1 98.81 313 GLU B N 1
ATOM 6803 C CA . GLU B 1 313 ? 15.703 -13.836 -28.562 1 98.81 313 GLU B CA 1
ATOM 6804 C C . GLU B 1 313 ? 16.422 -14.742 -27.578 1 98.81 313 GLU B C 1
ATOM 6806 O O . GLU B 1 313 ? 16.469 -15.961 -27.766 1 98.81 313 GLU B O 1
ATOM 6811 N N . CYS B 1 314 ? 17 -14.164 -26.547 1 98.88 314 CYS B N 1
ATOM 6812 C CA . CYS B 1 314 ? 17.625 -14.969 -25.5 1 98.88 314 CYS B CA 1
ATOM 6813 C C . CYS B 1 314 ? 16.578 -15.805 -24.766 1 98.88 314 CYS B C 1
ATOM 6815 O O . CYS B 1 314 ? 16.844 -16.953 -24.406 1 98.88 314 CYS B O 1
ATOM 6817 N N . THR B 1 315 ? 15.438 -15.242 -24.547 1 98.75 315 THR B N 1
ATOM 6818 C CA . THR B 1 315 ? 14.344 -15.961 -23.906 1 98.75 315 THR B CA 1
ATOM 6819 C C . THR B 1 315 ? 13.938 -17.172 -24.734 1 98.75 315 THR B C 1
ATOM 6821 O O . THR B 1 315 ? 13.742 -18.266 -24.203 1 98.75 315 THR B O 1
ATOM 6824 N N . LYS B 1 316 ? 13.859 -17 -26.047 1 98.5 316 LYS B N 1
ATOM 6825 C CA . LYS B 1 316 ? 13.484 -18.094 -26.922 1 98.5 316 LYS B CA 1
ATOM 6826 C C . LYS B 1 316 ? 14.477 -19.25 -26.828 1 98.5 316 LYS B C 1
ATOM 6828 O O . LYS B 1 316 ? 14.086 -20.406 -26.781 1 98.5 316 LYS B O 1
ATOM 6833 N N . LEU B 1 317 ? 15.703 -18.906 -26.734 1 98.69 317 LEU B N 1
ATOM 6834 C CA . LEU B 1 317 ? 16.734 -19.938 -26.641 1 98.69 317 LEU B CA 1
ATOM 6835 C C . LEU B 1 317 ? 16.656 -20.688 -25.312 1 98.69 317 LEU B C 1
ATOM 6837 O O . LEU B 1 317 ? 16.703 -21.906 -25.281 1 98.69 317 LEU B O 1
ATOM 6841 N N . ALA B 1 318 ? 16.531 -19.953 -24.234 1 98.75 318 ALA B N 1
ATOM 6842 C CA . ALA B 1 318 ? 16.438 -20.578 -22.906 1 98.75 318 ALA B CA 1
ATOM 6843 C C . ALA B 1 318 ? 15.188 -21.453 -22.797 1 98.75 318 ALA B C 1
ATOM 6845 O O . ALA B 1 318 ? 15.242 -22.547 -22.25 1 98.75 318 ALA B O 1
ATOM 6846 N N . MET B 1 319 ? 14.117 -20.969 -23.297 1 98.25 319 MET B N 1
ATOM 6847 C CA . MET B 1 319 ? 12.859 -21.703 -23.188 1 98.25 319 MET B CA 1
ATOM 6848 C C . MET B 1 319 ? 12.867 -22.938 -24.094 1 98.25 319 MET B C 1
ATOM 6850 O O . MET B 1 319 ? 12.25 -23.953 -23.766 1 98.25 319 MET B O 1
ATOM 6854 N N . ALA B 1 320 ? 13.516 -22.812 -25.219 1 98 320 ALA B N 1
ATOM 6855 C CA . ALA B 1 320 ? 13.68 -24 -26.047 1 98 320 ALA B CA 1
ATOM 6856 C C . ALA B 1 320 ? 14.422 -25.094 -25.297 1 98 320 ALA B C 1
ATOM 6858 O O . ALA B 1 320 ? 14.062 -26.281 -25.391 1 98 320 ALA B O 1
ATOM 6859 N N . ASP B 1 321 ? 15.438 -24.734 -24.609 1 98.38 321 ASP B N 1
ATOM 6860 C CA . ASP B 1 321 ? 16.156 -25.688 -23.781 1 98.38 321 ASP B CA 1
ATOM 6861 C C . ASP B 1 321 ? 15.25 -26.281 -22.703 1 98.38 321 ASP B C 1
ATOM 6863 O O . ASP B 1 321 ? 15.312 -27.469 -22.422 1 98.38 321 ASP B O 1
ATOM 6867 N N . ARG B 1 322 ? 14.469 -25.453 -22.062 1 98.12 322 ARG B N 1
ATOM 6868 C CA . ARG B 1 322 ? 13.5 -25.922 -21.078 1 98.12 322 ARG B CA 1
ATOM 6869 C C . ARG B 1 322 ? 12.641 -27.047 -21.656 1 98.12 322 ARG B C 1
ATOM 6871 O O . ARG B 1 322 ? 12.461 -28.094 -21.016 1 98.12 322 ARG B O 1
ATOM 6878 N N . GLU B 1 323 ? 12.172 -26.844 -22.859 1 96.88 323 GLU B N 1
ATOM 6879 C CA . GLU B 1 323 ? 11.258 -27.797 -23.484 1 96.88 323 GLU B CA 1
ATOM 6880 C C . GLU B 1 323 ? 11.953 -29.125 -23.781 1 96.88 323 GLU B C 1
ATOM 6882 O O . GLU B 1 323 ? 11.336 -30.188 -23.703 1 96.88 323 GLU B O 1
ATOM 6887 N N . ALA B 1 324 ? 13.172 -29.031 -23.984 1 97.5 324 ALA B N 1
ATOM 6888 C CA . ALA B 1 324 ? 13.891 -30.234 -24.406 1 97.5 324 ALA B CA 1
ATOM 6889 C C . ALA B 1 324 ? 14.422 -31 -23.203 1 97.5 324 ALA B C 1
ATOM 6891 O O . ALA B 1 324 ? 14.539 -32.219 -23.25 1 97.5 324 ALA B O 1
ATOM 6892 N N . TRP B 1 325 ? 14.719 -30.266 -22.156 1 97.94 325 TRP B N 1
ATOM 6893 C CA . TRP B 1 325 ? 15.648 -30.922 -21.234 1 97.94 325 TRP B CA 1
ATOM 6894 C C . TRP B 1 325 ? 15.078 -30.969 -19.828 1 97.94 325 TRP B C 1
ATOM 6896 O O . TRP B 1 325 ? 15.555 -31.734 -18.984 1 97.94 325 TRP B O 1
ATOM 6906 N N . TYR B 1 326 ? 14.156 -30.109 -19.484 1 98 326 TYR B N 1
ATOM 6907 C CA . TYR B 1 326 ? 13.719 -30.016 -18.094 1 98 326 TYR B CA 1
ATOM 6908 C C . TYR B 1 326 ? 12.766 -31.141 -17.734 1 98 326 TYR B C 1
ATOM 6910 O O . TYR B 1 326 ? 11.961 -31.578 -18.578 1 98 326 TYR B O 1
ATOM 6918 N N . GLY B 1 327 ? 12.727 -31.594 -16.531 1 97.12 327 GLY B N 1
ATOM 6919 C CA . GLY B 1 327 ? 11.883 -32.594 -15.922 1 97.12 327 GLY B CA 1
ATOM 6920 C C . GLY B 1 327 ? 12.305 -32.969 -14.508 1 97.12 327 GLY B C 1
ATOM 6921 O O . GLY B 1 327 ? 13.094 -32.25 -13.891 1 97.12 327 GLY B O 1
ATOM 6922 N N . ASP B 1 328 ? 11.727 -34 -13.984 1 97.44 328 ASP B N 1
ATOM 6923 C CA . ASP B 1 328 ? 12.055 -34.469 -12.648 1 97.44 328 ASP B CA 1
ATOM 6924 C C . ASP B 1 328 ? 13.414 -35.156 -12.633 1 97.44 328 ASP B C 1
ATOM 6926 O O . ASP B 1 328 ? 13.578 -36.25 -13.219 1 97.44 328 ASP B O 1
ATOM 6930 N N . PRO B 1 329 ? 14.336 -34.625 -11.906 1 96.56 329 PRO B N 1
ATOM 6931 C CA . PRO B 1 329 ? 15.68 -35.188 -11.922 1 96.56 329 PRO B CA 1
ATOM 6932 C C . PRO B 1 329 ? 15.742 -36.562 -11.281 1 96.56 329 PRO B C 1
ATOM 6934 O O . PRO B 1 329 ? 16.734 -37.281 -11.453 1 96.56 329 PRO B O 1
ATOM 6937 N N . ALA B 1 330 ? 14.797 -36.938 -10.547 1 95.62 330 ALA B N 1
ATOM 6938 C CA . ALA B 1 330 ? 14.75 -38.281 -9.977 1 95.62 330 ALA B CA 1
ATOM 6939 C C . ALA B 1 330 ? 14.484 -39.312 -11.047 1 95.62 330 ALA B C 1
ATOM 6941 O O . ALA B 1 330 ? 14.766 -40.5 -10.859 1 95.62 330 ALA B O 1
ATOM 6942 N N . PHE B 1 331 ? 14 -38.938 -12.172 1 95.94 331 PHE B N 1
ATOM 6943 C CA . PHE B 1 331 ? 13.578 -39.875 -13.203 1 95.94 331 PHE B CA 1
ATOM 6944 C C . PHE B 1 331 ? 14.32 -39.625 -14.508 1 95.94 331 PHE B C 1
ATOM 6946 O O . PHE B 1 331 ? 14.305 -40.469 -15.414 1 95.94 331 PHE B O 1
ATOM 6953 N N . SER B 1 332 ? 14.898 -38.469 -14.648 1 93.38 332 SER B N 1
ATOM 6954 C CA . SER B 1 332 ? 15.586 -38.094 -15.883 1 93.38 332 SER B CA 1
ATOM 6955 C C . SER B 1 332 ? 16.891 -37.375 -15.594 1 93.38 332 SER B C 1
ATOM 6957 O O . SER B 1 332 ? 17.016 -36.656 -14.586 1 93.38 332 SER B O 1
ATOM 6959 N N . ASP B 1 333 ? 17.875 -37.531 -16.453 1 93.31 333 ASP B N 1
ATOM 6960 C CA . ASP B 1 333 ? 19.141 -36.812 -16.344 1 93.31 333 ASP B CA 1
ATOM 6961 C C . ASP B 1 333 ? 19.031 -35.438 -16.969 1 93.31 333 ASP B C 1
ATOM 6963 O O . ASP B 1 333 ? 19.234 -35.25 -18.172 1 93.31 333 ASP B O 1
ATOM 6967 N N . VAL B 1 334 ? 18.781 -34.469 -16.203 1 95.44 334 VAL B N 1
ATOM 6968 C CA . VAL B 1 334 ? 18.719 -33.094 -16.672 1 95.44 334 VAL B CA 1
ATOM 6969 C C . VAL B 1 334 ? 20.109 -32.469 -16.641 1 95.44 334 VAL B C 1
ATOM 6971 O O . VAL B 1 334 ? 20.703 -32.312 -15.562 1 95.44 334 VAL B O 1
ATOM 6974 N N . PRO B 1 335 ? 20.656 -32.031 -17.719 1 97.25 335 PRO B N 1
ATOM 6975 C CA . PRO B 1 335 ? 22.031 -31.531 -17.766 1 97.25 335 PRO B CA 1
ATOM 6976 C C . PRO B 1 335 ? 22.141 -30.047 -17.406 1 97.25 335 PRO B C 1
ATOM 6978 O O . PRO B 1 335 ? 22.672 -29.266 -18.188 1 97.25 335 PRO B O 1
ATOM 6981 N N . LEU B 1 336 ? 21.75 -29.734 -16.219 1 97.38 336 LEU B N 1
ATOM 6982 C CA . LEU B 1 336 ? 21.688 -28.328 -15.828 1 97.38 336 LEU B CA 1
ATOM 6983 C C . LEU B 1 336 ? 23.062 -27.688 -15.859 1 97.38 336 LEU B C 1
ATOM 6985 O O . LEU B 1 336 ? 23.203 -26.547 -16.281 1 97.38 336 LEU B O 1
ATOM 6989 N N . ALA B 1 337 ? 24.125 -28.391 -15.367 1 97.31 337 ALA B N 1
ATOM 6990 C CA . ALA B 1 337 ? 25.484 -27.859 -15.398 1 97.31 337 ALA B CA 1
ATOM 6991 C C . ALA B 1 337 ? 25.906 -27.531 -16.828 1 97.31 337 ALA B C 1
ATOM 6993 O O . ALA B 1 337 ? 26.547 -26.516 -17.078 1 97.31 337 ALA B O 1
ATOM 6994 N N . GLY B 1 338 ? 25.578 -28.438 -17.734 1 98 338 GLY B N 1
ATOM 6995 C CA . GLY B 1 338 ? 25.875 -28.219 -19.141 1 98 338 GLY B CA 1
ATOM 6996 C C . GLY B 1 338 ? 25.125 -27.031 -19.719 1 98 338 GLY B C 1
ATOM 6997 O O . GLY B 1 338 ? 25.672 -26.266 -20.516 1 98 338 GLY B O 1
ATOM 6998 N N . LEU B 1 339 ? 23.891 -26.859 -19.344 1 98.5 339 LEU B N 1
ATOM 6999 C CA . LEU B 1 339 ? 23.031 -25.781 -19.844 1 98.5 339 LEU B CA 1
ATOM 7000 C C . LEU B 1 339 ? 23.5 -24.422 -19.328 1 98.5 339 LEU B C 1
ATOM 7002 O O . LEU B 1 339 ? 23.25 -23.406 -19.969 1 98.5 339 LEU B O 1
ATOM 7006 N N . LEU B 1 340 ? 24.188 -24.406 -18.188 1 98.31 340 LEU B N 1
ATOM 7007 C CA . LEU B 1 340 ? 24.641 -23.141 -17.609 1 98.31 340 LEU B CA 1
ATOM 7008 C C . LEU B 1 340 ? 26.141 -22.938 -17.859 1 98.31 340 LEU B C 1
ATOM 7010 O O . LEU B 1 340 ? 26.719 -21.953 -17.406 1 98.31 340 LEU B O 1
ATOM 7014 N N . ASP B 1 341 ? 26.703 -23.797 -18.641 1 97.5 341 ASP B N 1
ATOM 7015 C CA . ASP B 1 341 ? 28.125 -23.766 -18.953 1 97.5 341 ASP B CA 1
ATOM 7016 C C . ASP B 1 341 ? 28.484 -22.531 -19.781 1 97.5 341 ASP B C 1
ATOM 7018 O O . ASP B 1 341 ? 27.734 -22.156 -20.688 1 97.5 341 ASP B O 1
ATOM 7022 N N . ALA B 1 342 ? 29.688 -22.016 -19.547 1 97.19 342 ALA B N 1
ATOM 7023 C CA . ALA B 1 342 ? 30.109 -20.781 -20.203 1 97.19 342 ALA B CA 1
ATOM 7024 C C . ALA B 1 342 ? 30.266 -20.984 -21.703 1 97.19 342 ALA B C 1
ATOM 7026 O O . ALA B 1 342 ? 29.844 -20.141 -22.5 1 97.19 342 ALA B O 1
ATOM 7027 N N . GLU B 1 343 ? 30.953 -22.031 -22.078 1 97.06 343 GLU B N 1
ATOM 7028 C CA . GLU B 1 343 ? 31.188 -22.297 -23.5 1 97.06 343 GLU B CA 1
ATOM 7029 C C . GLU B 1 343 ? 29.875 -22.609 -24.219 1 97.06 343 GLU B C 1
ATOM 7031 O O . GLU B 1 343 ? 29.656 -22.172 -25.344 1 97.06 343 GLU B O 1
ATOM 7036 N N . TYR B 1 344 ? 29.047 -23.375 -23.609 1 98.19 344 TYR B N 1
ATOM 7037 C CA . TYR B 1 344 ? 27.734 -23.656 -24.156 1 98.19 344 TYR B CA 1
ATOM 7038 C C . TYR B 1 344 ? 26.969 -22.359 -24.438 1 98.19 344 TYR B C 1
ATOM 7040 O O . TYR B 1 344 ? 26.438 -22.172 -25.531 1 98.19 344 TYR B O 1
ATOM 7048 N N . ASN B 1 345 ? 26.906 -21.469 -23.516 1 98.19 345 ASN B N 1
ATOM 7049 C CA . ASN B 1 345 ? 26.125 -20.25 -23.656 1 98.19 345 ASN B CA 1
ATOM 7050 C C . ASN B 1 345 ? 26.781 -19.25 -24.609 1 98.19 345 ASN B C 1
ATOM 7052 O O . ASN B 1 345 ? 26.094 -18.453 -25.25 1 98.19 345 ASN B O 1
ATOM 7056 N N . ARG B 1 346 ? 28.109 -19.281 -24.703 1 97.5 346 ARG B N 1
ATOM 7057 C CA . ARG B 1 346 ? 28.766 -18.516 -25.75 1 97.5 346 ARG B CA 1
ATOM 7058 C C . ARG B 1 346 ? 28.281 -18.938 -27.125 1 97.5 346 ARG B C 1
ATOM 7060 O O . ARG B 1 346 ? 28 -18.094 -27.984 1 97.5 346 ARG B O 1
ATOM 7067 N N . GLN B 1 347 ? 28.234 -20.234 -27.328 1 97.56 347 GLN B N 1
ATOM 7068 C CA . GLN B 1 347 ? 27.781 -20.781 -28.609 1 97.56 347 GLN B CA 1
ATOM 7069 C C . GLN B 1 347 ? 26.312 -20.438 -28.859 1 97.56 347 GLN B C 1
ATOM 7071 O O . GLN B 1 347 ? 25.938 -20.062 -29.969 1 97.56 347 GLN B O 1
ATOM 7076 N N . ARG B 1 348 ? 25.5 -20.609 -27.859 1 98.38 348 ARG B N 1
ATOM 7077 C CA . ARG B 1 348 ? 24.078 -20.312 -27.984 1 98.38 348 ARG B CA 1
ATOM 7078 C C . ARG B 1 348 ? 23.859 -18.828 -28.266 1 98.38 348 ARG B C 1
ATOM 7080 O O . ARG B 1 348 ? 23 -18.469 -29.078 1 98.38 348 ARG B O 1
ATOM 7087 N N . ARG B 1 349 ? 24.594 -17.938 -27.609 1 97.75 349 ARG B N 1
ATOM 7088 C CA . ARG B 1 349 ? 24.484 -16.5 -27.766 1 97.75 349 ARG B CA 1
ATOM 7089 C C . ARG B 1 349 ? 24.734 -16.078 -29.219 1 97.75 349 ARG B C 1
ATOM 7091 O O . ARG B 1 349 ? 24.125 -15.133 -29.719 1 97.75 349 ARG B O 1
ATOM 7098 N N . ALA B 1 350 ? 25.594 -16.781 -29.859 1 97.81 350 ALA B N 1
ATOM 7099 C CA . ALA B 1 350 ? 25.953 -16.484 -31.25 1 97.81 350 ALA B CA 1
ATOM 7100 C C . ALA B 1 350 ? 24.75 -16.688 -32.188 1 97.81 350 ALA B C 1
ATOM 7102 O O . ALA B 1 350 ? 24.75 -16.203 -33.312 1 97.81 350 ALA B O 1
ATOM 7103 N N . LEU B 1 351 ? 23.703 -17.297 -31.719 1 98.44 351 LEU B N 1
ATOM 7104 C CA . LEU B 1 351 ? 22.5 -17.547 -32.5 1 98.44 351 LEU B CA 1
ATOM 7105 C C . LEU B 1 351 ? 21.594 -16.328 -32.5 1 98.44 351 LEU B C 1
ATOM 7107 O O . LEU B 1 351 ? 20.672 -16.25 -33.344 1 98.44 351 LEU B O 1
ATOM 7111 N N . VAL B 1 352 ? 21.797 -15.391 -31.641 1 98.44 352 VAL B N 1
ATOM 7112 C CA . VAL B 1 352 ? 20.984 -14.172 -31.609 1 98.44 352 VAL B CA 1
ATOM 7113 C C . VAL B 1 352 ? 21.391 -13.25 -32.75 1 98.44 352 VAL B C 1
ATOM 7115 O O . VAL B 1 352 ? 22.484 -12.688 -32.75 1 98.44 352 VAL B O 1
ATOM 7118 N N . GLY B 1 353 ? 20.562 -13.109 -33.719 1 97.44 353 GLY B N 1
ATOM 7119 C CA . GLY B 1 353 ? 20.812 -12.266 -34.875 1 97.44 353 GLY B CA 1
ATOM 7120 C C . GLY B 1 353 ? 19.984 -11 -34.875 1 97.44 353 GLY B C 1
ATOM 7121 O O . GLY B 1 353 ? 19.312 -10.688 -33.875 1 97.44 353 GLY B O 1
ATOM 7122 N N . ALA B 1 354 ? 20 -10.289 -36 1 97.38 354 ALA B N 1
ATOM 7123 C CA . ALA B 1 354 ? 19.328 -8.992 -36.125 1 97.38 354 ALA B CA 1
ATOM 7124 C C . ALA B 1 354 ? 17.844 -9.164 -36.375 1 97.38 354 ALA B C 1
ATOM 7126 O O . ALA B 1 354 ? 17.062 -8.219 -36.219 1 97.38 354 ALA B O 1
ATOM 7127 N N . ARG B 1 355 ? 17.484 -10.32 -36.75 1 98.12 355 ARG B N 1
ATOM 7128 C CA . ARG B 1 355 ? 16.094 -10.578 -37.094 1 98.12 355 ARG B CA 1
ATOM 7129 C C . ARG B 1 355 ? 15.453 -11.555 -36.094 1 98.12 355 ARG B C 1
ATOM 7131 O O . ARG B 1 355 ? 16.156 -12.367 -35.5 1 98.12 355 ARG B O 1
ATOM 7138 N N . ALA B 1 356 ? 14.164 -11.492 -36.094 1 98.38 356 ALA B N 1
ATOM 7139 C CA . ALA B 1 356 ? 13.406 -12.398 -35.219 1 98.38 356 ALA B CA 1
ATOM 7140 C C . ALA B 1 356 ? 13.484 -13.836 -35.75 1 98.38 356 ALA B C 1
ATOM 7142 O O . ALA B 1 356 ? 13.391 -14.078 -36.938 1 98.38 356 ALA B O 1
ATOM 7143 N N . GLU B 1 357 ? 13.742 -14.734 -34.812 1 97.94 357 GLU B N 1
ATOM 7144 C CA . GLU B 1 357 ? 13.742 -16.156 -35.125 1 97.94 357 GLU B CA 1
ATOM 7145 C C . GLU B 1 357 ? 12.422 -16.812 -34.719 1 97.94 357 GLU B C 1
ATOM 7147 O O . GLU B 1 357 ? 12.125 -16.922 -33.531 1 97.94 357 GLU B O 1
ATOM 7152 N N . PRO B 1 358 ? 11.594 -17.344 -35.594 1 96.5 358 PRO B N 1
ATOM 7153 C CA . PRO B 1 358 ? 10.266 -17.844 -35.219 1 96.5 358 PRO B CA 1
ATOM 7154 C C . PRO B 1 358 ? 10.281 -19.328 -34.875 1 96.5 358 PRO B C 1
ATOM 7156 O O . PRO B 1 358 ? 9.234 -19.891 -34.531 1 96.5 358 PRO B O 1
ATOM 7159 N N . THR B 1 359 ? 11.438 -20.016 -34.875 1 95.69 359 THR B N 1
ATOM 7160 C CA . THR B 1 359 ? 11.508 -21.438 -34.594 1 95.69 359 THR B CA 1
ATOM 7161 C C . THR B 1 359 ? 12.172 -21.688 -33.25 1 95.69 359 THR B C 1
ATOM 7163 O O . THR B 1 359 ? 13.023 -20.906 -32.812 1 95.69 359 THR B O 1
ATOM 7166 N N . LEU B 1 360 ? 11.758 -22.812 -32.594 1 95.12 360 LEU B N 1
ATOM 7167 C CA . LEU B 1 360 ? 12.422 -23.25 -31.359 1 95.12 360 LEU B CA 1
ATOM 7168 C C . LEU B 1 360 ? 13.703 -24 -31.672 1 95.12 360 LEU B C 1
ATOM 7170 O O . LEU B 1 360 ? 13.695 -24.953 -32.469 1 95.12 360 LEU B O 1
ATOM 7174 N N . ARG B 1 361 ? 14.766 -23.609 -30.984 1 96.56 361 ARG B N 1
ATOM 7175 C CA . ARG B 1 361 ? 16.078 -24.188 -31.25 1 96.56 361 ARG B CA 1
ATOM 7176 C C . ARG B 1 361 ? 16.734 -24.656 -29.953 1 96.56 361 ARG B C 1
ATOM 7178 O O . ARG B 1 361 ? 17.641 -23.984 -29.453 1 96.56 361 ARG B O 1
ATOM 7185 N N . PRO B 1 362 ? 16.297 -25.828 -29.438 1 97.88 362 PRO B N 1
ATOM 7186 C CA . PRO B 1 362 ? 17 -26.328 -28.266 1 97.88 362 PRO B CA 1
ATOM 7187 C C . PRO B 1 362 ? 18.469 -26.656 -28.547 1 97.88 362 PRO B C 1
ATOM 7189 O O . PRO B 1 362 ? 18.812 -27.062 -29.672 1 97.88 362 PRO B O 1
ATOM 7192 N N . GLY B 1 363 ? 19.266 -26.391 -27.531 1 97.69 363 GLY B N 1
ATOM 7193 C CA . GLY B 1 363 ? 20.688 -26.656 -27.703 1 97.69 363 GLY B CA 1
ATOM 7194 C C . GLY B 1 363 ? 21.062 -28.094 -27.391 1 97.69 363 GLY B C 1
ATOM 7195 O O . GLY B 1 363 ? 20.188 -28.938 -27.172 1 97.69 363 GLY B O 1
ATOM 7196 N N . ALA B 1 364 ? 22.406 -28.344 -27.5 1 96.94 364 ALA B N 1
ATOM 7197 C CA . ALA B 1 364 ? 22.953 -29.672 -27.266 1 96.94 364 ALA B CA 1
ATOM 7198 C C . ALA B 1 364 ? 24.031 -29.656 -26.188 1 96.94 364 ALA B C 1
ATOM 7200 O O . ALA B 1 364 ? 25.219 -29.812 -26.484 1 96.94 364 ALA B O 1
ATOM 7201 N N . PRO B 1 365 ? 23.578 -29.484 -24.969 1 96.62 365 PRO B N 1
ATOM 7202 C CA . PRO B 1 365 ? 24.578 -29.438 -23.891 1 96.62 365 PRO B CA 1
ATOM 7203 C C . PRO B 1 365 ? 25.438 -30.703 -23.828 1 96.62 365 PRO B C 1
ATOM 7205 O O . PRO B 1 365 ? 24.891 -31.812 -23.844 1 96.62 365 PRO B O 1
ATOM 7208 N N . GLY B 1 366 ? 26.75 -30.516 -23.797 1 92.56 366 GLY B N 1
ATOM 7209 C CA . GLY B 1 366 ? 27.672 -31.641 -23.734 1 92.56 366 GLY B CA 1
ATOM 7210 C C . GLY B 1 366 ? 27.641 -32.531 -24.969 1 92.56 366 GLY B C 1
ATOM 7211 O O . GLY B 1 366 ? 27.969 -33.688 -24.906 1 92.56 366 GLY B O 1
ATOM 7212 N N . GLY B 1 367 ? 27.125 -32.125 -25.969 1 91.81 367 GLY B N 1
ATOM 7213 C CA . GLY B 1 367 ? 27.078 -32.875 -27.219 1 91.81 367 GLY B CA 1
ATOM 7214 C C . GLY B 1 367 ? 25.875 -33.812 -27.297 1 91.81 367 GLY B C 1
ATOM 7215 O O . GLY B 1 367 ? 25.75 -34.594 -28.25 1 91.81 367 GLY B O 1
ATOM 7216 N N . ARG B 1 368 ? 25 -33.688 -26.422 1 94.5 368 ARG B N 1
ATOM 7217 C CA . ARG B 1 368 ? 23.812 -34.531 -26.391 1 94.5 368 ARG B CA 1
ATOM 7218 C C . ARG B 1 368 ? 22.797 -34.094 -27.453 1 94.5 368 ARG B C 1
ATOM 7220 O O . ARG B 1 368 ? 22.828 -32.938 -27.891 1 94.5 368 ARG B O 1
ATOM 7227 N N . THR B 1 369 ? 21.969 -35 -27.828 1 93.75 369 THR B N 1
ATOM 7228 C CA . THR B 1 369 ? 20.938 -34.688 -28.797 1 93.75 369 THR B CA 1
ATOM 7229 C C . THR B 1 369 ? 19.656 -34.281 -28.109 1 93.75 369 THR B C 1
ATOM 7231 O O . THR B 1 369 ? 19.156 -34.969 -27.219 1 93.75 369 THR B O 1
ATOM 7234 N N . SER B 1 370 ? 19.188 -33.125 -28.516 1 93.5 370 SER B N 1
ATOM 7235 C CA . SER B 1 370 ? 17.953 -32.625 -27.938 1 93.5 370 SER B CA 1
ATOM 7236 C C . SER B 1 370 ? 16.734 -33.219 -28.641 1 93.5 370 SER B C 1
ATOM 7238 O O . SER B 1 370 ? 16.828 -33.656 -29.797 1 93.5 370 SER B O 1
ATOM 7240 N N . PHE B 1 371 ? 15.648 -33.188 -27.891 1 90.88 371 PHE B N 1
ATOM 7241 C CA . PHE B 1 371 ? 14.375 -33.75 -28.359 1 90.88 371 PHE B CA 1
ATOM 7242 C C . PHE B 1 371 ? 13.211 -32.875 -27.922 1 90.88 371 PHE B C 1
ATOM 7244 O O . PHE B 1 371 ? 13.086 -32.562 -26.734 1 90.88 371 PHE B O 1
ATOM 7251 N N . LEU B 1 372 ? 12.406 -32.375 -28.938 1 93.88 372 LEU B N 1
ATOM 7252 C CA . LEU B 1 372 ? 11.148 -31.703 -28.641 1 93.88 372 LEU B CA 1
ATOM 7253 C C . LEU B 1 372 ? 9.969 -32.625 -28.875 1 93.88 372 LEU B C 1
ATOM 7255 O O . LEU B 1 372 ? 9.805 -33.156 -29.969 1 93.88 372 LEU B O 1
ATOM 7259 N N . PRO B 1 373 ? 9.203 -32.812 -27.875 1 91.44 373 PRO B N 1
ATOM 7260 C CA . PRO B 1 373 ? 8.047 -33.688 -28.094 1 91.44 373 PRO B CA 1
ATOM 7261 C C . PRO B 1 373 ? 7.012 -33.062 -29.016 1 91.44 373 PRO B C 1
ATOM 7263 O O . PRO B 1 373 ? 6.887 -31.828 -29.078 1 91.44 373 PRO B O 1
ATOM 7266 N N . ASP B 1 374 ? 6.297 -33.969 -29.703 1 89.12 374 ASP B N 1
ATOM 7267 C CA . ASP B 1 374 ? 5.141 -33.469 -30.469 1 89.12 374 ASP B CA 1
ATOM 7268 C C . ASP B 1 374 ? 4.059 -32.938 -29.531 1 89.12 374 ASP B C 1
ATOM 7270 O O . ASP B 1 374 ? 3.814 -33.531 -28.469 1 89.12 374 ASP B O 1
ATOM 7274 N N . LEU B 1 375 ? 3.549 -31.828 -29.906 1 88.56 375 LEU B N 1
ATOM 7275 C CA . LEU B 1 375 ? 2.465 -31.281 -29.109 1 88.56 375 LEU B CA 1
ATOM 7276 C C . LEU B 1 375 ? 1.182 -32.094 -29.297 1 88.56 375 LEU B C 1
ATOM 7278 O O . LEU B 1 375 ? 0.781 -32.344 -30.438 1 88.56 375 LEU B O 1
ATOM 7282 N N . PRO B 1 376 ? 0.648 -32.438 -28.188 1 81.69 376 PRO B N 1
ATOM 7283 C CA . PRO B 1 376 ? -0.581 -33.219 -28.328 1 81.69 376 PRO B CA 1
ATOM 7284 C C . PRO B 1 376 ? -1.749 -32.406 -28.859 1 81.69 376 PRO B C 1
ATOM 7286 O O . PRO B 1 376 ? -1.824 -31.188 -28.609 1 81.69 376 PRO B O 1
ATOM 7289 N N . VAL B 1 377 ? -2.611 -33.031 -29.672 1 76.75 377 VAL B N 1
ATOM 7290 C CA . VAL B 1 377 ? -3.883 -32.438 -30.094 1 76.75 377 VAL B CA 1
ATOM 7291 C C . VAL B 1 377 ? -4.965 -32.781 -29.062 1 76.75 377 VAL B C 1
ATOM 7293 O O . VAL B 1 377 ? -5.254 -33.938 -28.828 1 76.75 377 VAL B O 1
ATOM 7296 N N . PRO B 1 378 ? -5.496 -31.719 -28.484 1 73.94 378 PRO B N 1
ATOM 7297 C CA . PRO B 1 378 ? -6.484 -32.031 -27.453 1 73.94 378 PRO B CA 1
ATOM 7298 C C . PRO B 1 378 ? -7.676 -32.812 -27.984 1 73.94 378 PRO B C 1
ATOM 7300 O O . PRO B 1 378 ? -8.102 -32.594 -29.125 1 73.94 378 PRO B O 1
ATOM 7303 N N . ASP B 1 379 ? -8.117 -33.75 -27.234 1 71.19 379 ASP B N 1
ATOM 7304 C CA . ASP B 1 379 ? -9.273 -34.594 -27.562 1 71.19 379 ASP B CA 1
ATOM 7305 C C . ASP B 1 379 ? -10.578 -33.875 -27.234 1 71.19 379 ASP B C 1
ATOM 7307 O O . ASP B 1 379 ? -11.625 -34.5 -27.078 1 71.19 379 ASP B O 1
ATOM 7311 N N . ASP B 1 380 ? -10.562 -32.656 -27.219 1 70.12 380 ASP B N 1
ATOM 7312 C CA . ASP B 1 380 ? -11.711 -31.875 -26.719 1 70.12 380 ASP B CA 1
ATOM 7313 C C . ASP B 1 380 ? -12.734 -31.641 -27.828 1 70.12 380 ASP B C 1
ATOM 7315 O O . ASP B 1 380 ? -12.375 -31.234 -28.922 1 70.12 380 ASP B O 1
ATOM 7319 N N . PRO B 1 381 ? -13.945 -32.094 -27.5 1 72.12 381 PRO B N 1
ATOM 7320 C CA . PRO B 1 381 ? -14.977 -31.672 -28.438 1 72.12 381 PRO B CA 1
ATOM 7321 C C . PRO B 1 381 ? -15.156 -30.141 -28.469 1 72.12 381 PRO B C 1
ATOM 7323 O O . PRO B 1 381 ? -14.617 -29.453 -27.609 1 72.12 381 PRO B O 1
ATOM 7326 N N . ASP B 1 382 ? -15.844 -29.781 -29.5 1 81.12 382 ASP B N 1
ATOM 7327 C CA . ASP B 1 382 ? -16.203 -28.375 -29.5 1 81.12 382 ASP B CA 1
ATOM 7328 C C . ASP B 1 382 ? -16.984 -28 -28.234 1 81.12 382 ASP B C 1
ATOM 7330 O O . ASP B 1 382 ? -17.906 -28.719 -27.859 1 81.12 382 ASP B O 1
ATOM 7334 N N . ALA B 1 383 ? -16.531 -27.047 -27.547 1 84.19 383 ALA B N 1
ATOM 7335 C CA . ALA B 1 383 ? -17.219 -26.625 -26.328 1 84.19 383 ALA B CA 1
ATOM 7336 C C . ALA B 1 383 ? -18.625 -26.141 -26.625 1 84.19 383 ALA B C 1
ATOM 7338 O O . ALA B 1 383 ? -18.828 -25.25 -27.453 1 84.19 383 ALA B O 1
ATOM 7339 N N . ASP B 1 384 ? -19.547 -26.781 -25.969 1 84.44 384 ASP B N 1
ATOM 7340 C CA . ASP B 1 384 ? -20.953 -26.406 -26.188 1 84.44 384 ASP B CA 1
ATOM 7341 C C . ASP B 1 384 ? -21.422 -25.391 -25.156 1 84.44 384 ASP B C 1
ATOM 7343 O O . ASP B 1 384 ? -22.578 -24.984 -25.141 1 84.44 384 ASP B O 1
ATOM 7347 N N . SER B 1 385 ? -20.547 -25.094 -24.25 1 88.06 385 SER B N 1
ATOM 7348 C CA . SER B 1 385 ? -20.828 -24.125 -23.203 1 88.06 385 SER B CA 1
ATOM 7349 C C . SER B 1 385 ? -19.578 -23.375 -22.781 1 88.06 385 SER B C 1
ATOM 7351 O O . SER B 1 385 ? -18.453 -23.812 -23.062 1 88.06 385 SER B O 1
ATOM 7353 N N . GLU B 1 386 ? -19.797 -22.234 -22.141 1 87 386 GLU B N 1
ATOM 7354 C CA . GLU B 1 386 ? -18.672 -21.422 -21.672 1 87 386 GLU B CA 1
ATOM 7355 C C . GLU B 1 386 ? -17.875 -22.156 -20.594 1 87 386 GLU B C 1
ATOM 7357 O O . GLU B 1 386 ? -16.641 -22.078 -20.578 1 87 386 GLU B O 1
ATOM 7362 N N . TRP B 1 387 ? -18.562 -22.812 -19.719 1 88.75 387 TRP B N 1
ATOM 7363 C CA . TRP B 1 387 ? -17.828 -23.484 -18.656 1 88.75 387 TRP B CA 1
ATOM 7364 C C . TRP B 1 387 ? -17.016 -24.656 -19.219 1 88.75 387 TRP B C 1
ATOM 7366 O O . TRP B 1 387 ? -15.938 -24.969 -18.703 1 88.75 387 TRP B O 1
ATOM 7376 N N . MET B 1 388 ? -17.516 -25.297 -20.297 1 90 388 MET B N 1
ATOM 7377 C CA . MET B 1 388 ? -16.719 -26.359 -20.922 1 90 388 MET B CA 1
ATOM 7378 C C . MET B 1 388 ? -15.453 -25.781 -21.547 1 90 388 MET B C 1
ATOM 7380 O O . MET B 1 388 ? -14.391 -26.406 -21.484 1 90 388 MET B O 1
ATOM 7384 N N . SER B 1 389 ? -15.586 -24.625 -22.094 1 88.94 389 SER B N 1
ATOM 7385 C CA . SER B 1 389 ? -14.414 -23.938 -22.641 1 88.94 389 SER B CA 1
ATOM 7386 C C . SER B 1 389 ? -13.398 -23.641 -21.547 1 88.94 389 SER B C 1
ATOM 7388 O O . SER B 1 389 ? -12.188 -23.797 -21.75 1 88.94 389 SER B O 1
ATOM 7390 N N . GLN B 1 390 ? -13.859 -23.281 -20.391 1 87.81 390 GLN B N 1
ATOM 7391 C CA . GLN B 1 390 ? -13 -23.016 -19.25 1 87.81 390 GLN B CA 1
ATOM 7392 C C . GLN B 1 390 ? -12.312 -24.281 -18.766 1 87.81 390 GLN B C 1
ATOM 7394 O O . GLN B 1 390 ? -11.117 -24.281 -18.453 1 87.81 390 GLN B O 1
ATOM 7399 N N . LEU B 1 391 ? -13 -25.328 -18.766 1 90.06 391 LEU B N 1
ATOM 7400 C CA . LEU B 1 391 ? -12.453 -26.594 -18.312 1 90.06 391 LEU B CA 1
ATOM 7401 C C . LEU B 1 391 ? -11.359 -27.094 -19.266 1 90.06 391 LEU B C 1
ATOM 7403 O O . LEU B 1 391 ? -10.398 -27.719 -18.828 1 90.06 391 LEU B O 1
ATOM 7407 N N . GLN B 1 392 ? -11.594 -26.781 -20.516 1 89.12 392 GLN B N 1
ATOM 7408 C CA . GLN B 1 392 ? -10.664 -27.266 -21.531 1 89.12 392 GLN B CA 1
ATOM 7409 C C . GLN B 1 392 ? -9.391 -26.422 -21.547 1 89.12 392 GLN B C 1
ATOM 7411 O O . GLN B 1 392 ? -8.336 -26.891 -22 1 89.12 392 GLN B O 1
ATOM 7416 N N . ASN B 1 393 ? -9.547 -25.203 -21.031 1 86 393 ASN B N 1
ATOM 7417 C CA . ASN B 1 393 ? -8.359 -24.375 -20.828 1 86 393 ASN B CA 1
ATOM 7418 C C . ASN B 1 393 ? -7.668 -24.703 -19.516 1 86 393 ASN B C 1
ATOM 7420 O O . ASN B 1 393 ? -8.211 -24.438 -18.438 1 86 393 ASN B O 1
ATOM 7424 N N . GLY B 1 394 ? -6.504 -25.172 -19.594 1 84.31 394 GLY B N 1
ATOM 7425 C CA . GLY B 1 394 ? -5.785 -25.672 -18.422 1 84.31 394 GLY B CA 1
ATOM 7426 C C . GLY B 1 394 ? -5.324 -24.562 -17.5 1 84.31 394 GLY B C 1
ATOM 7427 O O . GLY B 1 394 ? -4.961 -24.812 -16.344 1 84.31 394 GLY B O 1
ATOM 7428 N N . LEU B 1 395 ? -5.344 -23.359 -17.938 1 80.44 395 LEU B N 1
ATOM 7429 C CA . LEU B 1 395 ? -4.969 -22.219 -17.109 1 80.44 395 LEU B CA 1
ATOM 7430 C C . LEU B 1 395 ? -6.184 -21.641 -16.391 1 80.44 395 LEU B C 1
ATOM 7432 O O . LEU B 1 395 ? -7.273 -21.562 -16.969 1 80.44 395 LEU B O 1
ATOM 7436 N N . PRO B 1 396 ? -5.953 -21.25 -15.109 1 72.69 396 PRO B N 1
ATOM 7437 C CA . PRO B 1 396 ? -7.094 -20.688 -14.391 1 72.69 396 PRO B CA 1
ATOM 7438 C C . PRO B 1 396 ? -7.434 -19.266 -14.852 1 72.69 396 PRO B C 1
ATOM 7440 O O . PRO B 1 396 ? -7.355 -18.328 -14.062 1 72.69 396 PRO B O 1
ATOM 7443 N N . THR B 1 397 ? -7.609 -18.984 -16.047 1 69.75 397 THR B N 1
ATOM 7444 C CA . THR B 1 397 ? -7.93 -17.656 -16.578 1 69.75 397 THR B CA 1
ATOM 7445 C C . THR B 1 397 ? -9.383 -17.594 -17.047 1 69.75 397 THR B C 1
ATOM 7447 O O . THR B 1 397 ? -9.953 -18.609 -17.453 1 69.75 397 THR B O 1
ATOM 7450 N N . ILE B 1 398 ? -9.961 -16.516 -16.578 1 59.88 398 ILE B N 1
ATOM 7451 C CA . ILE B 1 398 ? -11.281 -16.297 -17.156 1 59.88 398 ILE B CA 1
ATOM 7452 C C . ILE B 1 398 ? -11.133 -15.859 -18.609 1 59.88 398 ILE B C 1
ATOM 7454 O O . ILE B 1 398 ? -10.539 -14.812 -18.891 1 59.88 398 ILE B O 1
ATOM 7458 N N . LEU B 1 399 ? -11.352 -16.766 -19.453 1 53.69 399 LEU B N 1
ATOM 7459 C CA . LEU B 1 399 ? -11.172 -16.578 -20.891 1 53.69 399 LEU B CA 1
ATOM 7460 C C . LEU B 1 399 ? -12.016 -15.398 -21.375 1 53.69 399 LEU B C 1
ATOM 7462 O O . LEU B 1 399 ? -13.242 -15.477 -21.406 1 53.69 399 LEU B O 1
ATOM 7466 N N . GLN B 1 400 ? -11.93 -14.336 -20.781 1 50.97 400 GLN B N 1
ATOM 7467 C CA . GLN B 1 400 ? -12.492 -13.234 -21.562 1 50.97 400 GLN B CA 1
ATOM 7468 C C . GLN B 1 400 ? -11.461 -12.656 -22.516 1 50.97 400 GLN B C 1
ATOM 7470 O O . GLN B 1 400 ? -10.273 -12.602 -22.203 1 50.97 400 GLN B O 1
ATOM 7475 N N . ALA B 1 401 ? -11.875 -12.406 -23.891 1 42.06 401 ALA B N 1
ATOM 7476 C CA . ALA B 1 401 ? -11.086 -11.953 -25.031 1 42.06 401 ALA B CA 1
ATOM 7477 C C . ALA B 1 401 ? -10.039 -10.93 -24.594 1 42.06 401 ALA B C 1
ATOM 7479 O O . ALA B 1 401 ? -9.07 -10.688 -25.328 1 42.06 401 ALA B O 1
ATOM 7480 N N . THR B 1 402 ? -10.039 -10.07 -23.656 1 35.66 402 THR B N 1
ATOM 7481 C CA . THR B 1 402 ? -9.281 -8.828 -23.688 1 35.66 402 THR B CA 1
ATOM 7482 C C . THR B 1 402 ? -8.289 -8.766 -22.531 1 35.66 402 THR B C 1
ATOM 7484 O O . THR B 1 402 ? -7.539 -7.793 -22.391 1 35.66 402 THR B O 1
ATOM 7487 N N . LYS B 1 403 ? -8.227 -9.992 -21.672 1 53.25 403 LYS B N 1
ATOM 7488 C CA . LYS B 1 403 ? -7.398 -9.633 -20.531 1 53.25 403 LYS B CA 1
ATOM 7489 C C . LYS B 1 403 ? -6.285 -10.648 -20.312 1 53.25 403 LYS B C 1
ATOM 7491 O O . LYS B 1 403 ? -6.375 -11.789 -20.766 1 53.25 403 LYS B O 1
ATOM 7496 N N . ALA B 1 404 ? -5.188 -10.156 -19.703 1 50.12 404 ALA B N 1
ATOM 7497 C CA . ALA B 1 404 ? -3.986 -10.891 -19.312 1 50.12 404 ALA B CA 1
ATOM 7498 C C . ALA B 1 404 ? -4.336 -12.102 -18.453 1 50.12 404 ALA B C 1
ATOM 7500 O O . ALA B 1 404 ? -5.152 -12 -17.531 1 50.12 404 ALA B O 1
ATOM 7501 N N . LYS B 1 405 ? -3.838 -13.219 -18.797 1 56.72 405 LYS B N 1
ATOM 7502 C CA . LYS B 1 405 ? -4 -14.523 -18.156 1 56.72 405 LYS B CA 1
ATOM 7503 C C . LYS B 1 405 ? -3.137 -14.641 -16.906 1 56.72 405 LYS B C 1
ATOM 7505 O O . LYS B 1 405 ? -1.935 -14.367 -16.953 1 56.72 405 LYS B O 1
ATOM 7510 N N . THR B 1 406 ? -3.756 -14.57 -15.688 1 62.97 406 THR B N 1
ATOM 7511 C CA . THR B 1 406 ? -3.035 -14.812 -14.445 1 62.97 406 THR B CA 1
ATOM 7512 C C . THR B 1 406 ? -3.393 -16.188 -13.867 1 62.97 406 THR B C 1
ATOM 7514 O O . THR B 1 406 ? -4.535 -16.625 -13.984 1 62.97 406 THR B O 1
ATOM 7517 N N . ASP B 1 407 ? -2.395 -16.891 -13.375 1 71.38 407 ASP B N 1
ATOM 7518 C CA . ASP B 1 407 ? -2.645 -18.297 -13.109 1 71.38 407 ASP B CA 1
ATOM 7519 C C . ASP B 1 407 ? -2.123 -18.703 -11.734 1 71.38 407 ASP B C 1
ATOM 7521 O O . ASP B 1 407 ? -2.186 -19.875 -11.359 1 71.38 407 ASP B O 1
ATOM 7525 N N . THR B 1 408 ? -1.574 -17.812 -11.023 1 89.81 408 THR B N 1
ATOM 7526 C CA . THR B 1 408 ? -0.989 -18.156 -9.727 1 89.81 408 THR B CA 1
ATOM 7527 C C . THR B 1 408 ? -0.903 -16.922 -8.836 1 89.81 408 THR B C 1
ATOM 7529 O O . THR B 1 408 ? -1.639 -15.945 -9.039 1 89.81 408 THR B O 1
ATOM 7532 N N . VAL B 1 409 ? -0.245 -17.078 -7.617 1 96.5 409 VAL B N 1
ATOM 7533 C CA . VAL B 1 409 ? 0.016 -15.969 -6.707 1 96.5 409 VAL B CA 1
ATOM 7534 C C . VAL B 1 409 ? 1.49 -15.969 -6.309 1 96.5 409 VAL B C 1
ATOM 7536 O O . VAL B 1 409 ? 2.242 -16.875 -6.676 1 96.5 409 VAL B O 1
ATOM 7539 N N . THR B 1 410 ? 1.887 -14.945 -5.723 1 98.19 410 THR B N 1
ATOM 7540 C CA . THR B 1 410 ? 3.246 -14.852 -5.203 1 98.19 410 THR B CA 1
ATOM 7541 C C . THR B 1 410 ? 3.264 -14.133 -3.861 1 98.19 410 THR B C 1
ATOM 7543 O O . THR B 1 410 ? 2.408 -13.281 -3.596 1 98.19 410 THR B O 1
ATOM 7546 N N . VAL B 1 411 ? 4.18 -14.547 -2.992 1 98.75 411 VAL B N 1
ATOM 7547 C CA . VAL B 1 411 ? 4.445 -13.844 -1.74 1 98.75 411 VAL B CA 1
ATOM 7548 C C . VAL B 1 411 ? 5.949 -13.773 -1.497 1 98.75 411 VAL B C 1
ATOM 7550 O O . VAL B 1 411 ? 6.672 -14.742 -1.751 1 98.75 411 VAL B O 1
ATOM 7553 N N . THR B 1 412 ? 6.418 -12.625 -1.126 1 98.94 412 THR B N 1
ATOM 7554 C CA . THR B 1 412 ? 7.801 -12.398 -0.721 1 98.94 412 THR B CA 1
ATOM 7555 C C . THR B 1 412 ? 7.859 -11.734 0.655 1 98.94 412 THR B C 1
ATOM 7557 O O . THR B 1 412 ? 6.992 -10.938 1.003 1 98.94 412 THR B O 1
ATOM 7560 N N . ALA B 1 413 ? 8.844 -12.109 1.457 1 98.94 413 ALA B N 1
ATOM 7561 C CA . ALA B 1 413 ? 9.016 -11.547 2.791 1 98.94 413 ALA B CA 1
ATOM 7562 C C . ALA B 1 413 ? 10.492 -11.422 3.15 1 98.94 413 ALA B C 1
ATOM 7564 O O . ALA B 1 413 ? 11.32 -12.227 2.707 1 98.94 413 ALA B O 1
ATOM 7565 N N . VAL B 1 414 ? 10.828 -10.453 3.857 1 98.94 414 VAL B N 1
ATOM 7566 C CA . VAL B 1 414 ? 12.164 -10.211 4.383 1 98.94 414 VAL B CA 1
ATOM 7567 C C . VAL B 1 414 ? 12.07 -9.703 5.82 1 98.94 414 VAL B C 1
ATOM 7569 O O . VAL B 1 414 ? 11.086 -9.07 6.199 1 98.94 414 VAL B O 1
ATOM 7572 N N . ASP B 1 415 ? 12.984 -10.031 6.684 1 98.69 415 ASP B N 1
ATOM 7573 C CA . ASP B 1 415 ? 13.031 -9.492 8.039 1 98.69 415 ASP B CA 1
ATOM 7574 C C . ASP B 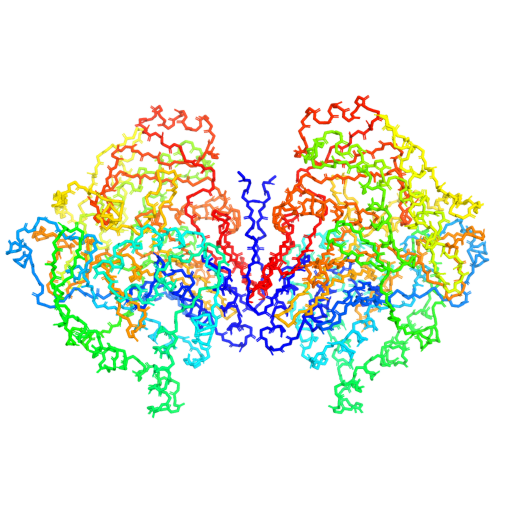1 415 ? 14.383 -8.859 8.344 1 98.69 415 ASP B C 1
ATOM 7576 O O . ASP B 1 415 ? 15.328 -8.992 7.559 1 98.69 415 ASP B O 1
ATOM 7580 N N . ARG B 1 416 ? 14.508 -8.156 9.383 1 96.12 416 ARG B N 1
ATOM 7581 C CA . ARG B 1 416 ? 15.672 -7.348 9.734 1 96.12 416 ARG B CA 1
ATOM 7582 C C . ARG B 1 416 ? 16.891 -8.227 10 1 96.12 416 ARG B C 1
ATOM 7584 O O . ARG B 1 416 ? 18.016 -7.734 10.008 1 96.12 416 ARG B O 1
ATOM 7591 N N . HIS B 1 417 ? 16.703 -9.516 10.203 1 96.31 417 HIS B N 1
ATOM 7592 C CA . HIS B 1 417 ? 17.812 -10.398 10.57 1 96.31 417 HIS B CA 1
ATOM 7593 C C . HIS B 1 417 ? 18.562 -10.891 9.336 1 96.31 417 HIS B C 1
ATOM 7595 O O . HIS B 1 417 ? 19.656 -11.43 9.453 1 96.31 417 HIS B O 1
ATOM 7601 N N . GLY B 1 418 ? 17.922 -10.766 8.195 1 97.5 418 GLY B N 1
ATOM 7602 C CA . GLY B 1 418 ? 18.594 -11.18 6.973 1 97.5 418 GLY B CA 1
ATOM 7603 C C . GLY B 1 418 ? 17.891 -12.344 6.289 1 97.5 418 GLY B C 1
ATOM 7604 O O . GLY B 1 418 ? 18.344 -12.812 5.242 1 97.5 418 GLY B O 1
ATOM 7605 N N . ASN B 1 419 ? 16.766 -12.828 6.871 1 98.75 419 ASN B N 1
ATOM 7606 C CA . ASN B 1 419 ? 15.984 -13.883 6.223 1 98.75 419 ASN B CA 1
ATOM 7607 C C . ASN B 1 419 ? 15.164 -13.328 5.059 1 98.75 419 ASN B C 1
ATOM 7609 O O . ASN B 1 419 ? 14.641 -12.219 5.133 1 98.75 419 ASN B O 1
ATOM 7613 N N . MET B 1 420 ? 15.125 -14.062 4.008 1 98.69 420 MET B N 1
ATOM 7614 C CA . MET B 1 420 ? 14.328 -13.703 2.838 1 98.69 420 MET B CA 1
ATOM 7615 C C . MET B 1 420 ? 13.703 -14.938 2.195 1 98.69 420 MET B C 1
ATOM 7617 O O . MET B 1 420 ? 14.32 -16 2.166 1 98.69 420 MET B O 1
ATOM 7621 N N . VAL B 1 421 ? 12.555 -14.719 1.659 1 98.94 421 VAL B N 1
ATOM 7622 C CA . VAL B 1 421 ? 11.891 -15.852 1.016 1 98.94 421 VAL B CA 1
ATOM 7623 C C . VAL B 1 421 ? 10.984 -15.344 -0.108 1 98.94 421 VAL B C 1
ATOM 7625 O O . VAL B 1 421 ? 10.375 -14.281 0.009 1 98.94 421 VAL B O 1
ATOM 7628 N N . ALA B 1 422 ? 10.953 -15.984 -1.18 1 98.94 422 ALA B N 1
ATOM 7629 C CA . ALA B 1 422 ? 9.969 -15.867 -2.248 1 98.94 422 ALA B CA 1
ATOM 7630 C C . ALA B 1 422 ? 9.234 -17.188 -2.471 1 98.94 422 ALA B C 1
ATOM 7632 O O . ALA B 1 422 ? 9.867 -18.25 -2.539 1 98.94 422 ALA B O 1
ATOM 7633 N N . ALA B 1 423 ? 7.945 -17.109 -2.516 1 98.88 423 ALA B N 1
ATOM 7634 C CA . ALA B 1 423 ? 7.133 -18.312 -2.703 1 98.88 423 ALA B CA 1
ATOM 7635 C C . ALA B 1 423 ? 6.082 -18.094 -3.789 1 98.88 423 ALA B C 1
ATOM 7637 O O . ALA B 1 423 ? 5.52 -17 -3.912 1 98.88 423 ALA B O 1
ATOM 7638 N N . THR B 1 424 ? 5.844 -19.109 -4.547 1 98.56 424 THR B N 1
ATOM 7639 C CA . THR B 1 424 ? 4.809 -19.125 -5.574 1 98.56 424 THR B CA 1
ATOM 7640 C C . THR B 1 424 ? 3.893 -20.328 -5.398 1 98.56 424 THR B C 1
ATOM 7642 O O . THR B 1 424 ? 4.129 -21.391 -5.992 1 98.56 424 THR B O 1
ATOM 7645 N N . PRO B 1 425 ? 2.869 -20.203 -4.609 1 97.88 425 PRO B N 1
ATOM 7646 C CA . PRO B 1 425 ? 1.854 -21.25 -4.547 1 97.88 425 PRO B CA 1
ATOM 7647 C C . PRO B 1 425 ? 0.884 -21.203 -5.723 1 97.88 425 PRO B C 1
ATOM 7649 O O . PRO B 1 425 ? 0.642 -20.141 -6.293 1 97.88 425 PRO B O 1
ATOM 7652 N N . SER B 1 426 ? 0.369 -22.344 -6.059 1 97.19 426 SER B N 1
ATOM 7653 C CA . SER B 1 426 ? -0.56 -22.469 -7.176 1 97.19 426 SER B CA 1
ATOM 7654 C C . SER B 1 426 ? -1.312 -23.797 -7.125 1 97.19 426 SER B C 1
ATOM 7656 O O . SER B 1 426 ? -1.088 -24.609 -6.227 1 97.19 426 SER B O 1
ATOM 7658 N N . GLY B 1 427 ? -2.203 -23.969 -8.062 1 96.06 427 GLY B N 1
ATOM 7659 C CA . GLY B 1 427 ? -2.934 -25.219 -8.164 1 96.06 427 GLY B CA 1
ATOM 7660 C C . GLY B 1 427 ? -4.09 -25.328 -7.191 1 96.06 427 GLY B C 1
ATOM 7661 O O . GLY B 1 427 ? -4.328 -24.406 -6.41 1 96.06 427 GLY B O 1
ATOM 7662 N N . GLY B 1 428 ? -4.805 -26.469 -7.305 1 96.56 428 GLY B N 1
ATOM 7663 C CA . GLY B 1 428 ? -6.016 -26.547 -6.5 1 96.56 428 GLY B CA 1
ATOM 7664 C C . GLY B 1 428 ? -7.012 -25.453 -6.812 1 96.56 428 GLY B C 1
ATOM 7665 O O . GLY B 1 428 ? -7.637 -24.891 -5.902 1 96.56 428 GLY B O 1
ATOM 7666 N N . TRP B 1 429 ? -7.098 -25.094 -8.125 1 95.62 429 TRP B N 1
ATOM 7667 C CA . TRP B 1 429 ? -7.996 -24.031 -8.562 1 95.62 429 TRP B CA 1
ATOM 7668 C C . TRP B 1 429 ? -9.453 -24.469 -8.438 1 95.62 429 TRP B C 1
ATOM 7670 O O . TRP B 1 429 ? -9.758 -25.656 -8.531 1 95.62 429 TRP B O 1
ATOM 7680 N N . LEU B 1 430 ? -10.281 -23.453 -8.352 1 94.94 430 LEU B N 1
ATOM 7681 C CA . LEU B 1 430 ? -11.695 -23.797 -8.219 1 94.94 430 LEU B CA 1
ATOM 7682 C C . LEU B 1 430 ? -12.203 -24.484 -9.477 1 94.94 430 LEU B C 1
ATOM 7684 O O . LEU B 1 430 ? -13.219 -25.188 -9.438 1 94.94 430 LEU B O 1
ATOM 7688 N N . LYS B 1 431 ? -11.477 -24.359 -10.617 1 93.75 431 LYS B N 1
ATOM 7689 C CA . LYS B 1 431 ? -11.922 -25 -11.852 1 93.75 431 LYS B CA 1
ATOM 7690 C C . LYS B 1 431 ? -11.125 -26.266 -12.133 1 93.75 431 LYS B C 1
ATOM 7692 O O . LYS B 1 431 ? -11.336 -26.922 -13.148 1 93.75 431 LYS B O 1
ATOM 7697 N N . SER B 1 432 ? -10.172 -26.594 -11.281 1 95.44 432 SER B N 1
ATOM 7698 C CA . SER B 1 432 ? -9.289 -27.719 -11.539 1 95.44 432 SER B CA 1
ATOM 7699 C C . SER B 1 432 ? -10.047 -29.047 -11.5 1 95.44 432 SER B C 1
ATOM 7701 O O . SER B 1 432 ? -9.852 -29.906 -12.359 1 95.44 432 SER B O 1
ATOM 7703 N N . SER B 1 433 ? -10.797 -29.25 -10.531 1 97.19 433 SER B N 1
ATOM 7704 C CA . SER B 1 433 ? -11.602 -30.422 -10.258 1 97.19 433 SER B CA 1
ATOM 7705 C C . SER B 1 433 ? -12.719 -30.125 -9.266 1 97.19 433 SER B C 1
ATOM 7707 O O . SER B 1 433 ? -12.781 -29.016 -8.711 1 97.19 433 SER B O 1
ATOM 7709 N N . PRO B 1 434 ? -13.703 -31.047 -9.125 1 97.94 434 PRO B N 1
ATOM 7710 C CA . PRO B 1 434 ? -14.719 -30.781 -8.109 1 97.94 434 PRO B CA 1
ATOM 7711 C C . PRO B 1 434 ? -14.125 -30.609 -6.715 1 97.94 434 PRO B C 1
ATOM 7713 O O . PRO B 1 434 ? -13.273 -31.406 -6.301 1 97.94 434 PRO B O 1
ATOM 7716 N N . ALA B 1 435 ? -14.609 -29.594 -6.016 1 98.31 435 ALA B N 1
ATOM 7717 C CA . ALA B 1 435 ? -14.195 -29.438 -4.625 1 98.31 435 ALA B CA 1
ATOM 7718 C C . ALA B 1 435 ? -14.672 -30.609 -3.775 1 98.31 435 ALA B C 1
ATOM 7720 O O . ALA B 1 435 ? -15.75 -31.156 -4.008 1 98.31 435 ALA B O 1
ATOM 7721 N N . ILE B 1 436 ? -13.852 -31 -2.865 1 98.5 436 ILE B N 1
ATOM 7722 C CA . ILE B 1 436 ? -14.258 -31.922 -1.819 1 98.5 436 ILE B CA 1
ATOM 7723 C C . ILE B 1 436 ? -15.047 -31.172 -0.745 1 98.5 436 ILE B C 1
ATOM 7725 O O . ILE B 1 436 ? -14.461 -30.531 0.127 1 98.5 436 ILE B O 1
ATOM 7729 N N . GLY B 1 437 ? -16.344 -31.297 -0.793 1 97.56 437 GLY B N 1
ATOM 7730 C CA . GLY B 1 437 ? -17.25 -30.484 0.001 1 97.56 437 GLY B CA 1
ATOM 7731 C C . GLY B 1 437 ? -16.891 -30.469 1.476 1 97.56 437 GLY B C 1
ATOM 7732 O O . GLY B 1 437 ? -16.953 -29.406 2.117 1 97.56 437 GLY B O 1
ATOM 7733 N N . SER B 1 438 ? -16.453 -31.562 2.014 1 97.62 438 SER B N 1
ATOM 7734 C CA . SER B 1 438 ? -16.172 -31.688 3.441 1 97.62 438 SER B CA 1
ATOM 7735 C C . SER B 1 438 ? -14.875 -30.984 3.814 1 97.62 438 SER B C 1
ATOM 7737 O O . SER B 1 438 ? -14.68 -30.609 4.973 1 97.62 438 SER B O 1
ATOM 7739 N N . LEU B 1 439 ? -14.008 -30.812 2.828 1 98.69 439 LEU B N 1
ATOM 7740 C CA . LEU B 1 439 ? -12.695 -30.234 3.104 1 98.69 439 LEU B CA 1
ATOM 7741 C C . LEU B 1 439 ? -12.633 -28.781 2.615 1 98.69 439 LEU B C 1
ATOM 7743 O O . LEU B 1 439 ? -11.789 -28.016 3.068 1 98.69 439 LEU B O 1
ATOM 7747 N N . GLY B 1 440 ? -13.398 -28.453 1.629 1 98.62 440 GLY B N 1
ATOM 7748 C CA . GLY B 1 440 ? -13.508 -27.078 1.171 1 98.62 440 GLY B CA 1
ATOM 7749 C C . GLY B 1 440 ? -12.516 -26.734 0.087 1 98.62 440 GLY B C 1
ATOM 7750 O O . GLY B 1 440 ? -12.227 -25.547 -0.143 1 98.62 440 GLY B O 1
ATOM 7751 N N . PHE B 1 441 ? -11.844 -27.672 -0.596 1 98.5 441 PHE B N 1
ATOM 7752 C CA . PHE B 1 441 ? -10.898 -27.344 -1.663 1 98.5 441 PHE B CA 1
ATOM 7753 C C . PHE B 1 441 ? -10.891 -28.438 -2.721 1 98.5 441 PHE B C 1
ATOM 7755 O O . PHE B 1 441 ? -11.273 -29.578 -2.445 1 98.5 441 PHE B O 1
ATOM 7762 N N . PRO B 1 442 ? -10.547 -28.109 -3.949 1 98.25 442 PRO B N 1
ATOM 7763 C CA . PRO B 1 442 ? -10.359 -29.094 -5.016 1 98.25 442 PRO B CA 1
ATOM 7764 C C . PRO B 1 442 ? -8.922 -29.609 -5.102 1 98.25 442 PRO B C 1
ATOM 7766 O O . PRO B 1 442 ? -8.008 -29 -4.535 1 98.25 442 PRO B O 1
ATOM 7769 N N . LEU B 1 443 ? -8.781 -30.734 -5.766 1 98.12 443 LEU B N 1
ATOM 7770 C CA . LEU B 1 443 ? -7.449 -31.25 -6.07 1 98.12 443 LEU B CA 1
ATOM 7771 C C . LEU B 1 443 ? -6.84 -30.531 -7.262 1 98.12 443 LEU B C 1
ATOM 7773 O O . LEU B 1 443 ? -7.562 -30.016 -8.117 1 98.12 443 LEU B O 1
ATOM 7777 N N . GLY B 1 444 ? -5.535 -30.469 -7.277 1 96.94 444 GLY B N 1
ATOM 7778 C CA . GLY B 1 444 ? -4.832 -29.812 -8.367 1 96.94 444 GLY B CA 1
ATOM 7779 C C . GLY B 1 444 ? -4.742 -30.656 -9.617 1 96.94 444 GLY B C 1
ATOM 7780 O O . GLY B 1 444 ? -4.973 -31.875 -9.57 1 96.94 444 GLY B O 1
ATOM 7781 N N . THR B 1 445 ? -4.375 -30 -10.742 1 96.81 445 THR B N 1
ATOM 7782 C CA . THR B 1 445 ? -4.344 -30.703 -12.023 1 96.81 445 THR B CA 1
ATOM 7783 C C . THR B 1 445 ? -3.027 -30.438 -12.75 1 96.81 445 THR B C 1
ATOM 7785 O O . THR B 1 445 ? -2.998 -30.328 -13.977 1 96.81 445 THR B O 1
ATOM 7788 N N . ARG B 1 446 ? -1.996 -30.25 -11.992 1 96.56 446 ARG B N 1
ATOM 7789 C CA . ARG B 1 446 ? -0.714 -29.891 -12.594 1 96.56 446 ARG B CA 1
ATOM 7790 C C . ARG B 1 446 ? -0.173 -31.016 -13.461 1 96.56 446 ARG B C 1
ATOM 7792 O O . ARG B 1 446 ? 0.739 -30.812 -14.258 1 96.56 446 ARG B O 1
ATOM 7799 N N . GLY B 1 447 ? -0.683 -32.219 -13.336 1 97 447 GLY B N 1
ATOM 7800 C CA . GLY B 1 447 ? -0.308 -33.312 -14.234 1 97 447 GLY B CA 1
ATOM 7801 C C . GLY B 1 447 ? -0.513 -32.969 -15.695 1 97 447 GLY B C 1
ATOM 7802 O O . GLY B 1 447 ? 0.127 -33.562 -16.562 1 97 447 GLY B O 1
ATOM 7803 N N . GLN B 1 448 ? -1.354 -32.031 -16 1 95.69 448 GLN B N 1
ATOM 7804 C CA . GLN B 1 448 ? -1.674 -31.609 -17.359 1 95.69 448 GLN B CA 1
ATOM 7805 C C . GLN B 1 448 ? -0.44 -31.078 -18.078 1 95.69 448 GLN B C 1
ATOM 7807 O O . GLN B 1 448 ? -0.427 -30.953 -19.312 1 95.69 448 GLN B O 1
ATOM 7812 N N . CYS B 1 449 ? 0.585 -30.75 -17.297 1 95.94 449 CYS B N 1
ATOM 7813 C CA . CYS B 1 449 ? 1.788 -30.156 -17.875 1 95.94 449 CYS B CA 1
ATOM 7814 C C . CYS B 1 449 ? 2.705 -31.219 -18.453 1 95.94 449 CYS B C 1
ATOM 7816 O O . CYS B 1 449 ? 3.691 -30.906 -19.125 1 95.94 449 CYS B O 1
ATOM 7818 N N . MET B 1 450 ? 2.402 -32.469 -18.266 1 96.56 450 MET B N 1
ATOM 7819 C CA . MET B 1 450 ? 3.266 -33.562 -18.719 1 96.56 450 MET B CA 1
ATOM 7820 C C . MET B 1 450 ? 2.883 -34.031 -20.109 1 96.56 450 MET B C 1
ATOM 7822 O O . MET B 1 450 ? 1.807 -33.688 -20.609 1 96.56 450 MET B O 1
ATOM 7826 N N . PHE B 1 451 ? 3.777 -34.781 -20.672 1 95.38 451 PHE B N 1
ATOM 7827 C CA . PHE B 1 451 ? 3.564 -35.312 -22.016 1 95.38 451 PHE B CA 1
ATOM 7828 C C . PHE B 1 451 ? 3.34 -36.812 -21.953 1 95.38 451 PHE B C 1
ATOM 7830 O O . PHE B 1 451 ? 3.863 -37.5 -21.062 1 95.38 451 PHE B O 1
ATOM 7837 N N . LEU B 1 452 ? 2.572 -37.281 -22.938 1 94.88 452 LEU B N 1
ATOM 7838 C CA . LEU B 1 452 ? 2.381 -38.75 -23.078 1 94.88 452 LEU B CA 1
ATOM 7839 C C . LEU B 1 452 ? 3.451 -39.344 -23.969 1 94.88 452 LEU B C 1
ATOM 7841 O O . LEU B 1 452 ? 3.541 -40.562 -24.094 1 94.88 452 LEU B O 1
ATOM 7845 N N . THR B 1 453 ? 4.297 -38.562 -24.469 1 92.81 453 THR B N 1
ATOM 7846 C CA . THR B 1 453 ? 5.402 -39 -25.312 1 92.81 453 THR B CA 1
ATOM 7847 C C . THR B 1 453 ? 6.453 -39.719 -24.5 1 92.81 453 THR B C 1
ATOM 7849 O O . THR B 1 453 ? 6.93 -39.219 -23.484 1 92.81 453 THR B O 1
ATOM 7852 N N . GLU B 1 454 ? 6.906 -40.844 -25 1 90.88 454 GLU B N 1
ATOM 7853 C CA . GLU B 1 454 ? 7.871 -41.656 -24.266 1 90.88 454 GLU B CA 1
ATOM 7854 C C . GLU B 1 454 ? 9.289 -41.125 -24.422 1 90.88 454 GLU B C 1
ATOM 7856 O O . GLU B 1 454 ? 9.664 -40.656 -25.484 1 90.88 454 GLU B O 1
ATOM 7861 N N . GLY B 1 455 ? 9.961 -41.125 -23.344 1 90.81 455 GLY B N 1
ATOM 7862 C CA . GLY B 1 455 ? 11.391 -40.844 -23.391 1 90.81 455 GLY B CA 1
ATOM 7863 C C . GLY B 1 455 ? 11.719 -39.406 -23.125 1 90.81 455 GLY B C 1
ATOM 7864 O O . GLY B 1 455 ? 12.883 -39.031 -22.938 1 90.81 455 GLY B O 1
ATOM 7865 N N . HIS B 1 456 ? 10.781 -38.562 -23.156 1 94.69 456 HIS B N 1
ATOM 7866 C CA . HIS B 1 456 ? 11.008 -37.156 -22.859 1 94.69 456 HIS B CA 1
ATOM 7867 C C . HIS B 1 456 ? 11.211 -36.938 -21.359 1 94.69 456 HIS B C 1
ATOM 7869 O O . HIS B 1 456 ? 10.617 -37.625 -20.547 1 94.69 456 HIS B O 1
ATOM 7875 N N . PRO B 1 457 ? 12.07 -35.938 -20.969 1 96.06 457 PRO B N 1
ATOM 7876 C CA . PRO B 1 457 ? 12.305 -35.688 -19.547 1 96.06 457 PRO B CA 1
ATOM 7877 C C . PRO B 1 457 ? 11.023 -35.375 -18.781 1 96.06 457 PRO B C 1
ATOM 7879 O O . PRO B 1 457 ? 10.922 -35.688 -17.578 1 96.06 457 PRO B O 1
ATOM 7882 N N . ASN B 1 458 ? 10.055 -34.844 -19.406 1 96.62 458 ASN B N 1
ATOM 7883 C CA . ASN B 1 458 ? 8.797 -34.5 -18.75 1 96.62 458 ASN B CA 1
ATOM 7884 C C . ASN B 1 458 ? 7.672 -35.438 -19.172 1 96.62 458 ASN B C 1
ATOM 7886 O O . ASN B 1 458 ? 6.496 -35.062 -19.125 1 96.62 458 ASN B O 1
ATOM 7890 N N . SER B 1 459 ? 7.988 -36.594 -19.578 1 96.06 459 SER B N 1
ATOM 7891 C CA . SER B 1 459 ? 6.992 -37.625 -19.844 1 96.06 459 SER B CA 1
ATOM 7892 C C . SER B 1 459 ? 6.277 -38.031 -18.562 1 96.06 459 SER B C 1
ATOM 7894 O O . SER B 1 459 ? 6.895 -38.094 -17.5 1 96.06 459 SER B O 1
ATOM 7896 N N . LEU B 1 460 ? 5.023 -38.312 -18.781 1 96.62 460 LEU B N 1
ATOM 7897 C CA . LEU B 1 460 ? 4.25 -38.844 -17.656 1 96.62 460 LEU B CA 1
ATOM 7898 C C . LEU B 1 460 ? 4.824 -40.156 -17.172 1 96.62 460 LEU B C 1
ATOM 7900 O O . LEU B 1 460 ? 5.25 -41 -17.969 1 96.62 460 LEU B O 1
ATOM 7904 N N . GLY B 1 461 ? 4.793 -40.344 -15.883 1 95.69 461 GLY B N 1
ATOM 7905 C CA . GLY B 1 461 ? 5.23 -41.594 -15.281 1 95.69 461 GLY B CA 1
ATOM 7906 C C . GLY B 1 461 ? 4.75 -41.75 -13.852 1 95.69 461 GLY B C 1
ATOM 7907 O O . GLY B 1 461 ? 4.406 -40.781 -13.18 1 95.69 461 GLY B O 1
ATOM 7908 N N . PRO B 1 462 ? 4.707 -43.062 -13.422 1 96.31 462 PRO B N 1
ATOM 7909 C CA . PRO B 1 462 ? 4.27 -43.344 -12.055 1 96.31 462 PRO B CA 1
ATOM 7910 C C . PRO B 1 462 ? 5.16 -42.688 -11 1 96.31 462 PRO B C 1
ATOM 7912 O O . PRO B 1 462 ? 6.359 -42.969 -10.93 1 96.31 462 PRO B O 1
ATOM 7915 N N . GLY B 1 463 ? 4.504 -41.812 -10.172 1 97 463 GLY B N 1
ATOM 7916 C CA . GLY B 1 463 ? 5.23 -41.188 -9.078 1 97 463 GLY B CA 1
ATOM 7917 C C . GLY B 1 463 ? 6.141 -40.062 -9.531 1 97 463 GLY B C 1
ATOM 7918 O O . GLY B 1 463 ? 6.984 -39.594 -8.766 1 97 463 GLY B O 1
ATOM 7919 N N . LYS B 1 464 ? 6.027 -39.719 -10.758 1 97.06 464 LYS B N 1
ATOM 7920 C CA . LYS B 1 464 ? 6.867 -38.656 -11.32 1 97.06 464 LYS B CA 1
ATOM 7921 C C . LYS B 1 464 ? 6.195 -37.312 -11.195 1 97.06 464 LYS B C 1
ATOM 7923 O O . LYS B 1 464 ? 4.988 -37.188 -11.398 1 97.06 464 LYS B O 1
ATOM 7928 N N . ARG B 1 465 ? 7.008 -36.312 -10.867 1 97 465 ARG B N 1
ATOM 7929 C CA . ARG B 1 465 ? 6.5 -34.938 -10.766 1 97 465 ARG B CA 1
ATOM 7930 C C . ARG B 1 465 ? 6.406 -34.281 -12.148 1 97 465 ARG B C 1
ATOM 7932 O O . ARG B 1 465 ? 7.293 -34.469 -12.984 1 97 465 ARG B O 1
ATOM 7939 N N . PRO B 1 466 ? 5.328 -33.562 -12.344 1 97.5 466 PRO B N 1
ATOM 7940 C CA . PRO B 1 466 ? 5.324 -32.719 -13.547 1 97.5 466 PRO B CA 1
ATOM 7941 C C . PRO B 1 466 ? 6.273 -31.531 -13.43 1 97.5 466 PRO B C 1
ATOM 7943 O O . PRO B 1 466 ? 6.473 -31 -12.336 1 97.5 466 PRO B O 1
ATOM 7946 N N . ARG B 1 467 ? 6.852 -31.094 -14.539 1 97.38 467 ARG B N 1
ATOM 7947 C CA . ARG B 1 467 ? 7.605 -29.844 -14.531 1 97.38 467 ARG B CA 1
ATOM 7948 C C . ARG B 1 467 ? 6.691 -28.656 -14.266 1 97.38 467 ARG B C 1
ATOM 7950 O O . ARG B 1 467 ? 5.785 -28.359 -15.055 1 97.38 467 ARG B O 1
ATOM 7957 N N . THR B 1 468 ? 6.91 -27.953 -13.188 1 97.19 468 THR B N 1
ATOM 7958 C CA . THR B 1 468 ? 6.016 -26.859 -12.812 1 97.19 468 THR B CA 1
ATOM 7959 C C . THR B 1 468 ? 6.508 -25.547 -13.406 1 97.19 468 THR B C 1
ATOM 7961 O O . THR B 1 468 ? 7.68 -25.406 -13.758 1 97.19 468 THR B O 1
ATOM 7964 N N . THR B 1 469 ? 5.605 -24.562 -13.562 1 97.12 469 THR B N 1
ATOM 7965 C CA . THR B 1 469 ? 5.941 -23.219 -14.016 1 97.12 469 THR B CA 1
ATOM 7966 C C . THR B 1 469 ? 6.316 -22.328 -12.828 1 97.12 469 THR B C 1
ATOM 7968 O O . THR B 1 469 ? 6.754 -21.188 -13.023 1 97.12 469 THR B O 1
ATOM 7971 N N . LEU B 1 470 ? 6.109 -22.719 -11.594 1 98.06 470 LEU B N 1
ATOM 7972 C CA . LEU B 1 470 ? 6.324 -21.906 -10.398 1 98.06 470 LEU B CA 1
ATOM 7973 C C . LEU B 1 470 ? 7.801 -21.562 -10.242 1 98.06 470 LEU B C 1
ATOM 7975 O O . LEU B 1 470 ? 8.641 -22.438 -10.102 1 98.06 470 LEU B O 1
ATOM 7979 N N . SER B 1 471 ? 8.039 -20.234 -10.234 1 98.25 471 SER B N 1
ATOM 7980 C CA . SER B 1 471 ? 9.43 -19.844 -10.391 1 98.25 471 SER B CA 1
ATOM 7981 C C . SER B 1 471 ? 9.766 -18.641 -9.508 1 98.25 471 SER B C 1
ATOM 7983 O O . SER B 1 471 ? 10.07 -17.562 -10.008 1 98.25 471 SER B O 1
ATOM 7985 N N . PRO B 1 472 ? 9.82 -18.812 -8.172 1 98.75 472 PRO B N 1
ATOM 7986 C CA . PRO B 1 472 ? 10.281 -17.766 -7.273 1 98.75 472 PRO B CA 1
ATOM 7987 C C . PRO B 1 472 ? 11.789 -17.5 -7.375 1 98.75 472 PRO B C 1
ATOM 7989 O O . PRO B 1 472 ? 12.531 -18.375 -7.848 1 98.75 472 PRO B O 1
ATOM 7992 N N . SER B 1 473 ? 12.227 -16.312 -6.902 1 98.88 473 SER B N 1
ATOM 7993 C CA . SER B 1 473 ? 13.625 -15.922 -7.09 1 98.88 473 SER B CA 1
ATOM 7994 C C . SER B 1 473 ? 14.188 -15.25 -5.844 1 98.88 473 SER B C 1
ATOM 7996 O O . SER B 1 473 ? 13.484 -14.492 -5.172 1 98.88 473 SER B O 1
ATOM 7998 N N . VAL B 1 474 ? 15.43 -15.547 -5.566 1 98.88 474 VAL B N 1
ATOM 7999 C CA . VAL B 1 474 ? 16.219 -14.797 -4.598 1 98.88 474 VAL B CA 1
ATOM 8000 C C . VAL B 1 474 ? 17.562 -14.422 -5.207 1 98.88 474 VAL B C 1
ATOM 8002 O O . VAL B 1 474 ? 18.172 -15.219 -5.93 1 98.88 474 VAL B O 1
ATOM 8005 N N . ALA B 1 475 ? 17.984 -13.227 -5.012 1 98.75 475 ALA B N 1
ATOM 8006 C CA . ALA B 1 475 ? 19.312 -12.797 -5.445 1 98.75 475 ALA B CA 1
ATOM 8007 C C . ALA B 1 475 ? 20.141 -12.266 -4.27 1 98.75 475 ALA B C 1
ATOM 8009 O O . ALA B 1 475 ? 19.609 -11.562 -3.402 1 98.75 475 ALA B O 1
ATOM 8010 N N . LEU B 1 476 ? 21.344 -12.711 -4.203 1 98.19 476 LEU B N 1
ATOM 8011 C CA . LEU B 1 476 ? 22.344 -12.086 -3.35 1 98.19 476 LEU B CA 1
ATOM 8012 C C . LEU B 1 476 ? 23.188 -11.078 -4.141 1 98.19 476 LEU B C 1
ATOM 8014 O O . LEU B 1 476 ? 23.312 -11.203 -5.359 1 98.19 476 LEU B O 1
ATOM 8018 N N . ARG B 1 477 ? 23.641 -10.078 -3.559 1 97.81 477 ARG B N 1
ATOM 8019 C CA . ARG B 1 477 ? 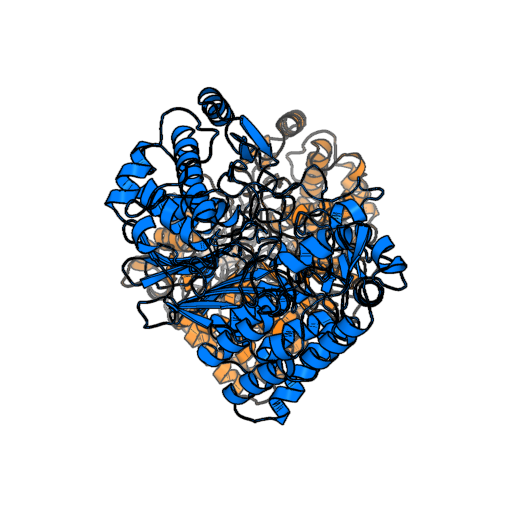24.578 -9.117 -4.125 1 97.81 477 ARG B CA 1
ATOM 8020 C C . ARG B 1 477 ? 25.844 -9.039 -3.281 1 97.81 477 ARG B C 1
ATOM 8022 O O . ARG B 1 477 ? 25.797 -8.742 -2.086 1 97.81 477 ARG B O 1
ATOM 8029 N N . ASP B 1 478 ? 27.031 -9.32 -3.885 1 96.62 478 ASP B N 1
ATOM 8030 C CA . ASP B 1 478 ? 28.328 -9.336 -3.188 1 96.62 478 ASP B CA 1
ATOM 8031 C C . ASP B 1 478 ? 28.281 -10.258 -1.972 1 96.62 478 ASP B C 1
ATOM 8033 O O . ASP B 1 478 ? 28.766 -9.898 -0.897 1 96.62 478 ASP B O 1
ATOM 8037 N N . GLY B 1 479 ? 27.547 -11.344 -2.125 1 95.5 479 GLY B N 1
ATOM 8038 C CA . GLY B 1 479 ? 27.5 -12.383 -1.109 1 95.5 479 GLY B CA 1
ATOM 8039 C C . GLY B 1 479 ? 26.5 -12.102 -0.005 1 95.5 479 GLY B C 1
ATOM 8040 O O . GLY B 1 479 ? 26.344 -12.898 0.921 1 95.5 479 GLY B O 1
ATOM 8041 N N . ARG B 1 480 ? 25.766 -10.977 -0.077 1 96.44 480 ARG B N 1
ATOM 8042 C CA . ARG B 1 480 ? 24.781 -10.602 0.938 1 96.44 480 ARG B CA 1
ATOM 8043 C C . ARG B 1 480 ? 23.359 -10.656 0.377 1 96.44 480 ARG B C 1
ATOM 8045 O O . ARG B 1 480 ? 23.156 -10.398 -0.811 1 96.44 480 ARG B O 1
ATOM 8052 N N . PRO B 1 481 ? 22.359 -11.008 1.271 1 98.12 481 PRO B N 1
ATOM 8053 C CA . PRO B 1 481 ? 20.984 -11 0.782 1 98.12 481 PRO B CA 1
ATOM 8054 C C . PRO B 1 481 ? 20.578 -9.656 0.178 1 98.12 481 PRO B C 1
ATOM 8056 O O . PRO B 1 481 ? 20.844 -8.609 0.769 1 98.12 481 PRO B O 1
ATOM 8059 N N . TYR B 1 482 ? 19.906 -9.688 -0.974 1 98.25 482 TYR B N 1
ATOM 8060 C CA . TYR B 1 482 ? 19.641 -8.43 -1.662 1 98.25 482 TYR B CA 1
ATOM 8061 C C . TYR B 1 482 ? 18.156 -8.312 -2.02 1 98.25 482 TYR B C 1
ATOM 8063 O O . TYR B 1 482 ? 17.484 -7.375 -1.587 1 98.25 482 TYR B O 1
ATOM 8071 N N . VAL B 1 483 ? 17.578 -9.32 -2.771 1 98.88 483 VAL B N 1
ATOM 8072 C CA . VAL B 1 483 ? 16.188 -9.172 -3.162 1 98.88 483 VAL B CA 1
ATOM 8073 C C . VAL B 1 483 ? 15.555 -10.555 -3.357 1 98.88 483 VAL B C 1
ATOM 8075 O O . VAL B 1 483 ? 16.203 -11.469 -3.885 1 98.88 483 VAL B O 1
ATOM 8078 N N . ALA B 1 484 ? 14.367 -10.789 -2.818 1 98.94 484 ALA B N 1
ATOM 8079 C CA . ALA B 1 484 ? 13.438 -11.867 -3.145 1 98.94 484 ALA B CA 1
ATOM 8080 C C . ALA B 1 484 ? 12.281 -11.359 -3.994 1 98.94 484 ALA B C 1
ATOM 8082 O O . ALA B 1 484 ? 11.688 -10.32 -3.688 1 98.94 484 ALA B O 1
ATOM 8083 N N . PHE B 1 485 ? 11.938 -12.031 -5.094 1 98.94 485 PHE B N 1
ATOM 8084 C CA . PHE B 1 485 ? 10.922 -11.492 -5.996 1 98.94 485 PHE B CA 1
ATOM 8085 C C . PHE B 1 485 ? 10.25 -12.617 -6.781 1 98.94 485 PHE B C 1
ATOM 8087 O O . PHE B 1 485 ? 10.805 -13.711 -6.91 1 98.94 485 PHE B O 1
ATOM 8094 N N . GLY B 1 486 ? 9.117 -12.391 -7.246 1 98.62 486 GLY B N 1
ATOM 8095 C CA . GLY B 1 486 ? 8.312 -13.32 -8.031 1 98.62 486 GLY B CA 1
ATOM 8096 C C . GLY B 1 486 ? 7.09 -12.672 -8.656 1 98.62 486 GLY B C 1
ATOM 8097 O O . GLY B 1 486 ? 6.844 -11.484 -8.461 1 98.62 486 GLY B O 1
ATOM 8098 N N . THR B 1 487 ? 6.441 -13.391 -9.469 1 98.12 487 THR B N 1
ATOM 8099 C CA . THR B 1 487 ? 5.211 -12.961 -10.125 1 98.12 487 THR B CA 1
ATOM 8100 C C . THR B 1 487 ? 4.375 -14.164 -10.555 1 98.12 487 THR B C 1
ATOM 8102 O O . THR B 1 487 ? 4.914 -15.234 -10.836 1 98.12 487 THR B O 1
ATOM 8105 N N . PRO B 1 488 ? 3.059 -13.992 -10.5 1 95.38 488 PRO B N 1
ATOM 8106 C CA . PRO B 1 488 ? 2.26 -14.969 -11.242 1 95.38 488 PRO B CA 1
ATOM 8107 C C . PRO B 1 488 ? 2.424 -14.836 -12.758 1 95.38 488 PRO B C 1
ATOM 8109 O O . PRO B 1 488 ? 2.949 -13.828 -13.234 1 95.38 488 PRO B O 1
ATOM 8112 N N . GLY B 1 489 ? 2.049 -15.984 -13.508 1 94.31 489 GLY B N 1
ATOM 8113 C CA . GLY B 1 489 ? 2.049 -15.773 -14.945 1 94.31 489 GLY B CA 1
ATOM 8114 C C . GLY B 1 489 ? 2.436 -17.016 -15.734 1 94.31 489 GLY B C 1
ATOM 8115 O O . GLY B 1 489 ? 2.906 -16.906 -16.875 1 94.31 489 GLY B O 1
ATOM 8116 N N . GLY B 1 490 ? 2.273 -18.219 -15.156 1 94.25 490 GLY B N 1
ATOM 8117 C CA . GLY B 1 490 ? 2.592 -19.438 -15.883 1 94.25 490 GLY B CA 1
ATOM 8118 C C . GLY B 1 490 ? 3.971 -19.406 -16.516 1 94.25 490 GLY B C 1
ATOM 8119 O O . GLY B 1 490 ? 4.965 -19.125 -15.836 1 94.25 490 GLY B O 1
ATOM 8120 N N . ASP B 1 491 ? 3.941 -19.562 -17.781 1 95.75 491 ASP B N 1
ATOM 8121 C CA . ASP B 1 491 ? 5.199 -19.672 -18.516 1 95.75 491 ASP B CA 1
ATOM 8122 C C . ASP B 1 491 ? 5.867 -18.312 -18.656 1 95.75 491 ASP B C 1
ATOM 8124 O O . ASP B 1 491 ? 7.043 -18.219 -19.031 1 95.75 491 ASP B O 1
ATOM 8128 N N . ARG B 1 492 ? 5.184 -17.281 -18.297 1 96.81 492 ARG B N 1
ATOM 8129 C CA . ARG B 1 492 ? 5.699 -15.93 -18.5 1 96.81 492 ARG B CA 1
ATOM 8130 C C . ARG B 1 492 ? 6.426 -15.414 -17.266 1 96.81 492 ARG B C 1
ATOM 8132 O O . ARG B 1 492 ? 7.07 -14.367 -17.312 1 96.81 492 ARG B O 1
ATOM 8139 N N . GLN B 1 493 ? 6.395 -16.125 -16.188 1 97.62 493 GLN B N 1
ATOM 8140 C CA . GLN B 1 493 ? 6.949 -15.672 -14.914 1 97.62 493 GLN B CA 1
ATOM 8141 C C . GLN B 1 493 ? 8.406 -15.242 -15.07 1 97.62 493 GLN B C 1
ATOM 8143 O O . GLN B 1 493 ? 8.781 -14.133 -14.672 1 97.62 493 GLN B O 1
ATOM 8148 N N . ASP B 1 494 ? 9.18 -16.062 -15.75 1 98.19 494 ASP B N 1
ATOM 8149 C CA . ASP B 1 494 ? 10.609 -15.797 -15.812 1 98.19 494 ASP B CA 1
ATOM 8150 C C . ASP B 1 494 ? 10.945 -14.805 -16.922 1 98.19 494 ASP B C 1
ATOM 8152 O O . ASP B 1 494 ? 12.109 -14.492 -17.156 1 98.19 494 ASP B O 1
ATOM 8156 N N . GLN B 1 495 ? 9.922 -14.391 -17.641 1 98.38 495 GLN B N 1
ATOM 8157 C CA . GLN B 1 495 ? 10.109 -13.281 -18.578 1 98.38 495 GLN B CA 1
ATOM 8158 C C . GLN B 1 495 ? 9.883 -11.938 -17.891 1 98.38 495 GLN B C 1
ATOM 8160 O O . GLN B 1 495 ? 10.68 -11.016 -18.031 1 98.38 495 GLN B O 1
ATOM 8165 N N . TRP B 1 496 ? 8.875 -11.883 -17.125 1 98.31 496 TRP B N 1
ATOM 8166 C CA . TRP B 1 496 ? 8.539 -10.625 -16.453 1 98.31 496 TRP B CA 1
ATOM 8167 C C . TRP B 1 496 ? 9.453 -10.375 -15.258 1 98.31 496 TRP B C 1
ATOM 8169 O O . TRP B 1 496 ? 9.859 -9.242 -15.016 1 98.31 496 TRP B O 1
ATOM 8179 N N . THR B 1 497 ? 9.789 -11.406 -14.453 1 98.69 497 THR B N 1
ATOM 8180 C CA . THR B 1 497 ? 10.703 -11.211 -13.336 1 98.69 497 THR B CA 1
ATOM 8181 C C . THR B 1 497 ? 12.109 -10.898 -13.836 1 98.69 497 THR B C 1
ATOM 8183 O O . THR B 1 497 ? 12.852 -10.148 -13.195 1 98.69 497 THR B O 1
ATOM 8186 N N . LEU B 1 498 ? 12.453 -11.422 -15.023 1 98.88 498 LEU B N 1
ATOM 8187 C CA . LEU B 1 498 ? 13.742 -11.078 -15.609 1 98.88 498 LEU B CA 1
ATOM 8188 C C . LEU B 1 498 ? 13.828 -9.586 -15.891 1 98.88 498 LEU B C 1
ATOM 8190 O O . LEU B 1 498 ? 14.844 -8.953 -15.602 1 98.88 498 LEU B O 1
ATOM 8194 N N . GLN B 1 499 ? 12.797 -9.094 -16.484 1 98.69 499 GLN B N 1
ATOM 8195 C CA . GLN B 1 499 ? 12.758 -7.668 -16.797 1 98.69 499 GLN B CA 1
ATOM 8196 C C . GLN B 1 499 ? 12.906 -6.824 -15.539 1 98.69 499 GLN B C 1
ATOM 8198 O O . GLN B 1 499 ? 13.664 -5.848 -15.523 1 98.69 499 GLN B O 1
ATOM 8203 N N . PHE B 1 500 ? 12.203 -7.203 -14.477 1 98.56 500 PHE B N 1
ATOM 8204 C CA . PHE B 1 500 ? 12.375 -6.543 -13.188 1 98.56 500 PHE B CA 1
ATOM 8205 C C . PHE B 1 500 ? 13.836 -6.566 -12.75 1 98.56 500 PHE B C 1
ATOM 8207 O O . PHE B 1 500 ? 14.398 -5.527 -12.398 1 98.56 500 PHE B O 1
ATOM 8214 N N . PHE B 1 501 ? 14.422 -7.727 -12.781 1 98.88 501 PHE B N 1
ATOM 8215 C CA . PHE B 1 501 ? 15.789 -7.902 -12.312 1 98.88 501 PHE B CA 1
ATOM 8216 C C . PHE B 1 501 ? 16.766 -7.09 -13.156 1 98.88 501 PHE B C 1
ATOM 8218 O O . PHE B 1 501 ? 17.656 -6.438 -12.617 1 98.88 501 PHE B O 1
ATOM 8225 N N . LEU B 1 502 ? 16.625 -7.113 -14.477 1 98.88 502 LEU B N 1
ATOM 8226 C CA . LEU B 1 502 ? 17.516 -6.375 -15.359 1 98.88 502 LEU B CA 1
ATOM 8227 C C . LEU B 1 502 ? 17.406 -4.871 -15.125 1 98.88 502 LEU B C 1
ATOM 8229 O O . LEU B 1 502 ? 18.391 -4.141 -15.234 1 98.88 502 LEU B O 1
ATOM 8233 N N . ASN B 1 503 ? 16.172 -4.422 -14.867 1 98.5 503 ASN B N 1
ATOM 8234 C CA . ASN B 1 503 ? 15.969 -3.012 -14.555 1 98.5 503 ASN B CA 1
ATOM 8235 C C . ASN B 1 503 ? 16.734 -2.598 -13.305 1 98.5 503 ASN B C 1
ATOM 8237 O O . ASN B 1 503 ? 17.234 -1.477 -13.219 1 98.5 503 ASN B O 1
ATOM 8241 N N . VAL B 1 504 ? 16.797 -3.463 -12.352 1 98.44 504 VAL B N 1
ATOM 8242 C CA . VAL B 1 504 ? 17.531 -3.201 -11.125 1 98.44 504 VAL B CA 1
ATOM 8243 C C . VAL B 1 504 ? 19.031 -3.342 -11.375 1 98.44 504 VAL B C 1
ATOM 8245 O O . VAL B 1 504 ? 19.812 -2.438 -11.062 1 98.44 504 VAL B O 1
ATOM 8248 N N . ALA B 1 505 ? 19.453 -4.398 -12.008 1 98.5 505 ALA B N 1
ATOM 8249 C CA . ALA B 1 505 ? 20.859 -4.785 -12.102 1 98.5 505 ALA B CA 1
ATOM 8250 C C . ALA B 1 505 ? 21.578 -3.955 -13.156 1 98.5 505 ALA B C 1
ATOM 8252 O O . ALA B 1 505 ? 22.719 -3.514 -12.93 1 98.5 505 ALA B O 1
ATOM 8253 N N . ASP B 1 506 ? 20.953 -3.773 -14.32 1 98.44 506 ASP B N 1
ATOM 8254 C CA . ASP B 1 506 ? 21.641 -3.154 -15.445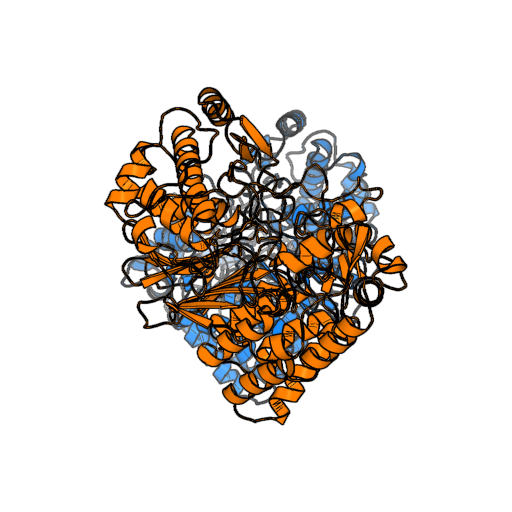 1 98.44 506 ASP B CA 1
ATOM 8255 C C . ASP B 1 506 ? 21.312 -1.668 -15.547 1 98.44 506 ASP B C 1
ATOM 8257 O O . ASP B 1 506 ? 22.125 -0.872 -16 1 98.44 506 ASP B O 1
ATOM 8261 N N . PHE B 1 507 ? 20.109 -1.313 -15.07 1 98.25 507 PHE B N 1
ATOM 8262 C CA . PHE B 1 507 ? 19.672 0.056 -15.32 1 98.25 507 PHE B CA 1
ATOM 8263 C C . PHE B 1 507 ? 19.562 0.832 -14.008 1 98.25 507 PHE B C 1
ATOM 8265 O O . PHE B 1 507 ? 19.219 2.016 -14.016 1 98.25 507 PHE B O 1
ATOM 8272 N N . GLY B 1 508 ? 19.734 0.24 -12.922 1 97.44 508 GLY B N 1
ATOM 8273 C CA . GLY B 1 508 ? 19.891 0.918 -11.648 1 97.44 508 GLY B CA 1
ATOM 8274 C C . GLY B 1 508 ? 18.594 1.429 -11.07 1 97.44 508 GLY B C 1
ATOM 8275 O O . GLY B 1 508 ? 18.578 2.336 -10.242 1 97.44 508 GLY B O 1
ATOM 8276 N N . LEU B 1 509 ? 17.484 0.909 -11.484 1 97.06 509 LEU B N 1
ATOM 8277 C CA . LEU B 1 509 ? 16.203 1.349 -10.961 1 97.06 509 LEU B CA 1
ATOM 8278 C C . LEU B 1 509 ? 15.961 0.801 -9.555 1 97.06 509 LEU B C 1
ATOM 8280 O O . LEU B 1 509 ? 16.469 -0.269 -9.211 1 97.06 509 LEU B O 1
ATOM 8284 N N . ASP B 1 510 ? 15.203 1.59 -8.719 1 96.19 510 ASP B N 1
ATOM 8285 C CA . ASP B 1 510 ? 14.742 1.029 -7.449 1 96.19 510 ASP B CA 1
ATOM 8286 C C . ASP B 1 510 ? 13.695 -0.056 -7.676 1 96.19 510 ASP B C 1
ATOM 8288 O O . ASP B 1 510 ? 13.227 -0.244 -8.797 1 96.19 510 ASP B O 1
ATOM 8292 N N . PHE B 1 511 ? 13.367 -0.815 -6.637 1 98 511 PHE B N 1
ATOM 8293 C CA . PHE B 1 511 ? 12.484 -1.968 -6.785 1 98 511 PHE B CA 1
ATOM 8294 C C . PHE B 1 511 ? 11.125 -1.545 -7.324 1 98 511 PHE B C 1
ATOM 8296 O O . PHE B 1 511 ? 10.562 -2.213 -8.195 1 98 511 PHE B O 1
ATOM 8303 N N . GLN B 1 512 ? 10.562 -0.46 -6.805 1 96.5 512 GLN B N 1
ATOM 8304 C CA . GLN B 1 512 ? 9.211 -0.066 -7.199 1 96.5 512 GLN B CA 1
ATOM 8305 C C . GLN B 1 512 ? 9.18 0.383 -8.656 1 96.5 512 GLN B C 1
ATOM 8307 O O . GLN B 1 512 ? 8.328 -0.064 -9.43 1 96.5 512 GLN B O 1
ATOM 8312 N N . SER B 1 513 ? 10.086 1.26 -9.07 1 95.19 513 SER B N 1
ATOM 8313 C CA . SER B 1 513 ? 10.156 1.713 -10.453 1 95.19 513 SER B CA 1
ATOM 8314 C C . SER B 1 513 ? 10.383 0.545 -11.406 1 95.19 513 SER B C 1
ATOM 8316 O O . SER B 1 513 ? 9.875 0.548 -12.531 1 95.19 513 SER B O 1
ATOM 8318 N N . ALA B 1 514 ? 11.125 -0.414 -10.945 1 97 514 ALA B N 1
ATOM 8319 C CA . ALA B 1 514 ? 11.43 -1.577 -11.766 1 97 514 ALA B CA 1
ATOM 8320 C C . ALA B 1 514 ? 10.172 -2.383 -12.078 1 97 514 ALA B C 1
ATOM 8322 O O . ALA B 1 514 ? 10.078 -3.02 -13.125 1 97 514 ALA B O 1
ATOM 8323 N N . THR B 1 515 ? 9.18 -2.4 -11.18 1 95.62 515 THR B N 1
ATOM 8324 C CA . THR B 1 515 ? 7.945 -3.139 -11.406 1 95.62 515 THR B CA 1
ATOM 8325 C C . THR B 1 515 ? 7.031 -2.381 -12.359 1 95.62 515 THR B C 1
ATOM 8327 O O . THR B 1 515 ? 6.027 -2.924 -12.828 1 95.62 515 THR B O 1
ATOM 8330 N N . GLU B 1 516 ? 7.363 -1.143 -12.695 1 93.88 516 GLU B N 1
ATOM 8331 C CA . GLU B 1 516 ? 6.434 -0.26 -13.391 1 93.88 516 GLU B CA 1
ATOM 8332 C C . GLU B 1 516 ? 6.855 -0.044 -14.844 1 93.88 516 GLU B C 1
ATOM 8334 O O . GLU B 1 516 ? 6.164 0.637 -15.602 1 93.88 516 GLU B O 1
ATOM 8339 N N . THR B 1 517 ? 7.996 -0.641 -15.297 1 94.88 517 THR B N 1
ATOM 8340 C CA . THR B 1 517 ? 8.477 -0.48 -16.656 1 94.88 517 THR B CA 1
ATOM 8341 C C . THR B 1 517 ? 7.602 -1.267 -17.641 1 94.88 517 THR B C 1
ATOM 8343 O O . THR B 1 517 ? 6.844 -2.148 -17.219 1 94.88 517 THR B O 1
ATOM 8346 N N . THR B 1 518 ? 7.668 -0.911 -18.891 1 96 518 THR B N 1
ATOM 8347 C CA . THR B 1 518 ? 6.93 -1.627 -19.938 1 96 518 THR B CA 1
ATOM 8348 C C . THR B 1 518 ? 7.25 -3.119 -19.891 1 96 518 THR B C 1
ATOM 8350 O O . THR B 1 518 ? 8.422 -3.51 -19.938 1 96 518 THR B O 1
ATOM 8353 N N . ALA B 1 519 ? 6.227 -3.908 -19.781 1 96.62 519 ALA B N 1
ATOM 8354 C CA . ALA B 1 519 ? 6.406 -5.355 -19.766 1 96.62 519 ALA B CA 1
ATOM 8355 C C . ALA B 1 519 ? 6.16 -5.961 -21.141 1 96.62 519 ALA B C 1
ATOM 8357 O O . ALA B 1 519 ? 5.328 -5.461 -21.906 1 96.62 519 ALA B O 1
ATOM 8358 N N . PHE B 1 520 ? 6.863 -6.973 -21.422 1 98.56 520 PHE B N 1
ATOM 8359 C CA . PHE B 1 520 ? 6.719 -7.707 -22.672 1 98.56 520 PHE B CA 1
ATOM 8360 C C . PHE B 1 520 ? 7.086 -9.172 -22.484 1 98.56 520 PHE B C 1
ATOM 8362 O O . PHE B 1 520 ? 7.727 -9.539 -21.5 1 98.56 520 PHE B O 1
ATOM 8369 N N . HIS B 1 521 ? 6.582 -10.023 -23.344 1 98.44 521 HIS B N 1
ATOM 8370 C CA . HIS B 1 521 ? 6.977 -11.43 -23.375 1 98.44 521 HIS B CA 1
ATOM 8371 C C . HIS B 1 521 ? 6.742 -12.039 -24.75 1 98.44 521 HIS B C 1
ATOM 8373 O O . HIS B 1 521 ? 6.086 -11.422 -25.594 1 98.44 521 HIS B O 1
ATOM 8379 N N . THR B 1 522 ? 7.309 -13.188 -25.016 1 98.38 522 THR B N 1
ATOM 8380 C CA . THR B 1 522 ? 7.012 -13.938 -26.234 1 98.38 522 THR B CA 1
ATOM 8381 C C . THR B 1 522 ? 6.078 -15.109 -25.938 1 98.38 522 THR B C 1
ATOM 8383 O O . THR B 1 522 ? 6.152 -15.711 -24.875 1 98.38 522 THR B O 1
ATOM 8386 N N . ASP B 1 523 ? 5.195 -15.391 -26.844 1 96.75 523 ASP B N 1
ATOM 8387 C CA . ASP B 1 523 ? 4.309 -16.547 -26.766 1 96.75 523 ASP B CA 1
ATOM 8388 C C . ASP B 1 523 ? 4.742 -17.625 -27.75 1 96.75 523 ASP B C 1
ATOM 8390 O O . ASP B 1 523 ? 3.945 -18.5 -28.125 1 96.75 523 ASP B O 1
ATOM 8394 N N . GLN B 1 524 ? 5.977 -17.562 -28.141 1 96.19 524 GLN B N 1
ATOM 8395 C CA . GLN B 1 524 ? 6.457 -18.484 -29.141 1 96.19 524 GLN B CA 1
ATOM 8396 C C . GLN B 1 524 ? 6.566 -19.906 -28.578 1 96.19 524 GLN B C 1
ATOM 8398 O O . GLN B 1 524 ? 6.387 -20.875 -29.312 1 96.19 524 GLN B O 1
ATOM 8403 N N . VAL B 1 525 ? 6.84 -20.047 -27.344 1 94.19 525 VAL B N 1
ATOM 8404 C CA . VAL B 1 525 ? 7.074 -21.344 -26.719 1 94.19 525 VAL B CA 1
ATOM 8405 C C . VAL B 1 525 ? 5.746 -21.969 -26.281 1 94.19 525 VAL B C 1
ATOM 8407 O O . VAL B 1 525 ? 4.902 -21.281 -25.703 1 94.19 525 VAL B O 1
ATOM 8410 N N . PRO B 1 526 ? 5.559 -23.281 -26.625 1 93.62 526 PRO B N 1
ATOM 8411 C CA . PRO B 1 526 ? 4.305 -23.906 -26.203 1 93.62 526 PRO B CA 1
ATOM 8412 C C . PRO B 1 526 ? 4.047 -23.766 -24.703 1 93.62 526 PRO B C 1
ATOM 8414 O O . PRO B 1 526 ? 4.949 -23.969 -23.891 1 93.62 526 PRO B O 1
ATOM 8417 N N . ALA B 1 527 ? 2.795 -23.406 -24.375 1 93.75 527 ALA B N 1
ATOM 8418 C CA . ALA B 1 527 ? 2.406 -23.281 -22.984 1 93.75 527 ALA B CA 1
ATOM 8419 C C . ALA B 1 527 ? 2.504 -24.625 -22.266 1 93.75 527 ALA B C 1
ATOM 8421 O O . ALA B 1 527 ? 2.246 -25.672 -22.859 1 93.75 527 ALA B O 1
ATOM 8422 N N . SER B 1 528 ? 2.842 -24.531 -20.984 1 95.06 528 SER B N 1
ATOM 8423 C CA . SER B 1 528 ? 2.928 -25.75 -20.188 1 95.06 528 SER B CA 1
ATOM 8424 C C . SER B 1 528 ? 1.557 -26.391 -20 1 95.06 528 SER B C 1
ATOM 8426 O O . SER B 1 528 ? 1.444 -27.609 -19.906 1 95.06 528 SER B O 1
ATOM 8428 N N . PHE B 1 529 ? 0.536 -25.625 -20.016 1 94.06 529 PHE B N 1
ATOM 8429 C CA . PHE B 1 529 ? -0.811 -26.094 -19.703 1 94.06 529 PHE B CA 1
ATOM 8430 C C . PHE B 1 529 ? -1.548 -26.5 -20.969 1 94.06 529 PHE B C 1
ATOM 8432 O O . PHE B 1 529 ? -1.32 -25.922 -22.047 1 94.06 529 PHE B O 1
ATOM 8439 N N . THR B 1 530 ? -2.379 -27.531 -20.812 1 91.62 530 THR B N 1
ATOM 8440 C CA . THR B 1 530 ? -3.281 -27.875 -21.906 1 91.62 530 THR B CA 1
ATOM 8441 C C . THR B 1 530 ? -4.09 -26.656 -22.344 1 91.62 530 THR B C 1
ATOM 8443 O O . THR B 1 530 ? -4.559 -25.875 -21.5 1 91.62 530 THR B O 1
ATOM 8446 N N . PRO B 1 531 ? -4.211 -26.328 -23.672 1 90.94 531 PRO B N 1
ATOM 8447 C CA . PRO B 1 531 ? -3.898 -27.219 -24.797 1 90.94 531 PRO B CA 1
ATOM 8448 C C . PRO B 1 531 ? -2.506 -26.969 -25.375 1 90.94 531 PRO B C 1
ATOM 8450 O O . PRO B 1 531 ? -2.268 -27.219 -26.562 1 90.94 531 PRO B O 1
ATOM 8453 N N . HIS B 1 532 ? -1.612 -26.344 -24.656 1 92.81 532 HIS B N 1
ATOM 8454 C CA . HIS B 1 532 ? -0.225 -26.094 -25.031 1 92.81 532 HIS B CA 1
ATOM 8455 C C . HIS B 1 532 ? -0.141 -25.125 -26.203 1 92.81 532 HIS B C 1
ATOM 8457 O O . HIS B 1 532 ? 0.602 -25.375 -27.156 1 92.81 532 HIS B O 1
ATOM 8463 N N . ALA B 1 533 ? -0.957 -24.109 -26.078 1 90.19 533 ALA B N 1
ATOM 8464 C CA . ALA B 1 533 ? -1.032 -23.125 -27.156 1 90.19 533 ALA B CA 1
ATOM 8465 C C . ALA B 1 533 ? 0.279 -22.359 -27.281 1 90.19 533 ALA B C 1
ATOM 8467 O O . ALA B 1 533 ? 0.998 -22.172 -26.297 1 90.19 533 ALA B O 1
ATOM 8468 N N . HIS B 1 534 ? 0.645 -21.969 -28.5 1 93.88 534 HIS B N 1
ATOM 8469 C CA . HIS B 1 534 ? 1.799 -21.125 -28.75 1 93.88 534 HIS B CA 1
ATOM 8470 C C . HIS B 1 534 ? 1.605 -20.281 -30.016 1 93.88 534 HIS B C 1
ATOM 8472 O O . HIS B 1 534 ? 0.774 -20.625 -30.859 1 93.88 534 HIS B O 1
ATOM 8478 N N . ARG B 1 535 ? 2.26 -19.141 -30.125 1 96.31 535 ARG B N 1
ATOM 8479 C CA . ARG B 1 535 ? 2.23 -18.219 -31.25 1 96.31 535 ARG B CA 1
ATOM 8480 C C . ARG B 1 535 ? 3.643 -17.891 -31.719 1 96.31 535 ARG B C 1
ATOM 8482 O O . ARG B 1 535 ? 4.234 -16.906 -31.266 1 96.31 535 ARG B O 1
ATOM 8489 N N . PRO B 1 536 ? 4.152 -18.656 -32.719 1 96.44 536 PRO B N 1
ATOM 8490 C CA . PRO B 1 536 ? 5.516 -18.438 -33.219 1 96.44 536 PRO B CA 1
ATOM 8491 C C . PRO B 1 536 ? 5.758 -17 -33.688 1 96.44 536 PRO B C 1
ATOM 8493 O O . PRO B 1 536 ? 4.953 -16.453 -34.438 1 96.44 536 PRO B O 1
ATOM 8496 N N . GLY B 1 537 ? 6.781 -16.391 -33.188 1 97.06 537 GLY B N 1
ATOM 8497 C CA . GLY B 1 537 ? 7.219 -15.078 -33.625 1 97.06 537 GLY B CA 1
ATOM 8498 C C . GLY B 1 537 ? 6.52 -13.945 -32.906 1 97.06 537 GLY B C 1
ATOM 8499 O O . GLY B 1 537 ? 6.883 -12.773 -33.062 1 97.06 537 GLY B O 1
ATOM 8500 N N . VAL B 1 538 ? 5.605 -14.242 -32.031 1 98.25 538 VAL B N 1
ATOM 8501 C CA . VAL B 1 538 ? 4.785 -13.195 -31.438 1 98.25 538 VAL B CA 1
ATOM 8502 C C . VAL B 1 538 ? 5.484 -12.633 -30.203 1 98.25 538 VAL B C 1
ATOM 8504 O O . VAL B 1 538 ? 5.977 -13.391 -29.359 1 98.25 538 VAL B O 1
ATOM 8507 N N . VAL B 1 539 ? 5.523 -11.352 -30.141 1 98.56 539 VAL B N 1
ATOM 8508 C CA . VAL B 1 539 ? 5.906 -10.586 -28.953 1 98.56 539 VAL B CA 1
ATOM 8509 C C . VAL B 1 539 ? 4.699 -9.805 -28.422 1 98.56 539 VAL B C 1
ATOM 8511 O O . VAL B 1 539 ? 4.129 -8.984 -29.141 1 98.56 539 VAL B O 1
ATOM 8514 N N . VAL B 1 540 ? 4.293 -10.094 -27.234 1 98.38 540 VAL B N 1
ATOM 8515 C CA . VAL B 1 540 ? 3.238 -9.344 -26.562 1 98.38 540 VAL B CA 1
ATOM 8516 C C . VAL B 1 540 ? 3.848 -8.211 -25.75 1 98.38 540 VAL B C 1
ATOM 8518 O O . VAL B 1 540 ? 4.766 -8.438 -24.953 1 98.38 540 VAL B O 1
ATOM 8521 N N . ALA B 1 541 ? 3.398 -7.012 -25.953 1 98.44 541 ALA B N 1
ATOM 8522 C CA . ALA B 1 541 ? 3.92 -5.859 -25.219 1 98.44 541 ALA B CA 1
ATOM 8523 C C . ALA B 1 541 ? 2.787 -4.945 -24.75 1 98.44 541 ALA B C 1
ATOM 8525 O O . ALA B 1 541 ? 1.748 -4.852 -25.406 1 98.44 541 ALA B O 1
ATOM 8526 N N . GLU B 1 542 ? 2.947 -4.312 -23.609 1 96.12 542 GLU B N 1
ATOM 8527 C CA . GLU B 1 542 ? 1.986 -3.322 -23.141 1 96.12 542 GLU B CA 1
ATOM 8528 C C . GLU B 1 542 ? 1.971 -2.094 -24.047 1 96.12 542 GLU B C 1
ATOM 8530 O O . GLU B 1 542 ? 2.99 -1.744 -24.656 1 96.12 542 GLU B O 1
ATOM 8535 N N . GLN B 1 543 ? 0.893 -1.399 -24.047 1 96 543 GLN B N 1
ATOM 8536 C CA . GLN B 1 543 ? 0.688 -0.215 -24.859 1 96 543 GLN B CA 1
ATOM 8537 C C . GLN B 1 543 ? 1.605 0.924 -24.438 1 96 543 GLN B C 1
ATOM 8539 O O . GLN B 1 543 ? 1.775 1.904 -25.156 1 96 543 GLN B O 1
ATOM 8544 N N . THR B 1 544 ? 2.195 0.769 -23.297 1 94.25 544 THR B N 1
ATOM 8545 C CA . THR B 1 544 ? 3.164 1.764 -22.844 1 94.25 544 THR B CA 1
ATOM 8546 C C . THR B 1 544 ? 4.434 1.701 -23.688 1 94.25 544 THR B C 1
ATOM 8548 O O . THR B 1 544 ? 5.273 2.602 -23.625 1 94.25 544 THR B O 1
ATOM 8551 N N . CYS B 1 545 ? 4.613 0.654 -24.469 1 97.5 545 CYS B N 1
ATOM 8552 C CA . CYS B 1 545 ? 5.738 0.576 -25.391 1 97.5 545 CYS B CA 1
ATOM 8553 C C . CYS B 1 545 ? 5.66 1.678 -26.453 1 97.5 545 CYS B C 1
ATOM 8555 O O . CYS B 1 545 ? 4.652 1.808 -27.141 1 97.5 545 CYS B O 1
ATOM 8557 N N . PRO B 1 546 ? 6.723 2.424 -26.672 1 97.44 546 PRO B N 1
ATOM 8558 C CA . PRO B 1 546 ? 6.676 3.516 -27.641 1 97.44 546 PRO B CA 1
ATOM 8559 C C . PRO B 1 546 ? 6.43 3.025 -29.062 1 97.44 546 PRO B C 1
ATOM 8561 O O . PRO B 1 546 ? 6.965 1.986 -29.469 1 97.44 546 PRO B O 1
ATOM 8564 N N . PRO B 1 547 ? 5.703 3.83 -29.797 1 98.25 547 PRO B N 1
ATOM 8565 C CA . PRO B 1 547 ? 5.371 3.426 -31.156 1 98.25 547 PRO B CA 1
ATOM 8566 C C . PRO B 1 547 ? 6.609 3.201 -32.031 1 98.25 547 PRO B C 1
ATOM 8568 O O . PRO B 1 547 ? 6.613 2.318 -32.906 1 98.25 547 PRO B O 1
ATOM 8571 N N . GLU B 1 548 ? 7.566 3.988 -31.797 1 98.5 548 GLU B N 1
ATOM 8572 C CA . GLU B 1 548 ? 8.781 3.836 -32.594 1 98.5 548 GLU B CA 1
ATOM 8573 C C . GLU B 1 548 ? 9.477 2.512 -32.281 1 98.5 548 GLU B C 1
ATOM 8575 O O . GLU B 1 548 ? 10.094 1.914 -33.188 1 98.5 548 GLU B O 1
ATOM 8580 N N . VAL B 1 549 ? 9.43 2.049 -31.047 1 98.75 549 VAL B N 1
ATOM 8581 C CA . VAL B 1 549 ? 9.992 0.762 -30.656 1 98.75 549 VAL B CA 1
ATOM 8582 C C . VAL B 1 549 ? 9.18 -0.369 -31.281 1 98.75 549 VAL B C 1
ATOM 8584 O O . VAL B 1 549 ? 9.75 -1.33 -31.812 1 98.75 549 VAL B O 1
ATOM 8587 N N . VAL B 1 550 ? 7.879 -0.275 -31.281 1 98.81 550 VAL B N 1
ATOM 8588 C CA . VAL B 1 550 ? 6.996 -1.263 -31.891 1 98.81 550 VAL B CA 1
ATOM 8589 C C . VAL B 1 550 ? 7.316 -1.395 -33.375 1 98.81 550 VAL B C 1
ATOM 8591 O O . VAL B 1 550 ? 7.438 -2.506 -33.906 1 98.81 550 VAL B O 1
ATOM 8594 N N . ALA B 1 551 ? 7.457 -0.242 -34.062 1 98.75 551 ALA B N 1
ATOM 8595 C CA . ALA B 1 551 ? 7.75 -0.232 -35.469 1 98.75 551 ALA B CA 1
ATOM 8596 C C . ALA B 1 551 ? 9.086 -0.914 -35.781 1 98.75 551 ALA B C 1
ATOM 8598 O O . ALA B 1 551 ? 9.203 -1.676 -36.719 1 98.75 551 ALA B O 1
ATOM 8599 N N . ASP B 1 552 ? 10.016 -0.615 -34.969 1 98.81 552 ASP B N 1
ATOM 8600 C CA . ASP B 1 552 ? 11.344 -1.208 -35.156 1 98.81 552 ASP B CA 1
ATOM 8601 C C . ASP B 1 552 ? 11.305 -2.717 -34.938 1 98.81 552 ASP B C 1
ATOM 8603 O O . ASP B 1 552 ? 11.938 -3.479 -35.656 1 98.81 552 ASP B O 1
ATOM 8607 N N . LEU B 1 553 ? 10.609 -3.191 -33.906 1 98.88 553 LEU B N 1
ATOM 8608 C CA . LEU B 1 553 ? 10.469 -4.617 -33.625 1 98.88 553 LEU B CA 1
ATOM 8609 C C . LEU B 1 553 ? 9.805 -5.332 -34.812 1 98.88 553 LEU B C 1
ATOM 8611 O O . LEU B 1 553 ? 10.219 -6.43 -35.188 1 98.88 553 LEU B O 1
ATOM 8615 N N . ARG B 1 554 ? 8.812 -4.703 -35.375 1 98.75 554 ARG B N 1
ATOM 8616 C CA . ARG B 1 554 ? 8.156 -5.281 -36.531 1 98.75 554 ARG B CA 1
ATOM 8617 C C . ARG B 1 554 ? 9.102 -5.328 -37.719 1 98.75 554 ARG B C 1
ATOM 8619 O O . ARG B 1 554 ? 9.102 -6.305 -38.469 1 98.75 554 ARG B O 1
ATOM 8626 N N . ALA B 1 555 ? 9.852 -4.332 -37.875 1 98.69 555 ALA B N 1
ATOM 8627 C CA . ALA B 1 555 ? 10.836 -4.297 -38.969 1 98.69 555 ALA B CA 1
ATOM 8628 C C . ALA B 1 555 ? 11.867 -5.41 -38.812 1 98.69 555 ALA B C 1
ATOM 8630 O O . ALA B 1 555 ? 12.383 -5.938 -39.781 1 98.69 555 ALA B O 1
ATOM 8631 N N . ARG B 1 556 ? 12.117 -5.781 -37.594 1 98.62 556 ARG B N 1
ATOM 8632 C CA . ARG B 1 556 ? 13.062 -6.855 -37.281 1 98.62 556 ARG B CA 1
ATOM 8633 C C . ARG B 1 556 ? 12.422 -8.219 -37.5 1 98.62 556 ARG B C 1
ATOM 8635 O O . ARG B 1 556 ? 13.102 -9.25 -37.438 1 98.62 556 ARG B O 1
ATOM 8642 N N . GLY B 1 557 ? 11.125 -8.234 -37.688 1 98.62 557 GLY B N 1
ATOM 8643 C CA . GLY B 1 557 ? 10.461 -9.484 -38.031 1 98.62 557 GLY B CA 1
ATOM 8644 C C . GLY B 1 557 ? 9.562 -10.008 -36.906 1 98.62 557 GLY B C 1
ATOM 8645 O O . GLY B 1 557 ? 8.961 -11.07 -37.031 1 98.62 557 GLY B O 1
ATOM 8646 N N . HIS B 1 558 ? 9.484 -9.328 -35.781 1 98.69 558 HIS B N 1
ATOM 8647 C CA . HIS B 1 558 ? 8.57 -9.734 -34.719 1 98.69 558 HIS B CA 1
ATOM 8648 C C . HIS B 1 558 ? 7.121 -9.422 -35.094 1 98.69 558 HIS B C 1
ATOM 8650 O O . HIS B 1 558 ? 6.844 -8.414 -35.75 1 98.69 558 HIS B O 1
ATOM 8656 N N . ASP B 1 559 ? 6.191 -10.297 -34.75 1 98.56 559 ASP B N 1
ATOM 8657 C CA . ASP B 1 559 ? 4.762 -9.992 -34.75 1 98.56 559 ASP B CA 1
ATOM 8658 C C . ASP B 1 559 ? 4.336 -9.406 -33.406 1 98.56 559 ASP B C 1
ATOM 8660 O O . ASP B 1 559 ? 4.027 -10.148 -32.469 1 98.56 559 ASP B O 1
ATOM 8664 N N . VAL B 1 560 ? 4.23 -8.102 -33.375 1 98.69 560 VAL B N 1
ATOM 8665 C CA . VAL B 1 560 ? 4.016 -7.43 -32.094 1 98.69 560 VAL B CA 1
ATOM 8666 C C . VAL B 1 560 ? 2.518 -7.344 -31.797 1 98.69 560 VAL B C 1
ATOM 8668 O O . VAL B 1 560 ? 1.755 -6.789 -32.594 1 98.69 560 VAL B O 1
ATOM 8671 N N . ASP B 1 561 ? 2.055 -7.902 -30.688 1 98.38 561 ASP B N 1
ATOM 8672 C CA . ASP B 1 561 ? 0.696 -7.832 -30.156 1 98.38 561 ASP B CA 1
ATOM 8673 C C . ASP B 1 561 ? 0.619 -6.883 -28.969 1 98.38 561 ASP B C 1
ATOM 8675 O O . ASP B 1 561 ? 1.152 -7.176 -27.891 1 98.38 561 ASP B O 1
ATOM 8679 N N . LEU B 1 562 ? -0.053 -5.773 -29.188 1 98 562 LEU B N 1
ATOM 8680 C CA . LEU B 1 562 ? -0.154 -4.777 -28.125 1 98 562 LEU B CA 1
ATOM 8681 C C . LEU B 1 562 ? -1.338 -5.074 -27.203 1 98 562 LEU B C 1
ATOM 8683 O O . LEU B 1 562 ? -2.443 -5.344 -27.688 1 98 562 LEU B O 1
ATOM 8687 N N . VAL B 1 563 ? -1.083 -5.082 -25.891 1 95.81 563 VAL B N 1
ATOM 8688 C CA . VAL B 1 563 ? -2.109 -5.285 -24.875 1 95.81 563 VAL B CA 1
ATOM 8689 C C . VAL B 1 563 ? -2.248 -4.027 -24.016 1 95.81 563 VAL B C 1
ATOM 8691 O O . VAL B 1 563 ? -1.407 -3.129 -24.094 1 95.81 563 VAL B O 1
ATOM 8694 N N . PRO B 1 564 ? -3.279 -3.871 -23.234 1 93.38 564 PRO B N 1
ATOM 8695 C CA . PRO B 1 564 ? -3.49 -2.652 -22.453 1 93.38 564 PRO B CA 1
ATOM 8696 C C . PRO B 1 564 ? -2.307 -2.32 -21.547 1 93.38 564 PRO B C 1
ATOM 8698 O O . PRO B 1 564 ? -1.624 -3.225 -21.062 1 93.38 564 PRO B O 1
ATOM 8701 N N . ALA B 1 565 ? -2.107 -1.04 -21.281 1 93.19 565 ALA B N 1
ATOM 8702 C CA . ALA B 1 565 ? -1.04 -0.565 -20.406 1 93.19 565 ALA B CA 1
ATOM 8703 C C . ALA B 1 565 ? -1.169 -1.17 -19 1 93.19 565 ALA B C 1
ATOM 8705 O O . ALA B 1 565 ? -2.273 -1.271 -18.469 1 93.19 565 ALA B O 1
ATOM 8706 N N . TYR B 1 566 ? 0.004 -1.656 -18.484 1 91.19 566 TYR B N 1
ATOM 8707 C CA . TYR B 1 566 ? 0.121 -2.135 -17.109 1 91.19 566 TYR B CA 1
ATOM 8708 C C . TYR B 1 566 ? -0.814 -3.312 -16.859 1 91.19 566 TYR B C 1
ATOM 8710 O O . TYR B 1 566 ? -1.55 -3.33 -15.875 1 91.19 566 TYR B O 1
ATOM 8718 N N . SER B 1 567 ? -0.724 -4.301 -17.766 1 91.44 567 SER B N 1
ATOM 8719 C CA . SER B 1 567 ? -1.621 -5.445 -17.656 1 91.44 567 SER B CA 1
ATOM 8720 C C . SER B 1 567 ? -0.841 -6.75 -17.547 1 91.44 567 SER B C 1
ATOM 8722 O O . SER B 1 567 ? -1.426 -7.816 -17.328 1 91.44 567 SER B O 1
ATOM 8724 N N . LEU B 1 568 ? 0.49 -6.668 -17.656 1 93.31 568 LEU B N 1
ATOM 8725 C CA . LEU B 1 568 ? 1.271 -7.898 -17.75 1 93.31 568 LEU B CA 1
ATOM 8726 C C . LEU B 1 568 ? 2.078 -8.117 -16.469 1 93.31 568 LEU B C 1
ATOM 8728 O O . LEU B 1 568 ? 2.98 -7.344 -16.156 1 93.31 568 LEU B O 1
ATOM 8732 N N . GLY B 1 569 ? 1.798 -9.227 -15.82 1 91.56 569 GLY B N 1
ATOM 8733 C CA . GLY B 1 569 ? 2.541 -9.609 -14.625 1 91.56 569 GLY B CA 1
ATOM 8734 C C . GLY B 1 569 ? 2.098 -8.859 -13.383 1 91.56 569 GLY B C 1
ATOM 8735 O O . GLY B 1 569 ? 1.323 -7.902 -13.469 1 91.56 569 GLY B O 1
ATOM 8736 N N . ARG B 1 570 ? 2.576 -9.281 -12.234 1 94.62 570 ARG B N 1
ATOM 8737 C CA . ARG B 1 570 ? 2.336 -8.672 -10.93 1 94.62 570 ARG B CA 1
ATOM 8738 C C . ARG B 1 570 ? 3.521 -8.883 -10 1 94.62 570 ARG B C 1
ATOM 8740 O O . ARG B 1 570 ? 3.369 -9.438 -8.906 1 94.62 570 ARG B O 1
ATOM 8747 N N . VAL B 1 571 ? 4.625 -8.383 -10.43 1 97.69 571 VAL B N 1
ATOM 8748 C CA . VAL B 1 571 ? 5.879 -8.633 -9.727 1 97.69 571 VAL B CA 1
ATOM 8749 C C . VAL B 1 571 ? 5.805 -8.062 -8.312 1 97.69 571 VAL B C 1
ATOM 8751 O O . VAL B 1 571 ? 5.363 -6.926 -8.117 1 97.69 571 VAL B O 1
ATOM 8754 N N . CYS B 1 572 ? 6.121 -8.828 -7.355 1 98.62 572 CYS B N 1
ATOM 8755 C CA . CYS B 1 572 ? 6.316 -8.438 -5.965 1 98.62 572 CYS B CA 1
ATOM 8756 C C . CYS B 1 572 ? 7.762 -8.664 -5.531 1 98.62 572 CYS B C 1
ATOM 8758 O O . CYS B 1 572 ? 8.383 -9.656 -5.926 1 98.62 572 CYS B O 1
ATOM 8760 N N . ALA B 1 573 ? 8.289 -7.746 -4.754 1 98.88 573 ALA B N 1
ATOM 8761 C CA . ALA B 1 573 ? 9.695 -7.844 -4.371 1 98.88 573 ALA B CA 1
ATOM 8762 C C . ALA B 1 573 ? 9.922 -7.27 -2.977 1 98.88 573 ALA B C 1
ATOM 8764 O O . ALA B 1 573 ? 9.312 -6.266 -2.604 1 98.88 573 ALA B O 1
ATOM 8765 N N . VAL B 1 574 ? 10.789 -7.914 -2.211 1 98.94 574 VAL B N 1
ATOM 8766 C CA . VAL B 1 574 ? 11.297 -7.395 -0.947 1 98.94 574 VAL B CA 1
ATOM 8767 C C . VAL B 1 574 ? 12.812 -7.582 -0.886 1 98.94 574 VAL B C 1
ATOM 8769 O O . VAL B 1 574 ? 13.367 -8.438 -1.581 1 98.94 574 VAL B O 1
ATOM 8772 N N . GLY B 1 575 ? 13.477 -6.863 -0.107 1 98.81 575 GLY B N 1
ATOM 8773 C CA . GLY B 1 575 ? 14.922 -7 0.039 1 98.81 575 GLY B CA 1
ATOM 8774 C C . GLY B 1 575 ? 15.523 -5.965 0.969 1 98.81 575 GLY B C 1
ATOM 8775 O O . GLY B 1 575 ? 14.914 -5.594 1.974 1 98.81 575 GLY B O 1
ATOM 8776 N N . PHE B 1 576 ? 16.75 -5.637 0.679 1 98.5 576 PHE B N 1
ATOM 8777 C CA . PHE B 1 576 ? 17.484 -4.703 1.521 1 98.5 576 PHE B CA 1
ATOM 8778 C C . PHE B 1 576 ? 17.984 -3.512 0.708 1 98.5 576 PHE B C 1
ATOM 8780 O O . PHE B 1 576 ? 18.188 -3.623 -0.501 1 98.5 576 PHE B O 1
ATOM 8787 N N . THR B 1 577 ? 18.109 -2.34 1.39 1 97.5 577 THR B N 1
ATOM 8788 C CA . THR B 1 577 ? 18.859 -1.232 0.806 1 97.5 577 THR B CA 1
ATOM 8789 C C . THR B 1 577 ? 20.328 -1.616 0.606 1 97.5 577 THR B C 1
ATOM 8791 O O . THR B 1 577 ? 20.812 -2.596 1.185 1 97.5 577 THR B O 1
ATOM 8794 N N . ASP B 1 578 ? 21.047 -0.859 -0.215 1 94.44 578 ASP B N 1
ATOM 8795 C CA . ASP B 1 578 ? 22.422 -1.191 -0.577 1 94.44 578 ASP B CA 1
ATOM 8796 C C . ASP B 1 578 ? 23.312 -1.253 0.659 1 94.44 578 ASP B C 1
ATOM 8798 O O . ASP B 1 578 ? 24.25 -2.068 0.724 1 94.44 578 ASP B O 1
ATOM 8802 N N . ASP B 1 579 ? 23.047 -0.442 1.603 1 94.69 579 ASP B N 1
ATOM 8803 C CA . ASP B 1 579 ? 23.859 -0.378 2.818 1 94.69 579 ASP B CA 1
ATOM 8804 C C . ASP B 1 579 ? 23.359 -1.384 3.855 1 94.69 579 ASP B C 1
ATOM 8806 O O . ASP B 1 579 ? 23.938 -1.487 4.945 1 94.69 579 ASP B O 1
ATOM 8810 N N . HIS B 1 580 ? 22.25 -2.111 3.609 1 95.25 580 HIS B N 1
ATOM 8811 C CA . HIS B 1 580 ? 21.656 -3.154 4.445 1 95.25 580 HIS B CA 1
ATOM 8812 C C . HIS B 1 580 ? 21.125 -2.58 5.754 1 95.25 580 HIS B C 1
ATOM 8814 O O . HIS B 1 580 ? 20.953 -3.309 6.734 1 95.25 580 HIS B O 1
ATOM 8820 N N . GLU B 1 581 ? 20.875 -1.224 5.715 1 96.56 581 GLU B N 1
ATOM 8821 C CA . GLU B 1 581 ? 20.359 -0.579 6.922 1 96.56 581 GLU B CA 1
ATOM 8822 C C . GLU B 1 581 ? 18.844 -0.771 7.051 1 96.56 581 GLU B C 1
ATOM 8824 O O . GLU B 1 581 ? 18.297 -0.704 8.156 1 96.56 581 GLU B O 1
ATOM 8829 N N . PHE B 1 582 ? 18.234 -0.962 5.93 1 98.25 582 PHE B N 1
ATOM 8830 C CA . PHE B 1 582 ? 16.781 -1.037 5.934 1 98.25 582 PHE B CA 1
ATOM 8831 C C . PHE B 1 582 ? 16.281 -2.135 4.996 1 98.25 582 PHE B C 1
ATOM 8833 O O . PHE B 1 582 ? 16.984 -2.498 4.043 1 98.25 582 PHE B O 1
ATOM 8840 N N . VAL B 1 583 ? 15.109 -2.674 5.285 1 98.62 583 VAL B N 1
ATOM 8841 C CA . VAL B 1 583 ? 14.406 -3.535 4.344 1 98.62 583 VAL B CA 1
ATOM 8842 C C . VAL B 1 583 ? 13.648 -2.68 3.33 1 98.62 583 VAL B C 1
ATOM 8844 O O . VAL B 1 583 ? 13.359 -1.51 3.59 1 98.62 583 VAL B O 1
ATOM 8847 N N . ARG B 1 584 ? 13.359 -3.238 2.166 1 98.06 584 ARG B N 1
ATOM 8848 C CA . ARG B 1 584 ? 12.602 -2.615 1.084 1 98.06 584 ARG B CA 1
ATOM 8849 C C . ARG B 1 584 ? 11.461 -3.516 0.624 1 98.06 584 ARG B C 1
ATOM 8851 O O . ARG B 1 584 ? 11.547 -4.742 0.727 1 98.06 584 ARG B O 1
ATOM 8858 N N . ALA B 1 585 ? 10.469 -2.898 0.1 1 98.69 585 ALA B N 1
ATOM 8859 C CA . ALA B 1 585 ? 9.367 -3.66 -0.484 1 98.69 585 ALA B CA 1
ATOM 8860 C C . ALA B 1 585 ? 8.742 -2.906 -1.654 1 98.69 585 ALA B C 1
ATOM 8862 O O . ALA B 1 585 ? 8.648 -1.678 -1.63 1 98.69 585 ALA B O 1
ATOM 8863 N N . ALA B 1 586 ? 8.328 -3.619 -2.639 1 97.81 586 ALA B N 1
ATOM 8864 C CA . ALA B 1 586 ? 7.668 -3.1 -3.836 1 97.81 586 ALA B CA 1
ATOM 8865 C C . ALA B 1 586 ? 6.613 -4.074 -4.348 1 97.81 586 ALA B C 1
ATOM 8867 O O . ALA B 1 586 ? 6.723 -5.285 -4.141 1 97.81 586 ALA B O 1
ATOM 8868 N N . ALA B 1 587 ? 5.598 -3.568 -4.93 1 97 587 ALA B N 1
ATOM 8869 C CA . ALA B 1 587 ? 4.547 -4.371 -5.555 1 97 587 ALA B CA 1
ATOM 8870 C C . ALA B 1 587 ? 4.055 -3.723 -6.848 1 97 587 ALA B C 1
ATOM 8872 O O . ALA B 1 587 ? 3.811 -2.514 -6.887 1 97 587 ALA B O 1
ATOM 8873 N N . SER B 1 588 ? 3.863 -4.531 -7.809 1 94.75 588 SER B N 1
ATOM 8874 C CA . SER B 1 588 ? 3.408 -4.09 -9.117 1 94.75 588 SER B CA 1
ATOM 8875 C C . SER B 1 588 ? 2.072 -3.359 -9.023 1 94.75 588 SER B C 1
ATOM 8877 O O . SER B 1 588 ? 1.183 -3.775 -8.281 1 94.75 588 SER B O 1
ATOM 8879 N N . PRO B 1 589 ? 1.956 -2.24 -9.742 1 91.56 589 PRO B N 1
ATOM 8880 C CA . PRO B 1 589 ? 0.656 -1.565 -9.766 1 91.56 589 PRO B CA 1
ATOM 8881 C C . PRO B 1 589 ? -0.343 -2.24 -10.703 1 91.56 589 PRO B C 1
ATOM 8883 O O . PRO B 1 589 ? -1.516 -1.857 -10.734 1 91.56 589 PRO B O 1
ATOM 8886 N N . ARG B 1 590 ? 0.118 -3.182 -11.484 1 89.5 590 ARG B N 1
ATOM 8887 C CA . ARG B 1 590 ? -0.694 -3.818 -12.516 1 89.5 590 ARG B CA 1
ATOM 8888 C C . ARG B 1 590 ? -1.865 -4.578 -11.898 1 89.5 590 ARG B C 1
ATOM 8890 O O . ARG B 1 590 ? -1.699 -5.281 -10.898 1 89.5 590 ARG B O 1
ATOM 8897 N N . GLY B 1 591 ? -3.055 -4.305 -12.477 1 82.81 591 GLY B N 1
ATOM 8898 C CA . GLY B 1 591 ? -4.25 -4.973 -11.992 1 82.81 591 GLY B CA 1
ATOM 8899 C C . GLY B 1 591 ? -4.789 -4.375 -10.703 1 82.81 591 GLY B C 1
ATOM 8900 O O . GLY B 1 591 ? -5.895 -4.711 -10.273 1 82.81 591 GLY B O 1
ATOM 8901 N N . ARG B 1 592 ? -4.055 -3.479 -10.039 1 87.69 592 ARG B N 1
ATOM 8902 C CA . ARG B 1 592 ? -4.465 -2.822 -8.797 1 87.69 592 ARG B CA 1
ATOM 8903 C C . ARG B 1 592 ? -4.828 -3.848 -7.73 1 87.69 592 ARG B C 1
ATOM 8905 O O . ARG B 1 592 ? -5.898 -3.77 -7.129 1 87.69 592 ARG B O 1
ATOM 8912 N N . HIS B 1 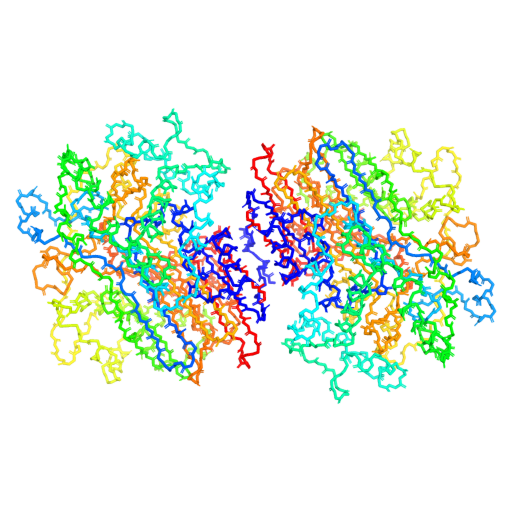593 ? -3.855 -4.727 -7.508 1 89.81 593 HIS B N 1
ATOM 8913 C CA . HIS B 1 593 ? -4.16 -5.777 -6.543 1 89.81 593 HIS B CA 1
ATOM 8914 C C . HIS B 1 593 ? -2.955 -6.082 -5.66 1 89.81 593 HIS B C 1
ATOM 8916 O O . HIS B 1 593 ? -3.082 -6.164 -4.438 1 89.81 593 HIS B O 1
ATOM 8922 N N . ALA B 1 594 ? -1.811 -6.262 -6.289 1 95.5 594 ALA B N 1
ATOM 8923 C CA . ALA B 1 594 ? -0.595 -6.555 -5.535 1 95.5 594 ALA B CA 1
ATOM 8924 C C . ALA B 1 594 ? -0.265 -5.426 -4.566 1 95.5 594 ALA B C 1
ATOM 8926 O O . ALA B 1 594 ? -0.491 -4.254 -4.867 1 95.5 594 ALA B O 1
ATOM 8927 N N . TYR B 1 595 ? 0.234 -5.766 -3.426 1 97.75 595 TYR B N 1
ATOM 8928 C CA . TYR B 1 595 ? 0.428 -4.766 -2.381 1 97.75 595 TYR B CA 1
ATOM 8929 C C . TYR B 1 595 ? 1.573 -5.156 -1.456 1 97.75 595 TYR B C 1
ATOM 8931 O O . TYR B 1 595 ? 1.82 -6.344 -1.232 1 97.75 595 TYR B O 1
ATOM 8939 N N . ALA B 1 596 ? 2.305 -4.188 -0.994 1 98.5 596 ALA B N 1
ATOM 8940 C CA . ALA B 1 596 ? 3.416 -4.379 -0.067 1 98.5 596 ALA B CA 1
ATOM 8941 C C . ALA B 1 596 ? 3.166 -3.648 1.249 1 98.5 596 ALA B C 1
ATOM 8943 O O . ALA B 1 596 ? 2.428 -2.662 1.288 1 98.5 596 ALA B O 1
ATOM 8944 N N . VAL B 1 597 ? 3.662 -4.109 2.311 1 98.62 597 VAL B N 1
ATOM 8945 C CA . VAL B 1 597 ? 3.66 -3.459 3.617 1 98.62 597 VAL B CA 1
ATOM 8946 C C . VAL B 1 597 ? 5.039 -3.582 4.258 1 98.62 597 VAL B C 1
ATOM 8948 O O . VAL B 1 597 ? 5.695 -4.621 4.141 1 98.62 597 VAL B O 1
ATOM 8951 N N . ALA B 1 598 ? 5.531 -2.547 4.867 1 98.31 598 ALA B N 1
ATOM 8952 C CA . ALA B 1 598 ? 6.82 -2.555 5.551 1 98.31 598 ALA B CA 1
ATOM 8953 C C . ALA B 1 598 ? 6.75 -1.792 6.871 1 98.31 598 ALA B C 1
ATOM 8955 O O . ALA B 1 598 ? 5.969 -0.845 7.008 1 98.31 598 ALA B O 1
ATOM 8956 N N . GLU B 1 599 ? 7.488 -2.188 7.84 1 96.94 599 GLU B N 1
ATOM 8957 C CA . GLU B 1 599 ? 7.672 -1.512 9.117 1 96.94 599 GLU B CA 1
ATOM 8958 C C . GLU B 1 599 ? 9.141 -1.52 9.547 1 96.94 599 GLU B C 1
ATOM 8960 O O . GLU B 1 599 ? 9.844 -2.51 9.344 1 96.94 599 GLU B O 1
#

Solvent-accessible surface area (backbone atoms only — not comparable to full-atom values): 56793 Å² total; per-residue (Å²): 122,74,44,36,73,48,62,39,64,21,65,53,23,21,14,5,15,51,34,45,56,20,13,43,47,10,39,51,32,38,74,70,70,34,41,18,52,32,11,34,46,20,16,50,48,23,38,32,59,72,38,33,49,21,12,23,65,20,5,25,26,28,29,30,38,33,50,51,94,51,84,60,40,35,17,40,44,5,63,34,27,30,25,63,80,46,41,58,62,58,36,51,74,71,72,42,68,46,56,42,19,13,17,41,70,18,29,29,42,54,12,23,57,46,30,49,36,50,47,38,53,74,65,32,75,66,48,68,65,69,41,43,43,62,25,36,46,35,17,53,75,26,41,69,31,44,57,68,50,24,50,48,46,48,55,36,38,67,52,17,70,73,72,25,54,26,31,29,66,48,63,27,60,94,83,33,57,54,55,58,59,35,78,41,52,35,53,34,33,21,50,42,53,51,51,36,45,49,47,7,56,72,69,32,92,46,63,58,56,17,34,52,33,29,44,40,33,45,28,68,29,65,51,25,51,51,52,40,51,54,48,68,72,47,60,40,72,30,27,60,77,45,66,43,53,44,64,66,45,46,66,54,36,51,73,55,74,56,49,74,43,78,32,47,66,41,75,58,87,62,28,39,40,33,22,35,49,47,40,25,47,17,50,37,42,45,33,30,49,57,35,49,69,79,52,66,58,60,79,52,31,90,81,29,39,67,31,52,50,52,53,49,50,37,44,46,42,26,49,22,33,46,64,32,42,35,13,25,64,90,80,28,91,52,61,58,69,38,58,64,27,68,70,53,27,54,58,56,43,69,68,63,65,88,49,59,72,57,70,80,57,52,60,46,53,88,74,43,84,64,54,74,77,81,79,55,63,66,70,51,63,81,61,89,43,71,42,47,46,46,24,39,37,32,53,55,38,73,85,47,97,85,59,70,68,50,41,34,38,25,37,13,13,20,26,69,76,47,26,32,29,8,32,19,41,20,36,7,16,68,69,17,19,59,22,40,47,81,49,44,44,9,46,9,21,61,40,14,40,30,36,77,52,83,89,48,39,34,32,59,40,54,53,36,39,39,43,38,50,48,49,17,26,38,28,26,43,79,78,34,78,33,38,17,29,29,34,26,29,49,82,45,23,58,43,48,46,44,50,31,47,45,30,35,75,60,65,65,39,52,68,33,61,25,45,66,53,75,43,52,46,67,39,44,61,62,36,59,39,22,67,36,59,57,40,65,34,29,33,40,31,23,56,68,51,53,67,69,33,54,52,49,38,40,72,29,54,32,47,74,43,75,41,63,59,62,48,68,54,38,40,19,26,16,27,40,43,97,84,63,78,30,32,29,22,13,39,8,37,25,80,36,39,30,22,48,44,34,53,125,71,49,34,74,50,62,38,65,21,66,54,25,21,13,6,14,52,34,44,56,20,12,43,47,11,39,50,32,38,75,69,70,33,40,18,52,32,12,37,46,20,17,50,48,23,38,33,58,73,37,33,49,22,12,25,65,22,6,26,26,26,31,32,37,32,49,52,94,52,88,59,42,37,15,40,45,7,65,33,25,31,25,63,80,47,43,57,62,58,36,51,74,70,72,42,68,46,58,42,18,14,18,41,69,20,28,31,40,54,11,24,57,47,31,47,37,51,47,39,53,75,65,30,74,67,50,69,63,67,41,42,42,62,26,37,45,34,16,54,76,25,42,70,32,44,56,70,49,23,51,49,45,46,56,36,40,64,52,18,71,72,71,24,53,26,30,29,66,48,64,27,59,95,82,34,57,53,56,57,60,36,79,41,52,33,52,33,33,21,50,43,54,49,51,36,44,48,48,7,56,71,70,31,92,48,63,57,55,18,34,53,35,28,45,41,33,43,28,67,29,65,49,24,50,52,52,38,53,54,49,68,72,46,60,41,72,30,26,61,75,45,66,43,53,44,63,65,44,47,65,54,35,52,74,56,74,55,47,74,44,78,31,47,68,42,75,58,87,63,29,39,40,33,22,36,50,46,40,24,46,17,49,38,43,45,32,30,48,56,36,50,68,78,51,67,57,61,80,52,30,90,81,29,38,66,32,52,49,51,54,51,50,37,43,47,41,27,48,22,32,46,64,34,42,37,12,26,64,92,81,28,90,53,59,58,70,39,58,65,27,69,69,52,28,54,59,56,42,69,68,64,63,85,50,59,71,59,68,79,57,50,60,46,54,88,73,42,83,63,54,74,77,82,78,55,62,66,70,51,64,82,62,88,43,71,42,48,46,46,24,38,37,32,52,56,38,73,87,48,98,86,59,71,69,49,40,34,38,26,36,14,12,20,26,68,78,48,27,32,28,8,31,19,42,21,36,7,16,66,68,16,19,59,23,40,47,80,49,45,44,10,44,8,23,61,42,15,40,30,36,77,52,83,88,47,41,34,30,59,39,52,54,35,40,40,43,38,51,48,48,17,28,36,30,26,44,78,80,35,77,33,39,16,29,29,35,25,28,48,82,45,22,57,44,48,49,44,51,31,49,44,31,35,74,60,65,65,39,54,70,33,62,24,47,66,53,77,43,51,46,66,40,43,61,62,37,58,39,22,67,36,58,59,39,64,35,29,34,39,31,24,55,69,50,52,67,70,33,53,52,48,36,40,74,30,54,34,45,75,42,77,41,62,56,61,49,69,55,38,40,18,27,14,29,40,44,95,83,62,78,28,32,28,24,12,37,8,37,27,81,37,39,29,22,50,42,35,52